Protein AF-0000000066530377 (afdb_homodimer)

Structure (mmCIF, N/CA/C/O backbone):
data_AF-0000000066530377-model_v1
#
loop_
_entity.id
_entity.type
_entity.pdbx_description
1 polymer 'Glycerate kinase'
#
loop_
_atom_site.group_PDB
_atom_site.id
_atom_site.type_symbol
_atom_site.label_atom_id
_atom_site.label_alt_id
_atom_site.label_comp_id
_atom_site.label_asym_id
_atom_site.label_entity_id
_atom_site.label_seq_id
_atom_site.pdbx_PDB_ins_code
_atom_site.Cartn_x
_atom_site.Cartn_y
_atom_site.Cartn_z
_atom_site.occupancy
_atom_site.B_iso_or_equiv
_atom_site.auth_seq_id
_atom_site.auth_comp_id
_atom_site.auth_asym_id
_atom_site.auth_atom_id
_atom_site.pdbx_PDB_model_num
ATOM 1 N N . MET A 1 1 ? -16.094 -10.953 27.141 1 42.94 1 MET A N 1
ATOM 2 C CA . MET A 1 1 ? -17.281 -10.195 26.75 1 42.94 1 MET A CA 1
ATOM 3 C C . MET A 1 1 ? -17.359 -10.039 25.234 1 42.94 1 MET A C 1
ATOM 5 O O . MET A 1 1 ? -16.344 -9.852 24.578 1 42.94 1 MET A O 1
ATOM 9 N N . SER A 1 2 ? -18.328 -10.656 24.594 1 62.53 2 SER A N 1
ATOM 10 C CA . SER A 1 2 ? -18.531 -10.719 23.156 1 62.53 2 SER A CA 1
ATOM 11 C C . SER A 1 2 ? -18.547 -9.328 22.531 1 62.53 2 SER A C 1
ATOM 13 O O . SER A 1 2 ? -19.406 -8.5 22.844 1 62.53 2 SER A O 1
ATOM 15 N N . THR A 1 3 ? -17.406 -8.703 22.156 1 82.75 3 THR A N 1
ATOM 16 C CA . THR A 1 3 ? -17.25 -7.363 21.609 1 82.75 3 THR A CA 1
ATOM 17 C C . THR A 1 3 ? -17.969 -7.246 20.266 1 82.75 3 THR A C 1
ATOM 19 O O . THR A 1 3 ? -17.75 -8.062 19.375 1 82.75 3 THR A O 1
ATOM 22 N N . ASP A 1 4 ? -19.172 -6.508 20.328 1 95.12 4 ASP A N 1
ATOM 23 C CA . ASP A 1 4 ? -19.766 -6.156 19.047 1 95.12 4 ASP A CA 1
ATOM 24 C C . ASP A 1 4 ? -18.766 -5.449 18.141 1 95.12 4 ASP A C 1
ATOM 26 O O . ASP A 1 4 ? -18.312 -4.344 18.453 1 95.12 4 ASP A O 1
ATOM 30 N N . PRO A 1 5 ? -18.406 -6.16 17.094 1 97.5 5 PRO A N 1
ATOM 31 C CA . PRO A 1 5 ? -17.312 -5.625 16.266 1 97.5 5 PRO A CA 1
ATOM 32 C C . PRO A 1 5 ? -17.609 -4.223 15.742 1 97.5 5 PRO A C 1
ATOM 34 O O . PRO A 1 5 ? -16.734 -3.365 15.727 1 97.5 5 PRO A O 1
ATOM 37 N N . ARG A 1 6 ? -18.859 -3.982 15.328 1 97.44 6 ARG A N 1
ATOM 38 C CA . ARG A 1 6 ? -19.234 -2.674 14.805 1 97.44 6 ARG A CA 1
ATOM 39 C C . ARG A 1 6 ? -19.094 -1.594 15.867 1 97.44 6 ARG A C 1
ATOM 41 O O . ARG A 1 6 ? -18.5 -0.542 15.625 1 97.44 6 ARG A O 1
ATOM 48 N N . ALA A 1 7 ? -19.625 -1.841 17 1 97.94 7 ALA A N 1
ATOM 49 C CA . ALA A 1 7 ? -19.562 -0.894 18.109 1 97.94 7 ALA A CA 1
ATOM 50 C C . ALA A 1 7 ? -18.125 -0.662 18.531 1 97.94 7 ALA A C 1
ATOM 52 O O . ALA A 1 7 ? -17.734 0.464 18.859 1 97.94 7 ALA A O 1
ATOM 53 N N . PHE A 1 8 ? -17.406 -1.721 18.578 1 98.5 8 PHE A N 1
ATOM 54 C CA . PHE A 1 8 ? -16.031 -1.638 19.016 1 98.5 8 PHE A CA 1
ATOM 55 C C . PHE A 1 8 ? -15.203 -0.773 18.062 1 98.5 8 PHE A C 1
ATOM 57 O O . PHE A 1 8 ? -14.445 0.093 18.5 1 98.5 8 PHE A O 1
ATOM 64 N N . LEU A 1 9 ? -15.344 -0.966 16.75 1 98.75 9 LEU A N 1
ATOM 65 C CA . LEU A 1 9 ? -14.617 -0.189 15.758 1 98.75 9 LEU A CA 1
ATOM 66 C C . LEU A 1 9 ? -15.008 1.282 15.82 1 98.75 9 LEU A C 1
ATOM 68 O O . LEU A 1 9 ? -14.164 2.164 15.68 1 98.75 9 LEU A O 1
ATOM 72 N N . THR A 1 10 ? -16.281 1.531 15.984 1 98.62 10 THR A N 1
ATOM 73 C CA . THR A 1 10 ? -16.75 2.904 16.141 1 98.62 10 THR A CA 1
ATOM 74 C C . THR A 1 10 ? -16.156 3.547 17.391 1 98.62 10 THR A C 1
ATOM 76 O O . THR A 1 10 ? -15.766 4.719 17.359 1 98.62 10 THR A O 1
ATOM 79 N N . GLU A 1 11 ? -16.062 2.764 18.422 1 98.44 11 GLU A N 1
ATOM 80 C CA . GLU A 1 11 ? -15.445 3.25 19.641 1 98.44 11 GLU A CA 1
ATOM 81 C C . GLU A 1 11 ? -13.969 3.578 19.422 1 98.44 11 GLU A C 1
ATOM 83 O O . GLU A 1 11 ? -13.453 4.547 19.984 1 98.44 11 GLU A O 1
ATOM 88 N N . LEU A 1 12 ? -13.281 2.742 18.703 1 98.88 12 LEU A N 1
ATOM 89 C CA . LEU A 1 12 ? -11.883 3.02 18.391 1 98.88 12 LEU A CA 1
ATOM 90 C C . LEU A 1 12 ? -11.742 4.336 17.641 1 98.88 12 LEU A C 1
ATOM 92 O O . LEU A 1 12 ? -10.836 5.125 17.922 1 98.88 12 LEU A O 1
ATOM 96 N N . PHE A 1 13 ? -12.664 4.594 16.656 1 98.81 13 PHE A N 1
ATOM 97 C CA . PHE A 1 13 ? -12.641 5.848 15.906 1 98.81 13 PHE A CA 1
ATOM 98 C C . PHE A 1 13 ? -12.867 7.031 16.828 1 98.81 13 PHE A C 1
ATOM 100 O O . PHE A 1 13 ? -12.133 8.023 16.766 1 98.81 13 PHE A O 1
ATOM 107 N N . ASN A 1 14 ? -13.82 6.871 17.672 1 98.62 14 ASN A N 1
ATOM 108 C CA . ASN A 1 14 ? -14.117 7.945 18.609 1 98.62 14 ASN A CA 1
ATOM 109 C C . ASN A 1 14 ? -12.945 8.211 19.547 1 98.62 14 ASN A C 1
ATOM 111 O O . ASN A 1 14 ? -12.68 9.359 19.922 1 98.62 14 ASN A O 1
ATOM 115 N N . THR A 1 15 ? -12.32 7.168 19.969 1 98.69 15 THR A N 1
ATOM 116 C CA . THR A 1 15 ? -11.141 7.281 20.828 1 98.69 15 THR A CA 1
ATOM 117 C C . THR A 1 15 ? -10.023 8.039 20.109 1 98.69 15 THR A C 1
ATOM 119 O O . THR A 1 15 ? -9.352 8.883 20.719 1 98.69 15 THR A O 1
ATOM 122 N N . ALA A 1 16 ? -9.805 7.734 18.859 1 98.5 16 ALA A N 1
ATOM 123 C CA . ALA A 1 16 ? -8.797 8.422 18.047 1 98.5 16 ALA A CA 1
ATOM 124 C C . ALA A 1 16 ? -9.117 9.906 17.922 1 98.5 16 ALA A C 1
ATOM 126 O O . ALA A 1 16 ? -8.234 10.75 18.078 1 98.5 16 ALA A O 1
ATOM 127 N N . VAL A 1 17 ? -10.367 10.234 17.641 1 98.38 17 VAL A N 1
ATOM 128 C CA . VAL A 1 17 ? -10.82 11.617 17.516 1 98.38 17 VAL A CA 1
ATOM 129 C C . VAL A 1 17 ? -10.602 12.344 18.844 1 98.38 17 VAL A C 1
ATOM 131 O O . VAL A 1 17 ? -10.062 13.453 18.875 1 98.38 17 VAL A O 1
ATOM 134 N N . ALA A 1 18 ? -10.953 11.695 19.906 1 98.12 18 ALA A N 1
ATOM 135 C CA . ALA A 1 18 ? -10.844 12.297 21.234 1 98.12 18 ALA A CA 1
ATOM 136 C C . ALA A 1 18 ? -9.391 12.578 21.594 1 98.12 18 ALA A C 1
ATOM 138 O O . ALA A 1 18 ? -9.094 13.57 22.266 1 98.12 18 ALA A O 1
ATOM 139 N N . ALA A 1 19 ? -8.508 11.75 21.156 1 97.38 19 ALA A N 1
ATOM 140 C CA . ALA A 1 19 ? -7.086 11.867 21.469 1 97.38 19 ALA A CA 1
ATOM 141 C C . ALA A 1 19 ? -6.496 13.141 20.859 1 97.38 19 ALA A C 1
ATOM 143 O O . ALA A 1 19 ? -5.5 13.672 21.359 1 97.38 19 ALA A O 1
ATOM 144 N N . GLY A 1 20 ? -7.141 13.641 19.797 1 96.38 20 GLY A N 1
ATOM 145 C CA . GLY A 1 20 ? -6.664 14.844 19.141 1 96.38 20 GLY A CA 1
ATOM 146 C C . GLY A 1 20 ? -7.566 16.047 19.359 1 96.38 20 GLY A C 1
ATOM 147 O O . GLY A 1 20 ? -7.348 17.109 18.781 1 96.38 20 GLY A O 1
ATOM 148 N N . HIS A 1 21 ? -8.578 15.922 20.219 1 97.62 21 HIS A N 1
ATOM 149 C CA . HIS A 1 21 ? -9.555 17 20.391 1 97.62 21 HIS A CA 1
ATOM 150 C C . HIS A 1 21 ? -9.055 18.047 21.375 1 97.62 21 HIS A C 1
ATOM 152 O O . HIS A 1 21 ? -8.578 17.703 22.469 1 97.62 21 HIS A O 1
ATOM 158 N N . PRO A 1 22 ? -9.219 19.312 21.047 1 97.56 22 PRO A N 1
ATOM 159 C CA . PRO A 1 22 ? -8.734 20.391 21.906 1 97.56 22 PRO A CA 1
ATOM 160 C C . PRO A 1 22 ? -9.266 20.297 23.344 1 97.56 22 PRO A C 1
ATOM 162 O O . PRO A 1 22 ? -8.547 20.578 24.297 1 97.56 22 PRO A O 1
ATOM 165 N N . TYR A 1 23 ? -10.477 19.828 23.469 1 96.56 23 TYR A N 1
ATOM 166 C CA . TYR A 1 23 ? -11.109 19.75 24.781 1 96.56 23 TYR A CA 1
ATOM 167 C C . TYR A 1 23 ? -10.359 18.781 25.703 1 96.56 23 TYR A C 1
ATOM 169 O O . TYR A 1 23 ? -10.438 18.891 26.922 1 96.56 23 TYR A O 1
ATOM 177 N N . GLN A 1 24 ? -9.648 17.906 25.094 1 96.19 24 GLN A N 1
ATOM 178 C CA . GLN A 1 24 ? -8.969 16.875 25.875 1 96.19 24 GLN A CA 1
ATOM 179 C C . GLN A 1 24 ? -7.492 17.203 26.047 1 96.19 24 GLN A C 1
ATOM 181 O O . GLN A 1 24 ? -6.875 16.812 27.047 1 96.19 24 GLN A O 1
ATOM 186 N N . VAL A 1 25 ? -6.922 17.984 25.141 1 97 25 VAL A N 1
ATOM 187 C CA . VAL A 1 25 ? -5.461 17.953 25.109 1 97 25 VAL A CA 1
ATOM 188 C C . VAL A 1 25 ? -4.914 19.359 25.375 1 97 25 VAL A C 1
ATOM 190 O O . VAL A 1 25 ? -3.812 19.5 25.922 1 97 25 VAL A O 1
ATOM 193 N N . LEU A 1 26 ? -5.617 20.469 25.078 1 98.12 26 LEU A N 1
ATOM 194 C CA . LEU A 1 26 ? -5.023 21.797 24.969 1 98.12 26 LEU A CA 1
ATOM 195 C C . LEU A 1 26 ? -4.766 22.391 26.359 1 98.12 26 LEU A C 1
ATOM 197 O O . LEU A 1 26 ? -3.717 22.984 26.594 1 98.12 26 LEU A O 1
ATOM 201 N N . ALA A 1 27 ? -5.66 22.219 27.297 1 97.19 27 ALA A N 1
ATOM 202 C CA . ALA A 1 27 ? -5.594 22.891 28.609 1 97.19 27 ALA A CA 1
ATOM 203 C C . ALA A 1 27 ? -4.273 22.578 29.312 1 97.19 27 ALA A C 1
ATOM 205 O O . ALA A 1 27 ? -3.68 23.469 29.922 1 97.19 27 ALA A O 1
ATOM 206 N N . ASP A 1 28 ? -3.805 21.359 29.156 1 95.56 28 ASP A N 1
ATOM 207 C CA . ASP A 1 28 ? -2.605 20.906 29.859 1 95.56 28 ASP A CA 1
ATOM 208 C C . ASP A 1 28 ? -1.354 21.578 29.281 1 95.56 28 ASP A C 1
ATOM 210 O O . ASP A 1 28 ? -0.299 21.562 29.922 1 95.56 28 ASP A O 1
ATOM 214 N N . HIS A 1 29 ? -1.427 22.109 28.141 1 96.06 29 HIS A N 1
ATOM 215 C CA . HIS A 1 29 ? -0.259 22.688 27.484 1 96.06 29 HIS A CA 1
ATOM 216 C C . HIS A 1 29 ? -0.205 24.203 27.688 1 96.06 29 HIS A C 1
ATOM 218 O O . HIS A 1 29 ? 0.822 24.828 27.422 1 96.06 29 HIS A O 1
ATOM 224 N N . LEU A 1 30 ? -1.292 24.812 28.109 1 96.19 30 LEU A N 1
ATOM 225 C CA . LEU A 1 30 ? -1.324 26.25 28.297 1 96.19 30 LEU A CA 1
ATOM 226 C C . LEU A 1 30 ? -0.322 26.688 29.359 1 96.19 30 LEU A C 1
ATOM 228 O O . LEU A 1 30 ? -0.002 25.906 30.266 1 96.19 30 LEU A O 1
ATOM 232 N N . PRO A 1 31 ? 0.16 27.875 29.25 1 93.12 31 PRO A N 1
ATOM 233 C CA . PRO A 1 31 ? 1.124 28.328 30.25 1 93.12 31 PRO A CA 1
ATOM 234 C C . PRO A 1 31 ? 0.548 28.344 31.672 1 93.12 31 PRO A C 1
ATOM 236 O O . PRO A 1 31 ? -0.664 28.5 31.844 1 93.12 31 PRO A O 1
ATOM 239 N N . GLU A 1 32 ? 1.447 28.25 32.594 1 91.88 32 GLU A N 1
ATOM 240 C CA . GLU A 1 32 ? 1.028 28.281 33.969 1 91.88 32 GLU A CA 1
ATOM 241 C C . GLU A 1 32 ? 0.434 29.625 34.375 1 91.88 32 GLU A C 1
ATOM 243 O O . GLU A 1 32 ? -0.6 29.688 35.031 1 91.88 32 GLU A O 1
ATOM 248 N N . ASP A 1 33 ? 1.19 30.672 33.969 1 92.31 33 ASP A N 1
ATOM 249 C CA . ASP A 1 33 ? 0.68 32.031 34.188 1 92.31 33 ASP A CA 1
ATOM 250 C C . ASP A 1 33 ? -0.341 32.406 33.125 1 92.31 33 ASP A C 1
ATOM 252 O O . ASP A 1 33 ? 0.029 32.75 32 1 92.31 33 ASP A O 1
ATOM 256 N N . ARG A 1 34 ? -1.64 32.406 33.531 1 94.19 34 ARG A N 1
ATOM 257 C CA . ARG A 1 34 ? -2.732 32.688 32.594 1 94.19 34 ARG A CA 1
ATOM 258 C C . ARG A 1 34 ? -3.428 34 32.969 1 94.19 34 ARG A C 1
ATOM 260 O O . ARG A 1 34 ? -4.594 34.219 32.625 1 94.19 34 ARG A O 1
ATOM 267 N N . SER A 1 35 ? -2.705 34.844 33.719 1 93 35 SER A N 1
ATOM 268 C CA . SER A 1 35 ? -3.33 36.031 34.281 1 93 35 SER A CA 1
ATOM 269 C C . SER A 1 35 ? -3.125 37.25 33.375 1 93 35 SER A C 1
ATOM 271 O O . SER A 1 35 ? -3.848 38.219 33.5 1 93 35 SER A O 1
ATOM 273 N N . GLY A 1 36 ? -2.176 37.25 32.594 1 91.38 36 GLY A N 1
ATOM 274 C CA . GLY A 1 36 ? -1.903 38.375 31.734 1 91.38 36 GLY A CA 1
ATOM 275 C C . GLY A 1 36 ? -2.84 38.469 30.547 1 91.38 36 GLY A C 1
ATOM 276 O O . GLY A 1 36 ? -3.551 37.531 30.234 1 91.38 36 GLY A O 1
ATOM 277 N N . ARG A 1 37 ? -2.807 39.688 29.938 1 94.31 37 ARG A N 1
ATOM 278 C CA . ARG A 1 37 ? -3.574 39.906 28.703 1 94.31 37 ARG A CA 1
ATOM 279 C C . ARG A 1 37 ? -3.043 39.031 27.578 1 94.31 37 ARG A C 1
ATOM 281 O O . ARG A 1 37 ? -1.83 38.875 27.422 1 94.31 37 ARG A O 1
ATOM 288 N N . ALA A 1 38 ? -4.027 38.375 26.875 1 96.56 38 ALA A N 1
ATOM 289 C CA . ALA A 1 38 ? -3.635 37.562 25.734 1 96.56 38 ALA A CA 1
ATOM 290 C C . ALA A 1 38 ? -4.469 37.875 24.5 1 96.56 38 ALA A C 1
ATOM 292 O O . ALA A 1 38 ? -5.66 38.188 24.609 1 96.56 38 ALA A O 1
ATOM 293 N N . ILE A 1 39 ? -3.844 37.906 23.375 1 98.19 39 ILE A N 1
ATOM 294 C CA . ILE A 1 39 ? -4.488 38 22.078 1 98.19 39 ILE A CA 1
ATOM 295 C C . ILE A 1 39 ? -4.488 36.625 21.422 1 98.19 39 ILE A C 1
ATOM 297 O O . ILE A 1 39 ? -3.428 36.062 21.125 1 98.19 39 ILE A O 1
ATOM 301 N N . VAL A 1 40 ? -5.711 36.062 21.203 1 98.44 40 VAL A N 1
ATOM 302 C CA . VAL A 1 40 ? -5.84 34.719 20.672 1 98.44 40 VAL A CA 1
ATOM 303 C C . VAL A 1 40 ? -6.164 34.781 19.172 1 98.44 40 VAL A C 1
ATOM 305 O O . VAL A 1 40 ? -7.145 35.406 18.781 1 98.44 40 VAL A O 1
ATOM 308 N N . ILE A 1 41 ? -5.312 34.188 18.359 1 98.44 41 ILE A N 1
ATOM 309 C CA . ILE A 1 41 ? -5.551 34.062 16.938 1 98.44 41 ILE A CA 1
ATOM 310 C C . ILE A 1 41 ? -5.477 32.594 16.547 1 98.44 41 ILE A C 1
ATOM 312 O O . ILE A 1 41 ? -4.984 31.75 17.312 1 98.44 41 ILE A O 1
ATOM 316 N N . GLY A 1 42 ? -6.051 32.281 15.445 1 97.31 42 GLY A N 1
ATOM 317 C CA . GLY A 1 42 ? -5.988 30.875 15.062 1 97.31 42 GLY A CA 1
ATOM 318 C C . GLY A 1 42 ? -6.66 30.578 13.734 1 97.31 42 GLY A C 1
ATOM 319 O O . GLY A 1 42 ? -7.418 31.406 13.227 1 97.31 42 GLY A O 1
ATOM 320 N N . ALA A 1 43 ? -6.34 29.438 13.203 1 96.62 43 ALA A N 1
ATOM 321 C CA . ALA A 1 43 ? -6.906 29 11.93 1 96.62 43 ALA A CA 1
ATOM 322 C C . ALA A 1 43 ? -6.871 27.469 11.812 1 96.62 43 ALA A C 1
ATOM 324 O O . ALA A 1 43 ? -5.871 26.844 12.164 1 96.62 43 ALA A O 1
ATOM 325 N N . GLY A 1 44 ? -7.965 26.953 11.312 1 96.38 44 GLY A N 1
ATOM 326 C CA . GLY A 1 44 ? -8 25.531 11.031 1 96.38 44 GLY A CA 1
ATOM 327 C C . GLY A 1 44 ? -9.25 24.844 11.555 1 96.38 44 GLY A C 1
ATOM 328 O O . GLY A 1 44 ? -10.078 25.484 12.219 1 96.38 44 GLY A O 1
ATOM 329 N N . LYS A 1 45 ? -9.297 23.609 11.305 1 96.5 45 LYS A N 1
ATOM 330 C CA . LYS A 1 45 ? -10.477 22.797 11.594 1 96.5 45 LYS A CA 1
ATOM 331 C C . LYS A 1 45 ? -10.719 22.703 13.094 1 96.5 45 LYS A C 1
ATOM 333 O O . LYS A 1 45 ? -11.859 22.531 13.539 1 96.5 45 LYS A O 1
ATOM 338 N N . ALA A 1 46 ? -9.688 22.859 13.891 1 97.62 46 ALA A N 1
ATOM 339 C CA . ALA A 1 46 ? -9.82 22.734 15.344 1 97.62 46 ALA A CA 1
ATOM 340 C C . ALA A 1 46 ? -9.727 24.094 16.016 1 97.62 46 ALA A C 1
ATOM 342 O O . ALA A 1 46 ? -9.82 24.188 17.25 1 97.62 46 ALA A O 1
ATOM 343 N N . ALA A 1 47 ? -9.555 25.156 15.266 1 97.38 47 ALA A N 1
ATOM 344 C CA . ALA A 1 47 ? -9.25 26.469 15.82 1 97.38 47 ALA A CA 1
ATOM 345 C C . ALA A 1 47 ? -10.375 26.953 16.734 1 97.38 47 ALA A C 1
ATOM 347 O O . ALA A 1 47 ? -10.117 27.516 17.797 1 97.38 47 ALA A O 1
ATOM 348 N N . GLY A 1 48 ? -11.609 26.766 16.281 1 97.12 48 GLY A N 1
ATOM 349 C CA . GLY A 1 48 ? -12.734 27.156 17.109 1 97.12 48 GLY A CA 1
ATOM 350 C C . GLY A 1 48 ? -12.773 26.453 18.453 1 97.12 48 GLY A C 1
ATOM 351 O O . GLY A 1 48 ? -12.883 27.094 19.5 1 97.12 48 GLY A O 1
ATOM 352 N N . ALA A 1 49 ? -12.664 25.141 18.406 1 97.75 49 ALA A N 1
ATOM 353 C CA . ALA A 1 49 ? -12.672 24.359 19.641 1 97.75 49 ALA A CA 1
ATOM 354 C C . ALA A 1 49 ? -11.492 24.734 20.531 1 97.75 49 ALA A C 1
ATOM 356 O O . ALA A 1 49 ? -11.625 24.766 21.75 1 97.75 49 ALA A O 1
ATOM 357 N N . MET A 1 50 ? -10.375 24.984 19.953 1 98.38 50 MET A N 1
ATOM 358 C CA . MET A 1 50 ? -9.203 25.391 20.734 1 98.38 50 MET A CA 1
ATOM 359 C C . MET A 1 50 ? -9.445 26.734 21.406 1 98.38 50 MET A C 1
ATOM 361 O O . MET A 1 50 ? -9.078 26.938 22.562 1 98.38 50 MET A O 1
ATOM 365 N N . ALA A 1 51 ? -10.07 27.625 20.656 1 98.12 51 ALA A N 1
ATOM 366 C CA . ALA A 1 51 ? -10.383 28.953 21.203 1 98.12 51 ALA A CA 1
ATOM 367 C C . ALA A 1 51 ? -11.297 28.828 22.422 1 98.12 51 ALA A C 1
ATOM 369 O O . ALA A 1 51 ? -11.117 29.547 23.406 1 98.12 51 ALA A O 1
ATOM 370 N N . GLU A 1 52 ? -12.234 27.938 22.312 1 97.81 52 GLU A N 1
ATOM 371 C CA . GLU A 1 52 ? -13.148 27.719 23.438 1 97.81 52 GLU A CA 1
ATOM 372 C C . GLU A 1 52 ? -12.383 27.281 24.688 1 97.81 52 GLU A C 1
ATOM 374 O O . GLU A 1 52 ? -12.672 27.734 25.797 1 97.81 52 GLU A O 1
ATOM 379 N N . VAL A 1 53 ? -11.477 26.375 24.484 1 97.81 53 VAL A N 1
ATOM 380 C CA . VAL A 1 53 ? -10.695 25.859 25.594 1 97.81 53 VAL A CA 1
ATOM 381 C C . VAL A 1 53 ? -9.859 26.984 26.219 1 97.81 53 VAL A C 1
ATOM 383 O O . VAL A 1 53 ? -9.805 27.125 27.438 1 97.81 53 VAL A O 1
ATOM 386 N N . VAL A 1 54 ? -9.227 27.812 25.375 1 98 54 VAL A N 1
ATOM 387 C CA . VAL A 1 54 ? -8.422 28.922 25.875 1 98 54 VAL A CA 1
ATOM 388 C C . VAL A 1 54 ? -9.297 29.891 26.656 1 98 54 VAL A C 1
ATOM 390 O O . VAL A 1 54 ? -8.93 30.328 27.75 1 98 54 VAL A O 1
ATOM 393 N N . GLU A 1 55 ? -10.383 30.234 26.047 1 97.38 55 GLU A N 1
ATOM 394 C CA . GLU A 1 55 ? -11.289 31.188 26.703 1 97.38 55 GLU A CA 1
ATOM 395 C C . GLU A 1 55 ? -11.734 30.672 28.062 1 97.38 55 GLU A C 1
ATOM 397 O O . GLU A 1 55 ? -11.828 31.453 29.016 1 97.38 55 GLU A O 1
ATOM 402 N N . LYS A 1 56 ? -11.992 29.391 28.172 1 96.25 56 LYS A N 1
ATOM 403 C CA . LYS A 1 56 ? -12.469 28.781 29.406 1 96.25 56 LYS A CA 1
ATOM 404 C C . LYS A 1 56 ? -11.375 28.766 30.469 1 96.25 56 LYS A C 1
ATOM 406 O O . LYS A 1 56 ? -11.664 28.891 31.672 1 96.25 56 LYS A O 1
ATOM 411 N N . HIS A 1 57 ? -10.172 28.656 30.094 1 96.88 57 HIS A N 1
ATOM 412 C CA . HIS A 1 57 ? -9.109 28.375 31.062 1 96.88 57 HIS A CA 1
ATOM 413 C C . HIS A 1 57 ? -8.266 29.625 31.312 1 96.88 57 HIS A C 1
ATOM 415 O O . HIS A 1 57 ? -7.465 29.656 32.25 1 96.88 57 HIS A O 1
ATOM 421 N N . TRP A 1 58 ? -8.406 30.641 30.422 1 96.44 58 TRP A N 1
ATOM 422 C CA . TRP A 1 58 ? -7.613 31.844 30.594 1 96.44 58 TRP A CA 1
ATOM 423 C C . TRP A 1 58 ? -8.203 32.719 31.688 1 96.44 58 TRP A C 1
ATOM 425 O O . TRP A 1 58 ? -9.43 32.906 31.766 1 96.44 58 TRP A O 1
ATOM 435 N N . GLN A 1 59 ? -7.367 33.312 32.594 1 95.81 59 GLN A N 1
ATOM 436 C CA . GLN A 1 59 ? -7.812 34.094 33.75 1 95.81 59 GLN A CA 1
ATOM 437 C C . GLN A 1 59 ? -7.781 35.594 33.438 1 95.81 59 GLN A C 1
ATOM 439 O O . GLN A 1 59 ? -8.625 36.344 33.906 1 95.81 59 GLN A O 1
ATOM 444 N N . GLY A 1 60 ? -6.84 36 32.719 1 95.12 60 GLY A N 1
ATOM 445 C CA . GLY A 1 60 ? -6.688 37.406 32.375 1 95.12 60 GLY A CA 1
ATOM 446 C C . GLY A 1 60 ? -7.582 37.844 31.219 1 95.12 60 GLY A C 1
ATOM 447 O O . GLY A 1 60 ? -8.461 37.094 30.797 1 95.12 60 GLY A O 1
ATOM 448 N N . GLU A 1 61 ? -7.375 39.094 30.781 1 95.94 61 GLU A N 1
ATOM 449 C CA . GLU A 1 61 ? -8.102 39.625 29.641 1 95.94 61 GLU A CA 1
ATOM 450 C C . GLU A 1 61 ? -7.734 38.875 28.359 1 95.94 61 GLU A C 1
ATOM 452 O O . GLU A 1 61 ? -6.566 38.562 28.141 1 95.94 61 GLU A O 1
ATOM 457 N N . ILE A 1 62 ? -8.805 38.562 27.656 1 96.31 62 ILE A N 1
ATOM 458 C CA . ILE A 1 62 ? -8.555 37.844 26.422 1 96.31 62 ILE A CA 1
ATOM 459 C C . ILE A 1 62 ? -9.375 38.469 25.281 1 96.31 62 ILE A C 1
ATOM 461 O O . ILE A 1 62 ? -10.492 38.906 25.5 1 96.31 62 ILE A O 1
ATOM 465 N N . GLN A 1 63 ? -8.82 38.656 24.172 1 96.69 63 GLN A N 1
ATOM 466 C CA . GLN A 1 63 ? -9.461 39 22.906 1 96.69 63 GLN A CA 1
ATOM 467 C C . GLN A 1 63 ? -8.859 38.188 21.75 1 96.69 63 GLN A C 1
ATOM 469 O O . GLN A 1 63 ? -7.785 37.594 21.891 1 96.69 63 GLN A O 1
ATOM 474 N N . GLY A 1 64 ? -9.648 38.094 20.734 1 97.44 64 GLY A N 1
ATOM 475 C CA . GLY A 1 64 ? -9.008 37.344 19.656 1 97.44 64 GLY A CA 1
ATOM 476 C C . GLY A 1 64 ? -9.922 37.125 18.469 1 97.44 64 GLY A C 1
ATOM 477 O O . GLY A 1 64 ? -11.07 37.562 18.469 1 97.44 64 GLY A O 1
ATOM 478 N N . LEU A 1 65 ? -9.352 36.531 17.484 1 97.81 65 LEU A N 1
ATOM 479 C CA . LEU A 1 65 ? -9.984 36.188 16.219 1 97.81 65 LEU A CA 1
ATOM 480 C C . LEU A 1 65 ? -9.445 34.875 15.688 1 97.81 65 LEU A C 1
ATOM 482 O O . LEU A 1 65 ? -8.242 34.719 15.477 1 97.81 65 LEU A O 1
ATOM 486 N N . VAL A 1 66 ? -10.344 33.906 15.586 1 97 66 VAL A N 1
ATOM 487 C CA . VAL A 1 66 ? -9.945 32.625 15 1 97 66 VAL A CA 1
ATOM 488 C C . VAL A 1 66 ? -10.844 32.312 13.797 1 97 66 VAL A C 1
ATOM 490 O O . VAL A 1 66 ? -11.984 32.781 13.734 1 97 66 VAL A O 1
ATOM 493 N N . VAL A 1 67 ? -10.266 31.625 12.836 1 95.94 67 VAL A N 1
ATOM 494 C CA . VAL A 1 67 ? -11.016 31.281 11.633 1 95.94 67 VAL A CA 1
ATOM 495 C C . VAL A 1 67 ? -11.07 29.766 11.477 1 95.94 67 VAL A C 1
ATOM 497 O O . VAL A 1 67 ? -10.055 29.078 11.656 1 95.94 67 VAL A O 1
ATOM 500 N N . ALA A 1 68 ? -12.219 29.219 11.258 1 95.12 68 ALA A N 1
ATOM 501 C CA . ALA A 1 68 ? -12.469 27.797 11.023 1 95.12 68 ALA A CA 1
ATOM 502 C C . ALA A 1 68 ? -13.297 27.594 9.758 1 95.12 68 ALA A C 1
ATOM 504 O O . ALA A 1 68 ? -13.945 28.531 9.273 1 95.12 68 ALA A O 1
ATOM 505 N N . PRO A 1 69 ? -13.227 26.375 9.156 1 93.06 69 PRO A N 1
ATOM 506 C CA . PRO A 1 69 ? -14.133 26.094 8.039 1 93.06 69 PRO A CA 1
ATOM 507 C C . PRO A 1 69 ? -15.602 26.203 8.438 1 93.06 69 PRO A C 1
ATOM 509 O O . PRO A 1 69 ? -15.938 26.125 9.617 1 93.06 69 PRO A O 1
ATOM 512 N N . TYR A 1 70 ? -16.422 26.344 7.391 1 89.38 70 TYR A N 1
ATOM 513 C CA . TYR A 1 70 ? -17.859 26.344 7.648 1 89.38 70 TYR A CA 1
ATOM 514 C C . TYR A 1 70 ? -18.281 25.094 8.422 1 89.38 70 TYR A C 1
ATOM 516 O O . TYR A 1 70 ? -17.828 24 8.117 1 89.38 70 TYR A O 1
ATOM 524 N N . ARG A 1 71 ? -19.016 25.281 9.539 1 89.12 71 ARG A N 1
ATOM 525 C CA . ARG A 1 71 ? -19.609 24.25 10.391 1 89.12 71 ARG A CA 1
ATOM 526 C C . ARG A 1 71 ? -18.641 23.797 11.469 1 89.12 71 ARG A C 1
ATOM 528 O O . ARG A 1 71 ? -18.984 22.984 12.328 1 89.12 71 ARG A O 1
ATOM 535 N N . TYR A 1 72 ? -17.422 24.344 11.414 1 92.38 72 TYR A N 1
ATOM 536 C CA . TYR A 1 72 ? -16.438 23.969 12.422 1 92.38 72 TYR A CA 1
ATOM 537 C C . TYR A 1 72 ? -16.281 25.078 13.461 1 92.38 72 TYR A C 1
ATOM 539 O O . TYR A 1 72 ? -15.328 25.078 14.242 1 92.38 72 TYR A O 1
ATOM 547 N N . GLY A 1 73 ? -17.109 25.984 13.469 1 89.38 73 GLY A N 1
ATOM 548 C CA . GLY A 1 73 ? -17.016 27.109 14.391 1 89.38 73 GLY A CA 1
ATOM 549 C C . GLY A 1 73 ? -17.234 26.719 15.836 1 89.38 73 GLY A C 1
ATOM 550 O O . GLY A 1 73 ? -17.125 25.547 16.188 1 89.38 73 GLY A O 1
ATOM 551 N N . ALA A 1 74 ? -17.156 27.594 16.719 1 90.69 74 ALA A N 1
ATOM 552 C CA . ALA A 1 74 ? -17.375 27.422 18.156 1 90.69 74 ALA A CA 1
ATOM 553 C C . ALA A 1 74 ? -18.016 28.656 18.766 1 90.69 74 ALA A C 1
ATOM 555 O O . ALA A 1 74 ? -18.109 29.703 18.125 1 90.69 74 ALA A O 1
ATOM 556 N N . GLN A 1 75 ? -18.5 28.391 19.969 1 88.75 75 GLN A N 1
ATOM 557 C CA . GLN A 1 75 ? -19.141 29.5 20.672 1 88.75 75 GLN A CA 1
ATOM 558 C C . GLN A 1 75 ? -18.219 30.094 21.719 1 88.75 75 GLN A C 1
ATOM 560 O O . GLN A 1 75 ? -18.031 29.516 22.797 1 88.75 75 GLN A O 1
ATOM 565 N N . CYS A 1 76 ? -17.625 31.188 21.359 1 94.94 76 CYS A N 1
ATOM 566 C CA . CYS A 1 76 ? -16.812 31.969 22.281 1 94.94 76 CYS A CA 1
ATOM 567 C C . CYS A 1 76 ? -17.484 33.281 22.625 1 94.94 76 CYS A C 1
ATOM 569 O O . CYS A 1 76 ? -18.281 33.812 21.844 1 94.94 76 CYS A O 1
ATOM 571 N N . SER A 1 77 ? -17.266 33.75 23.781 1 95 77 SER A N 1
ATOM 572 C CA . SER A 1 77 ? -17.844 35 24.219 1 95 77 SER A CA 1
ATOM 573 C C . SER A 1 77 ? -16.906 36.188 23.969 1 95 77 SER A C 1
ATOM 575 O O . SER A 1 77 ? -17.344 37.281 23.703 1 95 77 SER A O 1
ATOM 577 N N . ARG A 1 78 ? -15.609 36.031 24.047 1 96.81 78 ARG A N 1
ATOM 578 C CA . ARG A 1 78 ? -14.625 37.094 23.969 1 96.81 78 ARG A CA 1
ATOM 579 C C . ARG A 1 78 ? -13.781 37 22.703 1 96.81 78 ARG A C 1
ATOM 581 O O . ARG A 1 78 ? -13.297 38 22.172 1 96.81 78 ARG A O 1
ATOM 588 N N . ILE A 1 79 ? -13.539 35.75 22.234 1 97.44 79 ILE A N 1
ATOM 589 C CA . ILE A 1 79 ? -12.789 35.5 21.016 1 97.44 79 ILE A CA 1
ATOM 590 C C . ILE A 1 79 ? -13.742 35.406 19.828 1 97.44 79 ILE A C 1
ATOM 592 O O . ILE A 1 79 ? -14.703 34.625 19.859 1 97.44 79 ILE A O 1
ATOM 596 N N . GLU A 1 80 ? -13.578 36.188 18.828 1 97.25 80 GLU A N 1
ATOM 597 C CA . GLU A 1 80 ? -14.398 36.094 17.625 1 97.25 80 GLU A CA 1
ATOM 598 C C . GLU A 1 80 ? -14.039 34.875 16.797 1 97.25 80 GLU A C 1
ATOM 600 O O . GLU A 1 80 ? -12.867 34.625 16.516 1 97.25 80 GLU A O 1
ATOM 605 N N . VAL A 1 81 ? -15.039 34.094 16.5 1 95.94 81 VAL A N 1
ATOM 606 C CA . VAL A 1 81 ? -14.859 32.938 15.641 1 95.94 81 VAL A CA 1
ATOM 607 C C . VAL A 1 81 ? -15.539 33.188 14.289 1 95.94 81 VAL A C 1
ATOM 609 O O . VAL A 1 81 ? -16.75 33.375 14.227 1 95.94 81 VAL A O 1
ATOM 612 N N . VAL A 1 82 ? -14.758 33.188 13.266 1 94.5 82 VAL A N 1
ATOM 613 C CA . VAL A 1 82 ? -15.273 33.406 11.914 1 94.5 82 VAL A CA 1
ATOM 614 C C . VAL A 1 82 ? -15.18 32.094 11.117 1 94.5 82 VAL A C 1
ATOM 616 O O . VAL A 1 82 ? -14.281 31.281 11.344 1 94.5 82 VAL A O 1
ATOM 619 N N . GLU A 1 83 ? -16.109 31.844 10.289 1 92.75 83 GLU A N 1
ATOM 620 C CA . GLU A 1 83 ? -16.078 30.688 9.398 1 92.75 83 GLU A CA 1
ATOM 621 C C . GLU A 1 83 ? -15.781 31.125 7.961 1 92.75 83 GLU A C 1
ATOM 623 O O . GLU A 1 83 ? -16.219 32.188 7.52 1 92.75 83 GLU A O 1
ATOM 628 N N . ALA A 1 84 ? -14.93 30.375 7.328 1 89.5 84 ALA A N 1
ATOM 629 C CA . ALA A 1 84 ? -14.547 30.641 5.941 1 89.5 84 ALA A CA 1
ATOM 630 C C . ALA A 1 84 ? -14.469 29.359 5.133 1 89.5 84 ALA A C 1
ATOM 632 O O . ALA A 1 84 ? -14.586 28.266 5.684 1 89.5 84 ALA A O 1
ATOM 633 N N . SER A 1 85 ? -14.281 29.578 3.799 1 83.19 85 SER A N 1
ATOM 634 C CA . SER A 1 85 ? -14.289 28.438 2.881 1 83.19 85 SER A CA 1
ATOM 635 C C . SER A 1 85 ? -13.008 27.625 3.006 1 83.19 85 SER A C 1
ATOM 637 O O . SER A 1 85 ? -11.93 28.188 3.219 1 83.19 85 SER A O 1
ATOM 639 N N . HIS A 1 86 ? -13.078 26.438 2.875 1 80.12 86 HIS A N 1
ATOM 640 C CA . HIS A 1 86 ? -12.039 25.406 2.826 1 80.12 86 HIS A CA 1
ATOM 641 C C . HIS A 1 86 ? -12.445 24.266 1.899 1 80.12 86 HIS A C 1
ATOM 643 O O . HIS A 1 86 ? -13.609 23.844 1.891 1 80.12 86 HIS A O 1
ATOM 649 N N . PRO A 1 87 ? -11.492 23.812 1.059 1 72.19 87 PRO A N 1
ATOM 650 C CA . PRO A 1 87 ? -10.031 23.938 1.067 1 72.19 87 PRO A CA 1
ATOM 651 C C . PRO A 1 87 ? -9.539 25.078 0.163 1 72.19 87 PRO A C 1
ATOM 653 O O . PRO A 1 87 ? -8.359 25.422 0.202 1 72.19 87 PRO A O 1
ATOM 656 N N . VAL A 1 88 ? -10.375 25.656 -0.649 1 73.12 88 VAL A N 1
ATOM 657 C CA . VAL A 1 88 ? -9.945 26.703 -1.573 1 73.12 88 VAL A CA 1
ATOM 658 C C . VAL A 1 88 ? -10.086 28.062 -0.909 1 73.12 88 VAL A C 1
ATOM 660 O O . VAL A 1 88 ? -11.172 28.438 -0.466 1 73.12 88 VAL A O 1
ATOM 663 N N . PRO A 1 89 ? -8.867 28.703 -0.858 1 76.19 89 PRO A N 1
ATOM 664 C CA . PRO A 1 89 ? -8.945 30.047 -0.268 1 76.19 89 PRO A CA 1
ATOM 665 C C . PRO A 1 89 ? -9.938 30.953 -0.991 1 76.19 89 PRO A C 1
ATOM 667 O O . PRO A 1 89 ? -10.055 30.891 -2.219 1 76.19 89 PRO A O 1
ATOM 670 N N . ASP A 1 90 ? -10.688 31.703 -0.232 1 80.81 90 ASP A N 1
ATOM 671 C CA . ASP A 1 90 ? -11.609 32.688 -0.821 1 80.81 90 ASP A CA 1
ATOM 672 C C . ASP A 1 90 ? -11.406 34.062 -0.217 1 80.81 90 ASP A C 1
ATOM 674 O O . ASP A 1 90 ? -10.461 34.281 0.542 1 80.81 90 ASP A O 1
ATOM 678 N N . ASP A 1 91 ? -12.18 34.969 -0.637 1 82.94 91 ASP A N 1
ATOM 679 C CA . ASP A 1 91 ? -12.07 36.344 -0.218 1 82.94 91 ASP A CA 1
ATOM 680 C C . ASP A 1 91 ? -12.281 36.5 1.288 1 82.94 91 ASP A C 1
ATOM 682 O O . ASP A 1 91 ? -11.648 37.312 1.933 1 82.94 91 ASP A O 1
ATOM 686 N N . ALA A 1 92 ? -13.078 35.688 1.774 1 81.94 92 ALA A N 1
ATOM 687 C CA . ALA A 1 92 ? -13.336 35.719 3.211 1 81.94 92 ALA A CA 1
ATOM 688 C C . ALA A 1 92 ? -12.094 35.344 4.004 1 81.94 92 ALA A C 1
ATOM 690 O O . ALA A 1 92 ? -11.773 35.969 5.016 1 81.94 92 ALA A O 1
ATOM 691 N N . GLY A 1 93 ? -11.445 34.344 3.506 1 84.94 93 GLY A N 1
ATOM 692 C CA . GLY A 1 93 ? -10.211 33.906 4.152 1 84.94 93 GLY A CA 1
ATOM 693 C C . GLY A 1 93 ? -9.133 34.969 4.141 1 84.94 93 GLY A C 1
ATOM 694 O O . GLY A 1 93 ? -8.422 35.156 5.129 1 84.94 93 GLY A O 1
ATOM 695 N N . GLU A 1 94 ? -9.07 35.656 3.043 1 90.62 94 GLU A N 1
ATOM 696 C CA . GLU A 1 94 ? -8.086 36.75 2.922 1 90.62 94 GLU A CA 1
ATOM 697 C C . GLU A 1 94 ? -8.406 37.906 3.863 1 90.62 94 GLU A C 1
ATOM 699 O O . GLU A 1 94 ? -7.512 38.469 4.496 1 90.62 94 GLU A O 1
ATOM 704 N N . ARG A 1 95 ? -9.625 38.219 3.926 1 91.75 95 ARG A N 1
ATOM 705 C CA . ARG A 1 95 ? -10.055 39.312 4.805 1 91.75 95 ARG A CA 1
ATOM 706 C C . ARG A 1 95 ? -9.758 38.969 6.262 1 91.75 95 ARG A C 1
ATOM 708 O O . ARG A 1 95 ? -9.273 39.812 7.012 1 91.75 95 ARG A O 1
ATOM 715 N N . VAL A 1 96 ? -10.055 37.781 6.57 1 92.19 96 VAL A N 1
ATOM 716 C CA . VAL A 1 96 ? -9.82 37.375 7.949 1 92.19 96 VAL A CA 1
ATOM 717 C C . VAL A 1 96 ? -8.328 37.406 8.25 1 92.19 96 VAL A C 1
ATOM 719 O O . VAL A 1 96 ? -7.906 37.812 9.328 1 92.19 96 VAL A O 1
ATOM 722 N N . ALA A 1 97 ? -7.535 36.938 7.32 1 94.31 97 ALA A N 1
ATOM 723 C CA . ALA A 1 97 ? -6.086 36.938 7.5 1 94.31 97 ALA A CA 1
ATOM 724 C C . ALA A 1 97 ? -5.555 38.344 7.707 1 94.31 97 ALA A C 1
ATOM 726 O O . ALA A 1 97 ? -4.652 38.562 8.523 1 94.31 97 ALA A O 1
ATOM 727 N N . ARG A 1 98 ? -6.102 39.281 7.012 1 95.31 98 ARG A N 1
ATOM 728 C CA . ARG A 1 98 ? -5.715 40.688 7.172 1 95.31 98 ARG A CA 1
ATOM 729 C C . ARG A 1 98 ? -6.07 41.188 8.562 1 95.31 98 ARG A C 1
ATOM 731 O O . ARG A 1 98 ? -5.285 41.906 9.188 1 95.31 98 ARG A O 1
ATOM 738 N N . ARG A 1 99 ? -7.238 40.812 8.969 1 96.62 99 ARG A N 1
ATOM 739 C CA . ARG A 1 99 ? -7.68 41.219 10.305 1 96.62 99 ARG A CA 1
ATOM 740 C C . ARG A 1 99 ? -6.789 40.625 11.383 1 96.62 99 ARG A C 1
ATOM 742 O O . ARG A 1 99 ? -6.492 41.25 12.383 1 96.62 99 ARG A O 1
ATOM 749 N N . VAL A 1 100 ? -6.422 39.406 11.188 1 96.81 100 VAL A N 1
ATOM 750 C CA . VAL A 1 100 ? -5.527 38.75 12.125 1 96.81 100 VAL A CA 1
ATOM 751 C C . VAL A 1 100 ? -4.207 39.5 12.219 1 96.81 100 VAL A C 1
ATOM 753 O O . VAL A 1 100 ? -3.721 39.781 13.312 1 96.81 100 VAL A O 1
ATOM 756 N N . LEU A 1 101 ? -3.678 39.875 11.086 1 96.12 101 LEU A N 1
ATOM 757 C CA . LEU A 1 101 ? -2.412 40.594 11.062 1 96.12 101 LEU A CA 1
ATOM 758 C C . LEU A 1 101 ? -2.547 41.938 11.766 1 96.12 101 LEU A C 1
ATOM 760 O O . LEU A 1 101 ? -1.634 42.375 12.477 1 96.12 101 LEU A O 1
ATOM 764 N N . GLU A 1 102 ? -3.613 42.562 11.5 1 95.94 102 GLU A N 1
ATOM 765 C CA . GLU A 1 102 ? -3.863 43.844 12.141 1 95.94 102 GLU A CA 1
ATOM 766 C C . GLU A 1 102 ? -3.938 43.688 13.656 1 95.94 102 GLU A C 1
ATOM 768 O O . GLU A 1 102 ? -3.416 44.531 14.391 1 95.94 102 GLU A O 1
ATOM 773 N N . LEU A 1 103 ? -4.535 42.688 14.047 1 96.88 103 LEU A N 1
ATOM 774 C CA . LEU A 1 103 ? -4.742 42.438 15.469 1 96.88 103 LEU A CA 1
ATOM 775 C C . LEU A 1 103 ? -3.416 42.188 16.172 1 96.88 103 LEU A C 1
ATOM 777 O O . LEU A 1 103 ? -3.277 42.469 17.359 1 96.88 103 LEU A O 1
ATOM 781 N N . ILE A 1 104 ? -2.465 41.688 15.469 1 97.25 104 ILE A N 1
ATOM 782 C CA . ILE A 1 104 ? -1.243 41.25 16.141 1 97.25 104 ILE A CA 1
ATOM 783 C C . ILE A 1 104 ? -0.098 42.188 15.781 1 97.25 104 ILE A C 1
ATOM 785 O O . ILE A 1 104 ? 1.07 41.906 16.031 1 97.25 104 ILE A O 1
ATOM 789 N N . SER A 1 105 ? -0.396 43.188 15.133 1 95.06 105 SER A N 1
ATOM 790 C CA . SER A 1 105 ? 0.625 44.188 14.805 1 95.06 105 SER A CA 1
ATOM 791 C C . SER A 1 105 ? 0.705 45.281 15.875 1 95.06 105 SER A C 1
ATOM 793 O O . SER A 1 105 ? -0.292 45.594 16.531 1 95.06 105 SER A O 1
ATOM 795 N N . GLY A 1 106 ? 1.905 45.844 16.047 1 94.25 106 GLY A N 1
ATOM 796 C CA . GLY A 1 106 ? 2.1 46.969 16.969 1 94.25 106 GLY A CA 1
ATOM 797 C C . GLY A 1 106 ? 2.074 46.531 18.422 1 94.25 106 GLY A C 1
ATOM 798 O O . GLY A 1 106 ? 1.716 47.344 19.297 1 94.25 106 GLY A O 1
ATOM 799 N N . LEU A 1 107 ? 2.414 45.344 18.719 1 96.25 107 LEU A N 1
ATOM 800 C CA . LEU A 1 107 ? 2.414 44.812 20.062 1 96.25 107 LEU A CA 1
ATOM 801 C C . LEU A 1 107 ? 3.734 45.094 20.766 1 96.25 107 LEU A C 1
ATOM 803 O O . LEU A 1 107 ? 4.707 45.531 20.125 1 96.25 107 LEU A O 1
ATOM 807 N N . ASN A 1 108 ? 3.719 44.969 22.031 1 95.38 108 ASN A N 1
ATOM 808 C CA . ASN A 1 108 ? 4.918 45.219 22.828 1 95.38 108 ASN A CA 1
ATOM 809 C C . ASN A 1 108 ? 5.34 43.969 23.594 1 95.38 108 ASN A C 1
ATOM 811 O O . ASN A 1 108 ? 4.68 42.938 23.5 1 95.38 108 ASN A O 1
ATOM 815 N N . GLU A 1 109 ? 6.418 44 24.312 1 95 109 GLU A N 1
ATOM 816 C CA . GLU A 1 109 ? 7.059 42.875 24.969 1 95 109 GLU A CA 1
ATOM 817 C C . GLU A 1 109 ? 6.152 42.25 26.031 1 95 109 GLU A C 1
ATOM 819 O O . GLU A 1 109 ? 6.277 41.062 26.359 1 95 109 GLU A O 1
ATOM 824 N N . SER A 1 110 ? 5.293 43 26.547 1 93.06 110 SER A N 1
ATOM 825 C CA . SER A 1 110 ? 4.426 42.531 27.625 1 93.06 110 SER A CA 1
ATOM 826 C C . SER A 1 110 ? 3.217 41.781 27.062 1 93.06 110 SER A C 1
ATOM 828 O O . SER A 1 110 ? 2.504 41.094 27.797 1 93.06 110 SER A O 1
ATOM 830 N N . ASP A 1 111 ? 3.006 41.938 25.781 1 94.44 111 ASP A N 1
ATOM 831 C CA . ASP A 1 111 ? 1.866 41.281 25.141 1 94.44 111 ASP A CA 1
ATOM 832 C C . ASP A 1 111 ? 2.145 39.812 24.891 1 94.44 111 ASP A C 1
ATOM 834 O O . ASP A 1 111 ? 3.301 39.406 24.766 1 94.44 111 ASP A O 1
ATOM 838 N N . ARG A 1 112 ? 1.056 39.062 24.953 1 96.19 112 ARG A N 1
ATOM 839 C CA . ARG A 1 112 ? 1.105 37.625 24.688 1 96.19 112 ARG A CA 1
ATOM 840 C C . ARG A 1 112 ? 0.115 37.25 23.594 1 96.19 112 ARG A C 1
ATOM 842 O O . ARG A 1 112 ? -1.067 37.594 23.672 1 96.19 112 ARG A O 1
ATOM 849 N N . VAL A 1 113 ? 0.657 36.594 22.609 1 98.06 113 VAL A N 1
ATOM 850 C CA . VAL A 1 113 ? -0.186 36.062 21.531 1 98.06 113 VAL A CA 1
ATOM 851 C C . VAL A 1 113 ? -0.281 34.562 21.625 1 98.06 113 VAL A C 1
ATOM 853 O O . VAL A 1 113 ? 0.731 33.875 21.797 1 98.06 113 VAL A O 1
ATOM 856 N N . ILE A 1 114 ? -1.477 33.969 21.656 1 98.31 114 ILE A N 1
ATOM 857 C CA . ILE A 1 114 ? -1.733 32.531 21.547 1 98.31 114 ILE A CA 1
ATOM 858 C C . ILE A 1 114 ? -2.236 32.219 20.156 1 98.31 114 ILE A C 1
ATOM 860 O O . ILE A 1 114 ? -3.285 32.688 19.719 1 98.31 114 ILE A O 1
ATOM 864 N N . PHE A 1 115 ? -1.482 31.453 19.438 1 98.5 115 PHE A N 1
ATOM 865 C CA . PHE A 1 115 ? -1.797 31.078 18.062 1 98.5 115 PHE A CA 1
ATOM 866 C C . PHE A 1 115 ? -2.254 29.625 17.984 1 98.5 115 PHE A C 1
ATOM 868 O O . PHE A 1 115 ? -1.466 28.703 18.234 1 98.5 115 PHE A O 1
ATOM 875 N N . LEU A 1 116 ? -3.512 29.406 17.656 1 98.56 116 LEU A N 1
ATOM 876 C CA . LEU A 1 116 ? -4.152 28.094 17.594 1 98.56 116 LEU A CA 1
ATOM 877 C C . LEU A 1 116 ? -4.207 27.594 16.156 1 98.56 116 LEU A C 1
ATOM 879 O O . LEU A 1 116 ? -4.977 28.094 15.344 1 98.56 116 LEU A O 1
ATOM 883 N N . LEU A 1 117 ? -3.432 26.531 15.898 1 98 117 LEU A N 1
ATOM 884 C CA . LEU A 1 117 ? -3.199 26.125 14.516 1 98 117 LEU A CA 1
ATOM 885 C C . LEU A 1 117 ? -3.555 24.656 14.312 1 98 117 LEU A C 1
ATOM 887 O O . LEU A 1 117 ? -3.162 23.797 15.102 1 98 117 LEU A O 1
ATOM 891 N N . SER A 1 118 ? -4.312 24.344 13.289 1 97.12 118 SER A N 1
ATOM 892 C CA . SER A 1 118 ? -4.621 22.953 12.938 1 97.12 118 SER A CA 1
ATOM 893 C C . SER A 1 118 ? -4.82 22.812 11.438 1 97.12 118 SER A C 1
ATOM 895 O O . SER A 1 118 ? -4.516 23.719 10.664 1 97.12 118 SER A O 1
ATOM 897 N N . GLY A 1 119 ? -5.242 21.641 11.047 1 93.38 119 GLY A N 1
ATOM 898 C CA . GLY A 1 119 ? -5.473 21.375 9.641 1 93.38 119 GLY A CA 1
ATOM 899 C C . GLY A 1 119 ? -6.402 22.375 8.984 1 93.38 119 GLY A C 1
ATOM 900 O O . GLY A 1 119 ? -7.391 22.812 9.586 1 93.38 119 GLY A O 1
ATOM 901 N N . GLY A 1 120 ? -6.082 22.719 7.699 1 91.25 120 GLY A N 1
ATOM 902 C CA . GLY A 1 120 ? -6.848 23.719 6.973 1 91.25 120 GLY A CA 1
ATOM 903 C C . GLY A 1 120 ? -6.312 25.125 7.152 1 91.25 120 GLY A C 1
ATOM 904 O O . GLY A 1 120 ? -6.703 26.047 6.426 1 91.25 120 GLY A O 1
ATOM 905 N N . GLY A 1 121 ? -5.367 25.281 7.965 1 92.62 121 GLY A N 1
ATOM 906 C CA . GLY A 1 121 ? -4.832 26.594 8.297 1 92.62 121 GLY A CA 1
ATOM 907 C C . GLY A 1 121 ? -4.254 27.328 7.098 1 92.62 121 GLY A C 1
ATOM 908 O O . GLY A 1 121 ? -4.379 28.547 6.988 1 92.62 121 GLY A O 1
ATOM 909 N N . SER A 1 122 ? -3.691 26.562 6.203 1 89.94 122 SER A N 1
ATOM 910 C CA . SER A 1 122 ? -3.045 27.156 5.043 1 89.94 122 SER A CA 1
ATOM 911 C C . SER A 1 122 ? -4.055 27.891 4.164 1 89.94 122 SER A C 1
ATOM 913 O O . SER A 1 122 ? -3.797 29 3.697 1 89.94 122 SER A O 1
ATOM 915 N N . ALA A 1 123 ? -5.203 27.312 3.971 1 87.44 123 ALA A N 1
ATOM 916 C CA . ALA A 1 123 ? -6.234 27.906 3.119 1 87.44 123 ALA A CA 1
ATOM 917 C C . ALA A 1 123 ? -6.992 29.016 3.852 1 87.44 123 ALA A C 1
ATOM 919 O O . ALA A 1 123 ? -7.406 30 3.242 1 87.44 123 ALA A O 1
ATOM 920 N N . LEU A 1 124 ? -7.074 28.875 5.141 1 92.25 124 LEU A N 1
ATOM 921 C CA . LEU A 1 124 ? -7.895 29.781 5.938 1 92.25 124 LEU A CA 1
ATOM 922 C C . LEU A 1 124 ? -7.117 31.047 6.301 1 92.25 124 LEU A C 1
ATOM 924 O O . LEU A 1 124 ? -7.711 32.094 6.504 1 92.25 124 LEU A O 1
ATOM 928 N N . LEU A 1 125 ? -5.836 30.875 6.43 1 92 125 LEU A N 1
ATOM 929 C CA . LEU A 1 125 ? -4.961 32 6.691 1 92 125 LEU A CA 1
ATOM 930 C C . LEU A 1 125 ? -4.145 32.375 5.453 1 92 125 LEU A C 1
ATOM 932 O O . LEU A 1 125 ? -2.914 32.406 5.504 1 92 125 LEU A O 1
ATOM 936 N N . SER A 1 126 ? -4.879 32.625 4.387 1 91.81 126 SER A N 1
ATOM 937 C CA . SER A 1 126 ? -4.215 32.969 3.131 1 91.81 126 SER A CA 1
ATOM 938 C C . SER A 1 126 ? -4.195 34.469 2.898 1 91.81 126 SER A C 1
ATOM 940 O O . SER A 1 126 ? -5.25 35.094 2.797 1 91.81 126 SER A O 1
ATOM 942 N N . LEU A 1 127 ? -3.057 35 2.904 1 94.81 127 LEU A N 1
ATOM 943 C CA . LEU A 1 127 ? -2.838 36.406 2.631 1 94.81 127 LEU A CA 1
ATOM 944 C C . LEU A 1 127 ? -1.673 36.594 1.664 1 94.81 127 LEU A C 1
ATOM 946 O O . LEU A 1 127 ? -0.517 36.375 2.023 1 94.81 127 LEU A O 1
ATOM 950 N N . PRO A 1 128 ? -1.997 37.062 0.438 1 95.69 128 PRO A N 1
ATOM 951 C CA . PRO A 1 128 ? -0.913 37.281 -0.522 1 95.69 128 PRO A CA 1
ATOM 952 C C . PRO A 1 128 ? 0.03 38.406 -0.107 1 95.69 128 PRO A C 1
ATOM 954 O O . PRO A 1 128 ? -0.384 39.344 0.587 1 95.69 128 PRO A O 1
ATOM 957 N N . ALA A 1 129 ? 1.221 38.25 -0.528 1 96.19 129 ALA A N 1
ATOM 958 C CA . ALA A 1 129 ? 2.199 39.312 -0.305 1 96.19 129 ALA A CA 1
ATOM 959 C C . ALA A 1 129 ? 1.813 40.594 -1.062 1 96.19 129 ALA A C 1
ATOM 961 O O . ALA A 1 129 ? 0.873 40.594 -1.859 1 96.19 129 ALA A O 1
ATOM 962 N N . GLU A 1 130 ? 2.531 41.594 -0.698 1 92.75 130 GLU A N 1
ATOM 963 C CA . GLU A 1 130 ? 2.275 42.875 -1.345 1 92.75 130 GLU A CA 1
ATOM 964 C C . GLU A 1 130 ? 2.438 42.781 -2.859 1 92.75 130 GLU A C 1
ATOM 966 O O . GLU A 1 130 ? 3.414 42.188 -3.348 1 92.75 130 GLU A O 1
ATOM 971 N N . GLY A 1 131 ? 1.408 43.25 -3.525 1 93.44 131 GLY A N 1
ATOM 972 C CA . GLY A 1 131 ? 1.493 43.281 -4.977 1 93.44 131 GLY A CA 1
ATOM 973 C C . GLY A 1 131 ? 1.094 41.969 -5.629 1 93.44 131 GLY A C 1
ATOM 974 O O . GLY A 1 131 ? 1.079 41.844 -6.855 1 93.44 131 GLY A O 1
ATOM 975 N N . ILE A 1 132 ? 0.816 41 -4.793 1 95.19 132 ILE A N 1
ATOM 976 C CA . ILE A 1 132 ? 0.4 39.688 -5.297 1 95.19 132 ILE A CA 1
ATOM 977 C C . ILE A 1 132 ? -1.093 39.5 -5.047 1 95.19 132 ILE A C 1
ATOM 979 O O . ILE A 1 132 ? -1.576 39.719 -3.934 1 95.19 132 ILE A O 1
ATOM 983 N N . GLY A 1 133 ? -1.855 39.188 -6.105 1 91.75 133 GLY A N 1
ATOM 984 C CA . GLY A 1 133 ? -3.268 38.906 -5.922 1 91.75 133 GLY A CA 1
ATOM 985 C C . GLY A 1 133 ? -3.525 37.469 -5.512 1 91.75 133 GLY A C 1
ATOM 986 O O . GLY A 1 133 ? -2.668 36.594 -5.695 1 91.75 133 GLY A O 1
ATOM 987 N N . LEU A 1 134 ? -4.707 37.281 -4.906 1 90.25 134 LEU A N 1
ATOM 988 C CA . LEU A 1 134 ? -5.113 35.938 -4.531 1 90.25 134 LEU A CA 1
ATOM 989 C C . LEU A 1 134 ? -5.156 35.031 -5.75 1 90.25 134 LEU A C 1
ATOM 991 O O . LEU A 1 134 ? -4.766 33.875 -5.672 1 90.25 134 LEU A O 1
ATOM 995 N N . ALA A 1 135 ? -5.555 35.531 -6.871 1 91.44 135 ALA A N 1
ATOM 996 C CA . ALA A 1 135 ? -5.652 34.781 -8.117 1 91.44 135 ALA A CA 1
ATOM 997 C C . ALA A 1 135 ? -4.277 34.312 -8.586 1 91.44 135 ALA A C 1
ATOM 999 O O . ALA A 1 135 ? -4.141 33.219 -9.125 1 91.44 135 ALA A O 1
ATOM 1000 N N . ASP A 1 136 ? -3.279 35.188 -8.398 1 92.94 136 ASP A N 1
ATOM 1001 C CA . ASP A 1 136 ? -1.909 34.812 -8.75 1 92.94 136 ASP A CA 1
ATOM 1002 C C . ASP A 1 136 ? -1.431 33.625 -7.934 1 92.94 136 ASP A C 1
ATOM 1004 O O . ASP A 1 136 ? -0.856 32.688 -8.484 1 92.94 136 ASP A O 1
ATOM 1008 N N . LYS A 1 137 ? -1.689 33.688 -6.668 1 92.31 137 LYS A N 1
ATOM 1009 C CA . LYS A 1 137 ? -1.274 32.625 -5.773 1 92.31 137 LYS A CA 1
ATOM 1010 C C . LYS A 1 137 ? -1.962 31.312 -6.137 1 92.31 137 LYS A C 1
ATOM 1012 O O . LYS A 1 137 ? -1.326 30.25 -6.152 1 92.31 137 LYS A O 1
ATOM 1017 N N . GLN A 1 138 ? -3.242 31.391 -6.398 1 90.88 138 GLN A N 1
ATOM 1018 C CA . GLN A 1 138 ? -4.008 30.203 -6.758 1 90.88 138 GLN A CA 1
ATOM 1019 C C . GLN A 1 138 ? -3.496 29.594 -8.055 1 90.88 138 GLN A C 1
ATOM 1021 O O . GLN A 1 138 ? -3.377 28.375 -8.164 1 90.88 138 GLN A O 1
ATOM 1026 N N . ALA A 1 139 ? -3.201 30.391 -9.016 1 92.5 139 ALA A N 1
ATOM 1027 C CA . ALA A 1 139 ? -2.707 29.938 -10.312 1 92.5 139 ALA A CA 1
ATOM 1028 C C . ALA A 1 139 ? -1.349 29.25 -10.172 1 92.5 139 ALA A C 1
ATOM 1030 O O . ALA A 1 139 ? -1.101 28.219 -10.789 1 92.5 139 ALA A O 1
ATOM 1031 N N . VAL A 1 140 ? -0.518 29.891 -9.398 1 93.56 140 VAL A N 1
ATOM 1032 C CA . VAL A 1 140 ? 0.809 29.328 -9.172 1 93.56 140 VAL A CA 1
ATOM 1033 C C . VAL A 1 140 ? 0.686 27.969 -8.477 1 93.56 140 VAL A C 1
ATOM 1035 O O . VAL A 1 140 ? 1.359 27.016 -8.859 1 93.56 140 VAL A O 1
ATOM 1038 N N . ASN A 1 141 ? -0.153 27.953 -7.477 1 89.94 141 ASN A N 1
ATOM 1039 C CA . ASN A 1 141 ? -0.353 26.703 -6.742 1 89.94 141 ASN A CA 1
ATOM 1040 C C . ASN A 1 141 ? -0.885 25.594 -7.648 1 89.94 141 ASN A C 1
ATOM 1042 O O . ASN A 1 141 ? -0.427 24.453 -7.574 1 89.94 141 ASN A O 1
ATOM 1046 N N . LYS A 1 142 ? -1.838 25.953 -8.43 1 88.88 142 LYS A N 1
ATOM 1047 C CA . LYS A 1 142 ? -2.412 24.984 -9.375 1 88.88 142 LYS A CA 1
ATOM 1048 C C . LYS A 1 142 ? -1.357 24.469 -10.344 1 88.88 142 LYS A C 1
ATOM 1050 O O . LYS A 1 142 ? -1.312 23.266 -10.641 1 88.88 142 LYS A O 1
ATOM 1055 N N . ALA A 1 143 ? -0.546 25.328 -10.852 1 91.56 143 ALA A N 1
ATOM 1056 C CA . ALA A 1 143 ? 0.51 24.953 -11.789 1 91.56 143 ALA A CA 1
ATOM 1057 C C . ALA A 1 143 ? 1.537 24.047 -11.133 1 91.56 143 ALA A C 1
ATOM 1059 O O . ALA A 1 143 ? 2.008 23.078 -11.742 1 91.56 143 ALA A O 1
ATOM 1060 N N . LEU A 1 144 ? 1.881 24.375 -9.922 1 89.94 144 LEU A N 1
ATOM 1061 C CA . LEU A 1 144 ? 2.842 23.562 -9.18 1 89.94 144 LEU A CA 1
ATOM 1062 C C . LEU A 1 144 ? 2.291 22.156 -8.93 1 89.94 144 LEU A C 1
ATOM 1064 O O . LEU A 1 144 ? 3.01 21.172 -9.078 1 89.94 144 LEU A O 1
ATOM 1068 N N . LEU A 1 145 ? 1.037 22.125 -8.547 1 81.81 145 LEU A N 1
ATOM 1069 C CA . LEU A 1 145 ? 0.382 20.844 -8.328 1 81.81 145 LEU A CA 1
ATOM 1070 C C . LEU A 1 145 ? 0.411 20 -9.602 1 81.81 145 LEU A C 1
ATOM 1072 O O . LEU A 1 145 ? 0.722 18.812 -9.555 1 81.81 145 LEU A O 1
ATOM 1076 N N . LYS A 1 146 ? 0.2 20.625 -10.742 1 80.38 146 LYS A N 1
ATOM 1077 C CA . LYS A 1 146 ? 0.163 19.953 -12.031 1 80.38 146 LYS A CA 1
ATOM 1078 C C . LYS A 1 146 ? 1.558 19.5 -12.453 1 80.38 146 LYS A C 1
ATOM 1080 O O . LYS A 1 146 ? 1.706 18.484 -13.133 1 80.38 146 LYS A O 1
ATOM 1085 N N . SER A 1 147 ? 2.531 20.25 -12.031 1 79 147 SER A N 1
ATOM 1086 C CA . SER A 1 147 ? 3.906 19.969 -12.445 1 79 147 SER A CA 1
ATOM 1087 C C . SER A 1 147 ? 4.488 18.797 -11.68 1 79 147 SER A C 1
ATOM 1089 O O . SER A 1 147 ? 5.512 18.234 -12.078 1 79 147 SER A O 1
ATOM 1091 N N . GLY A 1 148 ? 3.848 18.484 -10.562 1 70.19 148 GLY A N 1
ATOM 1092 C CA . GLY A 1 148 ? 4.359 17.391 -9.75 1 70.19 148 GLY A CA 1
ATOM 1093 C C . GLY A 1 148 ? 5.426 17.812 -8.766 1 70.19 148 GLY A C 1
ATOM 1094 O O . GLY A 1 148 ? 6.152 16.984 -8.219 1 70.19 148 GLY A O 1
ATOM 1095 N N . ALA A 1 149 ? 5.488 19.078 -8.555 1 79.81 149 ALA A N 1
ATOM 1096 C CA . ALA A 1 149 ? 6.438 19.578 -7.566 1 79.81 149 ALA A CA 1
ATOM 1097 C C . ALA A 1 149 ? 6.227 18.922 -6.211 1 79.81 149 ALA A C 1
ATOM 1099 O O . ALA A 1 149 ? 5.094 18.594 -5.844 1 79.81 149 ALA A O 1
ATOM 1100 N N . ALA A 1 150 ? 7.359 18.641 -5.492 1 75.69 150 ALA A N 1
ATOM 1101 C CA . ALA A 1 150 ? 7.27 18.078 -4.152 1 75.69 150 ALA A CA 1
ATOM 1102 C C . ALA A 1 150 ? 6.57 19.031 -3.193 1 75.69 150 ALA A C 1
ATOM 1104 O O . ALA A 1 150 ? 6.574 20.25 -3.41 1 75.69 150 ALA A O 1
ATOM 1105 N N . ILE A 1 151 ? 6.016 18.531 -2.148 1 75.5 151 ILE A N 1
ATOM 1106 C CA . ILE A 1 151 ? 5.254 19.312 -1.181 1 75.5 151 ILE A CA 1
ATOM 1107 C C . ILE A 1 151 ? 6.148 20.375 -0.562 1 75.5 151 ILE A C 1
ATOM 1109 O O . ILE A 1 151 ? 5.703 21.5 -0.307 1 75.5 151 ILE A O 1
ATOM 1113 N N . GLY A 1 152 ? 7.383 19.953 -0.328 1 85.06 152 GLY A N 1
ATOM 1114 C CA . GLY A 1 152 ? 8.32 20.922 0.221 1 85.06 152 GLY A CA 1
ATOM 1115 C C . GLY A 1 152 ? 8.594 22.094 -0.709 1 85.06 152 GLY A C 1
ATOM 1116 O O . GLY A 1 152 ? 8.719 23.234 -0.26 1 85.06 152 GLY A O 1
ATOM 1117 N N . GLU A 1 153 ? 8.648 21.781 -2.01 1 89.25 153 GLU A N 1
ATOM 1118 C CA . GLU A 1 153 ? 8.875 22.812 -3.014 1 89.25 153 GLU A CA 1
ATOM 1119 C C . GLU A 1 153 ? 7.66 23.734 -3.145 1 89.25 153 GLU A C 1
ATOM 1121 O O . GLU A 1 153 ? 7.805 24.953 -3.24 1 89.25 153 GLU A O 1
ATOM 1126 N N . MET A 1 154 ? 6.559 23.125 -3.086 1 90.44 154 MET A N 1
ATOM 1127 C CA . MET A 1 154 ? 5.332 23.922 -3.139 1 90.44 154 MET A CA 1
ATOM 1128 C C . MET A 1 154 ? 5.242 24.859 -1.941 1 90.44 154 MET A C 1
ATOM 1130 O O . MET A 1 154 ? 4.898 26.031 -2.094 1 90.44 154 MET A O 1
ATOM 1134 N N . ASN A 1 155 ? 5.59 24.281 -0.827 1 92.12 155 ASN A N 1
ATOM 1135 C CA . ASN A 1 155 ? 5.559 25.078 0.387 1 92.12 155 ASN A CA 1
ATOM 1136 C C . ASN A 1 155 ? 6.562 26.234 0.326 1 92.12 155 ASN A C 1
ATOM 1138 O O . ASN A 1 155 ? 6.293 27.328 0.819 1 92.12 155 ASN A O 1
ATOM 1142 N N . CYS A 1 156 ? 7.688 25.938 -0.244 1 96.19 156 CYS A N 1
ATOM 1143 C CA . CYS A 1 156 ? 8.695 26.984 -0.405 1 96.19 156 CYS A CA 1
ATOM 1144 C C . CYS A 1 156 ? 8.141 28.156 -1.202 1 96.19 156 CYS A C 1
ATOM 1146 O O . CYS A 1 156 ? 8.234 29.297 -0.769 1 96.19 156 CYS A O 1
ATOM 1148 N N . VAL A 1 157 ? 7.512 27.859 -2.293 1 96.94 157 VAL A N 1
ATOM 1149 C CA . VAL A 1 157 ? 6.977 28.906 -3.158 1 96.94 157 VAL A CA 1
ATOM 1150 C C . VAL A 1 157 ? 5.812 29.609 -2.461 1 96.94 157 VAL A C 1
ATOM 1152 O O . VAL A 1 157 ? 5.746 30.828 -2.432 1 96.94 157 VAL A O 1
ATOM 1155 N N . ARG A 1 158 ? 4.973 28.844 -1.865 1 95.12 158 ARG A N 1
ATOM 1156 C CA . ARG A 1 158 ? 3.789 29.375 -1.199 1 95.12 158 ARG A CA 1
ATOM 1157 C C . ARG A 1 158 ? 4.176 30.344 -0.082 1 95.12 158 ARG A C 1
ATOM 1159 O O . ARG A 1 158 ? 3.566 31.406 0.068 1 95.12 158 ARG A O 1
ATOM 1166 N N . LYS A 1 159 ? 5.148 29.953 0.67 1 97.56 159 LYS A N 1
ATOM 1167 C CA . LYS A 1 159 ? 5.602 30.781 1.78 1 97.56 159 LYS A CA 1
ATOM 1168 C C . LYS A 1 159 ? 6.109 32.125 1.283 1 97.56 159 LYS A C 1
ATOM 1170 O O . LYS A 1 159 ? 5.805 33.188 1.872 1 97.56 159 LYS A O 1
ATOM 1175 N N . HIS A 1 160 ? 6.805 32.094 0.169 1 98.25 160 HIS A N 1
ATOM 1176 C CA . HIS A 1 160 ? 7.465 33.312 -0.313 1 98.25 160 HIS A CA 1
ATOM 1177 C C . HIS A 1 160 ? 6.496 34.188 -1.082 1 98.25 160 HIS A C 1
ATOM 1179 O O . HIS A 1 160 ? 6.824 35.312 -1.419 1 98.25 160 HIS A O 1
ATOM 1185 N N . LEU A 1 161 ? 5.336 33.719 -1.285 1 97.62 161 LEU A N 1
ATOM 1186 C CA . LEU A 1 161 ? 4.297 34.5 -1.924 1 97.62 161 LEU A CA 1
ATOM 1187 C C . LEU A 1 161 ? 3.254 34.969 -0.907 1 97.62 161 LEU A C 1
ATOM 1189 O O . LEU A 1 161 ? 2.195 35.469 -1.28 1 97.62 161 LEU A O 1
ATOM 1193 N N . SER A 1 162 ? 3.535 34.75 0.331 1 97.38 162 SER A N 1
ATOM 1194 C CA . SER A 1 162 ? 2.557 35.031 1.383 1 97.38 162 SER A CA 1
ATOM 1195 C C . SER A 1 162 ? 3.018 36.156 2.299 1 97.38 162 SER A C 1
ATOM 1197 O O . SER A 1 162 ? 4.219 36.312 2.523 1 97.38 162 SER A O 1
ATOM 1199 N N . ALA A 1 163 ? 2.074 36.844 2.881 1 96.81 163 ALA A N 1
ATOM 1200 C CA . ALA A 1 163 ? 2.361 37.938 3.832 1 96.81 163 ALA A CA 1
ATOM 1201 C C . ALA A 1 163 ? 2.316 37.406 5.27 1 96.81 163 ALA A C 1
ATOM 1203 O O . ALA A 1 163 ? 2.703 38.125 6.199 1 96.81 163 ALA A O 1
ATOM 1204 N N . ILE A 1 164 ? 1.934 36.156 5.434 1 96.69 164 ILE A N 1
ATOM 1205 C CA . ILE A 1 164 ? 1.674 35.719 6.801 1 96.69 164 ILE A CA 1
ATOM 1206 C C . ILE A 1 164 ? 2.438 34.438 7.082 1 96.69 164 ILE A C 1
ATOM 1208 O O . ILE A 1 164 ? 2.777 34.156 8.234 1 96.69 164 ILE A O 1
ATOM 1212 N N . LYS A 1 165 ? 2.766 33.594 6.105 1 96.94 165 LYS A N 1
ATOM 1213 C CA . LYS A 1 165 ? 3.389 32.281 6.254 1 96.94 165 LYS A CA 1
ATOM 1214 C C . LYS A 1 165 ? 4.906 32.375 6.371 1 96.94 165 LYS A C 1
ATOM 1216 O O . LYS A 1 165 ? 5.457 33.469 6.234 1 96.94 165 LYS A O 1
ATOM 1221 N N . GLY A 1 166 ? 5.559 31.344 6.766 1 97.56 166 GLY A N 1
ATOM 1222 C CA . GLY A 1 166 ? 7.012 31.312 6.812 1 97.56 166 GLY A CA 1
ATOM 1223 C C . GLY A 1 166 ? 7.594 32.188 7.906 1 97.56 166 GLY A C 1
ATOM 1224 O O . GLY A 1 166 ? 8.555 32.938 7.668 1 97.56 166 GLY A O 1
ATOM 1225 N N . GLY A 1 167 ? 6.891 32.188 8.984 1 98.25 167 GLY A N 1
ATOM 1226 C CA . GLY A 1 167 ? 7.398 32.906 10.141 1 98.25 167 GLY A CA 1
ATOM 1227 C C . GLY A 1 167 ? 6.938 34.375 10.18 1 98.25 167 GLY A C 1
ATOM 1228 O O . GLY A 1 167 ? 7.156 35.062 11.172 1 98.25 167 GLY A O 1
ATOM 1229 N N . ARG A 1 168 ? 6.262 34.812 9.195 1 97.88 168 ARG A N 1
ATOM 1230 C CA . ARG A 1 168 ? 5.898 36.219 9.078 1 97.88 168 ARG A CA 1
ATOM 1231 C C . ARG A 1 168 ? 4.844 36.594 10.109 1 97.88 168 ARG A C 1
ATOM 1233 O O . ARG A 1 168 ? 4.789 37.75 10.547 1 97.88 168 ARG A O 1
ATOM 1240 N N . LEU A 1 169 ? 4.031 35.625 10.453 1 98.12 169 LEU A N 1
ATOM 1241 C CA . LEU A 1 169 ? 3.096 35.875 11.539 1 98.12 169 LEU A CA 1
ATOM 1242 C C . LEU A 1 169 ? 3.84 36.188 12.836 1 98.12 169 LEU A C 1
ATOM 1244 O O . LEU A 1 169 ? 3.506 37.125 13.555 1 98.12 169 LEU A O 1
ATOM 1248 N N . ALA A 1 170 ? 4.812 35.344 13.156 1 98.12 170 ALA A N 1
ATOM 1249 C CA . ALA A 1 170 ? 5.629 35.594 14.352 1 98.12 170 ALA A CA 1
ATOM 1250 C C . ALA A 1 170 ? 6.316 36.938 14.281 1 98.12 170 ALA A C 1
ATOM 1252 O O . ALA A 1 170 ? 6.398 37.656 15.289 1 98.12 170 ALA A O 1
ATOM 1253 N N . LYS A 1 171 ? 6.816 37.281 13.133 1 98 171 LYS A N 1
ATOM 1254 C CA . LYS A 1 171 ? 7.484 38.562 12.953 1 98 171 LYS A CA 1
ATOM 1255 C C . LYS A 1 171 ? 6.527 39.719 13.211 1 98 171 LYS A C 1
ATOM 1257 O O . LYS A 1 171 ? 6.91 40.719 13.828 1 98 171 LYS A O 1
ATOM 1262 N N . ALA A 1 172 ? 5.332 39.594 12.758 1 97.62 172 ALA A N 1
ATOM 1263 C CA . ALA A 1 172 ? 4.324 40.625 12.953 1 97.62 172 ALA A CA 1
ATOM 1264 C C . ALA A 1 172 ? 4.02 40.844 14.43 1 97.62 172 ALA A C 1
ATOM 1266 O O . ALA A 1 172 ? 3.662 41.938 14.852 1 97.62 172 ALA A O 1
ATOM 1267 N N . CYS A 1 173 ? 4.18 39.781 15.234 1 97.88 173 CYS A N 1
ATOM 1268 C CA . CYS A 1 173 ? 3.887 39.844 16.656 1 97.88 173 CYS A CA 1
ATOM 1269 C C . CYS A 1 173 ? 5.031 40.469 17.438 1 97.88 173 CYS A C 1
ATOM 1271 O O . CYS A 1 173 ? 4.848 40.906 18.578 1 97.88 173 CYS A O 1
ATOM 1273 N N . TRP A 1 174 ? 6.184 40.469 16.859 1 96.94 174 TRP A N 1
ATOM 1274 C CA . TRP A 1 174 ? 7.371 40.906 17.562 1 96.94 174 TRP A CA 1
ATOM 1275 C C . TRP A 1 174 ? 7.203 42.375 18.016 1 96.94 174 TRP A C 1
ATOM 1277 O O . TRP A 1 174 ? 6.742 43.219 17.25 1 96.94 174 TRP A O 1
ATOM 1287 N N . PRO A 1 175 ? 7.523 42.656 19.312 1 97.75 175 PRO A N 1
ATOM 1288 C CA . PRO A 1 175 ? 8.336 41.875 20.234 1 97.75 175 PRO A CA 1
ATOM 1289 C C . PRO A 1 175 ? 7.496 41.094 21.25 1 97.75 175 PRO A C 1
ATOM 1291 O O . PRO A 1 175 ? 8.008 40.688 22.297 1 97.75 175 PRO A O 1
ATOM 1294 N N . ALA A 1 176 ? 6.266 40.938 21 1 96.94 176 ALA A N 1
ATOM 1295 C CA . ALA A 1 176 ? 5.406 40.156 21.875 1 96.94 176 ALA A CA 1
ATOM 1296 C C . ALA A 1 176 ? 5.805 38.656 21.859 1 96.94 176 ALA A C 1
ATOM 1298 O O . ALA A 1 176 ? 6.492 38.219 20.953 1 96.94 176 ALA A O 1
ATOM 1299 N N . SER A 1 177 ? 5.457 37.938 22.953 1 96.06 177 SER A N 1
ATOM 1300 C CA . SER A 1 177 ? 5.629 36.469 22.953 1 96.06 177 SER A CA 1
ATOM 1301 C C . SER A 1 177 ? 4.516 35.781 22.172 1 96.06 177 SER A C 1
ATOM 1303 O O . SER A 1 177 ? 3.354 36.188 22.25 1 96.06 177 SER A O 1
ATOM 1305 N N . VAL A 1 178 ? 4.91 34.812 21.438 1 97.25 178 VAL A N 1
ATOM 1306 C CA . VAL A 1 178 ? 3.957 34.031 20.656 1 97.25 178 VAL A CA 1
ATOM 1307 C C . VAL A 1 178 ? 3.994 32.562 21.109 1 97.25 178 VAL A C 1
ATOM 1309 O O . VAL A 1 178 ? 5.055 31.938 21.125 1 97.25 178 VAL A O 1
ATOM 1312 N N . TYR A 1 179 ? 2.875 32.031 21.562 1 97.62 179 TYR A N 1
ATOM 1313 C CA . TYR A 1 179 ? 2.719 30.609 21.891 1 97.62 179 TYR A CA 1
ATOM 1314 C C . TYR A 1 179 ? 1.812 29.922 20.891 1 97.62 179 TYR A C 1
ATOM 1316 O O . TYR A 1 179 ? 0.59 30.078 20.938 1 97.62 179 TYR A O 1
ATOM 1324 N N . THR A 1 180 ? 2.438 29.172 20.016 1 98.38 180 THR A N 1
ATOM 1325 C CA . THR A 1 180 ? 1.678 28.406 19.031 1 98.38 180 THR A CA 1
ATOM 1326 C C . THR A 1 180 ? 1.356 27.016 19.547 1 98.38 180 THR A C 1
ATOM 1328 O O . THR A 1 180 ? 2.26 26.25 19.922 1 98.38 180 THR A O 1
ATOM 1331 N N . TYR A 1 181 ? 0.121 26.688 19.656 1 98.5 181 TYR A N 1
ATOM 1332 C CA . TYR A 1 181 ? -0.362 25.344 19.922 1 98.5 181 TYR A CA 1
ATOM 1333 C C . TYR A 1 181 ? -0.948 24.719 18.656 1 98.5 181 TYR A C 1
ATOM 1335 O O . TYR A 1 181 ? -1.941 25.219 18.109 1 98.5 181 TYR A O 1
ATOM 1343 N N . ALA A 1 182 ? -0.311 23.625 18.188 1 98.44 182 AL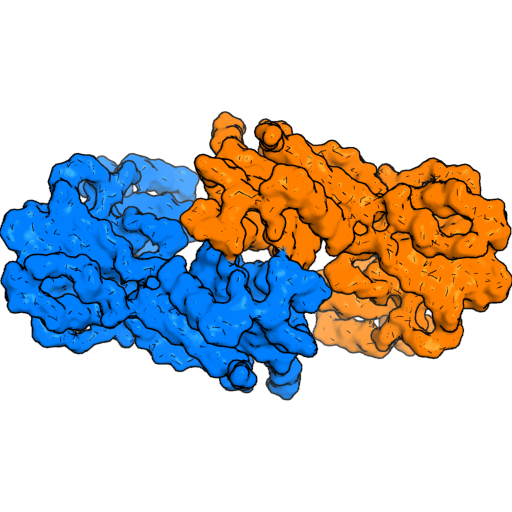A A N 1
ATOM 1344 C CA . ALA A 1 182 ? -0.666 23.094 16.875 1 98.44 182 ALA A CA 1
ATOM 1345 C C . ALA A 1 182 ? -1.163 21.656 16.969 1 98.44 182 ALA A C 1
ATOM 1347 O O . ALA A 1 182 ? -0.634 20.859 17.766 1 98.44 182 ALA A O 1
ATOM 1348 N N . ILE A 1 183 ? -2.193 21.328 16.266 1 97.94 183 ILE A N 1
ATOM 1349 C CA . ILE A 1 183 ? -2.629 19.969 15.969 1 97.94 183 ILE A CA 1
ATOM 1350 C C . ILE A 1 183 ? -2.191 19.578 14.562 1 97.94 183 ILE A C 1
ATOM 1352 O O . ILE A 1 183 ? -2.6 20.219 13.586 1 97.94 183 ILE A O 1
ATOM 1356 N N . SER A 1 184 ? -1.365 18.578 14.5 1 96.38 184 SER A N 1
ATOM 1357 C CA . SER A 1 184 ? -0.76 18.234 13.219 1 96.38 184 SER A CA 1
ATOM 1358 C C . SER A 1 184 ? -1.706 17.375 12.375 1 96.38 184 SER A C 1
ATOM 1360 O O . SER A 1 184 ? -2.33 16.453 12.883 1 96.38 184 SER A O 1
ATOM 1362 N N . ASP A 1 185 ? -1.779 17.734 11.141 1 90.81 185 ASP A N 1
ATOM 1363 C CA . ASP A 1 185 ? -2.482 16.906 10.164 1 90.81 185 ASP A CA 1
ATOM 1364 C C . ASP A 1 185 ? -1.585 16.578 8.977 1 90.81 185 ASP A C 1
ATOM 1366 O O . ASP A 1 185 ? -2.068 16.406 7.852 1 90.81 185 ASP A O 1
ATOM 1370 N N . VAL A 1 186 ? -0.254 16.672 9.148 1 86.12 186 VAL A N 1
ATOM 1371 C CA . VAL A 1 186 ? 0.666 16.453 8.039 1 86.12 186 VAL A CA 1
ATOM 1372 C C . VAL A 1 186 ? 1.608 15.297 8.383 1 86.12 186 VAL A C 1
ATOM 1374 O O . VAL A 1 186 ? 1.956 15.094 9.547 1 86.12 186 VAL A O 1
ATOM 1377 N N . PRO A 1 187 ? 2.008 14.594 7.301 1 75.38 187 PRO A N 1
ATOM 1378 C CA . PRO A 1 187 ? 3.002 13.547 7.551 1 75.38 187 PRO A CA 1
ATOM 1379 C C . PRO A 1 187 ? 4.297 14.094 8.148 1 75.38 187 PRO A C 1
ATOM 1381 O O . PRO A 1 187 ? 4.797 15.125 7.703 1 75.38 187 PRO A O 1
ATOM 1384 N N . GLY A 1 188 ? 4.812 13.547 9.211 1 81.31 188 GLY A N 1
ATOM 1385 C CA . GLY A 1 188 ? 6.082 13.938 9.805 1 81.31 188 GLY A CA 1
ATOM 1386 C C . GLY A 1 188 ? 5.938 15.008 10.867 1 81.31 188 GLY A C 1
ATOM 1387 O O . GLY A 1 188 ? 6.867 15.25 11.641 1 81.31 188 GLY A O 1
ATOM 1388 N N . ASP A 1 189 ? 4.852 15.68 10.891 1 91.38 189 ASP A N 1
ATOM 1389 C CA . ASP A 1 189 ? 4.52 16.656 11.93 1 91.38 189 ASP A CA 1
ATOM 1390 C C . ASP A 1 189 ? 5.535 17.797 11.953 1 91.38 189 ASP A C 1
ATOM 1392 O O . ASP A 1 189 ? 5.926 18.266 13.023 1 91.38 189 ASP A O 1
ATOM 1396 N N . GLU A 1 190 ? 5.969 18.234 10.789 1 91.19 190 GLU A N 1
ATOM 1397 C CA . GLU A 1 190 ? 6.945 19.312 10.727 1 91.19 190 GLU A CA 1
ATOM 1398 C C . GLU A 1 190 ? 6.273 20.672 10.883 1 91.19 190 GLU A C 1
ATOM 1400 O O . GLU A 1 190 ? 5.371 21.016 10.109 1 91.19 190 GLU A O 1
ATOM 1405 N N . ALA A 1 191 ? 6.785 21.422 11.789 1 95 191 ALA A N 1
ATOM 1406 C CA . ALA A 1 191 ? 6.203 22.719 12.117 1 95 191 ALA A CA 1
ATOM 1407 C C . ALA A 1 191 ? 6.184 23.641 10.898 1 95 191 ALA A C 1
ATOM 1409 O O . ALA A 1 191 ? 5.23 24.406 10.703 1 95 191 ALA A O 1
ATOM 1410 N N . THR A 1 192 ? 7.227 23.516 10.047 1 94.38 192 THR A N 1
ATOM 1411 C CA . THR A 1 192 ? 7.359 24.406 8.891 1 94.38 192 THR A CA 1
ATOM 1412 C C . THR A 1 192 ? 6.328 24.047 7.82 1 94.38 192 THR A C 1
ATOM 1414 O O . THR A 1 192 ? 6.078 24.844 6.91 1 94.38 192 THR A O 1
ATOM 1417 N N . VAL A 1 193 ? 5.73 22.875 7.961 1 92.12 193 VAL A N 1
ATOM 1418 C CA . VAL A 1 193 ? 4.805 22.391 6.941 1 92.12 193 VAL A CA 1
ATOM 1419 C C . VAL A 1 193 ? 3.369 22.656 7.375 1 92.12 193 VAL A C 1
ATOM 1421 O O . VAL A 1 193 ? 2.504 22.953 6.543 1 92.12 193 VAL A O 1
ATOM 1424 N N . ILE A 1 194 ? 3.09 22.609 8.664 1 93.75 194 ILE A N 1
ATOM 1425 C CA . ILE A 1 194 ? 1.746 22.859 9.18 1 93.75 194 ILE A CA 1
ATOM 1426 C C . ILE A 1 194 ? 1.324 24.297 8.859 1 93.75 194 ILE A C 1
ATOM 1428 O O . ILE A 1 194 ? 1.913 25.25 9.367 1 93.75 194 ILE A O 1
ATOM 1432 N N . ALA A 1 195 ? 0.365 24.422 7.977 1 93.25 195 ALA A N 1
ATOM 1433 C CA . ALA A 1 195 ? -0.136 25.703 7.477 1 93.25 195 ALA A CA 1
ATOM 1434 C C . ALA A 1 195 ? 1.001 26.562 6.93 1 93.25 195 ALA A C 1
ATOM 1436 O O . ALA A 1 195 ? 0.963 27.781 7.031 1 93.25 195 ALA A O 1
ATOM 1437 N N . SER A 1 196 ? 2.066 25.938 6.527 1 94.06 196 SER A N 1
ATOM 1438 C CA . SER A 1 196 ? 3.246 26.562 5.945 1 94.06 196 SER A CA 1
ATOM 1439 C C . SER A 1 196 ? 4.004 27.375 6.98 1 94.06 196 SER A C 1
ATOM 1441 O O . SER A 1 196 ? 4.605 28.406 6.648 1 94.06 196 SER A O 1
ATOM 1443 N N . GLY A 1 197 ? 3.887 27.109 8.211 1 96.31 197 GLY A N 1
ATOM 1444 C CA . GLY A 1 197 ? 4.723 27.547 9.312 1 96.31 197 GLY A CA 1
ATOM 1445 C C . GLY A 1 197 ? 4.629 29.031 9.578 1 96.31 197 GLY A C 1
ATOM 1446 O O . GLY A 1 197 ? 5.648 29.734 9.586 1 96.31 197 GLY A O 1
ATOM 1447 N N . PRO A 1 198 ? 3.494 29.531 9.852 1 97.69 198 PRO A N 1
ATOM 1448 C CA . PRO A 1 198 ? 3.35 30.984 10.047 1 97.69 198 PRO A CA 1
ATOM 1449 C C . PRO A 1 198 ? 4.145 31.5 11.242 1 97.69 198 PRO A C 1
ATOM 1451 O O . PRO A 1 198 ? 4.535 32.656 11.273 1 97.69 198 PRO A O 1
ATOM 1454 N N . SER A 1 199 ? 4.438 30.656 12.219 1 98.12 199 SER A N 1
ATOM 1455 C CA . SER A 1 199 ? 5.031 31.156 13.453 1 98.12 199 SER A CA 1
ATOM 1456 C C . SER A 1 199 ? 6.43 30.594 13.664 1 98.12 199 SER A C 1
ATOM 1458 O O . SER A 1 199 ? 6.965 30.641 14.773 1 98.12 199 SER A O 1
ATOM 1460 N N . VAL A 1 200 ? 6.992 29.922 12.672 1 98.12 200 VAL A N 1
ATOM 1461 C CA . VAL A 1 200 ? 8.312 29.312 12.805 1 98.12 200 VAL A CA 1
ATOM 1462 C C . VAL A 1 200 ? 9.203 29.766 11.641 1 98.12 200 VAL A C 1
ATOM 1464 O O . VAL A 1 200 ? 8.711 30.234 10.617 1 98.12 200 VAL A O 1
ATOM 1467 N N . GLY A 1 201 ? 10.492 29.656 11.883 1 98.12 201 GLY A N 1
ATOM 1468 C CA . GLY A 1 201 ? 11.445 30.031 10.852 1 98.12 201 GLY A CA 1
ATOM 1469 C C . GLY A 1 201 ? 11.398 29.125 9.633 1 98.12 201 GLY A C 1
ATOM 1470 O O . GLY A 1 201 ? 11.102 27.938 9.75 1 98.12 201 GLY A O 1
ATOM 1471 N N . ASP A 1 202 ? 11.664 29.688 8.492 1 97.94 202 ASP A N 1
ATOM 1472 C CA . ASP A 1 202 ? 11.695 29 7.215 1 97.94 202 ASP A CA 1
ATOM 1473 C C . ASP A 1 202 ? 13.117 28.938 6.66 1 97.94 202 ASP A C 1
ATOM 1475 O O . ASP A 1 202 ? 13.711 29.969 6.348 1 97.94 202 ASP A O 1
ATOM 1479 N N . PRO A 1 203 ? 13.609 27.828 6.555 1 97 203 PRO A N 1
ATOM 1480 C CA . PRO A 1 203 ? 14.992 27.734 6.078 1 97 203 PRO A CA 1
ATOM 1481 C C . PRO A 1 203 ? 15.117 27.984 4.578 1 97 203 PRO A C 1
ATOM 1483 O O . PRO A 1 203 ? 16.219 28.219 4.078 1 97 203 PRO A O 1
ATOM 1486 N N . THR A 1 204 ? 14.023 27.953 3.812 1 97.25 204 THR A N 1
ATOM 1487 C CA . THR A 1 204 ? 14.094 28.172 2.371 1 97.25 204 THR A CA 1
ATOM 1488 C C . THR A 1 204 ? 14.188 29.656 2.043 1 97.25 204 THR A C 1
ATOM 1490 O O . THR A 1 204 ? 13.977 30.5 2.914 1 97.25 204 THR A O 1
ATOM 1493 N N . THR A 1 205 ? 14.547 29.969 0.745 1 97.69 205 THR A N 1
ATOM 1494 C CA . THR A 1 205 ? 14.766 31.359 0.349 1 97.69 205 THR A CA 1
ATOM 1495 C C . THR A 1 205 ? 13.922 31.719 -0.876 1 97.69 205 THR A C 1
ATOM 1497 O O . THR A 1 205 ? 13.398 30.828 -1.552 1 97.69 205 THR A O 1
ATOM 1500 N N . SER A 1 206 ? 13.844 33.031 -1.055 1 97.62 206 SER A N 1
ATOM 1501 C CA . SER A 1 206 ? 13.18 33.5 -2.266 1 97.62 206 SER A CA 1
ATOM 1502 C C . SER A 1 206 ? 13.906 33 -3.518 1 97.62 206 SER A C 1
ATOM 1504 O O . SER A 1 206 ? 13.281 32.75 -4.547 1 97.62 206 SER A O 1
ATOM 1506 N N . ALA A 1 207 ? 15.18 32.906 -3.375 1 96.75 207 ALA A N 1
ATOM 1507 C CA . ALA A 1 207 ? 15.969 32.375 -4.48 1 96.75 207 ALA A CA 1
ATOM 1508 C C . ALA A 1 207 ? 15.578 30.922 -4.773 1 96.75 207 ALA A C 1
ATOM 1510 O O . ALA A 1 207 ? 15.523 30.516 -5.938 1 96.75 207 ALA A O 1
ATOM 1511 N N . ASP A 1 208 ? 15.375 30.188 -3.68 1 96.75 208 ASP A N 1
ATOM 1512 C CA . ASP A 1 208 ? 14.891 28.828 -3.854 1 96.75 208 ASP A CA 1
ATOM 1513 C C . ASP A 1 208 ? 13.562 28.797 -4.602 1 96.75 208 ASP A C 1
ATOM 1515 O O . ASP A 1 208 ? 13.352 27.953 -5.477 1 96.75 208 ASP A O 1
ATOM 1519 N N . ALA A 1 209 ? 12.648 29.641 -4.234 1 97.44 209 ALA A N 1
ATOM 1520 C CA . ALA A 1 209 ? 11.328 29.719 -4.855 1 97.44 209 ALA A CA 1
ATOM 1521 C C . ALA A 1 209 ? 11.438 29.984 -6.352 1 97.44 209 ALA A C 1
ATOM 1523 O O . ALA A 1 209 ? 10.773 29.328 -7.16 1 97.44 209 ALA A O 1
ATOM 1524 N N . LEU A 1 210 ? 12.297 30.922 -6.68 1 96.5 210 LEU A N 1
ATOM 1525 C CA . LEU A 1 210 ? 12.523 31.25 -8.086 1 96.5 210 LEU A CA 1
ATOM 1526 C C . LEU A 1 210 ? 13.102 30.047 -8.836 1 96.5 210 LEU A C 1
ATOM 1528 O O . LEU A 1 210 ? 12.703 29.766 -9.969 1 96.5 210 LEU A O 1
ATOM 1532 N N . ALA A 1 211 ? 14.016 29.438 -8.203 1 95.06 211 ALA A N 1
ATOM 1533 C CA . ALA A 1 211 ? 14.648 28.266 -8.82 1 95.06 211 ALA A CA 1
ATOM 1534 C C . ALA A 1 211 ? 13.625 27.156 -9.07 1 95.06 211 ALA A C 1
ATOM 1536 O O . ALA A 1 211 ? 13.703 26.453 -10.086 1 95.06 211 ALA A O 1
ATOM 1537 N N . ILE A 1 212 ? 12.742 26.938 -8.125 1 93.56 212 ILE A N 1
ATOM 1538 C CA . ILE A 1 212 ? 11.703 25.922 -8.242 1 93.56 212 ILE A CA 1
ATOM 1539 C C . ILE A 1 212 ? 10.789 26.25 -9.422 1 93.56 212 ILE A C 1
ATOM 1541 O O . ILE A 1 212 ? 10.492 25.375 -10.242 1 93.56 212 ILE A O 1
ATOM 1545 N N . LEU A 1 213 ? 10.367 27.469 -9.531 1 95.31 213 LEU A N 1
ATOM 1546 C CA . LEU A 1 213 ? 9.492 27.891 -10.625 1 95.31 213 LEU A CA 1
ATOM 1547 C C . LEU A 1 213 ? 10.172 27.688 -11.977 1 95.31 213 LEU A C 1
ATOM 1549 O O . LEU A 1 213 ? 9.539 27.25 -12.938 1 95.31 213 LEU A O 1
ATOM 1553 N N . LYS A 1 214 ? 11.422 27.969 -12 1 92.56 214 LYS A N 1
ATOM 1554 C CA . LYS A 1 214 ? 12.195 27.781 -13.227 1 92.56 214 LYS A CA 1
ATOM 1555 C C . LYS A 1 214 ? 12.344 26.297 -13.562 1 92.56 214 LYS A C 1
ATOM 1557 O O . LYS A 1 214 ? 12.164 25.906 -14.711 1 92.56 214 LYS A O 1
ATOM 1562 N N . ARG A 1 215 ? 12.703 25.594 -12.555 1 87.88 215 ARG A N 1
ATOM 1563 C CA . ARG A 1 215 ? 12.953 24.172 -12.734 1 87.88 215 ARG A CA 1
ATOM 1564 C C . ARG A 1 215 ? 11.727 23.484 -13.328 1 87.88 215 ARG A C 1
ATOM 1566 O O . ARG A 1 215 ? 11.859 22.594 -14.18 1 87.88 215 ARG A O 1
ATOM 1573 N N . TYR A 1 216 ? 10.523 23.828 -12.875 1 88.06 216 TYR A N 1
ATOM 1574 C CA . TYR A 1 216 ? 9.297 23.172 -13.32 1 88.06 216 TYR A CA 1
ATOM 1575 C C . TYR A 1 216 ? 8.656 23.938 -14.469 1 88.06 216 TYR A C 1
ATOM 1577 O O . TYR A 1 216 ? 7.535 23.625 -14.883 1 88.06 216 TYR A O 1
ATOM 1585 N N . ALA A 1 217 ? 9.297 24.906 -14.969 1 91.12 217 ALA A N 1
ATOM 1586 C CA . ALA A 1 217 ? 8.844 25.719 -16.094 1 91.12 217 ALA A CA 1
ATOM 1587 C C . ALA A 1 217 ? 7.445 26.266 -15.836 1 91.12 217 ALA A C 1
ATOM 1589 O O . ALA A 1 217 ? 6.562 26.172 -16.688 1 91.12 217 ALA A O 1
ATOM 1590 N N . ILE A 1 218 ? 7.254 26.75 -14.617 1 92.75 218 ILE A N 1
ATOM 1591 C CA . ILE A 1 218 ? 5.973 27.344 -14.25 1 92.75 218 ILE A CA 1
ATOM 1592 C C . ILE A 1 218 ? 5.895 28.781 -14.773 1 92.75 218 ILE A C 1
ATOM 1594 O O . ILE A 1 218 ? 6.719 29.625 -14.414 1 92.75 218 ILE A O 1
ATOM 1598 N N . ASP A 1 219 ? 4.926 29.016 -15.625 1 91.25 219 ASP A N 1
ATOM 1599 C CA . ASP A 1 219 ? 4.691 30.359 -16.125 1 91.25 219 ASP A CA 1
ATOM 1600 C C . ASP A 1 219 ? 3.949 31.203 -15.094 1 91.25 219 ASP A C 1
ATOM 16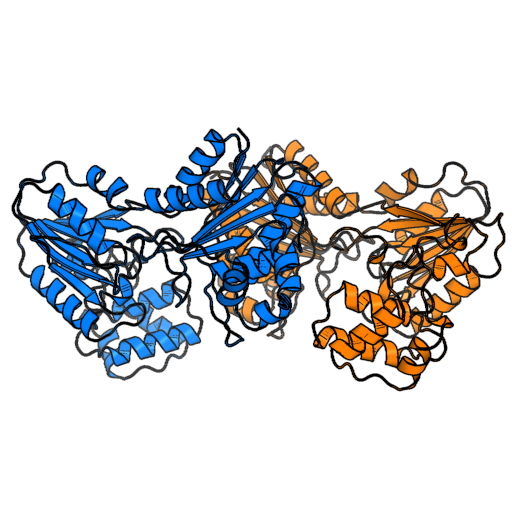02 O O . ASP A 1 219 ? 2.83 30.875 -14.703 1 91.25 219 ASP A O 1
ATOM 1606 N N . VAL A 1 220 ? 4.613 32.25 -14.609 1 94.12 220 VAL A N 1
ATOM 1607 C CA . VAL A 1 220 ? 3.996 33.125 -13.617 1 94.12 220 VAL A CA 1
ATOM 1608 C C . VAL A 1 220 ? 3.992 34.562 -14.117 1 94.12 220 VAL A C 1
ATOM 1610 O O . VAL A 1 220 ? 4.828 34.938 -14.945 1 94.12 220 VAL A O 1
ATOM 1613 N N . PRO A 1 221 ? 3.029 35.344 -13.727 1 94.12 221 PRO A N 1
ATOM 1614 C CA . PRO A 1 221 ? 3.01 36.75 -14.125 1 94.12 221 PRO A CA 1
ATOM 1615 C C . PRO A 1 221 ? 4.234 37.531 -13.633 1 94.12 221 PRO A C 1
ATOM 1617 O O . PRO A 1 221 ? 4.883 37.125 -12.664 1 94.12 221 PRO A O 1
ATOM 1620 N N . GLN A 1 222 ? 4.48 38.625 -14.258 1 95.12 222 GLN A N 1
ATOM 1621 C CA . GLN A 1 222 ? 5.672 39.438 -13.977 1 95.12 222 GLN A CA 1
ATOM 1622 C C . GLN A 1 222 ? 5.664 39.969 -12.547 1 95.12 222 GLN A C 1
ATOM 1624 O O . GLN A 1 222 ? 6.723 40.094 -11.922 1 95.12 222 GLN A O 1
ATOM 1629 N N . ASN A 1 223 ? 4.566 40.281 -12.023 1 96.31 223 ASN A N 1
ATOM 1630 C CA . ASN A 1 223 ? 4.484 40.812 -10.656 1 96.31 223 ASN A CA 1
ATOM 1631 C C . ASN A 1 223 ? 4.965 39.781 -9.641 1 96.31 223 ASN A C 1
ATOM 1633 O O . ASN A 1 223 ? 5.551 40.125 -8.617 1 96.31 223 ASN A O 1
ATOM 1637 N N . VAL A 1 224 ? 4.684 38.5 -9.914 1 97 224 VAL A N 1
ATOM 1638 C CA . VAL A 1 224 ? 5.145 37.438 -9.047 1 97 224 VAL A CA 1
ATOM 1639 C C . VAL A 1 224 ? 6.672 37.344 -9.086 1 97 224 VAL A C 1
ATOM 1641 O O . VAL A 1 224 ? 7.324 37.219 -8.047 1 97 224 VAL A O 1
ATOM 1644 N N . LEU A 1 225 ? 7.215 37.469 -10.289 1 96.38 225 LEU A N 1
ATOM 1645 C CA . LEU A 1 225 ? 8.664 37.438 -10.453 1 96.38 225 LEU A CA 1
ATOM 1646 C C . LEU A 1 225 ? 9.312 38.625 -9.781 1 96.38 225 LEU A C 1
ATOM 1648 O O . LEU A 1 225 ? 10.336 38.5 -9.109 1 96.38 225 LEU A O 1
ATOM 1652 N N . ASP A 1 226 ? 8.703 39.75 -10.016 1 96.81 226 ASP A N 1
ATOM 1653 C CA . ASP A 1 226 ? 9.219 40.969 -9.406 1 96.81 226 ASP A CA 1
ATOM 1654 C C . ASP A 1 226 ? 9.219 40.875 -7.883 1 96.81 226 ASP A C 1
ATOM 1656 O O . ASP A 1 226 ? 10.172 41.281 -7.227 1 96.81 226 ASP A O 1
ATOM 1660 N N . TRP A 1 227 ? 8.188 40.344 -7.391 1 97.5 227 TRP A N 1
ATOM 1661 C CA . TRP A 1 227 ? 8.094 40.188 -5.941 1 97.5 227 TRP A CA 1
ATOM 1662 C C . TRP A 1 227 ? 9.164 39.25 -5.422 1 97.5 227 TRP A C 1
ATOM 1664 O O . TRP A 1 227 ? 9.867 39.562 -4.457 1 97.5 227 TRP A O 1
ATOM 1674 N N . LEU A 1 228 ? 9.32 38.125 -6.047 1 97.62 228 LEU A N 1
ATOM 1675 C CA . LEU A 1 228 ? 10.258 37.094 -5.566 1 97.62 228 LEU A CA 1
ATOM 1676 C C . LEU A 1 228 ? 11.695 37.594 -5.68 1 97.62 228 LEU A C 1
ATOM 1678 O O . LEU A 1 228 ? 12.586 37.062 -5.004 1 97.62 228 LEU A O 1
ATOM 1682 N N . ALA A 1 229 ? 11.875 38.594 -6.531 1 96.06 229 ALA A N 1
ATOM 1683 C CA . ALA A 1 229 ? 13.203 39.188 -6.68 1 96.06 229 ALA A CA 1
ATOM 1684 C C . ALA A 1 229 ? 13.438 40.281 -5.637 1 96.06 229 ALA A C 1
ATOM 1686 O O . ALA A 1 229 ? 14.578 40.688 -5.41 1 96.06 229 ALA A O 1
ATOM 1687 N N . ASP A 1 230 ? 12.352 40.75 -5.07 1 96.81 230 ASP A N 1
ATOM 1688 C CA . ASP A 1 230 ? 12.43 41.781 -4.043 1 96.81 230 ASP A CA 1
ATOM 1689 C C . ASP A 1 230 ? 12.875 41.219 -2.705 1 96.81 230 ASP A C 1
ATOM 1691 O O . ASP A 1 230 ? 12.383 40.156 -2.289 1 96.81 230 ASP A O 1
ATOM 1695 N N . PRO A 1 231 ? 13.797 41.812 -2 1 96.44 231 PRO A N 1
ATOM 1696 C CA . PRO A 1 231 ? 14.258 41.344 -0.699 1 96.44 231 PRO A CA 1
ATOM 1697 C C . PRO A 1 231 ? 13.125 41.188 0.315 1 96.44 231 PRO A C 1
ATOM 1699 O O . PRO A 1 231 ? 13.211 40.375 1.231 1 96.44 231 PRO A O 1
ATOM 1702 N N . ARG A 1 232 ? 12.055 41.875 0.127 1 95.62 232 ARG A N 1
ATOM 1703 C CA . ARG A 1 232 ? 10.914 41.812 1.039 1 95.62 232 ARG A CA 1
ATOM 1704 C C . ARG A 1 232 ? 10.227 40.469 0.958 1 95.62 232 ARG A C 1
ATOM 1706 O O . ARG A 1 232 ? 9.438 40.125 1.838 1 95.62 232 ARG A O 1
ATOM 1713 N N . SER A 1 233 ? 10.523 39.719 -0.087 1 97.44 233 SER A N 1
ATOM 1714 C CA . SER A 1 233 ? 9.867 38.438 -0.292 1 97.44 233 SER A CA 1
ATOM 1715 C C . SER A 1 233 ? 10.508 37.344 0.573 1 97.44 233 SER A C 1
ATOM 1717 O O . SER A 1 233 ? 9.938 36.281 0.734 1 97.44 233 SER A O 1
ATOM 1719 N N . GLU A 1 234 ? 11.641 37.656 1.183 1 98.06 234 GLU A N 1
ATOM 1720 C CA . GLU A 1 234 ? 12.312 36.656 2.008 1 98.06 234 GLU A CA 1
ATOM 1721 C C . GLU A 1 234 ? 11.523 36.344 3.277 1 98.06 234 GLU A C 1
ATOM 1723 O O . GLU A 1 234 ? 10.969 37.281 3.896 1 98.06 234 GLU A O 1
ATOM 1728 N N . THR A 1 235 ? 11.438 35.094 3.588 1 98.25 235 THR A N 1
ATOM 1729 C CA . THR A 1 235 ? 10.75 34.656 4.801 1 98.25 235 THR A CA 1
ATOM 1730 C C . THR A 1 235 ? 11.656 34.812 6.02 1 98.25 235 THR A C 1
ATOM 1732 O O . THR A 1 235 ? 12.82 35.219 5.887 1 98.25 235 THR A O 1
ATOM 1735 N N . VAL A 1 236 ? 11.07 34.656 7.172 1 98.5 236 VAL A N 1
ATOM 1736 C CA . VAL A 1 236 ? 11.836 34.781 8.406 1 98.5 236 VAL A CA 1
ATOM 1737 C C . VAL A 1 236 ? 12.719 33.531 8.586 1 98.5 236 VAL A C 1
ATOM 1739 O O . VAL A 1 236 ? 12.227 32.406 8.57 1 98.5 236 VAL A O 1
ATOM 1742 N N . LYS A 1 237 ? 13.977 33.781 8.734 1 98.31 237 LYS A N 1
ATOM 1743 C CA . LYS A 1 237 ? 14.914 32.656 8.852 1 98.31 237 LYS A CA 1
ATOM 1744 C C . LYS A 1 237 ? 14.961 32.125 10.281 1 98.31 237 LYS A C 1
ATOM 1746 O O . LYS A 1 237 ? 14.641 32.844 11.227 1 98.31 237 LYS A O 1
ATOM 1751 N N . PRO A 1 238 ? 15.328 30.812 10.5 1 97.44 238 PRO A N 1
ATOM 1752 C CA . PRO A 1 238 ? 15.258 30.156 11.805 1 97.44 238 PRO A CA 1
ATOM 1753 C C . PRO A 1 238 ? 16.078 30.875 12.875 1 97.44 238 PRO A C 1
ATOM 1755 O O . PRO A 1 238 ? 15.711 30.844 14.055 1 97.44 238 PRO A O 1
ATOM 1758 N N . ASP A 1 239 ? 17.109 31.609 12.531 1 96.75 239 ASP A N 1
ATOM 1759 C CA . ASP A 1 239 ? 17.969 32.25 13.516 1 96.75 239 ASP A CA 1
ATOM 1760 C C . ASP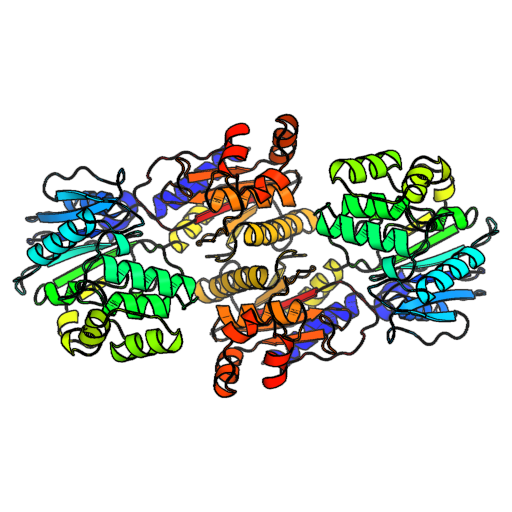 A 1 239 ? 17.609 33.719 13.688 1 96.75 239 ASP A C 1
ATOM 1762 O O . ASP A 1 239 ? 18.328 34.469 14.367 1 96.75 239 ASP A O 1
ATOM 1766 N N . ASP A 1 240 ? 16.562 34.156 13.117 1 97.81 240 ASP A N 1
ATOM 1767 C CA . ASP A 1 240 ? 16.156 35.531 13.211 1 97.81 240 ASP A CA 1
ATOM 1768 C C . ASP A 1 240 ? 15.812 35.906 14.656 1 97.81 240 ASP A C 1
ATOM 1770 O O . ASP A 1 240 ? 15.086 35.188 15.328 1 97.81 240 ASP A O 1
ATOM 1774 N N . PRO A 1 241 ? 16.219 37.031 15.125 1 97.12 241 PRO A N 1
ATOM 1775 C CA . PRO A 1 241 ? 15.984 37.438 16.516 1 97.12 241 PRO A CA 1
ATOM 1776 C C . PRO A 1 241 ? 14.5 37.625 16.828 1 97.12 241 PRO A C 1
ATOM 1778 O O . PRO A 1 241 ? 14.086 37.469 17.984 1 97.12 241 PRO A O 1
ATOM 1781 N N . CYS A 1 242 ? 13.734 37.906 15.859 1 96.62 242 CYS A N 1
ATOM 1782 C CA . CYS A 1 242 ? 12.312 38.125 16.109 1 96.62 242 CYS A CA 1
ATOM 1783 C C . CYS A 1 242 ? 11.617 36.844 16.516 1 96.62 242 CYS A C 1
ATOM 1785 O O . CYS A 1 242 ? 10.492 36.875 17.016 1 96.62 242 CYS A O 1
ATOM 1787 N N . LEU A 1 243 ? 12.266 35.688 16.344 1 98 243 LEU A N 1
ATOM 1788 C CA . LEU A 1 243 ? 11.688 34.406 16.703 1 98 243 LEU A CA 1
ATOM 1789 C C . LEU A 1 243 ? 12.078 34 18.125 1 98 243 LEU A C 1
ATOM 1791 O O . LEU A 1 243 ? 11.656 32.969 18.625 1 98 243 LEU A O 1
ATOM 1795 N N . ALA A 1 244 ? 12.875 34.844 18.766 1 97.12 244 ALA A N 1
ATOM 1796 C CA . ALA A 1 244 ? 13.422 34.5 20.078 1 97.12 244 ALA A CA 1
ATOM 1797 C C . ALA A 1 244 ? 12.305 34.25 21.078 1 97.12 244 ALA A C 1
ATOM 1799 O O . ALA A 1 244 ? 12.492 33.531 22.062 1 97.12 244 ALA A O 1
ATOM 1800 N N . ARG A 1 245 ? 11.133 34.875 20.875 1 96.38 245 ARG A N 1
ATOM 1801 C CA . ARG A 1 245 ? 10.023 34.75 21.812 1 96.38 245 ARG A CA 1
ATOM 1802 C C . ARG A 1 245 ? 8.859 34 21.156 1 96.38 245 ARG A C 1
ATOM 1804 O O . ARG A 1 245 ? 7.711 34.156 21.594 1 96.38 245 ARG A O 1
ATOM 1811 N N . SER A 1 246 ? 9.102 33.281 20.062 1 96.94 246 SER A N 1
ATOM 1812 C CA . SER A 1 246 ? 8.109 32.438 19.406 1 96.94 246 SER A CA 1
ATOM 1813 C C . SER A 1 246 ? 8.25 30.984 19.844 1 96.94 246 SER A C 1
ATOM 1815 O O . SER A 1 246 ? 9.266 30.344 19.578 1 96.94 246 SER A O 1
ATOM 1817 N N . HIS A 1 247 ? 7.234 30.5 20.531 1 96.38 247 HIS A N 1
ATOM 1818 C CA . HIS A 1 247 ? 7.23 29.125 21.016 1 96.38 247 HIS A CA 1
ATOM 1819 C C . HIS A 1 247 ? 6.219 28.266 20.266 1 96.38 247 HIS A C 1
ATOM 1821 O O . HIS A 1 247 ? 5.078 28.688 20.062 1 96.38 247 HIS A O 1
ATOM 1827 N N . PHE A 1 248 ? 6.688 27.141 19.797 1 97.69 248 PHE A N 1
ATOM 1828 C CA . PHE A 1 248 ? 5.844 26.219 19.047 1 97.69 248 PHE A CA 1
ATOM 1829 C C . PHE A 1 248 ? 5.711 24.891 19.781 1 97.69 248 PHE A C 1
ATOM 1831 O O . PHE A 1 248 ? 6.715 24.281 20.188 1 97.69 248 PHE A O 1
ATOM 1838 N N . GLN A 1 249 ? 4.465 24.484 19.953 1 97.31 249 GLN A N 1
ATOM 1839 C CA . GLN A 1 249 ? 4.219 23.219 20.609 1 97.31 249 GLN A CA 1
ATOM 1840 C C . GLN A 1 249 ? 3.166 22.391 19.875 1 97.31 249 GLN A C 1
ATOM 1842 O O . GLN A 1 249 ? 2.088 22.906 19.562 1 97.31 249 GLN A O 1
ATOM 1847 N N . LEU A 1 250 ? 3.549 21.125 19.5 1 97.12 250 LEU A N 1
ATOM 1848 C CA . LEU A 1 250 ? 2.559 20.172 19.016 1 97.12 250 LEU A CA 1
ATOM 1849 C C . LEU A 1 250 ? 1.752 19.594 20.172 1 97.12 250 LEU A C 1
ATOM 1851 O O . LEU A 1 250 ? 2.32 19.016 21.109 1 97.12 250 LEU A O 1
ATOM 1855 N N . ILE A 1 251 ? 0.452 19.75 20.094 1 97.75 251 ILE A N 1
ATOM 1856 C CA . ILE A 1 251 ? -0.329 19.312 21.25 1 97.75 251 ILE A CA 1
ATOM 1857 C C . ILE A 1 251 ? -1.099 18.047 20.906 1 97.75 251 ILE A C 1
ATOM 1859 O O . ILE A 1 251 ? -1.602 17.359 21.797 1 97.75 251 ILE A O 1
ATOM 1863 N N . ALA A 1 252 ? -1.25 17.734 19.656 1 97.44 252 ALA A N 1
ATOM 1864 C CA . ALA A 1 252 ? -1.862 16.5 19.172 1 97.44 252 ALA A CA 1
ATOM 1865 C C . ALA A 1 252 ? -1.304 16.109 17.812 1 97.44 252 ALA A C 1
ATOM 1867 O O . ALA A 1 252 ? -1.055 16.969 16.969 1 97.44 252 ALA A O 1
ATOM 1868 N N . THR A 1 253 ? -1.075 14.867 17.625 1 96.75 253 THR A N 1
ATOM 1869 C CA . THR A 1 253 ? -0.544 14.297 16.391 1 96.75 253 THR A CA 1
ATOM 1870 C C . THR A 1 253 ? -1.305 13.031 16 1 96.75 253 THR A C 1
ATOM 1872 O O . THR A 1 253 ? -2.035 12.469 16.828 1 96.75 253 THR A O 1
ATOM 1875 N N . PRO A 1 254 ? -1.174 12.578 14.766 1 96.38 254 PRO A N 1
ATOM 1876 C CA . PRO A 1 254 ? -1.748 11.289 14.367 1 96.38 254 PRO A CA 1
ATOM 1877 C C . PRO A 1 254 ? -1.271 10.133 15.242 1 96.38 254 PRO A C 1
ATOM 1879 O O . PRO A 1 254 ? -2.041 9.211 15.523 1 96.38 254 PRO A O 1
ATOM 1882 N N . GLN A 1 255 ? -0.049 10.188 15.688 1 97.19 255 GLN A N 1
ATOM 1883 C CA . GLN A 1 255 ? 0.497 9.125 16.531 1 97.19 255 GLN A CA 1
ATOM 1884 C C . GLN A 1 255 ? -0.262 9.023 17.844 1 97.19 255 GLN A C 1
ATOM 1886 O O . GLN A 1 255 ? -0.494 7.922 18.344 1 97.19 255 GLN A O 1
ATOM 1891 N N . ASN A 1 256 ? -0.628 10.164 18.438 1 97 256 ASN A N 1
ATOM 1892 C CA . ASN A 1 256 ? -1.429 10.148 19.672 1 97 256 ASN A CA 1
ATOM 1893 C C . ASN A 1 256 ? -2.732 9.383 19.469 1 97 256 ASN A C 1
ATOM 1895 O O . ASN A 1 256 ? -3.17 8.656 20.375 1 97 256 ASN A O 1
ATOM 1899 N N . ALA A 1 257 ? -3.342 9.594 18.328 1 97.5 257 ALA A N 1
ATOM 1900 C CA . ALA A 1 257 ? -4.602 8.922 18.016 1 97.5 257 ALA A CA 1
ATOM 1901 C C . ALA A 1 257 ? -4.41 7.41 17.922 1 97.5 257 ALA A C 1
ATOM 1903 O O . ALA A 1 257 ? -5.199 6.641 18.484 1 97.5 257 ALA A O 1
ATOM 1904 N N . LEU A 1 258 ? -3.369 6.941 17.25 1 98.25 258 LEU A N 1
ATOM 1905 C CA . LEU A 1 258 ? -3.08 5.52 17.094 1 98.25 258 LEU A CA 1
ATOM 1906 C C . LEU A 1 258 ? -2.775 4.883 18.453 1 98.25 258 LEU A C 1
ATOM 1908 O O . LEU A 1 258 ? -3.252 3.783 18.75 1 98.25 258 LEU A O 1
ATOM 1912 N N . ASP A 1 259 ? -1.998 5.602 19.266 1 98.31 259 ASP A N 1
ATOM 1913 C CA . ASP A 1 259 ? -1.642 5.094 20.594 1 98.31 259 ASP A CA 1
ATOM 1914 C C . ASP A 1 259 ? -2.877 4.945 21.469 1 98.31 259 ASP A C 1
ATOM 1916 O O . ASP A 1 259 ? -3.023 3.947 22.188 1 98.31 259 ASP A O 1
ATOM 1920 N N . ALA A 1 260 ? -3.705 5.965 21.406 1 98.62 260 ALA A N 1
ATOM 1921 C CA . ALA A 1 260 ? -4.922 5.91 22.203 1 98.62 260 ALA A CA 1
ATOM 1922 C C . ALA A 1 260 ? -5.801 4.734 21.797 1 98.62 260 ALA A C 1
ATOM 1924 O O . ALA A 1 260 ? -6.348 4.031 22.656 1 98.62 260 ALA A O 1
ATOM 1925 N N . ALA A 1 261 ? -5.965 4.531 20.5 1 98.75 261 ALA A N 1
ATOM 1926 C CA . ALA A 1 261 ? -6.746 3.406 20 1 98.75 261 ALA A CA 1
ATOM 1927 C C . ALA A 1 261 ? -6.117 2.076 20.406 1 98.75 261 ALA A C 1
ATOM 1929 O O . ALA A 1 261 ? -6.828 1.128 20.734 1 98.75 261 ALA A O 1
ATOM 1930 N N . ALA A 1 262 ? -4.805 1.987 20.344 1 98.75 262 ALA A N 1
ATOM 1931 C CA . ALA A 1 262 ? -4.102 0.764 20.719 1 98.75 262 ALA A CA 1
ATOM 1932 C C . ALA A 1 262 ? -4.359 0.411 22.188 1 98.75 262 ALA A C 1
ATOM 1934 O O . ALA A 1 262 ? -4.531 -0.762 22.531 1 98.75 262 ALA A O 1
ATOM 1935 N N . VAL A 1 263 ? -4.34 1.416 23.062 1 98.56 263 VAL A N 1
ATOM 1936 C CA . VAL A 1 263 ? -4.613 1.202 24.484 1 98.56 263 VAL A CA 1
ATOM 1937 C C . VAL A 1 263 ? -6.02 0.626 24.656 1 98.56 263 VAL A C 1
ATOM 1939 O O . VAL A 1 263 ? -6.219 -0.318 25.422 1 98.56 263 VAL A O 1
ATOM 1942 N N . LYS A 1 264 ? -6.957 1.224 23.922 1 98.25 264 LYS A N 1
ATOM 1943 C CA . LYS A 1 264 ? -8.328 0.736 23.969 1 98.25 264 LYS A CA 1
ATOM 1944 C C . LYS A 1 264 ? -8.422 -0.708 23.484 1 98.25 264 LYS A C 1
ATOM 1946 O O . LYS A 1 264 ? -9.164 -1.514 24.047 1 98.25 264 LYS A O 1
ATOM 1951 N N . CYS A 1 265 ? -7.711 -1.071 22.422 1 98.44 265 CYS A N 1
ATOM 1952 C CA . CYS A 1 265 ? -7.68 -2.432 21.891 1 98.44 265 CYS A CA 1
ATOM 1953 C C . CYS A 1 265 ? -7.16 -3.41 22.938 1 98.44 265 CYS A C 1
ATOM 1955 O O . CYS A 1 265 ? -7.777 -4.445 23.188 1 98.44 265 CYS A O 1
ATOM 1957 N N . ARG A 1 266 ? -6.062 -3.072 23.547 1 97.56 266 ARG A N 1
ATOM 1958 C CA . ARG A 1 266 ? -5.449 -3.947 24.547 1 97.56 266 ARG A CA 1
ATOM 1959 C C . ARG A 1 266 ? -6.371 -4.145 25.75 1 97.56 266 ARG A C 1
ATOM 1961 O O . ARG A 1 266 ? -6.477 -5.254 26.281 1 97.56 266 ARG A O 1
ATOM 1968 N N . ALA A 1 267 ? -7 -3.086 26.109 1 97.56 267 ALA A N 1
ATOM 1969 C CA . ALA A 1 267 ? -7.945 -3.168 27.219 1 97.56 267 ALA A CA 1
ATOM 1970 C C . ALA A 1 267 ? -9.094 -4.125 26.891 1 97.56 267 ALA A C 1
ATOM 1972 O O . ALA A 1 267 ? -9.648 -4.762 27.797 1 97.56 267 ALA A O 1
ATOM 1973 N N . ALA A 1 268 ? -9.391 -4.242 25.656 1 97.19 268 ALA A N 1
ATOM 1974 C CA . ALA A 1 268 ? -10.477 -5.109 25.219 1 97.19 268 ALA A CA 1
ATOM 1975 C C . ALA A 1 268 ? -9.977 -6.52 24.922 1 97.19 268 ALA A C 1
ATOM 1977 O O . ALA A 1 268 ? -10.75 -7.395 24.531 1 97.19 268 ALA A O 1
ATOM 1978 N N . GLY A 1 269 ? -8.656 -6.723 25.047 1 96.12 269 GLY A N 1
ATOM 1979 C CA . GLY A 1 269 ? -8.094 -8.055 24.891 1 96.12 269 GLY A CA 1
ATOM 1980 C C . GLY A 1 269 ? -7.547 -8.32 23.5 1 96.12 269 GLY A C 1
ATOM 1981 O O . GLY A 1 269 ? -7.258 -9.469 23.156 1 96.12 269 GLY A O 1
ATOM 1982 N N . PHE A 1 270 ? -7.426 -7.305 22.703 1 97.69 270 PHE A N 1
ATOM 1983 C CA . PHE A 1 270 ? -6.914 -7.473 21.344 1 97.69 270 PHE A CA 1
ATOM 1984 C C . PHE A 1 270 ? -5.445 -7.066 21.266 1 97.69 270 PHE A C 1
ATOM 1986 O O . PHE A 1 270 ? -5.039 -6.07 21.859 1 97.69 270 PHE A O 1
ATOM 1993 N N . SER A 1 271 ? -4.66 -7.926 20.578 1 97.31 271 SER A N 1
ATOM 1994 C CA . SER A 1 271 ? -3.338 -7.461 20.172 1 97.31 271 SER A CA 1
ATOM 1995 C C . SER A 1 271 ? -3.436 -6.426 19.047 1 97.31 271 SER A C 1
ATOM 1997 O O . SER A 1 271 ? -4.438 -6.371 18.344 1 97.31 271 SER A O 1
ATOM 1999 N N . THR A 1 272 ? -2.428 -5.555 18.984 1 98.19 272 THR A N 1
ATOM 2000 C CA . THR A 1 272 ? -2.508 -4.492 17.984 1 98.19 272 THR A CA 1
ATOM 2001 C C . THR A 1 272 ? -1.283 -4.508 17.078 1 98.19 272 THR A C 1
ATOM 2003 O O . THR A 1 272 ? -0.173 -4.797 17.531 1 98.19 272 THR A O 1
ATOM 2006 N N . LEU A 1 273 ? -1.489 -4.324 15.859 1 98.56 273 LEU A N 1
ATOM 2007 C CA . LEU A 1 273 ? -0.47 -4.09 14.844 1 98.56 273 LEU A CA 1
ATOM 2008 C C . LEU A 1 273 ? -0.557 -2.666 14.305 1 98.56 273 LEU A C 1
ATOM 2010 O O . LEU A 1 273 ? -1.354 -2.383 13.414 1 98.56 273 LEU A O 1
ATOM 2014 N N . ILE A 1 274 ? 0.277 -1.75 14.773 1 98.69 274 ILE A N 1
ATOM 2015 C CA . ILE A 1 274 ? 0.275 -0.362 14.32 1 98.69 274 ILE A CA 1
ATOM 2016 C C . ILE A 1 274 ? 1.188 -0.212 13.109 1 98.69 274 ILE A C 1
ATOM 2018 O O . ILE A 1 274 ? 2.412 -0.292 13.227 1 98.69 274 ILE A O 1
ATOM 2022 N N . LEU A 1 275 ? 0.632 0.006 11.961 1 98.31 275 LEU A N 1
ATOM 2023 C CA . LEU A 1 275 ? 1.407 0.11 10.727 1 98.31 275 LEU A CA 1
ATOM 2024 C C . LEU A 1 275 ? 1.952 1.523 10.547 1 98.31 275 LEU A C 1
ATOM 2026 O O . LEU A 1 275 ? 2.92 1.73 9.812 1 98.31 275 LEU A O 1
ATOM 2030 N N . GLY A 1 276 ? 1.287 2.57 11.195 1 96.56 276 GLY A N 1
ATOM 2031 C CA . GLY A 1 276 ? 1.818 3.924 11.188 1 96.56 276 GLY A CA 1
ATOM 2032 C C . GLY A 1 276 ? 1.081 4.852 10.242 1 96.56 276 GLY A C 1
ATOM 2033 O O . GLY A 1 276 ? -0.068 4.59 9.875 1 96.56 276 GLY A O 1
ATOM 2034 N N . ASP A 1 277 ? 1.668 6.027 9.961 1 95.06 277 ASP A N 1
ATOM 2035 C CA . ASP A 1 277 ? 1.128 7.035 9.055 1 95.06 277 ASP A CA 1
ATOM 2036 C C . ASP A 1 277 ? 1.454 6.695 7.602 1 95.06 277 ASP A C 1
ATOM 2038 O O . ASP A 1 277 ? 2.596 6.855 7.16 1 95.06 277 ASP A O 1
ATOM 2042 N N . LEU A 1 278 ? 0.423 6.281 6.926 1 96.31 278 LEU A N 1
ATOM 2043 C CA . LEU A 1 278 ? 0.632 5.75 5.582 1 96.31 278 LEU A CA 1
ATOM 2044 C C . LEU A 1 278 ? 0.12 6.723 4.527 1 96.31 278 LEU A C 1
ATOM 2046 O O . LEU A 1 278 ? -0.911 7.367 4.719 1 96.31 278 LEU A O 1
ATOM 2050 N N . GLU A 1 279 ? 0.87 6.859 3.438 1 93.88 279 GLU A N 1
ATOM 2051 C CA . GLU A 1 279 ? 0.493 7.648 2.27 1 93.88 279 GLU A CA 1
ATOM 2052 C C . GLU A 1 279 ? 0.388 6.773 1.023 1 93.88 279 GLU A C 1
ATOM 2054 O O . GLU A 1 279 ? 0.77 5.602 1.046 1 93.88 279 GLU A O 1
ATOM 2059 N N . GLY A 1 280 ? -0.182 7.289 -0.022 1 94.25 280 GLY A N 1
ATOM 2060 C CA . GLY A 1 280 ? -0.345 6.566 -1.275 1 94.25 280 GLY A CA 1
ATOM 2061 C C . GLY A 1 280 ? -1.771 6.586 -1.792 1 94.25 280 GLY A C 1
ATOM 2062 O O . GLY A 1 280 ? -2.633 7.262 -1.227 1 94.25 280 GLY A O 1
ATOM 2063 N N . GLU A 1 281 ? -2.008 5.902 -2.932 1 95.62 281 GLU A N 1
ATOM 2064 C CA . GLU A 1 281 ? -3.348 5.766 -3.498 1 95.62 281 GLU A CA 1
ATOM 2065 C C . GLU A 1 281 ? -4.238 4.906 -2.604 1 95.62 281 GLU A C 1
ATOM 2067 O O . GLU A 1 281 ? -3.898 3.764 -2.293 1 95.62 281 GLU A O 1
ATOM 2072 N N . ALA A 1 282 ? -5.375 5.422 -2.219 1 97.62 282 ALA A N 1
ATOM 2073 C CA . ALA A 1 282 ? -6.242 4.805 -1.219 1 97.62 282 ALA A CA 1
ATOM 2074 C C . ALA A 1 282 ? -6.547 3.354 -1.576 1 97.62 282 ALA A C 1
ATOM 2076 O O . ALA A 1 282 ? -6.445 2.465 -0.728 1 97.62 282 ALA A O 1
ATOM 2077 N N . ARG A 1 283 ? -6.887 3.086 -2.84 1 97.38 283 ARG A N 1
ATOM 2078 C CA . ARG A 1 283 ? -7.266 1.738 -3.252 1 97.38 283 ARG A CA 1
ATOM 2079 C C . ARG A 1 283 ? -6.086 0.779 -3.145 1 97.38 283 ARG A C 1
ATOM 2081 O O . ARG A 1 283 ? -6.262 -0.391 -2.797 1 97.38 283 ARG A O 1
ATOM 2088 N N . GLU A 1 284 ? -4.887 1.277 -3.438 1 97.12 284 GLU A N 1
ATOM 2089 C CA . GLU A 1 284 ? -3.693 0.438 -3.383 1 97.12 284 GLU A CA 1
ATOM 2090 C C . GLU A 1 284 ? -3.275 0.169 -1.939 1 97.12 284 GLU A C 1
ATOM 2092 O O . GLU A 1 284 ? -2.844 -0.938 -1.608 1 97.12 284 GLU A O 1
ATOM 2097 N N . VAL A 1 285 ? -3.348 1.205 -1.105 1 98.44 285 VAL A N 1
ATOM 2098 C CA . VAL A 1 285 ? -3.068 1.021 0.315 1 98.44 285 VAL A CA 1
ATOM 2099 C C . VAL A 1 285 ? -4 -0.044 0.891 1 98.44 285 VAL A C 1
ATOM 2101 O O . VAL A 1 285 ? -3.58 -0.866 1.709 1 98.44 285 VAL A O 1
ATOM 2104 N N . ALA A 1 286 ? -5.234 -0.058 0.438 1 98.75 286 ALA A N 1
ATOM 2105 C CA . ALA A 1 286 ? -6.223 -1.037 0.884 1 98.75 286 ALA A CA 1
ATOM 2106 C C . ALA A 1 286 ? -5.812 -2.451 0.486 1 98.75 286 ALA A C 1
ATOM 2108 O O . ALA A 1 286 ? -6.008 -3.4 1.25 1 98.75 286 ALA A O 1
ATOM 2109 N N . LYS A 1 287 ? -5.277 -2.605 -0.722 1 97.62 287 LYS A N 1
ATOM 2110 C CA . LYS A 1 287 ? -4.84 -3.92 -1.181 1 97.62 287 LYS A CA 1
ATOM 2111 C C . LYS A 1 287 ? -3.752 -4.484 -0.272 1 97.62 287 LYS A C 1
ATOM 2113 O O . LYS A 1 287 ? -3.754 -5.676 0.043 1 97.62 287 LYS A O 1
ATOM 2118 N N . VAL A 1 288 ? -2.828 -3.648 0.12 1 98.44 288 VAL A N 1
ATOM 2119 C CA . VAL A 1 288 ? -1.76 -4.074 1.019 1 98.44 288 VAL A CA 1
ATOM 2120 C C . VAL A 1 288 ? -2.354 -4.516 2.355 1 98.44 288 VAL A C 1
ATOM 2122 O O . VAL A 1 288 ? -1.981 -5.562 2.891 1 98.44 288 VAL A O 1
ATOM 2125 N N . HIS A 1 289 ? -3.299 -3.709 2.889 1 98.75 289 HIS A N 1
ATOM 2126 C CA . HIS A 1 289 ? -3.951 -4.066 4.145 1 98.75 289 HIS A CA 1
ATOM 2127 C C . HIS A 1 289 ? -4.688 -5.398 4.023 1 98.75 289 HIS A C 1
ATOM 2129 O O . HIS A 1 289 ? -4.684 -6.199 4.957 1 98.75 289 HIS A O 1
ATOM 2135 N N . ALA A 1 290 ? -5.332 -5.602 2.873 1 98 290 ALA A N 1
ATOM 2136 C CA . ALA A 1 290 ? -6.031 -6.867 2.646 1 98 290 ALA A CA 1
ATOM 2137 C C . ALA A 1 290 ? -5.062 -8.047 2.693 1 98 290 ALA A C 1
ATOM 2139 O O . ALA A 1 290 ? -5.375 -9.086 3.275 1 98 290 ALA A O 1
ATOM 2140 N N . GLY A 1 291 ? -3.924 -7.863 2.045 1 96.88 291 GLY A N 1
ATOM 2141 C CA . GLY A 1 291 ? -2.906 -8.898 2.082 1 96.88 291 GLY A CA 1
ATOM 2142 C C . GLY A 1 291 ? -2.432 -9.219 3.488 1 96.88 291 GLY A C 1
ATOM 2143 O O . GLY A 1 291 ? -2.281 -10.383 3.848 1 96.88 291 GLY A O 1
ATOM 2144 N N . ILE A 1 292 ? -2.227 -8.188 4.305 1 98.31 292 ILE A N 1
ATOM 2145 C CA . ILE A 1 292 ? -1.775 -8.375 5.68 1 98.31 292 ILE A CA 1
ATOM 2146 C C . ILE A 1 292 ? -2.861 -9.07 6.492 1 98.31 292 ILE A C 1
ATOM 2148 O O . ILE A 1 292 ? -2.57 -9.977 7.277 1 98.31 292 ILE A O 1
ATOM 2152 N N . ALA A 1 293 ? -4.082 -8.656 6.297 1 98.06 293 ALA A N 1
ATOM 2153 C CA . ALA A 1 293 ? -5.191 -9.289 7.004 1 98.06 293 ALA A CA 1
ATOM 2154 C C . ALA A 1 293 ? -5.281 -10.773 6.68 1 98.06 293 ALA A C 1
ATOM 2156 O O . ALA A 1 293 ? -5.508 -11.602 7.566 1 98.06 293 ALA A O 1
ATOM 2157 N N . ARG A 1 294 ? -5.086 -11.117 5.406 1 96.06 294 ARG A N 1
ATOM 2158 C CA . ARG A 1 294 ? -5.117 -12.523 5 1 96.06 294 ARG A CA 1
ATOM 2159 C C . ARG A 1 294 ? -3.963 -13.297 5.625 1 96.06 294 ARG A C 1
ATOM 2161 O O . ARG A 1 294 ? -4.125 -14.461 6.008 1 96.06 294 ARG A O 1
ATOM 2168 N N . GLN A 1 295 ? -2.807 -12.656 5.668 1 96.81 295 GLN A N 1
ATOM 2169 C CA . GLN A 1 295 ? -1.646 -13.273 6.301 1 96.81 295 GLN A CA 1
ATOM 2170 C C . GLN A 1 295 ? -1.937 -13.625 7.758 1 96.81 295 GLN A C 1
ATOM 2172 O O . GLN A 1 295 ? -1.568 -14.711 8.227 1 96.81 295 GLN A O 1
ATOM 2177 N N . ILE A 1 296 ? -2.543 -12.695 8.438 1 97.38 296 ILE A N 1
ATOM 2178 C CA . ILE A 1 296 ? -2.904 -12.906 9.836 1 97.38 296 ILE A CA 1
ATOM 2179 C C . ILE A 1 296 ? -3.896 -14.062 9.945 1 97.38 296 ILE A C 1
ATOM 2181 O O . ILE A 1 296 ? -3.715 -14.969 10.758 1 97.38 296 ILE A O 1
ATOM 2185 N N . ARG A 1 297 ? -4.891 -14.047 9.133 1 95 297 ARG A N 1
ATOM 2186 C CA . ARG A 1 297 ? -5.945 -15.055 9.195 1 95 297 ARG A CA 1
ATOM 2187 C C . ARG A 1 297 ? -5.41 -16.438 8.844 1 95 297 ARG A C 1
ATOM 2189 O O . ARG A 1 297 ? -5.734 -17.422 9.516 1 95 297 ARG A O 1
ATOM 2196 N N . LYS A 1 298 ? -4.625 -16.5 7.836 1 93.62 298 LYS A N 1
ATOM 2197 C CA . LYS A 1 298 ? -4.195 -17.781 7.289 1 93.62 298 LYS A CA 1
ATOM 2198 C C . LYS A 1 298 ? -3.02 -18.359 8.078 1 93.62 298 LYS A C 1
ATOM 2200 O O . LYS A 1 298 ? -2.918 -19.562 8.266 1 93.62 298 LYS A O 1
ATOM 2205 N N . HIS A 1 299 ? -2.102 -17.469 8.578 1 95.75 299 HIS A N 1
ATOM 2206 C CA . HIS A 1 299 ? -0.837 -17.984 9.086 1 95.75 299 HIS A CA 1
ATOM 2207 C C . HIS A 1 299 ? -0.582 -17.516 10.516 1 95.75 299 HIS A C 1
ATOM 2209 O O . HIS A 1 299 ? 0.404 -17.906 11.141 1 95.75 299 HIS A O 1
ATOM 2215 N N . GLY A 1 300 ? -1.438 -16.625 11.055 1 96.94 300 GLY A N 1
ATOM 2216 C CA . GLY A 1 300 ? -1.209 -16.062 12.375 1 96.94 300 GLY A CA 1
ATOM 2217 C C . GLY A 1 300 ? 0.013 -15.164 12.445 1 96.94 300 GLY A C 1
ATOM 2218 O O . GLY A 1 300 ? 0.674 -15.078 13.477 1 96.94 300 GLY A O 1
ATOM 2219 N N . GLN A 1 301 ? 0.396 -14.648 11.297 1 96.62 301 GLN A N 1
ATOM 2220 C CA . GLN A 1 301 ? 1.544 -13.758 11.172 1 96.62 301 GLN A CA 1
ATOM 2221 C C . GLN A 1 301 ? 1.127 -12.398 10.617 1 96.62 301 GLN A C 1
ATOM 2223 O O . GLN A 1 301 ? 0.2 -12.312 9.805 1 96.62 301 GLN A O 1
ATOM 2228 N N . PRO A 1 302 ? 1.76 -11.281 10.992 1 95.44 302 PRO A N 1
ATOM 2229 C CA . PRO A 1 302 ? 2.811 -11.234 12.008 1 95.44 302 PRO A CA 1
ATOM 2230 C C . PRO A 1 302 ? 2.264 -11.367 13.43 1 95.44 302 PRO A C 1
ATOM 2232 O O . PRO A 1 302 ? 3.035 -11.477 14.383 1 95.44 302 PRO A O 1
ATOM 2235 N N . LEU A 1 303 ? 0.937 -11.328 13.562 1 94.69 303 LEU A N 1
ATOM 2236 C CA . LEU A 1 303 ? 0.238 -11.531 14.828 1 94.69 303 LEU A CA 1
ATOM 2237 C C . LEU A 1 303 ? -0.94 -12.484 14.648 1 94.69 303 LEU A C 1
ATOM 2239 O O . LEU A 1 303 ? -1.578 -12.5 13.594 1 94.69 303 LEU A O 1
ATOM 2243 N N . ALA A 1 304 ? -1.221 -13.156 15.734 1 96.5 304 ALA A N 1
ATOM 2244 C CA . ALA A 1 304 ? -2.363 -14.07 15.656 1 96.5 304 ALA A CA 1
ATOM 2245 C C . ALA A 1 304 ? -3.666 -13.336 15.969 1 96.5 304 ALA A C 1
ATOM 2247 O O . ALA A 1 304 ? -3.68 -12.383 16.75 1 96.5 304 ALA A O 1
ATOM 2248 N N . ALA A 1 305 ? -4.73 -13.742 15.336 1 96.5 305 ALA A N 1
ATOM 2249 C CA . ALA A 1 305 ? -6.059 -13.281 15.742 1 96.5 305 ALA A CA 1
ATOM 2250 C C . ALA A 1 305 ? -6.418 -13.781 17.141 1 96.5 305 ALA A C 1
ATOM 2252 O O . ALA A 1 305 ? -5.953 -14.844 17.547 1 96.5 305 ALA A O 1
ATOM 2253 N N . PRO A 1 306 ? -7.23 -13.125 17.953 1 97.5 306 PRO A N 1
ATOM 2254 C CA . PRO A 1 306 ? -7.871 -11.867 17.562 1 97.5 306 PRO A CA 1
ATOM 2255 C C . PRO A 1 306 ? -6.93 -10.672 17.672 1 97.5 306 PRO A C 1
ATOM 2257 O O . PRO A 1 306 ? -6.113 -10.602 18.594 1 97.5 306 PRO A O 1
ATOM 2260 N N . CYS A 1 307 ? -6.973 -9.805 16.75 1 98.38 307 CYS A N 1
ATOM 2261 C CA . CYS A 1 307 ? -6.09 -8.641 16.781 1 98.38 307 CYS A CA 1
ATOM 2262 C C . CYS A 1 307 ? -6.688 -7.488 15.977 1 98.38 307 CYS A C 1
ATOM 2264 O O . CYS A 1 307 ? -7.746 -7.633 15.359 1 98.38 307 CYS A O 1
ATOM 2266 N N . VAL A 1 308 ? -6.102 -6.277 16.047 1 98.75 308 VAL A N 1
ATOM 2267 C CA . VAL A 1 308 ? -6.52 -5.09 15.312 1 98.75 308 VAL A CA 1
ATOM 2268 C C . VAL A 1 308 ? -5.324 -4.488 14.578 1 98.75 308 VAL A C 1
ATOM 2270 O O . VAL A 1 308 ? -4.262 -4.277 15.172 1 98.75 308 VAL A O 1
ATOM 2273 N N . ILE A 1 309 ? -5.465 -4.359 13.297 1 98.88 309 ILE A N 1
ATOM 2274 C CA . ILE A 1 309 ? -4.508 -3.578 12.523 1 98.88 309 ILE A CA 1
ATOM 2275 C C . ILE A 1 309 ? -4.891 -2.102 12.57 1 98.88 309 ILE A C 1
ATOM 2277 O O . ILE A 1 309 ? -6.023 -1.736 12.25 1 98.88 309 ILE A O 1
ATOM 2281 N N . LEU A 1 310 ? -3.963 -1.227 13 1 98.88 310 LEU A N 1
ATOM 2282 C CA . LEU A 1 310 ? -4.191 0.212 13.086 1 98.88 310 LEU A CA 1
ATOM 2283 C C . LEU A 1 310 ? -3.271 0.964 12.125 1 98.88 310 LEU A C 1
ATOM 2285 O O . LEU A 1 310 ? -2.096 0.621 11.992 1 98.88 310 LEU A O 1
ATOM 2289 N N . SER A 1 311 ? -3.801 1.92 11.422 1 98.5 311 SER A N 1
ATOM 2290 C CA . SER A 1 311 ? -2.99 2.814 10.602 1 98.5 311 SER A CA 1
ATOM 2291 C C . SER A 1 311 ? -3.645 4.188 10.461 1 98.5 311 SER A C 1
ATOM 2293 O O . SER A 1 311 ? -4.852 4.328 10.672 1 98.5 311 SER A O 1
ATOM 2295 N N . GLY A 1 312 ? -2.867 5.168 10.266 1 97.19 312 GLY A N 1
ATOM 2296 C CA . GLY A 1 312 ? -3.309 6.527 9.984 1 97.19 312 GLY A CA 1
ATOM 2297 C C . GLY A 1 312 ? -2.77 7.07 8.68 1 97.19 312 GLY A C 1
ATOM 2298 O O . GLY A 1 312 ? -2.697 6.352 7.684 1 97.19 312 GLY A O 1
ATOM 2299 N N . GLY A 1 313 ? -2.502 8.352 8.68 1 94.38 313 GLY A N 1
ATOM 2300 C CA . GLY A 1 313 ? -1.959 9.016 7.508 1 94.38 313 GLY A CA 1
ATOM 2301 C C . GLY A 1 313 ? -3.029 9.602 6.605 1 94.38 313 GLY A C 1
ATOM 2302 O O . GLY A 1 313 ? -4.16 9.82 7.039 1 94.38 313 GLY A O 1
ATOM 2303 N N . GLU A 1 314 ? -2.672 9.977 5.445 1 92.94 314 GLU A N 1
ATOM 2304 C CA . GLU A 1 314 ? -3.553 10.586 4.453 1 92.94 314 GLU A CA 1
ATOM 2305 C C . GLU A 1 314 ? -3.285 10.023 3.059 1 92.94 314 GLU A C 1
ATOM 2307 O O . GLU A 1 314 ? -2.285 10.375 2.428 1 92.94 314 GLU A O 1
ATOM 2312 N N . THR A 1 315 ? -4.211 9.203 2.631 1 95.06 315 THR A N 1
ATOM 2313 C CA . THR A 1 315 ? -4.102 8.648 1.283 1 95.06 315 THR A CA 1
ATOM 2314 C C . THR A 1 315 ? -4.68 9.625 0.255 1 95.06 315 THR A C 1
ATOM 2316 O O . THR A 1 315 ? -5.16 10.703 0.612 1 95.06 315 THR A O 1
ATOM 2319 N N . THR A 1 316 ? -4.512 9.344 -1.015 1 92.25 316 THR A N 1
ATOM 2320 C CA . THR A 1 316 ? -5.051 10.148 -2.107 1 92.25 316 THR A CA 1
ATOM 2321 C C . THR A 1 316 ? -5.941 9.305 -3.012 1 92.25 316 THR A C 1
ATOM 2323 O O . THR A 1 316 ? -5.91 8.07 -2.949 1 92.25 316 THR A O 1
ATOM 2326 N N . VAL A 1 317 ? -6.848 9.938 -3.732 1 94 317 VAL A N 1
ATOM 2327 C CA . VAL A 1 317 ? -7.711 9.273 -4.703 1 94 317 VAL A CA 1
ATOM 2328 C C . VAL A 1 317 ? -7.527 9.914 -6.078 1 94 317 VAL A C 1
ATOM 2330 O O . VAL A 1 317 ? -7.66 11.125 -6.227 1 94 317 VAL A O 1
ATOM 2333 N N . THR A 1 318 ? -7.105 9.094 -7.039 1 90.56 318 THR A N 1
ATOM 2334 C CA . THR A 1 318 ? -7.234 9.531 -8.422 1 90.56 318 THR A CA 1
ATOM 2335 C C . THR A 1 318 ? -8.672 9.375 -8.906 1 90.56 318 THR A C 1
ATOM 2337 O O . THR A 1 318 ? -9.148 8.258 -9.102 1 90.56 318 THR A O 1
ATOM 2340 N N . VAL A 1 319 ? -9.336 10.469 -9.086 1 89.44 319 VAL A N 1
ATOM 2341 C CA . VAL A 1 319 ? -10.75 10.438 -9.469 1 89.44 319 VAL A CA 1
ATOM 2342 C C . VAL A 1 319 ? -10.875 10.094 -10.953 1 89.44 319 VAL A C 1
ATOM 2344 O O . VAL A 1 319 ? -10.328 10.797 -11.812 1 89.44 319 VAL A O 1
ATOM 2347 N N . ARG A 1 320 ? -11.438 9.031 -11.281 1 86.81 320 ARG A N 1
ATOM 2348 C CA . ARG A 1 320 ? -11.633 8.578 -12.648 1 86.81 320 ARG A CA 1
ATOM 2349 C C . ARG A 1 320 ? -13.117 8.547 -13.016 1 86.81 320 ARG A C 1
ATOM 2351 O O . ARG A 1 320 ? -13.477 8.609 -14.195 1 86.81 320 ARG A O 1
ATOM 2358 N N . GLY A 1 321 ? -13.977 8.461 -12 1 91.88 321 GLY A N 1
ATOM 2359 C CA . GLY A 1 321 ? -15.414 8.336 -12.211 1 91.88 321 GLY A CA 1
ATOM 2360 C C . GLY A 1 321 ? -16.203 9.523 -11.68 1 91.88 321 GLY A C 1
ATOM 2361 O O . GLY A 1 321 ? -15.641 10.609 -11.508 1 91.88 321 GLY A O 1
ATOM 2362 N N . ASN A 1 322 ? -17.484 9.344 -11.633 1 94.06 322 ASN A N 1
ATOM 2363 C CA . ASN A 1 322 ? -18.391 10.398 -11.195 1 94.06 322 ASN A CA 1
ATOM 2364 C C . ASN A 1 322 ? -19.078 10.039 -9.875 1 94.06 322 ASN A C 1
ATOM 2366 O O . ASN A 1 322 ? -20.047 10.688 -9.477 1 94.06 322 ASN A O 1
ATOM 2370 N N . GLY A 1 323 ? -18.547 9.023 -9.305 1 95.44 323 GLY A N 1
ATOM 2371 C CA . GLY A 1 323 ? -19.156 8.57 -8.062 1 95.44 323 GLY A CA 1
ATOM 2372 C C . GLY A 1 323 ? -18.891 9.5 -6.895 1 95.44 323 GLY A C 1
ATOM 2373 O O . GLY A 1 323 ? -18.281 10.555 -7.059 1 95.44 323 GLY A O 1
ATOM 2374 N N . ARG A 1 324 ? -19.5 9.188 -5.77 1 96.56 324 ARG A N 1
ATOM 2375 C CA . ARG A 1 324 ? -19.391 9.992 -4.559 1 96.56 324 ARG A CA 1
ATOM 2376 C C . ARG A 1 324 ? -18.516 9.297 -3.516 1 96.56 324 ARG A C 1
ATOM 2378 O O . ARG A 1 324 ? -18.562 8.07 -3.383 1 96.56 324 ARG A O 1
ATOM 2385 N N . GLY A 1 325 ? -17.766 10.094 -2.783 1 95.25 325 GLY A N 1
ATOM 2386 C CA . GLY A 1 325 ? -17 9.547 -1.666 1 95.25 325 GLY A CA 1
ATOM 2387 C C . GLY A 1 325 ? -15.641 10.188 -1.501 1 95.25 325 GLY A C 1
ATOM 2388 O O . GLY A 1 325 ? -15.25 11.047 -2.295 1 95.25 325 GLY A O 1
ATOM 2389 N N . GLY A 1 326 ? -14.953 9.852 -0.428 1 96.75 326 GLY A N 1
ATOM 2390 C CA . GLY A 1 326 ? -13.602 10.289 -0.13 1 96.75 326 GLY A CA 1
ATOM 2391 C C . GLY A 1 326 ? -12.609 9.148 -0.031 1 96.75 326 GLY A C 1
ATOM 2392 O O . GLY A 1 326 ? -12.914 8.023 -0.426 1 96.75 326 GLY A O 1
ATOM 2393 N N . ARG A 1 327 ? -11.453 9.438 0.399 1 97.38 327 ARG A N 1
ATOM 2394 C CA . ARG A 1 327 ? -10.344 8.5 0.37 1 97.38 327 ARG A CA 1
ATOM 2395 C C . ARG A 1 327 ? -10.578 7.336 1.331 1 97.38 327 ARG A C 1
ATOM 2397 O O . ARG A 1 327 ? -10.141 6.215 1.077 1 97.38 327 ARG A O 1
ATOM 2404 N N . ASN A 1 328 ? -11.336 7.535 2.457 1 98.69 328 ASN A N 1
ATOM 2405 C CA . ASN A 1 328 ? -11.578 6.453 3.404 1 98.69 328 ASN A CA 1
ATOM 2406 C C . ASN A 1 328 ? -12.617 5.469 2.877 1 98.69 328 ASN A C 1
ATOM 2408 O O . ASN A 1 328 ? -12.461 4.254 3.012 1 98.69 328 ASN A O 1
ATOM 2412 N N . ALA A 1 329 ? -13.672 6.047 2.262 1 98.62 329 ALA A N 1
ATOM 2413 C CA . ALA A 1 329 ? -14.648 5.168 1.619 1 98.62 329 ALA A CA 1
ATOM 2414 C C . ALA A 1 329 ? -14.016 4.41 0.455 1 98.62 329 ALA A C 1
ATOM 2416 O O . ALA A 1 329 ? -14.344 3.244 0.218 1 98.62 329 ALA A O 1
ATOM 2417 N N . GLU A 1 330 ? -13.172 5.094 -0.305 1 98.44 330 GLU A N 1
ATOM 2418 C CA . GLU A 1 330 ? -12.461 4.453 -1.405 1 98.44 330 GLU A CA 1
ATOM 2419 C C . GLU A 1 330 ? -11.578 3.312 -0.901 1 98.44 330 GLU A C 1
ATOM 2421 O O . GLU A 1 330 ? -11.539 2.238 -1.504 1 98.44 330 GLU A O 1
ATOM 2426 N N . PHE A 1 331 ? -10.875 3.555 0.173 1 98.62 331 PHE A N 1
ATOM 2427 C CA . PHE A 1 331 ? -10.047 2.541 0.822 1 98.62 331 PHE A CA 1
ATOM 2428 C C . PHE A 1 331 ? -10.883 1.321 1.194 1 98.62 331 PHE A C 1
ATOM 2430 O O . PHE A 1 331 ? -10.523 0.19 0.866 1 98.62 331 PHE A O 1
ATOM 2437 N N . LEU A 1 332 ? -11.969 1.518 1.881 1 98.88 332 LEU A N 1
ATOM 2438 C CA . LEU A 1 332 ? -12.805 0.417 2.348 1 98.88 332 LEU A CA 1
ATOM 2439 C C . LEU A 1 332 ? -13.453 -0.311 1.173 1 98.88 332 LEU A C 1
ATOM 2441 O O . LEU A 1 332 ? -13.656 -1.526 1.226 1 98.88 332 LEU A O 1
ATOM 2445 N N . LEU A 1 333 ? -13.852 0.504 0.156 1 98.5 333 LEU A N 1
ATOM 2446 C CA . LEU A 1 333 ? -14.406 -0.111 -1.044 1 98.5 333 LEU A CA 1
ATOM 2447 C C . LEU A 1 333 ? -13.414 -1.082 -1.67 1 98.5 333 LEU A C 1
ATOM 2449 O O . LEU A 1 333 ? -13.773 -2.205 -2.029 1 98.5 333 LEU A O 1
ATOM 2453 N N . SER A 1 334 ? -12.227 -0.658 -1.792 1 98.25 334 SER A N 1
ATOM 2454 C CA . SER A 1 334 ? -11.164 -1.515 -2.318 1 98.25 334 SER A CA 1
ATOM 2455 C C . SER A 1 334 ? -10.898 -2.699 -1.395 1 98.25 334 SER A C 1
ATOM 2457 O O . SER A 1 334 ? -10.703 -3.824 -1.859 1 98.25 334 SER A O 1
ATOM 2459 N N . LEU A 1 335 ? -10.836 -2.459 -0.077 1 98.56 335 LEU A N 1
ATOM 2460 C CA . LEU A 1 335 ? -10.656 -3.529 0.898 1 98.56 335 LEU A CA 1
ATOM 2461 C C . LEU A 1 335 ? -11.75 -4.586 0.753 1 98.56 335 LEU A C 1
ATOM 2463 O O . LEU A 1 335 ? -11.469 -5.785 0.803 1 98.56 335 LEU A O 1
ATOM 2467 N N . THR A 1 336 ? -12.977 -4.125 0.577 1 98.38 336 THR A N 1
ATOM 2468 C CA . THR A 1 336 ? -14.117 -5.023 0.392 1 98.38 336 THR A CA 1
ATOM 2469 C C . THR A 1 336 ? -13.945 -5.859 -0.871 1 98.38 336 THR A C 1
ATOM 2471 O O . THR A 1 336 ? -14.195 -7.066 -0.861 1 98.38 336 THR A O 1
ATOM 2474 N N . ALA A 1 337 ? -13.539 -5.199 -1.939 1 95.5 337 ALA A N 1
ATOM 2475 C CA . ALA A 1 337 ? -13.336 -5.883 -3.215 1 95.5 337 ALA A CA 1
ATOM 2476 C C . ALA A 1 337 ? -12.266 -6.965 -3.094 1 95.5 337 ALA A C 1
ATOM 2478 O O . ALA A 1 337 ? -12.398 -8.039 -3.68 1 95.5 337 ALA A O 1
ATOM 2479 N N . GLU A 1 338 ? -11.219 -6.652 -2.379 1 94.5 338 GLU A N 1
ATOM 2480 C CA . GLU A 1 338 ? -10.078 -7.555 -2.264 1 94.5 338 GLU A CA 1
ATOM 2481 C C . GLU A 1 338 ? -10.398 -8.734 -1.353 1 94.5 338 GLU A C 1
ATOM 2483 O O . GLU A 1 338 ? -9.992 -9.867 -1.628 1 94.5 338 GLU A O 1
ATOM 2488 N N . LEU A 1 339 ? -11.078 -8.531 -0.245 1 95.81 339 LEU A N 1
ATOM 2489 C CA . LEU A 1 339 ? -11.336 -9.57 0.744 1 95.81 339 LEU A CA 1
ATOM 2490 C C . LEU A 1 339 ? -12.531 -10.422 0.34 1 95.81 339 LEU A C 1
ATOM 2492 O O . LEU A 1 339 ? -12.664 -11.562 0.777 1 95.81 339 LEU A O 1
ATOM 2496 N N . LYS A 1 340 ? -13.445 -9.875 -0.421 1 91.25 340 LYS A N 1
ATOM 2497 C CA . LYS A 1 340 ? -14.594 -10.562 -1.007 1 91.25 340 LYS A CA 1
ATOM 2498 C C . LYS A 1 340 ? -15.305 -11.422 0.032 1 91.25 340 LYS A C 1
ATOM 2500 O O . LYS A 1 340 ? -15.57 -12.602 -0.208 1 91.25 340 LYS A O 1
ATOM 2505 N N . GLY A 1 341 ? -15.422 -10.93 1.209 1 92.44 341 GLY A N 1
ATOM 2506 C CA . GLY A 1 341 ? -16.219 -11.602 2.229 1 92.44 341 GLY A CA 1
ATOM 2507 C C . GLY A 1 341 ? -15.398 -12.555 3.078 1 92.44 341 GLY A C 1
ATOM 2508 O O . GLY A 1 341 ? -15.953 -13.453 3.717 1 92.44 341 GLY A O 1
ATOM 2509 N N . GLU A 1 342 ? -14.07 -12.453 3.084 1 92.88 342 GLU A N 1
ATOM 2510 C CA . GLU A 1 342 ? -13.281 -13.227 4.039 1 92.88 342 GLU A CA 1
ATOM 2511 C C . GLU A 1 342 ? -13.891 -13.156 5.438 1 92.88 342 GLU A C 1
ATOM 2513 O O . GLU A 1 342 ? -14.148 -12.07 5.957 1 92.88 342 GLU A O 1
ATOM 2518 N N . PRO A 1 343 ? -14.094 -14.289 6.039 1 94.75 343 PRO A N 1
ATOM 2519 C CA . PRO A 1 343 ? -14.82 -14.281 7.312 1 94.75 343 PRO A CA 1
ATOM 2520 C C . PRO A 1 343 ? -14.031 -13.633 8.445 1 94.75 343 PRO A C 1
ATOM 2522 O O . PRO A 1 343 ? -12.797 -13.641 8.422 1 94.75 343 PRO A O 1
ATOM 2525 N N . ASN A 1 344 ? -14.688 -13.031 9.367 1 95.75 344 ASN A N 1
ATOM 2526 C CA . ASN A 1 344 ? -14.195 -12.578 10.664 1 95.75 344 ASN A CA 1
ATOM 2527 C C . ASN A 1 344 ? -13.266 -11.375 10.516 1 95.75 344 ASN A C 1
ATOM 2529 O O . ASN A 1 344 ? -12.43 -11.117 11.383 1 95.75 344 ASN A O 1
ATOM 2533 N N . ILE A 1 345 ? -13.398 -10.688 9.406 1 98.19 345 ILE A N 1
ATOM 2534 C CA . ILE A 1 345 ? -12.633 -9.453 9.227 1 98.19 345 ILE A CA 1
ATOM 2535 C C . ILE A 1 345 ? -13.586 -8.266 9.133 1 98.19 345 ILE A C 1
ATOM 2537 O O . ILE A 1 345 ? -14.453 -8.227 8.258 1 98.19 345 ILE A O 1
ATOM 2541 N N . TRP A 1 346 ? -13.469 -7.328 10.055 1 98.62 346 TRP A N 1
ATOM 2542 C CA . TRP A 1 346 ? -14.203 -6.066 10.094 1 98.62 346 TRP A CA 1
ATOM 2543 C C . TRP A 1 346 ? -13.258 -4.879 9.945 1 98.62 346 TRP A C 1
ATOM 2545 O O . TRP A 1 346 ? -12.07 -4.98 10.266 1 98.62 346 TRP A O 1
ATOM 2555 N N . ALA A 1 347 ? -13.797 -3.816 9.453 1 98.94 347 ALA A N 1
ATOM 2556 C CA . ALA A 1 347 ? -12.906 -2.672 9.297 1 98.94 347 ALA A CA 1
ATOM 2557 C C . ALA A 1 347 ? -13.672 -1.358 9.391 1 98.94 347 ALA A C 1
ATOM 2559 O O . ALA A 1 347 ? -14.875 -1.312 9.094 1 98.94 347 ALA A O 1
ATOM 2560 N N . LEU A 1 348 ? -13.031 -0.36 9.828 1 98.94 348 LEU A N 1
ATOM 2561 C CA . LEU A 1 348 ? -13.516 1.018 9.828 1 98.94 348 LEU A CA 1
ATOM 2562 C C . LEU A 1 348 ? -12.422 1.975 9.359 1 98.94 348 LEU A C 1
ATOM 2564 O O . LEU A 1 348 ? -11.258 1.833 9.734 1 98.94 348 LEU A O 1
ATOM 2568 N N . ALA A 1 349 ? -12.727 2.822 8.5 1 98.94 349 ALA A N 1
ATOM 2569 C CA . ALA A 1 349 ? -11.852 3.918 8.086 1 98.94 349 ALA A CA 1
ATOM 2570 C C . ALA A 1 349 ? -12.609 5.242 8.07 1 98.94 349 ALA A C 1
ATOM 2572 O O . ALA A 1 349 ? -13.75 5.309 7.609 1 98.94 349 ALA A O 1
ATOM 2573 N N . GLY A 1 350 ? -12.023 6.215 8.609 1 98.69 350 GLY A N 1
ATOM 2574 C CA . GLY A 1 350 ? -12.641 7.531 8.648 1 98.69 350 GLY A CA 1
ATOM 2575 C C . GLY A 1 350 ? -11.641 8.656 8.828 1 98.69 350 GLY A C 1
ATOM 2576 O O . GLY A 1 350 ? -10.516 8.43 9.266 1 98.69 350 GLY A O 1
ATOM 2577 N N . ASP A 1 351 ? -12.016 9.789 8.391 1 97.75 351 ASP A N 1
ATOM 2578 C CA . ASP A 1 351 ? -11.258 11.016 8.648 1 97.75 351 ASP A CA 1
ATOM 2579 C C . ASP A 1 351 ? -11.594 11.586 10.023 1 97.75 351 ASP A C 1
ATOM 2581 O O . ASP A 1 351 ? -12.773 11.773 10.352 1 97.75 351 ASP A O 1
ATOM 2585 N N . THR A 1 352 ? -10.617 11.922 10.758 1 97.38 352 THR A N 1
ATOM 2586 C CA . THR A 1 352 ? -10.828 12.359 12.133 1 97.38 352 THR A CA 1
ATOM 2587 C C . THR A 1 352 ? -11.484 13.734 12.172 1 97.38 352 THR A C 1
ATOM 2589 O O . THR A 1 352 ? -11.945 14.18 13.219 1 97.38 352 THR A O 1
ATOM 2592 N N . ASP A 1 353 ? -11.594 14.422 11.016 1 95.75 353 ASP A N 1
ATOM 2593 C CA . ASP A 1 353 ? -12.266 15.719 11 1 95.75 353 ASP A CA 1
ATOM 2594 C C . ASP A 1 353 ? -13.758 15.555 10.734 1 95.75 353 ASP A C 1
ATOM 2596 O O . ASP A 1 353 ? -14.516 16.531 10.789 1 95.75 353 ASP A O 1
ATOM 2600 N N . GLY A 1 354 ? -14.18 14.32 10.422 1 96.75 354 GLY A N 1
ATOM 2601 C CA . GLY A 1 354 ? -15.602 14.016 10.305 1 96.75 354 GLY A CA 1
ATOM 2602 C C . GLY A 1 354 ? -16.125 14.117 8.891 1 96.75 354 GLY A C 1
ATOM 2603 O O . GLY A 1 354 ? -17.312 13.898 8.641 1 96.75 354 GLY A O 1
ATOM 2604 N N . ILE A 1 355 ? -15.211 14.414 7.961 1 94.88 355 ILE A N 1
ATOM 2605 C CA . ILE A 1 355 ? -15.648 14.578 6.578 1 94.88 355 ILE A CA 1
ATOM 2606 C C . ILE A 1 355 ? -14.727 13.797 5.648 1 94.88 355 ILE A C 1
ATOM 2608 O O . ILE A 1 355 ? -13.531 14.078 5.562 1 94.88 355 ILE A O 1
ATOM 2612 N N . ASP A 1 356 ? -15.266 12.875 4.953 1 95.62 356 ASP A N 1
ATOM 2613 C CA . ASP A 1 356 ? -14.555 12.094 3.947 1 95.62 356 ASP A CA 1
ATOM 2614 C C . ASP A 1 356 ? -14.867 12.594 2.537 1 95.62 356 ASP A C 1
ATOM 2616 O O . ASP A 1 356 ? -15.828 12.141 1.913 1 95.62 356 ASP A O 1
ATOM 2620 N N . GLY A 1 357 ? -13.961 13.328 2.021 1 90.81 357 GLY A N 1
ATOM 2621 C CA . GLY A 1 357 ? -14.234 13.922 0.724 1 90.81 357 GLY A CA 1
ATOM 2622 C C . GLY A 1 357 ? -15.18 15.109 0.799 1 90.81 357 GLY A C 1
ATOM 2623 O O . GLY A 1 357 ? -14.961 16.031 1.58 1 90.81 357 GLY A O 1
ATOM 2624 N N . SER A 1 358 ? -16.203 15.164 -0.043 1 87.88 358 SER A N 1
ATOM 2625 C CA . SER A 1 358 ? -17.141 16.297 -0.105 1 87.88 358 SER A CA 1
ATOM 2626 C C . SER A 1 358 ? -18.516 15.914 0.426 1 87.88 358 SER A C 1
ATOM 2628 O O . SER A 1 358 ? -19.469 16.688 0.309 1 87.88 358 SER A O 1
ATOM 2630 N N . GLU A 1 359 ? -18.578 14.766 0.963 1 93.38 359 GLU A N 1
ATOM 2631 C CA . GLU A 1 359 ? -19.875 14.273 1.437 1 93.38 359 GLU A CA 1
ATOM 2632 C C . GLU A 1 359 ? -20.062 14.555 2.924 1 93.38 359 GLU A C 1
ATOM 2634 O O . GLU A 1 359 ? -19.406 15.445 3.477 1 93.38 359 GLU A O 1
ATOM 2639 N N . ASP A 1 360 ? -21.016 13.891 3.562 1 94.75 360 ASP A N 1
ATOM 2640 C CA . ASP A 1 360 ? -21.312 14.242 4.949 1 94.75 360 ASP A CA 1
ATOM 2641 C C . ASP A 1 360 ? -20.891 13.125 5.902 1 94.75 360 ASP A C 1
ATOM 2643 O O . ASP A 1 360 ? -21.203 13.172 7.094 1 94.75 360 ASP A O 1
ATOM 2647 N N . ASN A 1 361 ? -20.266 12.133 5.367 1 97.75 361 ASN A N 1
ATOM 2648 C CA . ASN A 1 361 ? -19.75 11.055 6.207 1 97.75 361 ASN A CA 1
ATOM 2649 C C . ASN A 1 361 ? -18.297 11.297 6.613 1 97.75 361 ASN A C 1
ATOM 2651 O O . ASN A 1 361 ? -17.562 12.008 5.922 1 97.75 361 ASN A O 1
ATOM 2655 N N . ALA A 1 362 ? -17.906 10.75 7.754 1 98.19 362 ALA A N 1
ATOM 2656 C CA . ALA A 1 362 ? -16.5 10.703 8.148 1 98.19 362 ALA A CA 1
ATOM 2657 C C . ALA A 1 362 ? -15.781 9.547 7.461 1 98.19 362 ALA A C 1
ATOM 2659 O O . ALA A 1 362 ? -14.562 9.602 7.27 1 98.19 362 ALA A O 1
ATOM 2660 N N . GLY A 1 363 ? -16.5 8.5 7.152 1 98.5 363 GLY A N 1
ATOM 2661 C CA . GLY A 1 363 ? -16.016 7.262 6.566 1 98.5 363 GLY A CA 1
ATOM 2662 C C . GLY A 1 363 ? -17.078 6.176 6.492 1 98.5 363 GLY A C 1
ATOM 2663 O O . GLY A 1 363 ? -18.234 6.453 6.156 1 98.5 363 GLY A O 1
ATOM 2664 N N . ALA A 1 364 ? -16.672 4.992 6.719 1 98.88 364 ALA A N 1
ATOM 2665 C CA . ALA A 1 364 ? -17.594 3.867 6.637 1 98.88 364 ALA A CA 1
ATOM 2666 C C . ALA A 1 364 ? -17.062 2.666 7.418 1 98.88 364 ALA A C 1
ATOM 2668 O O . ALA A 1 364 ? -16.031 2.75 8.07 1 98.88 364 ALA A O 1
ATOM 2669 N N . LEU A 1 365 ? -17.906 1.664 7.492 1 98.69 365 LEU A N 1
ATOM 2670 C CA . LEU A 1 365 ? -17.594 0.388 8.125 1 98.69 365 LEU A CA 1
ATOM 2671 C C . LEU A 1 365 ? -17.766 -0.763 7.137 1 98.69 365 LEU A C 1
ATOM 2673 O O . LEU A 1 365 ? -18.734 -0.797 6.375 1 98.69 365 LEU A O 1
ATOM 2677 N N . MET A 1 366 ? -16.828 -1.637 7.082 1 98.75 366 MET A N 1
ATOM 2678 C CA . MET A 1 366 ? -16.891 -2.869 6.301 1 98.75 366 MET A CA 1
ATOM 2679 C C . MET A 1 366 ? -17.125 -4.074 7.203 1 98.75 366 MET A C 1
ATOM 2681 O O . MET A 1 366 ? -16.531 -4.18 8.273 1 98.75 366 MET A O 1
ATOM 2685 N N . THR A 1 367 ? -18 -4.926 6.902 1 98.06 367 THR A N 1
ATOM 2686 C CA . THR A 1 367 ? -18.266 -6.176 7.609 1 98.06 367 THR A CA 1
ATOM 2687 C C . THR A 1 367 ? -17.922 -7.375 6.734 1 98.06 367 THR A C 1
ATOM 2689 O O . THR A 1 367 ? -17.75 -7.234 5.52 1 98.06 367 THR A O 1
ATOM 2692 N N . PRO A 1 368 ? -17.859 -8.57 7.363 1 97.06 368 PRO A N 1
ATOM 2693 C CA . PRO A 1 368 ? -17.594 -9.766 6.562 1 97.06 368 PRO A CA 1
ATOM 2694 C C . PRO A 1 368 ? -18.672 -10.016 5.5 1 97.06 368 PRO A C 1
ATOM 2696 O O . PRO A 1 368 ? -18.422 -10.727 4.523 1 97.06 368 PRO A O 1
ATOM 2699 N N . CYS A 1 369 ? -19.828 -9.336 5.586 1 97.56 369 CYS A N 1
ATOM 2700 C CA . CYS A 1 369 ? -20.938 -9.602 4.672 1 97.56 369 CYS A CA 1
ATOM 2701 C C . CYS A 1 369 ? -21.141 -8.438 3.713 1 97.56 369 CYS A C 1
ATOM 2703 O O . CYS A 1 369 ? -22.062 -8.453 2.896 1 97.56 369 CYS A O 1
ATOM 2705 N N . SER A 1 370 ? -20.297 -7.426 3.779 1 98.25 370 SER A N 1
ATOM 2706 C CA . SER A 1 370 ? -20.484 -6.223 2.979 1 98.25 370 SER A CA 1
ATOM 2707 C C . SER A 1 370 ? -20.531 -6.547 1.488 1 98.25 370 SER A C 1
ATOM 2709 O O . SER A 1 370 ? -21.359 -6.02 0.751 1 98.25 370 SER A O 1
ATOM 2711 N N . HIS A 1 371 ? -19.625 -7.395 1.041 1 97.5 371 HIS A N 1
ATOM 2712 C CA . HIS A 1 371 ? -19.578 -7.746 -0.374 1 97.5 371 HIS A CA 1
ATOM 2713 C C . HIS A 1 371 ? -20.859 -8.422 -0.823 1 97.5 371 HIS A C 1
ATOM 2715 O O . HIS A 1 371 ? -21.453 -8.031 -1.834 1 97.5 371 HIS A O 1
ATOM 2721 N N . ALA A 1 372 ? -21.297 -9.438 -0.064 1 97.12 372 ALA A N 1
ATOM 2722 C CA . ALA A 1 372 ? -22.516 -10.172 -0.388 1 97.12 372 ALA A CA 1
ATOM 2723 C C . ALA A 1 372 ? -23.734 -9.258 -0.343 1 97.12 372 ALA A C 1
ATOM 2725 O O . ALA A 1 372 ? -24.625 -9.359 -1.185 1 97.12 372 ALA A O 1
ATOM 2726 N N . ARG A 1 373 ? -23.828 -8.43 0.67 1 97.88 373 ARG A N 1
ATOM 2727 C CA . ARG A 1 373 ? -24.938 -7.48 0.781 1 97.88 373 ARG A CA 1
ATOM 2728 C C . ARG A 1 373 ? -24.953 -6.531 -0.413 1 97.88 373 ARG A C 1
ATOM 2730 O O . ARG A 1 373 ? -26.031 -6.164 -0.894 1 97.88 373 ARG A O 1
ATOM 2737 N N . GLY A 1 374 ? -23.734 -6.078 -0.882 1 97.38 374 GLY A N 1
ATOM 2738 C CA . GLY A 1 374 ? -23.672 -5.262 -2.082 1 97.38 374 GLY A CA 1
ATOM 2739 C C . GLY A 1 374 ? -24.219 -5.953 -3.312 1 97.38 374 GLY A C 1
ATOM 2740 O O . GLY A 1 374 ? -25 -5.371 -4.059 1 97.38 374 GLY A O 1
ATOM 2741 N N . GLU A 1 375 ? -23.859 -7.18 -3.428 1 94.44 375 GLU A N 1
ATOM 2742 C CA . GLU A 1 375 ? -24.375 -7.957 -4.555 1 94.44 375 GLU A CA 1
ATOM 2743 C C . GLU A 1 375 ? -25.891 -8.094 -4.496 1 94.44 375 GLU A C 1
ATOM 2745 O O . GLU A 1 375 ? -26.562 -7.945 -5.516 1 94.44 375 GLU A O 1
ATOM 2750 N N . LYS A 1 376 ? -26.375 -8.398 -3.365 1 96.31 376 LYS A N 1
ATOM 2751 C CA . LYS A 1 376 ? -27.812 -8.531 -3.168 1 96.31 376 LYS A CA 1
ATOM 2752 C C . LYS A 1 376 ? -28.531 -7.223 -3.494 1 96.31 376 LYS A C 1
ATOM 2754 O O . LYS A 1 376 ? -29.656 -7.238 -3.986 1 96.31 376 LYS A O 1
ATOM 2759 N N . ALA A 1 377 ? -27.844 -6.141 -3.238 1 96.94 377 ALA A N 1
ATOM 2760 C CA . ALA A 1 377 ? -28.422 -4.824 -3.508 1 96.94 377 ALA A CA 1
ATOM 2761 C C . ALA A 1 377 ? -28.234 -4.438 -4.973 1 96.94 377 ALA A C 1
ATOM 2763 O O . ALA A 1 377 ? -28.594 -3.332 -5.379 1 96.94 377 ALA A O 1
ATOM 2764 N N . GLY A 1 378 ? -27.609 -5.285 -5.758 1 94.94 378 GLY A N 1
ATOM 2765 C CA . GLY A 1 378 ? -27.438 -5.047 -7.18 1 94.94 378 GLY A CA 1
ATOM 2766 C C . GLY A 1 378 ? -26.203 -4.211 -7.5 1 94.94 378 GLY A C 1
ATOM 2767 O O . GLY A 1 378 ? -26.109 -3.646 -8.586 1 94.94 378 GLY A O 1
ATOM 2768 N N . LEU A 1 379 ? -25.344 -4.07 -6.551 1 95.31 379 LEU A N 1
ATOM 2769 C CA . LEU A 1 379 ? -24.125 -3.279 -6.75 1 95.31 379 LEU A CA 1
ATOM 2770 C C . LEU A 1 379 ? -22.953 -4.172 -7.125 1 95.31 379 LEU A C 1
ATOM 2772 O O . LEU A 1 379 ? -22.703 -5.184 -6.465 1 95.31 379 LEU A O 1
ATOM 2776 N N . LYS A 1 380 ? -22.297 -3.818 -8.172 1 91.06 380 LYS A N 1
ATOM 2777 C CA . LYS A 1 380 ? -21.047 -4.48 -8.539 1 91.06 380 LYS A CA 1
ATOM 2778 C C . LYS A 1 380 ? -19.844 -3.725 -7.996 1 91.06 380 LYS A C 1
ATOM 2780 O O . LYS A 1 380 ? -19.531 -2.623 -8.453 1 91.06 380 LYS A O 1
ATOM 2785 N N . ILE A 1 381 ? -19.172 -4.305 -7.129 1 92.75 381 ILE A N 1
ATOM 2786 C CA . ILE A 1 381 ? -18.156 -3.621 -6.348 1 92.75 381 ILE A CA 1
ATOM 2787 C C . ILE A 1 381 ? -17.078 -3.061 -7.277 1 92.75 381 ILE A C 1
ATOM 2789 O O . ILE A 1 381 ? -16.531 -1.984 -7.027 1 92.75 381 ILE A O 1
ATOM 2793 N N . ARG A 1 382 ? -16.688 -3.754 -8.297 1 87.88 382 ARG A N 1
ATOM 2794 C CA . ARG A 1 382 ? -15.664 -3.285 -9.227 1 87.88 382 ARG A CA 1
ATOM 2795 C C . ARG A 1 382 ? -16.141 -2.045 -9.977 1 87.88 382 ARG A C 1
ATOM 2797 O O . ARG A 1 382 ? -15.344 -1.149 -10.273 1 87.88 382 ARG A O 1
ATOM 2804 N N . ASP A 1 383 ? -17.422 -2.078 -10.391 1 90.81 383 ASP A N 1
ATOM 2805 C CA . ASP A 1 383 ? -18 -0.903 -11.039 1 90.81 383 ASP A CA 1
ATOM 2806 C C . ASP A 1 383 ? -17.984 0.301 -10.102 1 90.81 383 ASP A C 1
ATOM 2808 O O . ASP A 1 383 ? -17.703 1.423 -10.523 1 90.81 383 ASP A O 1
ATOM 2812 N N . GLU A 1 384 ? -18.375 0.026 -8.875 1 95.81 384 GLU A N 1
ATOM 2813 C CA . GLU A 1 384 ? -18.375 1.091 -7.879 1 95.81 384 GLU A CA 1
ATOM 2814 C C . GLU A 1 384 ? -16.969 1.649 -7.672 1 95.81 384 GLU A C 1
ATOM 2816 O O . GLU A 1 384 ? -16.797 2.859 -7.512 1 95.81 384 GLU A O 1
ATOM 2821 N N . LEU A 1 385 ? -15.984 0.789 -7.648 1 94.94 385 LEU A N 1
ATOM 2822 C CA . LEU A 1 385 ? -14.594 1.202 -7.5 1 94.94 385 LEU A CA 1
ATOM 2823 C C . LEU A 1 385 ? -14.141 2.023 -8.703 1 94.94 385 LEU A C 1
ATOM 2825 O O . LEU A 1 385 ? -13.453 3.037 -8.547 1 94.94 385 LEU A O 1
ATOM 2829 N N . TYR A 1 386 ? -14.516 1.575 -9.875 1 90.56 386 TYR A N 1
ATOM 2830 C CA . TYR A 1 386 ? -14.156 2.283 -11.102 1 90.56 386 TYR A CA 1
ATOM 2831 C C . TYR A 1 386 ? -14.758 3.682 -11.117 1 90.56 386 TYR A C 1
ATOM 2833 O O . TYR A 1 386 ? -14.148 4.625 -11.625 1 90.56 386 TYR A O 1
ATOM 2841 N N . ASP A 1 387 ? -15.906 3.818 -10.555 1 95.12 387 ASP A N 1
ATOM 2842 C CA . ASP A 1 387 ? -16.641 5.078 -10.562 1 95.12 387 ASP A CA 1
ATOM 2843 C C . ASP A 1 387 ? -16.297 5.926 -9.344 1 95.12 387 ASP A C 1
ATOM 2845 O O . ASP A 1 387 ? -16.891 6.977 -9.117 1 95.12 387 ASP A O 1
ATOM 2849 N N . ASN A 1 388 ? -15.352 5.453 -8.508 1 96.44 388 ASN A N 1
ATOM 2850 C CA . ASN A 1 388 ? -15.008 6.117 -7.254 1 96.44 388 ASN A CA 1
ATOM 2851 C C . ASN A 1 388 ? -16.25 6.379 -6.398 1 96.44 388 ASN A C 1
ATOM 2853 O O . ASN A 1 388 ? -16.422 7.48 -5.883 1 96.44 388 ASN A O 1
ATOM 2857 N N . ASN A 1 389 ? -17.125 5.395 -6.27 1 97.75 389 ASN A N 1
ATOM 2858 C CA . ASN A 1 389 ? -18.391 5.586 -5.586 1 97.75 389 ASN A CA 1
ATOM 2859 C C . ASN A 1 389 ? -18.438 4.844 -4.25 1 97.75 389 ASN A C 1
ATOM 2861 O O . ASN A 1 389 ? -19.359 4.078 -3.988 1 97.75 389 ASN A O 1
ATOM 2865 N N . GLY A 1 390 ? -17.422 5.121 -3.41 1 98.06 390 GLY A N 1
ATOM 2866 C CA . GLY A 1 390 ? -17.391 4.492 -2.1 1 98.06 390 GLY A CA 1
ATOM 2867 C C . GLY A 1 390 ? -18.547 4.918 -1.202 1 98.06 390 GLY A C 1
ATOM 2868 O O . GLY A 1 390 ? -19.141 4.094 -0.506 1 98.06 390 GLY A O 1
ATOM 2869 N N . TYR A 1 391 ? -18.859 6.242 -1.219 1 98.31 391 TYR A N 1
ATOM 2870 C CA . TYR A 1 391 ? -19.969 6.754 -0.422 1 98.31 391 TYR A CA 1
ATOM 2871 C C . TYR A 1 391 ? -21.281 6.066 -0.799 1 98.31 391 TYR A C 1
ATOM 2873 O O . TYR A 1 391 ? -22 5.574 0.07 1 98.31 391 TYR A O 1
ATOM 2881 N N . GLY A 1 392 ? -21.594 6.031 -2.115 1 98.19 392 GLY A N 1
ATOM 2882 C CA . GLY A 1 392 ? -22.844 5.418 -2.568 1 98.19 392 GLY A CA 1
ATOM 2883 C C . GLY A 1 392 ? -22.953 3.951 -2.193 1 98.19 392 GLY A C 1
ATOM 2884 O O . GLY A 1 392 ? -24.016 3.488 -1.79 1 98.19 392 GLY A O 1
ATOM 2885 N N . TYR A 1 393 ? -21.875 3.203 -2.311 1 98.44 393 TYR A N 1
ATOM 2886 C CA . TYR A 1 393 ? -21.859 1.781 -1.987 1 98.44 393 TYR A CA 1
ATOM 2887 C C . TYR A 1 393 ? -22.219 1.55 -0.523 1 98.44 393 TYR A C 1
ATOM 2889 O O . TYR A 1 393 ? -23.125 0.779 -0.213 1 98.44 393 TYR A O 1
ATOM 2897 N N . PHE A 1 394 ? -21.531 2.25 0.407 1 98.69 394 PHE A N 1
ATOM 2898 C CA . PHE A 1 394 ? -21.734 2 1.829 1 98.69 394 PHE A CA 1
ATOM 2899 C C . PHE A 1 394 ? -23.016 2.658 2.314 1 98.69 394 PHE A C 1
ATOM 2901 O O . PHE A 1 394 ? -23.594 2.242 3.324 1 98.69 394 PHE A O 1
ATOM 2908 N N . GLN A 1 395 ? -23.422 3.744 1.637 1 98.69 395 GLN A N 1
ATOM 2909 C CA . GLN A 1 395 ? -24.75 4.297 1.921 1 98.69 395 GLN A CA 1
ATOM 2910 C C . GLN A 1 395 ? -25.844 3.268 1.66 1 98.69 395 GLN A C 1
ATOM 2912 O O . GLN A 1 395 ? -26.75 3.1 2.475 1 98.69 395 GLN A O 1
ATOM 2917 N N . ALA A 1 396 ? -25.766 2.58 0.518 1 98.38 396 ALA A N 1
ATOM 2918 C CA . ALA A 1 396 ? -26.75 1.56 0.152 1 98.38 396 ALA A CA 1
ATOM 2919 C C . ALA A 1 396 ? -26.781 0.432 1.181 1 98.38 396 ALA A C 1
ATOM 2921 O O . ALA A 1 396 ? -27.828 -0.18 1.412 1 98.38 396 ALA A O 1
ATOM 2922 N N . LEU A 1 397 ? -25.672 0.196 1.85 1 98.44 397 LEU A N 1
ATOM 2923 C CA . LEU A 1 397 ? -25.562 -0.895 2.812 1 98.44 397 LEU A CA 1
ATOM 2924 C C . LEU A 1 397 ? -25.922 -0.417 4.215 1 98.44 397 LEU A C 1
ATOM 2926 O O . LEU A 1 397 ? -26.062 -1.228 5.133 1 98.44 397 LEU A O 1
ATOM 2930 N N . GLY A 1 398 ? -26.031 0.887 4.422 1 98.31 398 GLY A N 1
ATOM 2931 C CA . GLY A 1 398 ? -26.297 1.436 5.742 1 98.31 398 GLY A CA 1
ATOM 2932 C C . GLY A 1 398 ? -25.078 1.413 6.648 1 98.31 398 GLY A C 1
ATOM 2933 O O . GLY A 1 398 ? -25.219 1.275 7.867 1 98.31 398 GLY A O 1
ATOM 2934 N N . ASP A 1 399 ? -23.906 1.538 6.008 1 98.62 399 ASP A N 1
ATOM 2935 C CA . ASP A 1 399 ? -22.688 1.326 6.781 1 98.62 399 ASP A CA 1
ATOM 2936 C C . ASP A 1 399 ? -21.812 2.576 6.777 1 98.62 399 ASP A C 1
ATOM 2938 O O . ASP A 1 399 ? -20.594 2.492 7.008 1 98.62 399 ASP A O 1
ATOM 2942 N N . LEU A 1 400 ? -22.344 3.768 6.461 1 98.75 400 LEU A N 1
ATOM 2943 C CA . LEU A 1 400 ? -21.594 5.016 6.559 1 98.75 400 LEU A CA 1
ATOM 2944 C C . LEU A 1 400 ? -21.344 5.383 8.016 1 98.75 400 LEU A C 1
ATOM 2946 O O . LEU A 1 400 ? -22.156 5.09 8.891 1 98.75 400 LEU A O 1
ATOM 2950 N N . LEU A 1 401 ? -20.25 5.898 8.305 1 98.69 401 LEU A N 1
ATOM 2951 C CA . LEU A 1 401 ? -19.922 6.523 9.586 1 98.69 401 LEU A CA 1
ATOM 2952 C C . LEU A 1 401 ? -20.188 8.023 9.539 1 98.69 401 LEU A C 1
ATOM 2954 O O . LEU A 1 401 ? -19.453 8.766 8.867 1 98.69 401 LEU A O 1
ATOM 2958 N N . VAL A 1 402 ? -21.203 8.492 10.164 1 98 402 VAL A N 1
ATOM 2959 C CA . VAL A 1 402 ? -21.578 9.898 10.148 1 98 402 VAL A CA 1
ATOM 2960 C C . VAL A 1 402 ? -21.359 10.508 11.531 1 98 402 VAL A C 1
ATOM 2962 O O . VAL A 1 402 ? -21.938 10.055 12.516 1 98 402 VAL A O 1
ATOM 2965 N N . THR A 1 403 ? -20.484 11.438 11.633 1 96.44 403 THR A N 1
ATOM 2966 C CA . THR A 1 403 ? -20.156 12.039 12.922 1 96.44 403 THR A CA 1
ATOM 2967 C C . THR A 1 403 ? -20.484 13.531 12.922 1 96.44 403 THR A C 1
ATOM 2969 O O . THR A 1 403 ? -20.641 14.141 13.984 1 96.44 403 THR A O 1
ATOM 2972 N N . GLY A 1 404 ? -20.625 14.156 11.68 1 94.25 404 GLY A N 1
ATOM 2973 C CA . GLY A 1 404 ? -20.531 15.602 11.594 1 94.25 404 GLY A CA 1
ATOM 2974 C C . GLY A 1 404 ? -19.141 16.141 11.852 1 94.25 404 GLY A C 1
ATOM 2975 O O . GLY A 1 404 ? -18.219 15.367 12.156 1 94.25 404 GLY A O 1
ATOM 2976 N N . PRO A 1 405 ? -18.922 17.469 11.711 1 93.69 405 PRO A N 1
ATOM 2977 C CA . PRO A 1 405 ? -17.609 18.031 12.008 1 93.69 405 PRO A CA 1
ATOM 2978 C C . PRO A 1 405 ? -17.156 17.75 13.445 1 93.69 405 PRO A C 1
ATOM 2980 O O . PRO A 1 405 ? -17.875 18.062 14.391 1 93.69 405 PRO A O 1
ATOM 2983 N N . THR A 1 406 ? -15.969 17.156 13.586 1 95.81 406 THR A N 1
ATOM 2984 C CA . THR A 1 406 ? -15.484 16.734 14.906 1 95.81 406 THR A CA 1
ATOM 2985 C C . THR A 1 406 ? -14.734 17.875 15.586 1 95.81 406 THR A C 1
ATOM 2987 O O . THR A 1 406 ? -14.461 17.828 16.781 1 95.81 406 THR A O 1
ATOM 2990 N N . ARG A 1 407 ? -14.367 18.922 14.797 1 95.56 407 ARG A N 1
ATOM 2991 C CA . ARG A 1 407 ? -13.633 20.094 15.266 1 95.56 407 ARG A CA 1
ATOM 2992 C C . ARG A 1 407 ? -12.234 19.719 15.742 1 95.56 407 ARG A C 1
ATOM 2994 O O . ARG A 1 407 ? -11.742 20.25 16.734 1 95.56 407 ARG A O 1
ATOM 3001 N N . THR A 1 408 ? -11.656 18.734 15.156 1 96.19 408 THR A N 1
ATOM 3002 C CA . THR A 1 408 ? -10.258 18.328 15.203 1 96.19 408 THR A CA 1
ATOM 3003 C C . THR A 1 408 ? -9.836 17.688 13.883 1 96.19 408 THR A C 1
ATOM 3005 O O . THR A 1 408 ? -10.648 17.562 12.961 1 96.19 408 THR A O 1
ATOM 3008 N N . ASN A 1 409 ? -8.555 17.5 13.734 1 95.06 409 ASN A N 1
ATOM 3009 C CA . ASN A 1 409 ? -8.055 16.828 12.539 1 95.06 409 ASN A CA 1
ATOM 3010 C C . ASN A 1 409 ? -6.668 16.234 12.766 1 95.06 409 ASN A C 1
ATOM 3012 O O . ASN A 1 409 ? -5.684 16.969 12.844 1 95.06 409 ASN A O 1
ATOM 3016 N N . VAL A 1 410 ? -6.641 14.969 12.906 1 96.06 410 VAL A N 1
ATOM 3017 C CA . VAL A 1 410 ? -5.355 14.273 12.977 1 96.06 410 VAL A CA 1
ATOM 3018 C C . VAL A 1 410 ? -5.281 13.219 11.875 1 96.06 410 VAL A C 1
ATOM 3020 O O . VAL A 1 410 ? -4.781 12.117 12.102 1 96.06 410 VAL A O 1
ATOM 3023 N N . ASN A 1 411 ? -5.844 13.5 10.742 1 94.75 411 ASN A N 1
ATOM 3024 C CA . ASN A 1 411 ? -5.789 12.719 9.508 1 94.75 411 ASN A CA 1
ATOM 3025 C C . ASN A 1 411 ? -6.684 11.484 9.594 1 94.75 411 ASN A C 1
ATOM 3027 O O . ASN A 1 411 ? -7.691 11.484 10.297 1 94.75 411 ASN A O 1
ATOM 3031 N N . ASP A 1 412 ? -6.418 10.484 8.719 1 96.94 412 ASP A N 1
ATOM 3032 C CA . ASP A 1 412 ? -7.238 9.281 8.625 1 96.94 412 ASP A CA 1
ATOM 3033 C C . ASP A 1 412 ? -6.98 8.344 9.797 1 96.94 412 ASP A C 1
ATOM 3035 O O . ASP A 1 412 ? -5.887 8.344 10.375 1 96.94 412 ASP A O 1
ATOM 3039 N N . PHE A 1 413 ? -7.941 7.684 10.219 1 98.31 413 PHE A N 1
ATOM 3040 C CA . PHE A 1 413 ? -7.859 6.566 11.148 1 98.31 413 PHE A CA 1
ATOM 3041 C C . PHE A 1 413 ? -8.438 5.301 10.531 1 98.31 413 PHE A C 1
ATOM 3043 O O . PHE A 1 413 ? -9.578 5.301 10.055 1 98.31 413 PHE A O 1
ATOM 3050 N N . ARG A 1 414 ? -7.684 4.258 10.5 1 98.88 414 ARG A N 1
ATOM 3051 C CA . ARG A 1 414 ? -8.125 2.973 9.969 1 98.88 414 ARG A CA 1
ATOM 3052 C C . ARG A 1 414 ? -7.914 1.858 10.992 1 98.88 414 ARG A C 1
ATOM 3054 O O . ARG A 1 414 ? -6.859 1.779 11.625 1 98.88 414 ARG A O 1
ATOM 3061 N N . ALA A 1 415 ? -8.891 1.048 11.18 1 98.94 415 ALA A N 1
ATOM 3062 C CA . ALA A 1 415 ? -8.836 -0.116 12.062 1 98.94 415 ALA A CA 1
ATOM 3063 C C . ALA A 1 415 ? -9.43 -1.347 11.383 1 98.94 415 ALA A C 1
ATOM 3065 O O . ALA A 1 415 ? -10.555 -1.305 10.883 1 98.94 415 ALA A O 1
ATOM 3066 N N . ILE A 1 416 ? -8.68 -2.395 11.266 1 98.88 416 ILE A N 1
ATOM 3067 C CA . ILE A 1 416 ? -9.148 -3.684 10.773 1 98.88 416 ILE A CA 1
ATOM 3068 C C . ILE A 1 416 ? -9.141 -4.711 11.898 1 98.88 416 ILE A C 1
ATOM 3070 O O . ILE A 1 416 ? -8.078 -5.023 12.453 1 98.88 416 ILE A O 1
ATOM 3074 N N . LEU A 1 417 ? -10.273 -5.141 12.305 1 98.69 417 LEU A N 1
ATOM 3075 C CA . LEU A 1 417 ? -10.469 -6.117 13.367 1 98.69 417 LEU A CA 1
ATOM 3076 C C . LEU A 1 417 ? -10.547 -7.531 12.805 1 98.69 417 LEU A C 1
ATOM 3078 O O . LEU A 1 417 ? -11.398 -7.816 11.953 1 98.69 417 LEU A O 1
ATOM 3082 N N . ILE A 1 418 ? -9.648 -8.367 13.148 1 98.31 418 ILE A N 1
ATOM 3083 C CA . ILE A 1 418 ? -9.633 -9.773 12.734 1 98.31 418 ILE A CA 1
ATOM 3084 C C . ILE A 1 418 ? -9.953 -10.664 13.93 1 98.31 418 ILE A C 1
ATOM 3086 O O . ILE A 1 418 ? -9.203 -10.703 14.906 1 98.31 418 ILE A O 1
ATOM 3090 N N . LEU A 1 419 ? -11.023 -11.344 13.891 1 96.94 419 LEU A N 1
ATOM 3091 C CA . LEU A 1 419 ? -11.461 -12.219 14.969 1 96.94 419 LEU A CA 1
ATOM 3092 C C . LEU A 1 419 ? -11.047 -13.664 14.703 1 96.94 419 LEU A C 1
ATOM 3094 O O . LEU A 1 419 ? -10.719 -14.016 13.562 1 96.94 419 LEU A O 1
ATOM 3098 N N . GLU A 1 420 ? -10.992 -14.469 15.688 1 91.25 420 GLU A N 1
ATOM 3099 C CA . GLU A 1 420 ? -10.656 -15.883 15.57 1 91.25 420 GLU A CA 1
ATOM 3100 C C . GLU A 1 420 ? -11.758 -16.641 14.828 1 91.25 420 GLU A C 1
ATOM 3102 O O . GLU A 1 420 ? -12.922 -16.234 14.844 1 91.25 420 GLU A O 1
ATOM 3107 N N . SER A 1 421 ? -11.383 -17.656 13.953 1 78 421 SER A N 1
ATOM 3108 C CA . SER A 1 421 ? -12.359 -18.516 13.289 1 78 421 SER A CA 1
ATOM 3109 C C . SER A 1 421 ? -13.102 -19.391 14.297 1 78 421 SER A C 1
ATOM 3111 O O . SER A 1 421 ? -12.539 -19.766 15.328 1 78 421 SER A O 1
ATOM 3113 N N . MET B 1 1 ? 27.891 -9.898 16.188 1 43.31 1 MET B N 1
ATOM 3114 C CA . MET B 1 1 ? 28.656 -9.891 14.945 1 43.31 1 MET B CA 1
ATOM 3115 C C . MET B 1 1 ? 28.062 -8.906 13.945 1 43.31 1 MET B C 1
ATOM 3117 O O . MET B 1 1 ? 26.828 -8.773 13.852 1 43.31 1 MET B O 1
ATOM 3121 N N . SER B 1 2 ? 28.766 -7.84 13.641 1 62.53 2 SER B N 1
ATOM 3122 C CA . SER B 1 2 ? 28.359 -6.719 12.805 1 62.53 2 SER B CA 1
ATOM 3123 C C . SER B 1 2 ? 27.859 -7.207 11.445 1 62.53 2 SER B C 1
ATOM 3125 O O . SER B 1 2 ? 28.609 -7.805 10.68 1 62.53 2 SER B O 1
ATOM 3127 N N . THR B 1 3 ? 26.578 -7.574 11.242 1 82.81 3 THR B N 1
ATOM 3128 C CA . THR B 1 3 ? 25.969 -8.102 10.023 1 82.81 3 THR B CA 1
ATOM 3129 C C . THR B 1 3 ? 26.047 -7.078 8.898 1 82.81 3 THR B C 1
ATOM 3131 O O . THR B 1 3 ? 25.641 -5.926 9.062 1 82.81 3 THR B O 1
ATOM 3134 N N . ASP B 1 4 ? 27 -7.395 7.906 1 95.06 4 ASP B N 1
ATOM 3135 C CA . ASP B 1 4 ? 26.953 -6.59 6.688 1 95.06 4 ASP B CA 1
ATOM 3136 C C . ASP B 1 4 ? 25.547 -6.594 6.086 1 95.06 4 ASP B C 1
ATOM 3138 O O . ASP B 1 4 ? 25.062 -7.637 5.637 1 95.06 4 ASP B O 1
ATOM 3142 N N . PRO B 1 5 ? 24.953 -5.43 6.156 1 97.44 5 PRO B N 1
ATOM 3143 C CA . PRO B 1 5 ? 23.547 -5.391 5.75 1 97.44 5 PRO B CA 1
ATOM 3144 C C . PRO B 1 5 ? 23.328 -5.887 4.32 1 97.44 5 PRO B C 1
ATOM 3146 O O . PRO B 1 5 ? 22.359 -6.613 4.055 1 97.44 5 PRO B O 1
ATOM 3149 N N . ARG B 1 6 ? 24.234 -5.504 3.412 1 97.44 6 ARG B N 1
ATOM 3150 C CA . ARG B 1 6 ? 24.109 -5.922 2.02 1 97.44 6 ARG B CA 1
ATOM 3151 C C . ARG B 1 6 ? 24.203 -7.441 1.893 1 97.44 6 ARG B C 1
ATOM 3153 O O . ARG B 1 6 ? 23.375 -8.07 1.231 1 97.44 6 ARG B O 1
ATOM 3160 N N . ALA B 1 7 ? 25.188 -7.988 2.477 1 97.94 7 ALA B N 1
ATOM 3161 C CA . ALA B 1 7 ? 25.391 -9.438 2.436 1 97.94 7 ALA B CA 1
ATOM 3162 C C . ALA B 1 7 ? 24.234 -10.172 3.1 1 97.94 7 ALA B C 1
ATOM 3164 O O . ALA B 1 7 ? 23.812 -11.227 2.623 1 97.94 7 ALA B O 1
ATOM 3165 N N . PHE B 1 8 ? 23.812 -9.641 4.172 1 98.5 8 PHE B N 1
ATOM 3166 C CA . PHE B 1 8 ? 22.734 -10.273 4.922 1 98.5 8 PHE B CA 1
ATOM 3167 C C . PHE B 1 8 ? 21.453 -10.305 4.098 1 98.5 8 PHE B C 1
ATOM 3169 O O . PHE B 1 8 ? 20.797 -11.344 4.023 1 98.5 8 PHE B O 1
ATOM 3176 N N . LEU B 1 9 ? 21.078 -9.203 3.461 1 98.75 9 LEU B N 1
ATOM 3177 C CA . LEU B 1 9 ? 19.875 -9.133 2.637 1 98.75 9 LEU B CA 1
ATOM 3178 C C . LEU B 1 9 ? 19.984 -10.07 1.443 1 98.75 9 LEU B C 1
ATOM 3180 O O . LEU B 1 9 ? 19 -10.719 1.073 1 98.75 9 LEU B O 1
ATOM 3184 N N . THR B 1 10 ? 21.141 -10.125 0.84 1 98.62 10 THR B N 1
ATOM 3185 C CA . THR B 1 10 ? 21.359 -11.055 -0.261 1 98.62 10 THR B CA 1
ATOM 3186 C C . THR B 1 10 ? 21.203 -12.5 0.211 1 98.62 10 THR B C 1
ATOM 3188 O O . THR B 1 10 ? 20.625 -13.328 -0.495 1 98.62 10 THR B O 1
ATOM 3191 N N . GLU B 1 11 ? 21.688 -12.742 1.39 1 98.44 11 GLU B N 1
ATOM 3192 C CA . GLU B 1 11 ? 21.547 -14.07 1.974 1 98.44 11 GLU B CA 1
ATOM 3193 C C . GLU B 1 11 ? 20.078 -14.414 2.213 1 98.44 11 GLU B C 1
ATOM 3195 O O . GLU B 1 11 ? 19.656 -15.555 2.035 1 98.44 11 GLU B O 1
ATOM 3200 N N . LEU B 1 12 ? 19.328 -13.461 2.688 1 98.88 12 LEU B N 1
ATOM 3201 C CA . LEU B 1 12 ? 17.891 -13.68 2.881 1 98.88 12 LEU B CA 1
ATOM 3202 C C . LEU B 1 12 ? 17.219 -14.039 1.563 1 98.88 12 LEU B C 1
ATOM 3204 O O . LEU B 1 12 ? 16.375 -14.938 1.517 1 98.88 12 LEU B O 1
ATOM 3208 N N . PHE B 1 13 ? 17.594 -13.32 0.451 1 98.81 13 PHE B N 1
ATOM 3209 C CA . PHE B 1 13 ? 17.031 -13.617 -0.863 1 98.81 13 PHE B CA 1
ATOM 3210 C C . PHE B 1 13 ? 17.391 -15.039 -1.295 1 98.81 13 PHE B C 1
ATOM 3212 O O . PHE B 1 13 ? 16.516 -15.789 -1.752 1 98.81 13 PHE B O 1
ATOM 3219 N N . ASN B 1 14 ? 18.609 -15.352 -1.092 1 98.62 14 ASN B N 1
ATOM 3220 C CA . ASN B 1 14 ? 19.062 -16.688 -1.465 1 98.62 14 ASN B CA 1
ATOM 3221 C C . ASN B 1 14 ? 18.344 -17.766 -0.657 1 98.62 14 ASN B C 1
ATOM 3223 O O . ASN B 1 14 ? 18.031 -18.844 -1.181 1 98.62 14 ASN B O 1
ATOM 3227 N N . THR B 1 15 ? 18.141 -17.5 0.581 1 98.69 15 THR B N 1
ATOM 3228 C CA . THR B 1 15 ? 17.422 -18.406 1.452 1 98.69 15 THR B CA 1
ATOM 3229 C C . THR B 1 15 ? 15.992 -18.609 0.962 1 98.69 15 THR B C 1
ATOM 3231 O O . THR B 1 15 ? 15.477 -19.734 0.961 1 98.69 15 THR B O 1
ATOM 3234 N N . ALA B 1 16 ? 15.336 -17.531 0.571 1 98.56 16 ALA B N 1
ATOM 3235 C CA . ALA B 1 16 ? 13.977 -17.594 0.033 1 98.56 16 ALA B CA 1
ATOM 3236 C C . ALA B 1 16 ? 13.93 -18.438 -1.243 1 98.56 16 ALA B C 1
ATOM 3238 O O . ALA B 1 16 ? 13.039 -19.266 -1.413 1 98.56 16 ALA B O 1
ATOM 3239 N N . VAL B 1 17 ? 14.875 -18.203 -2.145 1 98.44 17 VAL B N 1
ATOM 3240 C CA . VAL B 1 17 ? 14.969 -18.953 -3.395 1 98.44 17 VAL B CA 1
ATOM 3241 C C . VAL B 1 17 ? 15.172 -20.438 -3.092 1 98.44 17 VAL B C 1
ATOM 3243 O O . VAL B 1 17 ? 14.492 -21.297 -3.66 1 98.44 17 VAL B O 1
ATOM 3246 N N . ALA B 1 18 ? 16.047 -20.719 -2.17 1 98.19 18 ALA B N 1
ATOM 3247 C CA . ALA B 1 18 ? 16.375 -22.094 -1.82 1 98.19 18 ALA B CA 1
ATOM 3248 C C . ALA B 1 18 ? 15.164 -22.812 -1.234 1 98.19 18 ALA B C 1
ATOM 3250 O O . ALA B 1 18 ? 14.977 -24.016 -1.457 1 98.19 18 ALA B O 1
ATOM 3251 N N . ALA B 1 19 ? 14.352 -22.125 -0.525 1 97.44 19 ALA B N 1
ATOM 3252 C CA . ALA B 1 19 ? 13.18 -22.688 0.137 1 97.44 19 ALA B CA 1
ATOM 3253 C C . ALA B 1 19 ? 12.172 -23.203 -0.883 1 97.44 19 ALA B C 1
ATOM 3255 O O . ALA B 1 19 ? 11.383 -24.109 -0.583 1 97.44 19 ALA B O 1
ATOM 3256 N N . GLY B 1 20 ? 12.219 -22.656 -2.104 1 96.44 20 GLY B N 1
ATOM 3257 C CA . GLY B 1 20 ? 11.297 -23.078 -3.146 1 96.44 20 GLY B CA 1
ATOM 3258 C C . GLY B 1 20 ? 11.969 -23.859 -4.254 1 96.44 20 GLY B C 1
ATOM 3259 O O . GLY B 1 20 ? 11.336 -24.203 -5.258 1 96.44 20 GLY B O 1
ATOM 3260 N N . HIS B 1 21 ? 13.25 -24.203 -4.094 1 97.69 21 HIS B N 1
ATOM 3261 C CA . HIS B 1 21 ? 13.984 -24.844 -5.172 1 97.69 21 HIS B CA 1
ATOM 3262 C C . HIS B 1 21 ? 13.75 -26.359 -5.172 1 97.69 21 HIS B C 1
ATOM 3264 O O . HIS B 1 21 ? 13.836 -27 -4.125 1 97.69 21 HIS B O 1
ATOM 3270 N N . PRO B 1 22 ? 13.516 -26.938 -6.348 1 97.62 22 PRO B N 1
ATOM 3271 C CA . PRO B 1 22 ? 13.227 -28.375 -6.441 1 97.62 22 PRO B CA 1
ATOM 3272 C C . PRO B 1 22 ? 14.305 -29.234 -5.789 1 97.62 22 PRO B C 1
ATOM 3274 O O . PRO B 1 22 ? 13.992 -30.25 -5.168 1 97.62 22 PRO B O 1
ATOM 3277 N N . TYR B 1 23 ? 15.531 -28.797 -5.859 1 96.56 23 TYR B N 1
ATOM 3278 C CA . TYR B 1 23 ? 16.641 -29.578 -5.328 1 96.56 23 TYR B CA 1
ATOM 3279 C C . TYR B 1 23 ? 16.516 -29.734 -3.816 1 96.56 23 TYR B C 1
ATOM 3281 O O . TYR B 1 23 ? 17.062 -30.672 -3.24 1 96.56 23 TYR B O 1
ATOM 3289 N N . GLN B 1 24 ? 15.812 -28.844 -3.229 1 96.19 24 GLN B N 1
ATOM 3290 C CA . GLN B 1 24 ? 15.711 -28.859 -1.773 1 96.19 24 GLN B CA 1
ATOM 3291 C C . GLN B 1 24 ? 14.391 -29.469 -1.317 1 96.19 24 GLN B C 1
ATOM 3293 O O . GLN B 1 24 ? 14.32 -30.047 -0.229 1 96.19 24 GLN B O 1
ATOM 3298 N N . VAL B 1 25 ? 13.367 -29.438 -2.158 1 97.06 25 VAL B N 1
ATOM 3299 C CA . VAL B 1 25 ? 12.055 -29.672 -1.562 1 97.06 25 VAL B CA 1
ATOM 3300 C C . VAL B 1 25 ? 11.406 -30.906 -2.201 1 97.06 25 VAL B C 1
ATOM 3302 O O . VAL B 1 25 ? 10.609 -31.594 -1.562 1 97.06 25 VAL B O 1
ATOM 3305 N N . LEU B 1 26 ? 11.695 -31.297 -3.453 1 98.12 26 LEU B N 1
ATOM 3306 C CA . LEU B 1 26 ? 10.867 -32.219 -4.23 1 98.12 26 LEU B CA 1
ATOM 3307 C C . LEU B 1 26 ? 11.086 -33.656 -3.785 1 98.12 26 LEU B C 1
ATOM 3309 O O . LEU B 1 26 ? 10.133 -34.438 -3.656 1 98.12 26 LEU B O 1
ATOM 3313 N N . ALA B 1 27 ? 12.305 -34.062 -3.498 1 97.19 27 ALA B N 1
ATOM 3314 C CA . ALA B 1 27 ? 12.641 -35.469 -3.227 1 97.19 27 ALA B CA 1
ATOM 3315 C C . ALA B 1 27 ? 11.805 -36.031 -2.08 1 97.19 27 ALA B C 1
ATOM 3317 O O . ALA B 1 27 ? 11.352 -37.156 -2.131 1 97.19 27 ALA B O 1
ATOM 3318 N N . ASP B 1 28 ? 11.555 -35.188 -1.08 1 95.56 28 ASP B N 1
ATOM 3319 C CA . ASP B 1 28 ? 10.852 -35.625 0.128 1 95.56 28 ASP B CA 1
ATOM 3320 C C . ASP B 1 28 ? 9.375 -35.875 -0.162 1 95.56 28 ASP B C 1
ATOM 3322 O O . ASP B 1 28 ? 8.688 -36.531 0.625 1 95.56 28 ASP B O 1
ATOM 3326 N N . HIS B 1 29 ? 8.867 -35.406 -1.232 1 96.12 29 HIS B N 1
ATOM 3327 C CA . HIS B 1 29 ? 7.445 -35.531 -1.541 1 96.12 29 HIS B CA 1
ATOM 3328 C C . HIS B 1 29 ? 7.191 -36.688 -2.496 1 96.12 29 HIS B C 1
ATOM 3330 O O . HIS B 1 29 ? 6.047 -37.094 -2.682 1 96.12 29 HIS B O 1
ATOM 3336 N N . LEU B 1 30 ? 8.219 -37.188 -3.152 1 96.19 30 LEU B N 1
ATOM 3337 C CA . LEU B 1 30 ? 8.047 -38.281 -4.102 1 96.19 30 LEU B CA 1
ATOM 3338 C C . LEU B 1 30 ? 7.5 -39.531 -3.408 1 96.19 30 LEU B C 1
ATOM 3340 O O . LEU B 1 30 ? 7.727 -39.719 -2.213 1 96.19 30 LEU B O 1
ATOM 3344 N N . PRO B 1 31 ? 6.801 -40.312 -4.121 1 92.94 31 PRO B N 1
ATOM 3345 C CA . PRO B 1 31 ? 6.25 -41.531 -3.508 1 92.94 31 PRO B CA 1
ATOM 3346 C C . PRO B 1 31 ? 7.336 -42.469 -2.957 1 92.94 31 PRO B C 1
ATOM 3348 O O . PRO B 1 31 ? 8.461 -42.469 -3.461 1 92.94 31 PRO B O 1
ATOM 3351 N N . GLU B 1 32 ? 6.914 -43.219 -2.023 1 91.75 32 GLU B N 1
ATOM 3352 C CA . GLU B 1 32 ? 7.848 -44.188 -1.427 1 91.75 32 GLU B CA 1
ATOM 3353 C C . GLU B 1 32 ? 8.273 -45.25 -2.436 1 91.75 32 GLU B C 1
ATOM 3355 O O . GLU B 1 32 ? 9.453 -45.594 -2.525 1 91.75 32 GLU B O 1
ATOM 3360 N N . ASP B 1 33 ? 7.234 -45.781 -3.131 1 92.31 33 ASP B N 1
ATOM 3361 C CA . ASP B 1 33 ? 7.535 -46.75 -4.18 1 92.31 33 ASP B CA 1
ATOM 3362 C C . ASP B 1 33 ? 7.945 -46.062 -5.473 1 92.31 33 ASP B C 1
ATOM 3364 O O . ASP B 1 33 ? 7.098 -45.531 -6.203 1 92.31 33 ASP B O 1
ATOM 3368 N N . ARG B 1 34 ? 9.266 -46.094 -5.766 1 94.06 34 ARG B N 1
ATOM 3369 C CA . ARG B 1 34 ? 9.82 -45.406 -6.934 1 94.06 34 ARG B CA 1
ATOM 3370 C C . ARG B 1 34 ? 10.352 -46.438 -7.949 1 94.06 34 ARG B C 1
ATOM 3372 O O . ARG B 1 34 ? 11.219 -46.094 -8.758 1 94.06 34 ARG B O 1
ATOM 3379 N N . SER B 1 35 ? 9.836 -47.656 -7.852 1 92.81 35 SER B N 1
ATOM 3380 C CA . SER B 1 35 ? 10.406 -48.719 -8.648 1 92.81 35 SER B CA 1
ATOM 3381 C C . SER B 1 35 ? 9.633 -48.906 -9.945 1 92.81 35 SER B C 1
ATOM 3383 O O . SER B 1 35 ? 10.148 -49.531 -10.898 1 92.81 35 SER B O 1
ATOM 3385 N N . GLY B 1 36 ? 8.461 -48.531 -10.023 1 91.12 36 GLY B N 1
ATOM 3386 C CA . GLY B 1 36 ? 7.66 -48.719 -11.219 1 91.12 36 GLY B CA 1
ATOM 3387 C C . GLY B 1 36 ? 8 -47.75 -12.328 1 91.12 36 GLY B C 1
ATOM 3388 O O . GLY B 1 36 ? 8.703 -46.75 -12.102 1 91.12 36 GLY B O 1
ATOM 3389 N N . ARG B 1 37 ? 7.5 -48.125 -13.547 1 94.19 37 ARG B N 1
ATOM 3390 C CA . ARG B 1 37 ? 7.652 -47.219 -14.68 1 94.19 37 ARG B CA 1
ATOM 3391 C C . ARG B 1 37 ? 6.887 -45.938 -14.461 1 94.19 37 ARG B C 1
ATOM 3393 O O . ARG B 1 37 ? 5.766 -45.938 -13.945 1 94.19 37 ARG B O 1
ATOM 3400 N N . ALA B 1 38 ? 7.605 -44.812 -14.781 1 96.56 38 ALA B N 1
ATOM 3401 C CA . ALA B 1 38 ? 6.949 -43.5 -14.656 1 96.56 38 ALA B CA 1
ATOM 3402 C C . ALA B 1 38 ? 7.133 -42.688 -15.922 1 96.56 38 ALA B C 1
ATOM 3404 O O . ALA B 1 38 ? 8.188 -42.719 -16.562 1 96.56 38 ALA B O 1
ATOM 3405 N N . ILE B 1 39 ? 6.113 -42 -16.328 1 98.19 39 ILE B N 1
ATOM 3406 C CA . ILE B 1 39 ? 6.145 -40.969 -17.375 1 98.19 39 ILE B CA 1
ATOM 3407 C C . ILE B 1 39 ? 6.137 -39.594 -16.75 1 98.19 39 ILE B C 1
ATOM 3409 O O . ILE B 1 39 ? 5.176 -39.219 -16.078 1 98.19 39 ILE B O 1
ATOM 3413 N N . VAL B 1 40 ? 7.25 -38.844 -16.969 1 98.5 40 VAL B N 1
ATOM 3414 C CA . VAL B 1 40 ? 7.402 -37.531 -16.328 1 98.5 40 VAL B CA 1
ATOM 3415 C C . VAL B 1 40 ? 7.078 -36.438 -17.344 1 98.5 40 VAL B C 1
ATOM 3417 O O . VAL B 1 40 ? 7.676 -36.375 -18.422 1 98.5 40 VAL B O 1
ATOM 3420 N N . ILE B 1 41 ? 6.102 -35.625 -17.031 1 98.44 41 ILE B N 1
ATOM 3421 C CA . ILE B 1 41 ? 5.758 -34.438 -17.828 1 98.44 41 ILE B CA 1
ATOM 3422 C C . ILE B 1 41 ? 5.809 -33.188 -16.953 1 98.44 41 ILE B C 1
ATOM 3424 O O . ILE B 1 41 ? 5.832 -33.281 -15.719 1 98.44 41 ILE B O 1
ATOM 3428 N N . GLY B 1 42 ? 5.934 -32.094 -17.562 1 97.38 42 GLY B N 1
ATOM 3429 C CA . GLY B 1 42 ? 5.988 -30.891 -16.734 1 97.38 42 GLY B CA 1
ATOM 3430 C C . GLY B 1 42 ? 6.113 -29.609 -17.531 1 97.38 42 GLY B C 1
ATOM 3431 O O . GLY B 1 42 ? 6.434 -29.641 -18.734 1 97.38 42 GLY B O 1
ATOM 3432 N N . ALA B 1 43 ? 5.828 -28.516 -16.875 1 96.69 43 ALA B N 1
ATOM 3433 C CA . ALA B 1 43 ? 5.91 -27.188 -17.5 1 96.69 43 ALA B CA 1
ATOM 3434 C C . ALA B 1 43 ? 6.117 -26.109 -16.438 1 96.69 43 ALA B C 1
ATOM 3436 O O . ALA B 1 43 ? 5.488 -26.125 -15.383 1 96.69 43 ALA B O 1
ATOM 3437 N N . GLY B 1 44 ? 7 -25.188 -16.797 1 96.44 44 GLY B N 1
ATOM 3438 C CA . GLY B 1 44 ? 7.191 -24.047 -15.938 1 96.44 44 GLY B CA 1
ATOM 3439 C C . GLY B 1 44 ? 8.648 -23.734 -15.664 1 96.44 44 GLY B C 1
ATOM 3440 O O . GLY B 1 44 ? 9.539 -24.484 -16.078 1 96.44 44 GLY B O 1
ATOM 3441 N N . LYS B 1 45 ? 8.828 -22.719 -14.922 1 96.56 45 LYS B N 1
ATOM 3442 C CA . LYS B 1 45 ? 10.156 -22.172 -14.656 1 96.56 45 LYS B CA 1
ATOM 3443 C C . LYS B 1 45 ? 11 -23.156 -13.844 1 96.56 45 LYS B C 1
ATOM 3445 O O . LYS B 1 45 ? 12.227 -23.141 -13.93 1 96.56 45 LYS B O 1
ATOM 3450 N N . ALA B 1 46 ? 10.375 -24.016 -13.078 1 97.69 46 ALA B N 1
ATOM 3451 C CA . ALA B 1 46 ? 11.102 -24.969 -12.234 1 97.69 46 ALA B CA 1
ATOM 3452 C C . ALA B 1 46 ? 11.039 -26.375 -12.805 1 97.69 46 ALA B C 1
ATOM 3454 O O . ALA B 1 46 ? 11.609 -27.312 -12.242 1 97.69 46 ALA B O 1
ATOM 3455 N N . ALA B 1 47 ? 10.359 -26.562 -13.914 1 97.38 47 ALA B N 1
ATOM 3456 C CA . ALA B 1 47 ? 10.062 -27.891 -14.43 1 97.38 47 ALA B CA 1
ATOM 3457 C C . ALA B 1 47 ? 11.344 -28.672 -14.734 1 97.38 47 ALA B C 1
ATOM 3459 O O . ALA B 1 47 ? 11.445 -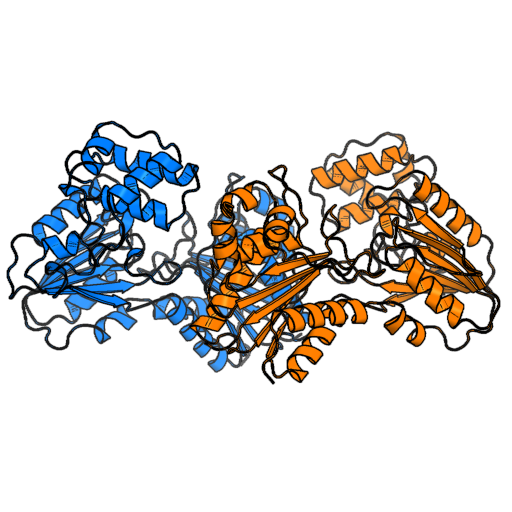29.859 -14.453 1 97.38 47 ALA B O 1
ATOM 3460 N N . GLY B 1 48 ? 12.305 -27.984 -15.359 1 97.12 48 GLY B N 1
ATOM 3461 C CA . GLY B 1 48 ? 13.578 -28.641 -15.648 1 97.12 48 GLY B CA 1
ATOM 3462 C C . GLY B 1 48 ? 14.281 -29.141 -14.398 1 97.12 48 GLY B C 1
ATOM 3463 O O . GLY B 1 48 ? 14.68 -30.297 -14.328 1 97.12 48 GLY B O 1
ATOM 3464 N N . ALA B 1 49 ? 14.422 -28.25 -13.43 1 97.81 49 ALA B N 1
ATOM 3465 C CA . ALA B 1 49 ? 15.07 -28.625 -12.172 1 97.81 49 ALA B CA 1
ATOM 3466 C C . ALA B 1 49 ? 14.305 -29.734 -11.461 1 97.81 49 ALA B C 1
ATOM 3468 O O . ALA B 1 49 ? 14.914 -30.625 -10.859 1 97.81 49 ALA B O 1
ATOM 3469 N N . MET B 1 50 ? 13.023 -29.703 -11.508 1 98.44 50 MET B N 1
ATOM 3470 C CA . MET B 1 50 ? 12.211 -30.75 -10.906 1 98.44 50 MET B CA 1
ATOM 3471 C C . MET B 1 50 ? 12.445 -32.094 -11.602 1 98.44 50 MET B C 1
ATOM 3473 O O . MET B 1 50 ? 12.547 -33.125 -10.938 1 98.44 50 MET B O 1
ATOM 3477 N N . ALA B 1 51 ? 12.523 -32.031 -12.922 1 98.19 51 ALA B N 1
ATOM 3478 C CA . ALA B 1 51 ? 12.781 -33.25 -13.688 1 98.19 51 ALA B CA 1
ATOM 3479 C C . ALA B 1 51 ? 14.109 -33.875 -13.297 1 98.19 51 ALA B C 1
ATOM 3481 O O . ALA B 1 51 ? 14.219 -35.094 -13.188 1 98.19 51 ALA B O 1
ATOM 3482 N N . GLU B 1 52 ? 15.078 -33.031 -13.102 1 97.81 52 GLU B N 1
ATOM 3483 C CA . GLU B 1 52 ? 16.391 -33.531 -12.68 1 97.81 52 GLU B CA 1
ATOM 3484 C C . GLU B 1 52 ? 16.297 -34.281 -11.352 1 97.81 52 GLU B C 1
ATOM 3486 O O . GLU B 1 52 ? 16.906 -35.312 -11.188 1 97.81 52 GLU B O 1
ATOM 3491 N N . VAL B 1 53 ? 15.578 -33.688 -10.445 1 97.81 53 VAL B N 1
ATOM 3492 C CA . VAL B 1 53 ? 15.422 -34.312 -9.125 1 97.81 53 VAL B CA 1
ATOM 3493 C C . VAL B 1 53 ? 14.719 -35.656 -9.266 1 97.81 53 VAL B C 1
ATOM 3495 O O . VAL B 1 53 ? 15.133 -36.656 -8.656 1 97.81 53 VAL B O 1
ATOM 3498 N N . VAL B 1 54 ? 13.648 -35.719 -10.078 1 98 54 VAL B N 1
ATOM 3499 C CA . VAL B 1 54 ? 12.914 -36.969 -10.266 1 98 54 VAL B CA 1
ATOM 3500 C C . VAL B 1 54 ? 13.836 -38.031 -10.891 1 98 54 VAL B C 1
ATOM 3502 O O . VAL B 1 54 ? 13.867 -39.156 -10.445 1 98 54 VAL B O 1
ATOM 3505 N N . GLU B 1 55 ? 14.484 -37.594 -11.922 1 97.38 55 GLU B N 1
ATOM 3506 C CA . GLU B 1 55 ? 15.375 -38.531 -12.609 1 97.38 55 GLU B CA 1
ATOM 3507 C C . GLU B 1 55 ? 16.422 -39.094 -11.664 1 97.38 55 GLU B C 1
ATOM 3509 O O . GLU B 1 55 ? 16.75 -40.281 -11.727 1 97.38 55 GLU B O 1
ATOM 3514 N N . LYS B 1 56 ? 16.969 -38.281 -10.781 1 96.25 56 LYS B N 1
ATOM 3515 C CA . LYS B 1 56 ? 18.016 -38.688 -9.836 1 96.25 56 LYS B CA 1
ATOM 3516 C C . LYS B 1 56 ? 17.469 -39.656 -8.789 1 96.25 56 LYS B C 1
ATOM 3518 O O . LYS B 1 56 ? 18.188 -40.531 -8.328 1 96.25 56 LYS B O 1
ATOM 3523 N N . HIS B 1 57 ? 16.25 -39.531 -8.43 1 96.81 57 HIS B N 1
ATOM 3524 C CA . HIS B 1 57 ? 15.734 -40.25 -7.266 1 96.81 57 HIS B CA 1
ATOM 3525 C C . HIS B 1 57 ? 14.844 -41.406 -7.68 1 96.81 57 HIS B C 1
ATOM 3527 O O . HIS B 1 57 ? 14.5 -42.25 -6.852 1 96.81 57 HIS B O 1
ATOM 3533 N N . TRP B 1 58 ? 14.422 -41.406 -8.977 1 96.44 58 TRP B N 1
ATOM 3534 C CA . TRP B 1 58 ? 13.555 -42.5 -9.43 1 96.44 58 TRP B CA 1
ATOM 3535 C C . TRP B 1 58 ? 14.352 -43.75 -9.695 1 96.44 58 TRP B C 1
ATOM 3537 O O . TRP B 1 58 ? 15.445 -43.688 -10.266 1 96.44 58 TRP B O 1
ATOM 3547 N N . GLN B 1 59 ? 13.852 -44.938 -9.266 1 95.81 59 GLN B N 1
ATOM 3548 C CA . GLN B 1 59 ? 14.562 -46.219 -9.375 1 95.81 59 GLN B CA 1
ATOM 3549 C C . GLN B 1 59 ? 14.125 -47 -10.617 1 95.81 59 GLN B C 1
ATOM 3551 O O . GLN B 1 59 ? 14.93 -47.688 -11.227 1 95.81 59 GLN B O 1
ATOM 3556 N N . GLY B 1 60 ? 12.914 -46.906 -10.938 1 95.06 60 GLY B N 1
ATOM 3557 C CA . GLY B 1 60 ? 12.375 -47.625 -12.086 1 95.06 60 GLY B CA 1
ATOM 3558 C C . GLY B 1 60 ? 12.625 -46.906 -13.398 1 95.06 60 GLY B C 1
ATOM 3559 O O . GLY B 1 60 ? 13.383 -45.938 -13.453 1 95.06 60 GLY B O 1
ATOM 3560 N N . GLU B 1 61 ? 12.031 -47.469 -14.477 1 95.88 61 GLU B N 1
ATOM 3561 C CA . GLU B 1 61 ? 12.117 -46.875 -15.797 1 95.88 61 GLU B CA 1
ATOM 3562 C C . GLU B 1 61 ? 11.422 -45.5 -15.812 1 95.88 61 GLU B C 1
ATOM 3564 O O . GLU B 1 61 ? 10.344 -45.344 -15.242 1 95.88 61 GLU B O 1
ATOM 3569 N N . ILE B 1 62 ? 12.141 -44.594 -16.422 1 96.31 62 ILE B N 1
ATOM 3570 C CA . ILE B 1 62 ? 11.562 -43.25 -16.484 1 96.31 62 ILE B CA 1
ATOM 3571 C C . ILE B 1 62 ? 11.719 -42.688 -17.891 1 96.31 62 ILE B C 1
ATOM 3573 O O . ILE B 1 62 ? 12.719 -42.938 -18.562 1 96.31 62 ILE B O 1
ATOM 3577 N N . GLN B 1 63 ? 10.742 -42.125 -18.438 1 96.75 63 GLN B N 1
ATOM 3578 C CA . GLN B 1 63 ? 10.734 -41.312 -19.656 1 96.75 63 GLN B CA 1
ATOM 3579 C C . GLN B 1 63 ? 9.883 -40.062 -19.469 1 96.75 63 GLN B C 1
ATOM 3581 O O . GLN B 1 63 ? 9.094 -39.969 -18.516 1 96.75 63 GLN B O 1
ATOM 3586 N N . GLY B 1 64 ? 10.203 -39.094 -20.281 1 97.5 64 GLY B N 1
ATOM 3587 C CA . GLY B 1 64 ? 9.336 -37.969 -20.078 1 97.5 64 GLY B CA 1
ATOM 3588 C C . GLY B 1 64 ? 9.703 -36.781 -20.953 1 97.5 64 GLY B C 1
ATOM 3589 O O . GLY B 1 64 ? 10.648 -36.844 -21.734 1 97.5 64 GLY B O 1
ATOM 3590 N N . LEU B 1 65 ? 8.906 -35.781 -20.844 1 97.81 65 LEU B N 1
ATOM 3591 C CA . LEU B 1 65 ? 9.031 -34.5 -21.562 1 97.81 65 LEU B CA 1
ATOM 3592 C C . LEU B 1 65 ? 8.578 -33.344 -20.688 1 97.81 65 LEU B C 1
ATOM 3594 O O . LEU B 1 65 ? 7.445 -33.312 -20.203 1 97.81 65 LEU B O 1
ATOM 3598 N N . VAL B 1 66 ? 9.523 -32.469 -20.406 1 97.06 66 VAL B N 1
ATOM 3599 C CA . VAL B 1 66 ? 9.18 -31.281 -19.656 1 97.06 66 VAL B CA 1
ATOM 3600 C C . VAL B 1 66 ? 9.547 -30.031 -20.453 1 97.06 66 VAL B C 1
ATOM 3602 O O . VAL B 1 66 ? 10.469 -30.062 -21.281 1 97.06 66 VAL B O 1
ATOM 3605 N N . VAL B 1 67 ? 8.781 -28.969 -20.266 1 96 67 VAL B N 1
ATOM 3606 C CA . VAL B 1 67 ? 9.031 -27.734 -20.984 1 96 67 VAL B CA 1
ATOM 3607 C C . VAL B 1 67 ? 9.305 -26.609 -20 1 96 67 VAL B C 1
ATOM 3609 O O . VAL B 1 67 ? 8.602 -26.469 -18.984 1 96 67 VAL B O 1
ATOM 3612 N N . ALA B 1 68 ? 10.344 -25.859 -20.188 1 95.25 68 ALA B N 1
ATOM 3613 C CA . ALA B 1 68 ? 10.742 -24.703 -19.391 1 95.25 68 ALA B CA 1
ATOM 3614 C C . ALA B 1 68 ? 11.016 -23.5 -20.281 1 95.25 68 ALA B C 1
ATOM 3616 O O . ALA B 1 68 ? 11.219 -23.641 -21.5 1 95.25 68 ALA B O 1
ATOM 3617 N N . PRO B 1 69 ? 10.945 -22.25 -19.719 1 93.12 69 PRO B N 1
ATOM 3618 C CA . PRO B 1 69 ? 11.359 -21.094 -20.516 1 93.12 69 PRO B CA 1
ATOM 3619 C C . PRO B 1 69 ? 12.82 -21.172 -20.953 1 93.12 69 PRO B C 1
ATOM 3621 O O . PRO B 1 69 ? 13.609 -21.906 -20.359 1 93.12 69 PRO B O 1
ATOM 3624 N N . TYR B 1 70 ? 13.109 -20.359 -21.984 1 89.56 70 TYR B N 1
ATOM 3625 C CA . TYR B 1 70 ? 14.5 -20.266 -22.422 1 89.56 70 TYR B CA 1
ATOM 3626 C C . TYR B 1 70 ? 15.422 -19.922 -21.25 1 89.56 70 TYR B C 1
ATOM 3628 O O . TYR B 1 70 ? 15.102 -19.047 -20.453 1 89.56 70 TYR B O 1
ATOM 3636 N N . ARG B 1 71 ? 16.516 -20.703 -21.062 1 89.5 71 ARG B N 1
ATOM 3637 C CA . ARG B 1 71 ? 17.578 -20.516 -20.078 1 89.5 71 ARG B CA 1
ATOM 3638 C C . ARG B 1 71 ? 17.234 -21.188 -18.75 1 89.5 71 ARG B C 1
ATOM 3640 O O . ARG B 1 71 ? 18.031 -21.188 -17.828 1 89.5 71 ARG B O 1
ATOM 3647 N N . TYR B 1 72 ? 16.016 -21.75 -18.672 1 92.56 72 TYR B N 1
ATOM 3648 C CA . TYR B 1 72 ? 15.609 -22.422 -17.453 1 92.56 72 TYR B CA 1
ATOM 3649 C C . TYR B 1 72 ? 15.672 -23.938 -17.609 1 92.56 72 TYR B C 1
ATOM 3651 O O . TYR B 1 72 ? 15.133 -24.672 -16.797 1 92.56 72 TYR B O 1
ATOM 3659 N N . GLY B 1 73 ? 16.234 -24.406 -18.625 1 89.38 73 GLY B N 1
ATOM 3660 C CA . GLY B 1 73 ? 16.312 -25.828 -18.875 1 89.38 73 GLY B CA 1
ATOM 3661 C C . GLY B 1 73 ? 17.172 -26.578 -17.875 1 89.38 73 GLY B C 1
ATOM 3662 O O . GLY B 1 73 ? 17.438 -26.062 -16.781 1 89.38 73 GLY B O 1
ATOM 3663 N N . ALA B 1 74 ? 17.297 -27.812 -17.969 1 90.5 74 ALA B N 1
ATOM 3664 C CA . ALA B 1 74 ? 18.094 -28.688 -17.125 1 90.5 74 ALA B CA 1
ATOM 3665 C C . ALA B 1 74 ? 18.688 -29.844 -17.922 1 90.5 74 ALA B C 1
ATOM 3667 O O . ALA B 1 74 ? 18.312 -30.062 -19.078 1 90.5 74 ALA B O 1
ATOM 3668 N N . GLN B 1 75 ? 19.656 -30.422 -17.266 1 88.75 75 GLN B N 1
ATOM 3669 C CA . GLN B 1 75 ? 20.312 -31.547 -17.938 1 88.75 75 GLN B CA 1
ATOM 3670 C C . GLN B 1 75 ? 19.781 -32.875 -17.406 1 88.75 75 GLN B C 1
ATOM 3672 O O . GLN B 1 75 ? 20.156 -33.312 -16.312 1 88.75 75 GLN B O 1
ATOM 3677 N N . CYS B 1 76 ? 18.906 -33.469 -18.172 1 94.94 76 CYS B N 1
ATOM 3678 C CA . CYS B 1 76 ? 18.406 -34.812 -17.875 1 94.94 76 CYS B CA 1
ATOM 3679 C C . CYS B 1 76 ? 18.891 -35.812 -18.922 1 94.94 76 CYS B C 1
ATOM 3681 O O . CYS B 1 76 ? 19.203 -35.438 -20.047 1 94.94 76 CYS B O 1
ATOM 3683 N N . SER B 1 77 ? 19.078 -37 -18.516 1 95 77 SER B N 1
ATOM 3684 C CA . SER B 1 77 ? 19.547 -38.031 -19.422 1 95 77 SER B CA 1
ATOM 3685 C C . SER B 1 77 ? 18.375 -38.812 -20.031 1 95 77 SER B C 1
ATOM 3687 O O . SER B 1 77 ? 18.453 -39.281 -21.172 1 95 77 SER B O 1
ATOM 3689 N N . ARG B 1 78 ? 17.266 -39.031 -19.359 1 96.81 78 ARG B N 1
ATOM 3690 C CA . ARG B 1 78 ? 16.156 -39.844 -19.781 1 96.81 78 ARG B CA 1
ATOM 3691 C C . ARG B 1 78 ? 14.914 -39.031 -20.062 1 96.81 78 ARG B C 1
ATOM 3693 O O . ARG B 1 78 ? 14.086 -39.406 -20.891 1 96.81 78 ARG B O 1
ATOM 3700 N N . ILE B 1 79 ? 14.742 -37.906 -19.312 1 97.44 79 ILE B N 1
ATOM 3701 C CA . ILE B 1 79 ? 13.617 -37 -19.516 1 97.44 79 ILE B CA 1
ATOM 3702 C C . ILE B 1 79 ? 14.016 -35.875 -20.5 1 97.44 79 ILE B C 1
ATOM 3704 O O . ILE B 1 79 ? 15.031 -35.219 -20.297 1 97.44 79 ILE B O 1
ATOM 3708 N N . GLU B 1 80 ? 13.312 -35.719 -21.562 1 97.31 80 GLU B N 1
ATOM 3709 C CA . GLU B 1 80 ? 13.57 -34.656 -22.516 1 97.31 80 GLU B CA 1
ATOM 3710 C C . GLU B 1 80 ? 13.148 -33.281 -21.938 1 97.31 80 GLU B C 1
ATOM 3712 O O . GLU B 1 80 ? 12.031 -33.156 -21.453 1 97.31 80 GLU B O 1
ATOM 3717 N N . VAL B 1 81 ? 14.062 -32.375 -21.953 1 96.06 81 VAL B N 1
ATOM 3718 C CA . VAL B 1 81 ? 13.781 -31.016 -21.5 1 96.06 81 VAL B CA 1
ATOM 3719 C C . VAL B 1 81 ? 13.797 -30.078 -22.703 1 96.06 81 VAL B C 1
ATOM 3721 O O . VAL B 1 81 ? 14.828 -29.922 -23.375 1 96.06 81 VAL B O 1
ATOM 3724 N N . VAL B 1 82 ? 12.68 -29.484 -22.969 1 94.56 82 VAL B N 1
ATOM 3725 C CA . VAL B 1 82 ? 12.562 -28.547 -24.078 1 94.56 82 VAL B CA 1
ATOM 3726 C C . VAL B 1 82 ? 12.398 -27.125 -23.547 1 94.56 82 VAL B C 1
ATOM 3728 O O . VAL B 1 82 ? 11.844 -26.922 -22.469 1 94.56 82 VAL B O 1
ATOM 3731 N N . GLU B 1 83 ? 12.945 -26.188 -24.219 1 92.88 83 GLU B N 1
ATOM 3732 C CA . GLU B 1 83 ? 12.766 -24.781 -23.859 1 92.88 83 GLU B CA 1
ATOM 3733 C C . GLU B 1 83 ? 11.836 -24.078 -24.844 1 92.88 83 GLU B C 1
ATOM 3735 O O . GLU B 1 83 ? 11.844 -24.375 -26.047 1 92.88 83 GLU B O 1
ATOM 3740 N N . ALA B 1 84 ? 10.961 -23.281 -24.312 1 89.88 84 ALA B N 1
ATOM 3741 C CA . ALA B 1 84 ? 10.016 -22.531 -25.141 1 89.88 84 ALA B CA 1
ATOM 3742 C C . ALA B 1 84 ? 9.852 -21.094 -24.625 1 89.88 84 ALA B C 1
ATOM 3744 O O . ALA B 1 84 ? 10.391 -20.75 -23.562 1 89.88 84 ALA B O 1
ATOM 3745 N N . SER B 1 85 ? 9.102 -20.328 -25.453 1 83.62 85 SER B N 1
ATOM 3746 C CA . SER B 1 85 ? 8.945 -18.906 -25.156 1 83.62 85 SER B CA 1
ATOM 3747 C C . SER B 1 85 ? 8.008 -18.703 -23.969 1 83.62 85 SER B C 1
ATOM 3749 O O . SER B 1 85 ? 7.023 -19.422 -23.812 1 83.62 85 SER B O 1
ATOM 3751 N N . HIS B 1 86 ? 8.25 -17.781 -23.203 1 80.06 86 HIS B N 1
ATOM 3752 C CA . HIS B 1 86 ? 7.5 -17.25 -22.062 1 80.06 86 HIS B CA 1
ATOM 3753 C C . HIS B 1 86 ? 7.711 -15.75 -21.906 1 80.06 86 HIS B C 1
ATOM 3755 O O . HIS B 1 86 ? 8.828 -15.258 -22.094 1 80.06 86 HIS B O 1
ATOM 3761 N N . PRO B 1 87 ? 6.605 -15.023 -21.656 1 71.94 87 PRO B N 1
ATOM 3762 C CA . PRO B 1 87 ? 5.273 -15.383 -21.172 1 71.94 87 PRO B CA 1
ATOM 3763 C C . PRO B 1 87 ? 4.262 -15.57 -22.297 1 71.94 87 PRO B C 1
ATOM 3765 O O . PRO B 1 87 ? 3.148 -16.047 -22.062 1 71.94 87 PRO B O 1
ATOM 3768 N N . VAL B 1 88 ? 4.566 -15.211 -23.5 1 73.19 88 VAL B N 1
ATOM 3769 C CA . VAL B 1 88 ? 3.615 -15.312 -24.609 1 73.19 88 VAL B CA 1
ATOM 3770 C C . VAL B 1 88 ? 3.754 -16.672 -25.281 1 73.19 88 VAL B C 1
ATOM 3772 O O . VAL B 1 88 ? 4.84 -17.047 -25.734 1 73.19 88 VAL B O 1
ATOM 3775 N N . PRO B 1 89 ? 2.576 -17.359 -25.234 1 76.25 89 PRO B N 1
ATOM 3776 C CA . PRO B 1 89 ? 2.637 -18.672 -25.891 1 76.25 89 PRO B CA 1
ATOM 3777 C C . PRO B 1 89 ? 3.062 -18.562 -27.359 1 76.25 89 PRO B C 1
ATOM 3779 O O . PRO B 1 89 ? 2.678 -17.625 -28.047 1 76.25 89 PRO B O 1
ATOM 3782 N N . ASP B 1 90 ? 3.898 -19.484 -27.781 1 80.69 90 ASP B N 1
ATOM 3783 C CA . ASP B 1 90 ? 4.305 -19.531 -29.188 1 80.69 90 ASP B CA 1
ATOM 3784 C C . ASP B 1 90 ? 4.105 -20.938 -29.766 1 80.69 90 ASP B C 1
ATOM 3786 O O . ASP B 1 90 ? 3.525 -21.797 -29.125 1 80.69 90 ASP B O 1
ATOM 3790 N N . ASP B 1 91 ? 4.449 -21.078 -30.969 1 82.94 91 ASP B N 1
ATOM 3791 C CA . ASP B 1 91 ? 4.254 -22.328 -31.688 1 82.94 91 ASP B CA 1
ATOM 3792 C C . ASP B 1 91 ? 5.016 -23.469 -31.031 1 82.94 91 ASP B C 1
ATOM 3794 O O . ASP B 1 91 ? 4.551 -24.609 -31.016 1 82.94 91 ASP B O 1
ATOM 3798 N N . ALA B 1 92 ? 6.09 -23.141 -30.5 1 82.12 92 ALA B N 1
ATOM 3799 C CA . ALA B 1 92 ? 6.887 -24.172 -29.844 1 82.12 92 ALA B CA 1
ATOM 3800 C C . ALA B 1 92 ? 6.164 -24.719 -28.609 1 82.12 92 ALA B C 1
ATOM 3802 O O . ALA B 1 92 ? 6.156 -25.922 -28.375 1 82.12 92 ALA B O 1
ATOM 3803 N N . GLY B 1 93 ? 5.566 -23.797 -27.891 1 85.06 93 GLY B N 1
ATOM 3804 C CA . GLY B 1 93 ? 4.805 -24.219 -26.734 1 85.06 93 GLY B CA 1
ATOM 3805 C C . GLY B 1 93 ? 3.629 -25.109 -27.078 1 85.06 93 GLY B C 1
ATOM 3806 O O . GLY B 1 93 ? 3.354 -26.078 -26.359 1 85.06 93 GLY B O 1
ATOM 3807 N N . GLU B 1 94 ? 3 -24.781 -28.156 1 90.62 94 GLU B N 1
ATOM 3808 C CA . GLU B 1 94 ? 1.865 -25.594 -28.594 1 90.62 94 GLU B CA 1
ATOM 3809 C C . GLU B 1 94 ? 2.312 -26.984 -29.047 1 90.62 94 GLU B C 1
ATOM 3811 O O . GLU B 1 94 ? 1.659 -27.984 -28.734 1 90.62 94 GLU B O 1
ATOM 3816 N N . ARG B 1 95 ? 3.363 -27.016 -29.734 1 91.75 95 ARG B N 1
ATOM 3817 C CA . ARG B 1 95 ? 3.898 -28.297 -30.203 1 91.75 95 ARG B CA 1
ATOM 3818 C C . ARG B 1 95 ? 4.277 -29.188 -29.031 1 91.75 95 ARG B C 1
ATOM 3820 O O . ARG B 1 95 ? 3.988 -30.391 -29.047 1 91.75 95 ARG B O 1
ATOM 3827 N N . VAL B 1 96 ? 4.887 -28.578 -28.125 1 92.31 96 VAL B N 1
ATOM 3828 C CA . VAL B 1 96 ? 5.312 -29.344 -26.969 1 92.31 96 VAL B CA 1
ATOM 3829 C C . VAL B 1 96 ? 4.094 -29.859 -26.203 1 92.31 96 VAL B C 1
ATOM 3831 O O . VAL B 1 96 ? 4.066 -31 -25.75 1 92.31 96 VAL B O 1
ATOM 3834 N N . ALA B 1 97 ? 3.1 -29.016 -26.062 1 94.31 97 ALA B N 1
ATOM 3835 C CA . ALA B 1 97 ? 1.876 -29.422 -25.375 1 94.31 97 ALA B CA 1
ATOM 3836 C C . ALA B 1 97 ? 1.215 -30.609 -26.078 1 94.31 97 ALA B C 1
ATOM 3838 O O . ALA B 1 97 ? 0.696 -31.516 -25.406 1 94.31 97 ALA B O 1
ATOM 3839 N N . ARG B 1 98 ? 1.25 -30.625 -27.359 1 95.25 98 ARG B N 1
ATOM 3840 C CA . ARG B 1 98 ? 0.703 -31.734 -28.125 1 95.25 98 ARG B CA 1
ATOM 3841 C C . ARG B 1 98 ? 1.487 -33 -27.859 1 95.25 98 ARG B C 1
ATOM 3843 O O . ARG B 1 98 ? 0.901 -34.094 -27.703 1 95.25 98 ARG B O 1
ATOM 3850 N N . ARG B 1 99 ? 2.764 -32.844 -27.844 1 96.62 99 ARG B N 1
ATOM 3851 C CA . ARG B 1 99 ? 3.621 -34 -27.578 1 96.62 99 ARG B CA 1
ATOM 3852 C C . ARG B 1 99 ? 3.371 -34.562 -26.172 1 96.62 99 ARG B C 1
ATOM 3854 O O . ARG B 1 99 ? 3.391 -35.75 -25.953 1 96.62 99 ARG B O 1
ATOM 3861 N N . VAL B 1 100 ? 3.189 -33.688 -25.25 1 96.81 100 VAL B N 1
ATOM 3862 C CA . VAL B 1 100 ? 2.895 -34.094 -23.891 1 96.81 100 VAL B CA 1
ATOM 3863 C C . VAL B 1 100 ? 1.604 -34.906 -23.844 1 96.81 100 VAL B C 1
ATOM 3865 O O . VAL B 1 100 ? 1.558 -35.969 -23.25 1 96.81 100 VAL B O 1
ATOM 3868 N N . LEU B 1 101 ? 0.6 -34.406 -24.531 1 96.06 101 LEU B N 1
ATOM 3869 C CA . LEU B 1 101 ? -0.678 -35.125 -24.562 1 96.06 101 LEU B CA 1
ATOM 3870 C C . LEU B 1 101 ? -0.524 -36.5 -25.188 1 96.06 101 LEU B C 1
ATOM 3872 O O . LEU B 1 101 ? -1.134 -37.469 -24.734 1 96.06 101 LEU B O 1
ATOM 3876 N N . GLU B 1 102 ? 0.218 -36.5 -26.219 1 95.88 102 GLU B N 1
ATOM 3877 C CA . GLU B 1 102 ? 0.459 -37.781 -26.891 1 95.88 102 GLU B CA 1
ATOM 3878 C C . GLU B 1 102 ? 1.165 -38.781 -25.969 1 95.88 102 GLU B C 1
ATOM 3880 O O . GLU B 1 102 ? 0.836 -39.969 -25.969 1 95.88 102 GLU B O 1
ATOM 3885 N N . LEU B 1 103 ? 2.047 -38.25 -25.25 1 96.94 103 LEU B N 1
ATOM 3886 C CA . LEU B 1 103 ? 2.855 -39.094 -24.359 1 96.94 103 LEU B CA 1
ATOM 3887 C C . LEU B 1 103 ? 2 -39.688 -23.25 1 96.94 103 LEU B C 1
ATOM 3889 O O . LEU B 1 103 ? 2.297 -40.781 -22.75 1 96.94 103 LEU B O 1
ATOM 3893 N N . ILE B 1 104 ? 0.959 -39 -22.906 1 97.25 104 ILE B N 1
ATOM 3894 C CA . ILE B 1 104 ? 0.22 -39.438 -21.719 1 97.25 104 ILE B CA 1
ATOM 3895 C C . ILE B 1 104 ? -1.129 -40.031 -22.141 1 97.25 104 ILE B C 1
ATOM 3897 O O . ILE B 1 104 ? -2.018 -40.219 -21.312 1 97.25 104 ILE B O 1
ATOM 3901 N N . SER B 1 105 ? -1.32 -40.156 -23.344 1 95.06 105 SER B N 1
ATOM 39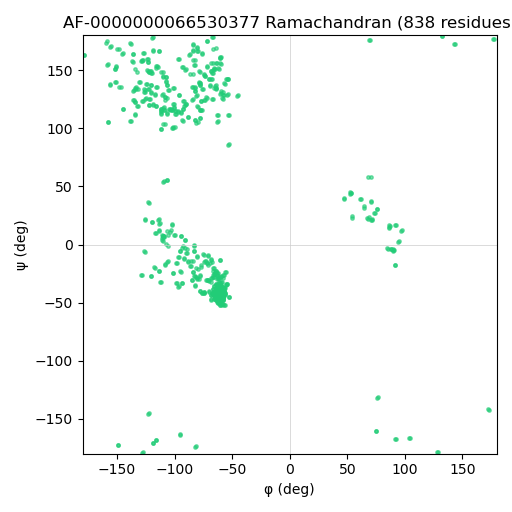02 C CA . SER B 1 105 ? -2.553 -40.781 -23.828 1 95.06 105 SER B CA 1
ATOM 3903 C C . SER B 1 105 ? -2.396 -42.281 -23.984 1 95.06 105 SER B C 1
ATOM 3905 O O . SER B 1 105 ? -1.295 -42.781 -24.25 1 95.06 105 SER B O 1
ATOM 3907 N N . GLY B 1 106 ? -3.514 -43.031 -23.828 1 94.25 106 GLY B N 1
ATOM 3908 C CA . GLY B 1 106 ? -3.525 -44.469 -24.031 1 94.25 106 GLY B CA 1
ATOM 3909 C C . GLY B 1 106 ? -2.836 -45.25 -22.922 1 94.25 106 GLY B C 1
ATOM 3910 O O . GLY B 1 106 ? -2.316 -46.344 -23.156 1 94.25 106 GLY B O 1
ATOM 3911 N N . LEU B 1 107 ? -2.803 -44.719 -21.766 1 96.25 107 LEU B N 1
ATOM 3912 C CA . LEU B 1 107 ? -2.154 -45.344 -20.625 1 96.25 107 LEU B CA 1
ATOM 3913 C C . LEU B 1 107 ? -3.107 -46.312 -19.906 1 96.25 107 LEU B C 1
ATOM 3915 O O . LEU B 1 107 ? -4.312 -46.281 -20.156 1 96.25 107 LEU B O 1
ATOM 3919 N N . ASN B 1 108 ? -2.561 -47.125 -19.125 1 95.31 108 ASN B N 1
ATOM 3920 C CA . ASN B 1 108 ? -3.355 -48.094 -18.359 1 95.31 108 ASN B CA 1
ATOM 3921 C C . ASN B 1 108 ? -3.188 -47.875 -16.859 1 95.31 108 ASN B C 1
ATOM 3923 O O . ASN B 1 108 ? -2.438 -47 -16.422 1 95.31 108 ASN B O 1
ATOM 3927 N N . GLU B 1 109 ? -3.865 -48.656 -16.031 1 95 109 GLU B N 1
ATOM 3928 C CA . GLU B 1 109 ? -3.961 -48.469 -14.594 1 95 109 GLU B CA 1
ATOM 3929 C C . GLU B 1 109 ? -2.604 -48.688 -13.922 1 95 109 GLU B C 1
ATOM 3931 O O . GLU B 1 109 ? -2.361 -48.156 -12.828 1 95 109 GLU B O 1
ATOM 3936 N N . SER B 1 110 ? -1.76 -49.375 -14.523 1 93.06 110 SER B N 1
ATOM 3937 C CA . SER B 1 110 ? -0.461 -49.688 -13.93 1 93.06 110 SER B CA 1
ATOM 3938 C C . SER B 1 110 ? 0.538 -48.562 -14.203 1 93.06 110 SER B C 1
ATOM 3940 O O . SER B 1 110 ? 1.602 -48.5 -13.578 1 93.06 110 SER B O 1
ATOM 3942 N N . ASP B 1 111 ? 0.183 -47.688 -15.117 1 94.38 111 ASP B N 1
ATOM 3943 C CA . ASP B 1 111 ? 1.066 -46.594 -15.461 1 94.38 111 ASP B CA 1
ATOM 3944 C C . ASP B 1 111 ? 1.001 -45.469 -14.406 1 94.38 111 ASP B C 1
ATOM 3946 O O . ASP B 1 111 ? -0.009 -45.344 -13.719 1 94.38 111 ASP B O 1
ATOM 3950 N N . ARG B 1 112 ? 2.148 -44.812 -14.289 1 96.19 112 ARG B N 1
ATOM 3951 C CA . ARG B 1 112 ? 2.268 -43.688 -13.375 1 96.19 112 ARG B CA 1
ATOM 3952 C C . ARG B 1 112 ? 2.785 -42.438 -14.102 1 96.19 112 ARG B C 1
ATOM 3954 O O . ARG B 1 112 ? 3.811 -42.5 -14.781 1 96.19 112 ARG B O 1
ATOM 3961 N N . VAL B 1 113 ? 2.023 -41.406 -13.961 1 98.06 113 VAL B N 1
ATOM 3962 C CA . VAL B 1 113 ? 2.436 -40.125 -14.539 1 98.06 113 VAL B CA 1
ATOM 3963 C C . VAL B 1 113 ? 2.846 -39.156 -13.422 1 98.06 113 VAL B C 1
ATOM 3965 O O . VAL B 1 113 ? 2.139 -39.031 -12.422 1 98.06 113 VAL B O 1
ATOM 3968 N N . ILE B 1 114 ? 4.031 -38.562 -13.477 1 98.31 114 ILE B N 1
ATOM 3969 C CA . ILE B 1 114 ? 4.492 -37.5 -12.602 1 98.31 114 ILE B CA 1
ATOM 3970 C C . ILE B 1 114 ? 4.438 -36.156 -13.344 1 98.31 114 ILE B C 1
ATOM 3972 O O . ILE B 1 114 ? 5.105 -36 -14.367 1 98.31 114 ILE B O 1
ATOM 3976 N N . PHE B 1 115 ? 3.625 -35.281 -12.883 1 98.56 115 PHE B N 1
ATOM 3977 C CA . PHE B 1 115 ? 3.42 -33.969 -13.508 1 98.56 115 PHE B CA 1
ATOM 3978 C C . PHE B 1 115 ? 4.07 -32.875 -12.68 1 98.56 115 PHE B C 1
ATOM 3980 O O . PHE B 1 115 ? 3.641 -32.594 -11.555 1 98.56 115 PHE B O 1
ATOM 3987 N N . LEU B 1 116 ? 5.109 -32.25 -13.227 1 98.56 116 LEU B N 1
ATOM 3988 C CA . LEU B 1 116 ? 5.902 -31.219 -12.57 1 98.56 116 LEU B CA 1
ATOM 3989 C C . LEU B 1 116 ? 5.469 -29.844 -13.023 1 98.56 116 LEU B C 1
ATOM 3991 O O . LEU B 1 116 ? 5.723 -29.438 -14.164 1 98.56 116 LEU B O 1
ATOM 3995 N N . LEU B 1 117 ? 4.875 -29.078 -12.086 1 98 117 LEU B N 1
ATOM 3996 C CA . LEU B 1 117 ? 4.188 -27.859 -12.469 1 98 117 LEU B CA 1
ATOM 3997 C C . LEU B 1 117 ? 4.703 -26.656 -11.664 1 98 117 LEU B C 1
ATOM 3999 O O . LEU B 1 117 ? 4.832 -26.75 -10.445 1 98 117 LEU B O 1
ATOM 4003 N N . SER B 1 118 ? 5.031 -25.562 -12.312 1 97.19 118 SER B N 1
ATOM 4004 C CA . SER B 1 118 ? 5.426 -24.328 -11.633 1 97.19 118 SER B CA 1
ATOM 4005 C C . SER B 1 118 ? 5.031 -23.109 -12.445 1 97.19 118 SER B C 1
ATOM 4007 O O . SER B 1 118 ? 4.273 -23.219 -13.414 1 97.19 118 SER B O 1
ATOM 4009 N N . GLY B 1 119 ? 5.465 -21.984 -12 1 93.44 119 GLY B N 1
ATOM 4010 C CA . GLY B 1 119 ? 5.152 -20.734 -12.68 1 93.44 119 GLY B CA 1
ATOM 4011 C C . GLY B 1 119 ? 5.527 -20.75 -14.156 1 93.44 119 GLY B C 1
ATOM 4012 O O . GLY B 1 119 ? 6.574 -21.281 -14.523 1 93.44 119 GLY B O 1
ATOM 4013 N N . GLY B 1 120 ? 4.652 -20.109 -14.984 1 91.38 120 GLY B N 1
ATOM 4014 C CA . GLY B 1 120 ? 4.852 -20.094 -16.422 1 91.38 120 GLY B CA 1
ATOM 4015 C C . GLY B 1 120 ? 4.18 -21.266 -17.125 1 91.38 120 GLY B C 1
ATOM 4016 O O . GLY B 1 120 ? 4.059 -21.266 -18.344 1 91.38 120 GLY B O 1
ATOM 4017 N N . GLY B 1 121 ? 3.633 -22.141 -16.406 1 92.75 121 GLY B N 1
ATOM 4018 C CA . GLY B 1 121 ? 3.033 -23.344 -16.953 1 92.75 121 GLY B CA 1
ATOM 4019 C C . GLY B 1 121 ? 1.895 -23.062 -17.906 1 92.75 121 GLY B C 1
ATOM 4020 O O . GLY B 1 121 ? 1.729 -23.781 -18.906 1 92.75 121 GLY B O 1
ATOM 4021 N N . SER B 1 122 ? 1.176 -22.016 -17.625 1 89.94 122 SER B N 1
ATOM 4022 C CA . SER B 1 122 ? 0.013 -21.703 -18.453 1 89.94 122 SER B CA 1
ATOM 4023 C C . SER B 1 122 ? 0.424 -21.359 -19.891 1 89.94 122 SER B C 1
ATOM 4025 O O . SER B 1 122 ? -0.208 -21.812 -20.844 1 89.94 122 SER B O 1
ATOM 4027 N N . ALA B 1 123 ? 1.483 -20.641 -20.047 1 87.56 123 ALA B N 1
ATOM 4028 C CA . ALA B 1 123 ? 1.949 -20.219 -21.375 1 87.56 123 ALA B CA 1
ATOM 4029 C C . ALA B 1 123 ? 2.713 -21.344 -22.062 1 87.56 123 ALA B C 1
ATOM 4031 O O . ALA B 1 123 ? 2.648 -21.484 -23.281 1 87.56 123 ALA B O 1
ATOM 4032 N N . LEU B 1 124 ? 3.338 -22.172 -21.266 1 92.38 124 LEU B N 1
ATOM 4033 C CA . LEU B 1 124 ? 4.223 -23.203 -21.812 1 92.38 124 LEU B CA 1
ATOM 4034 C C . LEU B 1 124 ? 3.436 -24.438 -22.203 1 92.38 124 LEU B C 1
ATOM 4036 O O . LEU B 1 124 ? 3.848 -25.188 -23.094 1 92.38 124 LEU B O 1
ATOM 4040 N N . LEU B 1 125 ? 2.365 -24.672 -21.5 1 92.06 125 LEU B N 1
ATOM 4041 C CA . LEU B 1 125 ? 1.47 -25.766 -21.812 1 92.06 125 LEU B CA 1
ATOM 4042 C C . LEU B 1 125 ? 0.174 -25.266 -22.438 1 92.06 125 LEU B C 1
ATOM 4044 O O . LEU B 1 125 ? -0.916 -25.562 -21.938 1 92.06 125 LEU B O 1
ATOM 4048 N N . SER B 1 126 ? 0.343 -24.531 -23.516 1 91.75 126 SER B N 1
ATOM 4049 C CA . SER B 1 126 ? -0.822 -23.969 -24.188 1 91.75 126 SER B CA 1
ATOM 4050 C C . SER B 1 126 ? -1.22 -24.797 -25.391 1 91.75 126 SER B C 1
ATOM 4052 O O . SER B 1 126 ? -0.435 -24.953 -26.328 1 91.75 126 SER B O 1
ATOM 4054 N N . LEU B 1 127 ? -2.334 -25.359 -25.312 1 94.81 127 LEU B N 1
ATOM 4055 C CA . LEU B 1 127 ? -2.91 -26.141 -26.406 1 94.81 127 LEU B CA 1
ATOM 4056 C C . LEU B 1 127 ? -4.379 -25.781 -26.609 1 94.81 127 LEU B C 1
ATOM 4058 O O . LEU B 1 127 ? -5.223 -26.094 -25.781 1 94.81 127 LEU B O 1
ATOM 4062 N N . PRO B 1 128 ? -4.668 -25.125 -27.75 1 95.62 128 PRO B N 1
ATOM 4063 C CA . PRO B 1 128 ? -6.07 -24.781 -28 1 95.62 128 PRO B CA 1
ATOM 4064 C C . PRO B 1 128 ? -6.961 -26 -28.203 1 95.62 128 PRO B C 1
ATOM 4066 O O . PRO B 1 128 ? -6.484 -27.047 -28.672 1 95.62 128 PRO B O 1
ATOM 4069 N N . ALA B 1 129 ? -8.164 -25.828 -27.875 1 96.19 129 ALA B N 1
ATOM 4070 C CA . ALA B 1 129 ? -9.148 -26.875 -28.109 1 96.19 129 ALA B CA 1
ATOM 4071 C C . ALA B 1 129 ? -9.352 -27.094 -29.609 1 96.19 129 ALA B C 1
ATOM 4073 O O . ALA B 1 129 ? -8.836 -26.344 -30.438 1 96.19 129 ALA B O 1
ATOM 4074 N N . GLU B 1 130 ? -10.023 -28.156 -29.844 1 92.69 130 GLU B N 1
ATOM 4075 C CA . GLU B 1 130 ? -10.297 -28.5 -31.234 1 92.69 130 GLU B CA 1
ATOM 4076 C C . GLU B 1 130 ? -11.039 -27.359 -31.938 1 92.69 130 GLU B C 1
ATOM 4078 O O . GLU B 1 130 ? -12.008 -26.812 -31.406 1 92.69 130 GLU B O 1
ATOM 4083 N N . GLY B 1 131 ? -10.484 -27 -33.062 1 93.44 131 GLY B N 1
ATOM 4084 C CA . GLY B 1 131 ? -11.164 -25.984 -33.875 1 93.44 131 GLY B CA 1
ATOM 4085 C C . GLY B 1 131 ? -10.82 -24.562 -33.438 1 93.44 131 GLY B C 1
ATOM 4086 O O . GLY B 1 131 ? -11.281 -23.609 -34.062 1 93.44 131 GLY B O 1
ATOM 4087 N N . ILE B 1 132 ? -10.047 -24.469 -32.406 1 95.12 132 ILE B N 1
ATOM 4088 C CA . ILE B 1 132 ? -9.633 -23.172 -31.906 1 95.12 132 ILE B CA 1
ATOM 4089 C C . ILE B 1 132 ? -8.164 -22.938 -32.219 1 95.12 132 ILE B C 1
ATOM 4091 O O . ILE B 1 132 ? -7.316 -23.797 -31.938 1 95.12 132 ILE B O 1
ATOM 4095 N N . GLY B 1 133 ? -7.848 -21.828 -32.906 1 91.62 133 GLY B N 1
ATOM 4096 C CA . GLY B 1 133 ? -6.453 -21.5 -33.156 1 91.62 133 GLY B CA 1
ATOM 4097 C C . GLY B 1 133 ? -5.785 -20.797 -32 1 91.62 133 GLY B C 1
ATOM 4098 O O . GLY B 1 133 ? -6.465 -20.25 -31.125 1 91.62 133 GLY B O 1
ATOM 4099 N N . LEU B 1 134 ? -4.449 -20.906 -32.031 1 90.06 134 LEU B N 1
ATOM 4100 C CA . LEU B 1 134 ? -3.68 -20.203 -31 1 90.06 134 LEU B CA 1
ATOM 4101 C C . LEU B 1 134 ? -3.961 -18.703 -31.031 1 90.06 134 LEU B C 1
ATOM 4103 O O . LEU B 1 134 ? -4.055 -18.062 -29.984 1 90.06 134 LEU B O 1
ATOM 4107 N N . ALA B 1 135 ? -4.148 -18.156 -32.188 1 91.38 135 ALA B N 1
ATOM 4108 C CA . ALA B 1 135 ? -4.422 -16.734 -32.375 1 91.38 135 ALA B CA 1
ATOM 4109 C C . ALA B 1 135 ? -5.754 -16.344 -31.734 1 91.38 135 ALA B C 1
ATOM 4111 O O . ALA B 1 135 ? -5.891 -15.25 -31.188 1 91.38 135 ALA B O 1
ATOM 4112 N N . ASP B 1 136 ? -6.738 -17.234 -31.844 1 92.88 136 ASP B N 1
ATOM 4113 C CA . ASP B 1 136 ? -8.039 -17 -31.234 1 92.88 136 ASP B CA 1
ATOM 4114 C C . ASP B 1 136 ? -7.914 -16.875 -29.719 1 92.88 136 ASP B C 1
ATOM 4116 O O . ASP B 1 136 ? -8.469 -15.969 -29.109 1 92.88 136 ASP B O 1
ATOM 4120 N N . LYS B 1 137 ? -7.184 -17.812 -29.172 1 92.31 137 LYS B N 1
ATOM 4121 C CA . LYS B 1 137 ? -6.992 -17.812 -27.719 1 92.31 137 LYS B CA 1
ATOM 4122 C C . LYS B 1 137 ? -6.277 -16.547 -27.25 1 92.31 137 LYS B C 1
ATOM 4124 O O . LYS B 1 137 ? -6.66 -15.953 -26.25 1 92.31 137 LYS B O 1
ATOM 4129 N N . GLN B 1 138 ? -5.258 -16.172 -27.984 1 90.88 138 GLN B N 1
ATOM 4130 C CA . GLN B 1 138 ? -4.492 -14.984 -27.625 1 90.88 138 GLN B CA 1
ATOM 4131 C C . GLN B 1 138 ? -5.359 -13.734 -27.703 1 90.88 138 GLN B C 1
ATOM 4133 O O . GLN B 1 138 ? -5.277 -12.859 -26.844 1 90.88 138 GLN B O 1
ATOM 4138 N N . ALA B 1 139 ? -6.164 -13.633 -28.703 1 92.5 139 ALA B N 1
ATOM 4139 C CA . ALA B 1 139 ? -7.047 -12.484 -28.906 1 92.5 139 ALA B CA 1
ATOM 4140 C C . ALA B 1 139 ? -8.078 -12.391 -27.781 1 92.5 139 ALA B C 1
ATOM 4142 O O . ALA B 1 139 ? -8.352 -11.297 -27.266 1 92.5 139 ALA B O 1
ATOM 4143 N N . VAL B 1 140 ? -8.625 -13.523 -27.469 1 93.62 140 VAL B N 1
ATOM 4144 C CA . VAL B 1 140 ? -9.617 -13.562 -26.391 1 93.62 140 VAL B CA 1
ATOM 4145 C C . VAL B 1 140 ? -8.969 -13.141 -25.078 1 93.62 140 VAL B C 1
ATOM 4147 O O . VAL B 1 140 ? -9.547 -12.352 -24.328 1 93.62 140 VAL B O 1
ATOM 4150 N N . ASN B 1 141 ? -7.805 -13.695 -24.844 1 90.06 141 ASN B N 1
ATOM 4151 C CA . ASN B 1 141 ? -7.094 -13.359 -23.609 1 90.06 141 ASN B CA 1
ATOM 4152 C C . ASN B 1 141 ? -6.773 -11.867 -23.531 1 90.06 141 ASN B C 1
ATOM 4154 O O . ASN B 1 141 ? -6.938 -11.25 -22.484 1 90.06 141 ASN B O 1
ATOM 4158 N N . LYS B 1 142 ? -6.305 -11.352 -24.625 1 89 142 LYS B N 1
ATOM 4159 C CA . LYS B 1 142 ? -5.992 -9.922 -24.688 1 89 142 LYS B CA 1
ATOM 4160 C C . LYS B 1 142 ? -7.234 -9.078 -24.422 1 89 142 LYS B C 1
ATOM 4162 O O . LYS B 1 142 ? -7.168 -8.078 -23.719 1 89 142 LYS B O 1
ATOM 4167 N N . ALA B 1 143 ? -8.328 -9.445 -25 1 91.69 143 ALA B N 1
ATOM 4168 C CA . ALA B 1 143 ? -9.586 -8.719 -24.828 1 91.69 143 ALA B CA 1
ATOM 4169 C C . ALA B 1 143 ? -10.062 -8.781 -23.375 1 91.69 143 ALA B C 1
ATOM 4171 O O . ALA B 1 143 ? -10.555 -7.785 -22.844 1 91.69 143 ALA B O 1
ATOM 4172 N N . LEU B 1 144 ? -9.945 -9.945 -22.797 1 90.12 144 LEU B N 1
ATOM 4173 C CA . LEU B 1 144 ? -10.352 -10.117 -21.406 1 90.12 144 LEU B CA 1
ATOM 4174 C C . LEU B 1 144 ? -9.492 -9.258 -20.484 1 90.12 144 LEU B C 1
ATOM 4176 O O . LEU B 1 144 ? -10.008 -8.625 -19.562 1 90.12 144 LEU B O 1
ATOM 4180 N N . LEU B 1 145 ? -8.203 -9.273 -20.766 1 82.19 145 LEU B N 1
ATOM 4181 C CA . LEU B 1 145 ? -7.285 -8.453 -19.984 1 82.19 145 LEU B CA 1
ATOM 4182 C C . LEU B 1 145 ? -7.668 -6.977 -20.078 1 82.19 145 LEU B C 1
ATOM 4184 O O . LEU B 1 145 ? -7.699 -6.273 -19.062 1 82.19 145 LEU B O 1
ATOM 4188 N N . LYS B 1 146 ? -8.07 -6.531 -21.25 1 80.56 146 LYS B N 1
ATOM 4189 C CA . LYS B 1 146 ? -8.43 -5.141 -21.5 1 80.56 146 LYS B CA 1
ATOM 4190 C C . LYS B 1 146 ? -9.766 -4.793 -20.844 1 80.56 146 LYS B C 1
ATOM 4192 O O . LYS B 1 146 ? -9.977 -3.656 -20.422 1 80.56 146 LYS B O 1
ATOM 4197 N N . SER B 1 147 ? -10.602 -5.789 -20.75 1 79 147 SER B N 1
ATOM 4198 C CA . SER B 1 147 ? -11.945 -5.57 -20.219 1 79 147 SER B CA 1
ATOM 4199 C C . SER B 1 147 ? -11.938 -5.441 -18.703 1 79 147 SER B C 1
ATOM 4201 O O . SER B 1 147 ? -12.906 -4.969 -18.109 1 79 147 SER B O 1
ATOM 4203 N N . GLY B 1 148 ? -10.852 -5.93 -18.109 1 70.38 148 GLY B N 1
ATOM 4204 C CA . GLY B 1 148 ? -10.781 -5.883 -16.656 1 70.38 148 GLY B CA 1
ATOM 4205 C C . GLY B 1 148 ? -11.422 -7.082 -15.992 1 70.38 148 GLY B C 1
ATOM 4206 O O . GLY B 1 148 ? -11.703 -7.055 -14.789 1 70.38 148 GLY B O 1
ATOM 4207 N N . ALA B 1 149 ? -11.633 -8.062 -16.75 1 79.88 149 ALA B N 1
ATOM 4208 C CA . ALA B 1 149 ? -12.18 -9.297 -16.188 1 79.88 149 ALA B CA 1
ATOM 4209 C C . ALA B 1 149 ? -11.32 -9.797 -15.023 1 79.88 149 ALA B C 1
ATOM 4211 O O . ALA B 1 149 ? -10.094 -9.625 -15.031 1 79.88 149 ALA B O 1
ATOM 4212 N N . ALA B 1 150 ? -11.984 -10.352 -13.977 1 76.31 150 ALA B N 1
ATOM 4213 C CA . ALA B 1 150 ? -11.258 -10.93 -12.852 1 76.31 150 ALA B CA 1
ATOM 4214 C C . ALA B 1 150 ? -10.422 -12.133 -13.289 1 76.31 150 ALA B C 1
ATOM 4216 O O . ALA B 1 150 ? -10.742 -12.789 -14.289 1 76.31 150 ALA B O 1
ATOM 4217 N N . ILE B 1 151 ? -9.414 -12.438 -12.562 1 75.75 151 ILE B N 1
ATOM 4218 C CA . ILE B 1 151 ? -8.484 -13.508 -12.898 1 75.75 151 ILE B CA 1
ATOM 4219 C C . ILE B 1 151 ? -9.234 -14.836 -12.961 1 75.75 151 ILE B C 1
ATOM 4221 O O . ILE B 1 151 ? -8.945 -15.68 -13.805 1 75.75 151 ILE B O 1
ATOM 4225 N N . GLY B 1 152 ? -10.172 -14.953 -12.023 1 85.12 152 GLY B N 1
ATOM 4226 C CA . GLY B 1 152 ? -10.969 -16.172 -12.031 1 85.12 152 GLY B CA 1
ATOM 4227 C C . GLY B 1 152 ? -11.805 -16.328 -13.281 1 85.12 152 GLY B C 1
ATOM 4228 O O . GLY B 1 152 ? -11.945 -17.438 -13.805 1 85.12 152 GLY B O 1
ATOM 4229 N N . GLU B 1 153 ? -12.32 -15.195 -13.758 1 89.38 153 GLU B N 1
ATOM 4230 C CA . GLU B 1 153 ? -13.125 -15.203 -14.977 1 89.38 153 GLU B CA 1
ATOM 4231 C C . GLU B 1 153 ? -12.266 -15.492 -16.203 1 89.38 153 GLU B C 1
ATOM 4233 O O . GLU B 1 153 ? -12.656 -16.266 -17.078 1 89.38 153 GLU B O 1
ATOM 4238 N N . MET B 1 154 ? -11.141 -14.914 -16.188 1 90.62 154 MET B N 1
ATOM 4239 C CA . MET B 1 154 ? -10.211 -15.18 -17.281 1 90.62 154 MET B CA 1
ATOM 4240 C C . MET B 1 154 ? -9.82 -16.656 -17.328 1 90.62 154 MET B C 1
ATOM 4242 O O . MET B 1 154 ? -9.789 -17.25 -18.406 1 90.62 154 MET B O 1
ATOM 4246 N N . ASN B 1 155 ? -9.57 -17.141 -16.156 1 92.25 155 ASN B N 1
ATOM 4247 C CA . ASN B 1 155 ? -9.195 -18.547 -16.062 1 92.25 155 ASN B CA 1
ATOM 4248 C C . ASN B 1 155 ? -10.336 -19.453 -16.531 1 92.25 155 ASN B C 1
ATOM 4250 O O . ASN B 1 155 ? -10.094 -20.484 -17.156 1 92.25 155 ASN B O 1
ATOM 4254 N N . CYS B 1 156 ? -11.516 -19.047 -16.172 1 96.19 156 CYS B N 1
ATOM 4255 C CA . CYS B 1 156 ? -12.68 -19.828 -16.609 1 96.19 156 CYS B CA 1
ATOM 4256 C C . CYS B 1 156 ? -12.727 -19.922 -18.125 1 96.19 156 CYS B C 1
ATOM 4258 O O . CYS B 1 156 ? -12.844 -21.016 -18.672 1 96.19 156 CYS B O 1
ATOM 4260 N N . VAL B 1 157 ? -12.555 -18.812 -18.781 1 97 157 VAL B N 1
ATOM 4261 C CA . VAL B 1 157 ? -12.625 -18.781 -20.234 1 97 157 VAL B CA 1
ATOM 4262 C C . VAL B 1 157 ? -11.43 -19.531 -20.828 1 97 157 VAL B C 1
ATOM 4264 O O . VAL B 1 157 ? -11.594 -20.359 -21.734 1 97 157 VAL B O 1
ATOM 4267 N N . ARG B 1 158 ? -10.297 -19.297 -20.281 1 95.12 158 ARG B N 1
ATOM 4268 C CA . ARG B 1 158 ? -9.062 -19.922 -20.781 1 95.12 158 ARG B CA 1
ATOM 4269 C C . ARG B 1 158 ? -9.133 -21.438 -20.688 1 95.12 158 ARG B C 1
ATOM 4271 O O . ARG B 1 158 ? -8.727 -22.141 -21.609 1 95.12 158 ARG B O 1
ATOM 4278 N N . LYS B 1 159 ? -9.633 -21.906 -19.594 1 97.56 159 LYS B N 1
ATOM 4279 C CA . LYS B 1 159 ? -9.742 -23.344 -19.391 1 97.56 159 LYS B CA 1
ATOM 4280 C C . LYS B 1 159 ? -10.656 -23.984 -20.438 1 97.56 159 LYS B C 1
ATOM 4282 O O . LYS B 1 159 ? -10.344 -25.047 -20.984 1 97.56 159 LYS B O 1
ATOM 4287 N N . HIS B 1 160 ? -11.711 -23.281 -20.75 1 98.25 160 HIS B N 1
ATOM 4288 C CA . HIS B 1 160 ? -12.719 -23.859 -21.625 1 98.25 160 HIS B CA 1
ATOM 4289 C C . HIS B 1 160 ? -12.336 -23.703 -23.094 1 98.25 160 HIS B C 1
ATOM 4291 O O . HIS B 1 160 ? -12.984 -24.281 -23.969 1 98.25 160 HIS B O 1
ATOM 4297 N N . LEU B 1 161 ? -11.297 -23.031 -23.328 1 97.62 161 LEU B N 1
ATOM 4298 C CA . LEU B 1 161 ? -10.773 -22.906 -24.688 1 97.62 161 LEU B CA 1
ATOM 4299 C C . LEU B 1 161 ? -9.508 -23.734 -24.859 1 97.62 161 LEU B C 1
ATOM 4301 O O . LEU B 1 161 ? -8.805 -23.594 -25.859 1 97.62 161 LEU B O 1
ATOM 4305 N N . SER B 1 162 ? -9.219 -24.562 -23.922 1 97.38 162 SER B N 1
ATOM 4306 C CA . SER B 1 162 ? -7.973 -25.312 -23.922 1 97.38 162 SER B CA 1
ATOM 4307 C C . SER B 1 162 ? -8.227 -26.812 -24.031 1 97.38 162 SER B C 1
ATOM 4309 O O . SER B 1 162 ? -9.242 -27.312 -23.547 1 97.38 162 SER B O 1
ATOM 4311 N N . ALA B 1 163 ? -7.285 -27.531 -24.594 1 96.81 163 ALA B N 1
ATOM 4312 C CA . ALA B 1 163 ? -7.363 -28.984 -24.734 1 96.81 163 ALA B CA 1
ATOM 4313 C C . ALA B 1 163 ? -6.645 -29.672 -23.578 1 96.81 163 ALA B C 1
ATOM 4315 O O . ALA B 1 163 ? -6.754 -30.891 -23.406 1 96.81 163 ALA B O 1
ATOM 4316 N N . ILE B 1 164 ? -6.004 -28.891 -22.734 1 96.75 164 ILE B N 1
ATOM 4317 C CA . ILE B 1 164 ? -5.137 -29.547 -21.75 1 96.75 164 ILE B CA 1
ATOM 4318 C C . ILE B 1 164 ? -5.465 -29.031 -20.359 1 96.75 164 ILE B C 1
ATOM 4320 O O . ILE B 1 164 ? -5.254 -29.734 -19.359 1 96.75 164 ILE B O 1
ATOM 4324 N N . LYS B 1 165 ? -5.988 -27.828 -20.156 1 97 165 LYS B N 1
ATOM 4325 C CA . LYS B 1 165 ? -6.234 -27.188 -18.859 1 97 165 LYS B CA 1
ATOM 4326 C C . LYS B 1 165 ? -7.566 -27.641 -18.266 1 97 165 LYS B C 1
ATOM 4328 O O . LYS B 1 165 ? -8.32 -28.375 -18.906 1 97 165 LYS B O 1
ATOM 4333 N N . GLY B 1 166 ? -7.793 -27.359 -17.031 1 97.62 166 GLY B N 1
ATOM 4334 C CA . GLY B 1 166 ? -9.07 -27.641 -16.391 1 97.62 166 GLY B CA 1
ATOM 4335 C C . GLY B 1 166 ? -9.312 -29.125 -16.172 1 97.62 166 GLY B C 1
ATOM 4336 O O . GLY B 1 166 ? -10.406 -29.625 -16.453 1 97.62 166 GLY B O 1
ATOM 4337 N N . GLY B 1 167 ? -8.242 -29.766 -15.859 1 98.25 167 GLY B N 1
ATOM 4338 C CA . GLY B 1 167 ? -8.367 -31.188 -15.539 1 98.25 167 GLY B CA 1
ATOM 4339 C C . GLY B 1 167 ? -8.211 -32.094 -16.75 1 98.25 167 GLY B C 1
ATOM 4340 O O . GLY B 1 167 ? -8.141 -33.312 -16.609 1 98.25 167 GLY B O 1
ATOM 4341 N N . ARG B 1 168 ? -8.086 -31.531 -17.891 1 97.88 168 ARG B N 1
ATOM 4342 C CA . ARG B 1 168 ? -8.078 -32.312 -19.125 1 97.88 168 ARG B CA 1
ATOM 4343 C C . ARG B 1 168 ? -6.789 -33.125 -19.25 1 97.88 168 ARG B C 1
ATOM 4345 O O . ARG B 1 168 ? -6.777 -34.188 -19.844 1 97.88 168 ARG B O 1
ATOM 4352 N N . LEU B 1 169 ? -5.734 -32.562 -18.688 1 98.12 169 LEU B N 1
ATOM 4353 C CA . LEU B 1 169 ? -4.508 -33.375 -18.656 1 98.12 169 LEU B CA 1
ATOM 4354 C C . LEU B 1 169 ? -4.699 -34.625 -17.828 1 98.12 169 LEU B C 1
ATOM 4356 O O . LEU B 1 169 ? -4.289 -35.719 -18.25 1 98.12 169 LEU B O 1
ATOM 4360 N N . ALA B 1 170 ? -5.289 -34.5 -16.672 1 98.12 170 ALA B N 1
ATOM 4361 C CA . ALA B 1 170 ? -5.582 -35.656 -15.836 1 98.12 170 ALA B CA 1
ATOM 4362 C C . ALA B 1 170 ? -6.48 -36.656 -16.578 1 98.12 170 ALA B C 1
ATOM 4364 O O . ALA B 1 170 ? -6.281 -37.875 -16.5 1 98.12 170 ALA B O 1
ATOM 4365 N N . LYS B 1 171 ? -7.457 -36.125 -17.234 1 98 171 LYS B N 1
ATOM 4366 C CA . LYS B 1 171 ? -8.375 -36.969 -18 1 98 171 LYS B CA 1
ATOM 4367 C C . LYS B 1 171 ? -7.629 -37.75 -19.078 1 98 171 LYS B C 1
ATOM 4369 O O . LYS B 1 171 ? -7.914 -38.938 -19.312 1 98 171 LYS B O 1
ATOM 4374 N N . ALA B 1 172 ? -6.719 -37.125 -19.734 1 97.69 172 ALA B N 1
ATOM 4375 C CA . ALA B 1 172 ? -5.934 -37.75 -20.797 1 97.69 172 ALA B CA 1
ATOM 4376 C C . ALA B 1 172 ? -5.102 -38.906 -20.234 1 97.69 172 ALA B C 1
ATOM 4378 O O . ALA B 1 172 ? -4.816 -39.875 -20.938 1 97.69 172 ALA B O 1
ATOM 4379 N N . CYS B 1 173 ? -4.715 -38.812 -18.969 1 97.88 173 CYS B N 1
ATOM 4380 C CA . CYS B 1 173 ? -3.885 -39.844 -18.312 1 97.88 173 CYS B CA 1
ATOM 4381 C C . CYS B 1 173 ? -4.719 -41.031 -17.875 1 97.88 173 CYS B C 1
ATOM 4383 O O . CYS B 1 173 ? -4.176 -42.125 -17.625 1 97.88 173 CYS B O 1
ATOM 4385 N N . TRP B 1 174 ? -5.988 -40.812 -17.734 1 96.88 174 TRP B N 1
ATOM 4386 C CA . TRP B 1 174 ? -6.855 -41.844 -17.203 1 96.88 174 TRP B CA 1
ATOM 4387 C C . TRP B 1 174 ? -6.797 -43.125 -18.062 1 96.88 174 TRP B C 1
ATOM 4389 O O . TRP B 1 174 ? -6.855 -43.031 -19.281 1 96.88 174 TRP B O 1
ATOM 4399 N N . PRO B 1 175 ? -6.613 -44.312 -17.422 1 97.75 175 PRO B N 1
ATOM 4400 C CA . PRO B 1 175 ? -6.82 -44.625 -16 1 97.75 175 PRO B CA 1
ATOM 4401 C C . PRO B 1 175 ? -5.512 -44.688 -15.219 1 97.75 175 PRO B C 1
ATOM 4403 O O . PRO B 1 175 ? -5.469 -45.281 -14.125 1 97.75 175 PRO B O 1
ATOM 4406 N N . ALA B 1 176 ? -4.473 -44.156 -15.727 1 96.94 176 ALA B N 1
ATOM 4407 C CA . ALA B 1 176 ? -3.199 -44.125 -15.008 1 96.94 176 ALA B CA 1
ATOM 4408 C C . ALA B 1 176 ? -3.285 -43.188 -13.789 1 96.94 176 ALA B C 1
ATOM 4410 O O . ALA B 1 176 ? -4.184 -42.375 -13.703 1 96.94 176 ALA B O 1
ATOM 4411 N N . SER B 1 177 ? -2.395 -43.438 -12.789 1 96.06 177 SER B N 1
ATOM 4412 C CA . SER B 1 177 ? -2.271 -42.5 -11.672 1 96.06 177 SER B CA 1
ATOM 4413 C C . SER B 1 177 ? -1.461 -41.281 -12.062 1 96.06 177 SER B C 1
ATOM 4415 O O . SER B 1 177 ? -0.471 -41.375 -12.789 1 96.06 177 SER B O 1
ATOM 4417 N N . VAL B 1 178 ? -1.926 -40.156 -11.617 1 97.25 178 VAL B N 1
ATOM 4418 C CA . VAL B 1 178 ? -1.236 -38.906 -11.867 1 97.25 178 VAL B CA 1
ATOM 4419 C C . VAL B 1 178 ? -0.811 -38.25 -10.539 1 97.25 178 VAL B C 1
ATOM 4421 O O . VAL B 1 178 ? -1.64 -38.062 -9.656 1 97.25 178 VAL B O 1
ATOM 4424 N N . TYR B 1 179 ? 0.479 -38.031 -10.344 1 97.62 179 TYR B N 1
ATOM 4425 C CA . TYR B 1 179 ? 1.019 -37.312 -9.203 1 97.62 179 TYR B CA 1
ATOM 4426 C C . TYR B 1 179 ? 1.557 -35.938 -9.625 1 97.62 179 TYR B C 1
ATOM 4428 O O . TYR B 1 179 ? 2.639 -35.844 -10.203 1 97.62 179 TYR B O 1
ATOM 4436 N N . THR B 1 180 ? 0.79 -34.906 -9.312 1 98.38 180 THR B N 1
ATOM 4437 C CA . THR B 1 180 ? 1.215 -33.562 -9.625 1 98.38 180 THR B CA 1
ATOM 4438 C C . THR B 1 180 ? 1.978 -32.938 -8.453 1 98.38 180 THR B C 1
ATOM 4440 O O . THR B 1 180 ? 1.463 -32.906 -7.332 1 98.38 180 THR B O 1
ATOM 4443 N N . TYR B 1 181 ? 3.186 -32.594 -8.656 1 98.56 181 TYR B N 1
ATOM 4444 C CA . TYR B 1 181 ? 3.977 -31.781 -7.73 1 98.56 181 TYR B CA 1
ATOM 4445 C C . TYR B 1 181 ? 4.105 -30.344 -8.227 1 98.56 181 TYR B C 1
ATOM 4447 O O . TYR B 1 181 ? 4.688 -30.094 -9.289 1 98.56 181 TYR B O 1
ATOM 4455 N N . ALA B 1 182 ? 3.553 -29.391 -7.438 1 98.44 182 ALA B N 1
ATOM 4456 C CA . ALA B 1 182 ? 3.439 -28.016 -7.934 1 98.44 182 ALA B CA 1
ATOM 4457 C C . ALA B 1 182 ? 4.195 -27.047 -7.035 1 98.44 182 ALA B C 1
ATOM 4459 O O . ALA B 1 182 ? 4.188 -27.188 -5.812 1 98.44 182 ALA B O 1
ATOM 4460 N N . ILE B 1 183 ? 4.902 -26.125 -7.609 1 98 183 ILE B N 1
ATOM 4461 C CA . ILE B 1 183 ? 5.426 -24.922 -6.969 1 98 183 ILE B CA 1
ATOM 4462 C C . ILE B 1 183 ? 4.535 -23.734 -7.305 1 98 183 ILE B C 1
ATOM 4464 O O . ILE B 1 183 ? 4.387 -23.375 -8.469 1 98 183 ILE B O 1
ATOM 4468 N N . SER B 1 184 ? 3.965 -23.172 -6.273 1 96.56 184 SER B N 1
ATOM 4469 C CA . SER B 1 184 ? 2.969 -22.141 -6.488 1 96.56 184 SER B CA 1
ATOM 4470 C C . SER B 1 184 ? 3.631 -20.781 -6.73 1 96.56 184 SER B C 1
ATOM 4472 O O . SER B 1 184 ? 4.574 -20.406 -6.027 1 96.56 184 SER B O 1
ATOM 4474 N N . ASP B 1 185 ? 3.125 -20.109 -7.715 1 91.06 185 ASP B N 1
ATOM 4475 C CA . ASP B 1 185 ? 3.52 -18.719 -7.953 1 91.06 185 ASP B CA 1
ATOM 4476 C C . ASP B 1 185 ? 2.299 -17.812 -8.008 1 91.06 185 ASP B C 1
ATOM 4478 O O . ASP B 1 185 ? 2.309 -16.797 -8.711 1 91.06 185 ASP B O 1
ATOM 4482 N N . VAL B 1 186 ? 1.161 -18.234 -7.426 1 86.5 186 VAL B N 1
ATOM 4483 C CA . VAL B 1 186 ? -0.067 -17.453 -7.504 1 86.5 186 VAL B CA 1
ATOM 4484 C C . VAL B 1 186 ? -0.554 -17.109 -6.102 1 86.5 186 VAL B C 1
ATOM 4486 O O . VAL B 1 186 ? -0.354 -17.891 -5.16 1 86.5 186 VAL B O 1
ATOM 4489 N N . PRO B 1 187 ? -1.216 -15.945 -6.035 1 75.75 187 PRO B N 1
ATOM 4490 C CA . PRO B 1 187 ? -1.803 -15.609 -4.734 1 75.75 187 PRO B CA 1
ATOM 4491 C C . PRO B 1 187 ? -2.826 -16.641 -4.27 1 75.75 187 PRO B C 1
ATOM 4493 O O . PRO B 1 187 ? -3.654 -17.109 -5.062 1 75.75 187 PRO B O 1
ATOM 4496 N N . GLY B 1 188 ? -2.76 -17.156 -3.08 1 81.75 188 GLY B N 1
ATOM 4497 C CA . GLY B 1 188 ? -3.73 -18.078 -2.516 1 81.75 188 GLY B CA 1
ATOM 4498 C C . GLY B 1 188 ? -3.377 -19.531 -2.752 1 81.75 188 GLY B C 1
ATOM 4499 O O . GLY B 1 188 ? -3.939 -20.422 -2.113 1 81.75 188 GLY B O 1
ATOM 4500 N N . ASP B 1 189 ? -2.514 -19.797 -3.676 1 91.94 189 ASP B N 1
ATOM 4501 C CA . ASP B 1 189 ? -1.98 -21.125 -3.934 1 91.94 189 ASP B CA 1
ATOM 4502 C C . ASP B 1 189 ? -3.092 -22.094 -4.336 1 91.94 189 ASP B C 1
ATOM 4504 O O . ASP B 1 189 ? -3.094 -23.25 -3.922 1 91.94 189 ASP B O 1
ATOM 4508 N N . GLU B 1 190 ? -4.043 -21.625 -5.121 1 91.44 190 GLU B N 1
ATOM 4509 C CA . GLU B 1 190 ? -5.145 -22.484 -5.539 1 91.44 190 GLU B CA 1
ATOM 4510 C C . GLU B 1 190 ? -4.738 -23.375 -6.711 1 91.44 190 GLU B C 1
ATOM 4512 O O . GLU B 1 190 ? -4.309 -22.875 -7.754 1 91.44 190 GLU B O 1
ATOM 4517 N N . ALA B 1 191 ? -4.973 -24.625 -6.547 1 95.19 191 ALA B N 1
ATOM 4518 C CA . ALA B 1 191 ? -4.566 -25.625 -7.539 1 95.19 191 ALA B CA 1
ATOM 4519 C C . ALA B 1 191 ? -5.215 -25.344 -8.891 1 95.19 191 ALA B C 1
ATOM 4521 O O . ALA B 1 191 ? -4.582 -25.516 -9.938 1 95.19 191 ALA B O 1
ATOM 4522 N N . THR B 1 192 ? -6.469 -24.844 -8.852 1 94.5 192 THR B N 1
ATOM 4523 C CA . THR B 1 192 ? -7.227 -24.609 -10.078 1 94.5 192 THR B CA 1
ATOM 4524 C C . THR B 1 192 ? -6.668 -23.406 -10.844 1 94.5 192 THR B C 1
ATOM 4526 O O . THR B 1 192 ? -6.961 -23.234 -12.023 1 94.5 192 THR B O 1
ATOM 4529 N N . VAL B 1 193 ? -5.863 -22.609 -10.148 1 92.25 193 VAL B N 1
ATOM 4530 C CA . VAL B 1 193 ? -5.355 -21.375 -10.75 1 92.25 193 VAL B CA 1
ATOM 4531 C C . VAL B 1 193 ? -3.947 -21.609 -11.297 1 92.25 193 VAL B C 1
ATOM 4533 O O . VAL B 1 193 ? -3.572 -21.031 -12.32 1 92.25 193 VAL B O 1
ATOM 4536 N N . ILE B 1 194 ? -3.166 -22.469 -10.648 1 93.94 194 ILE B N 1
ATOM 4537 C CA . ILE B 1 194 ? -1.805 -22.75 -11.094 1 93.94 194 ILE B CA 1
ATOM 4538 C C . ILE B 1 194 ? -1.833 -23.375 -12.484 1 93.94 194 ILE B C 1
ATOM 4540 O O . ILE B 1 194 ? -2.344 -24.484 -12.648 1 93.94 194 ILE B O 1
ATOM 4544 N N . ALA B 1 195 ? -1.354 -22.656 -13.453 1 93.38 195 ALA B N 1
ATOM 4545 C CA . ALA B 1 195 ? -1.35 -23.047 -14.859 1 93.38 195 ALA B CA 1
ATOM 4546 C C . ALA B 1 195 ? -2.752 -23.422 -15.328 1 93.38 195 ALA B C 1
ATOM 4548 O O . ALA B 1 195 ? -2.912 -24.297 -16.188 1 93.38 195 ALA B O 1
ATOM 4549 N N . SER B 1 196 ? -3.768 -22.922 -14.641 1 94.19 196 SER B N 1
ATOM 4550 C CA . SER B 1 196 ? -5.184 -23.125 -14.938 1 94.19 196 SER B CA 1
ATOM 4551 C C . SER B 1 196 ? -5.613 -24.547 -14.641 1 94.19 196 SER B C 1
ATOM 4553 O O . SER B 1 196 ? -6.52 -25.078 -15.281 1 94.19 196 SER B O 1
ATOM 4555 N N . GLY B 1 197 ? -4.906 -25.266 -13.828 1 96.44 197 GLY B N 1
ATOM 4556 C CA . GLY B 1 197 ? -5.297 -26.5 -13.188 1 96.44 197 GLY B CA 1
ATOM 4557 C C . GLY B 1 197 ? -5.395 -27.672 -14.156 1 96.44 197 GLY B C 1
ATOM 4558 O O . GLY B 1 197 ? -6.438 -28.312 -14.258 1 96.44 197 GLY B O 1
ATOM 4559 N N . PRO B 1 198 ? -4.355 -27.984 -14.836 1 97.69 198 PRO B N 1
ATOM 4560 C CA . PRO B 1 198 ? -4.422 -29.062 -15.828 1 97.69 198 PRO B CA 1
ATOM 4561 C C . PRO B 1 198 ? -4.746 -30.422 -15.211 1 97.69 198 PRO B C 1
ATOM 4563 O O . PRO B 1 198 ? -5.301 -31.297 -15.883 1 97.69 198 PRO B O 1
ATOM 4566 N N . SER B 1 199 ? -4.453 -30.625 -13.938 1 98.12 199 SER B N 1
ATOM 4567 C CA . SER B 1 199 ? -4.574 -31.969 -13.367 1 98.12 199 SER B CA 1
ATOM 4568 C C . SER B 1 199 ? -5.633 -32 -12.273 1 98.12 199 SER B C 1
ATOM 4570 O O . SER B 1 199 ? -5.676 -32.969 -11.484 1 98.12 199 SER B O 1
ATOM 4572 N N . VAL B 1 200 ? -6.414 -30.953 -12.117 1 98.12 200 VAL B N 1
ATOM 4573 C CA . VAL B 1 200 ? -7.43 -30.891 -11.07 1 98.12 200 VAL B CA 1
ATOM 4574 C C . VAL B 1 200 ? -8.773 -30.516 -11.68 1 98.12 200 VAL B C 1
ATOM 4576 O O . VAL B 1 200 ? -8.836 -29.984 -12.797 1 98.12 200 VAL B O 1
ATOM 4579 N N . GLY B 1 201 ? -9.812 -30.844 -10.945 1 98.12 201 GLY B N 1
ATOM 4580 C CA . GLY B 1 201 ? -11.156 -30.531 -11.414 1 98.12 201 GLY B CA 1
ATOM 4581 C C . GLY B 1 201 ? -11.438 -29.047 -11.461 1 98.12 201 GLY B C 1
ATOM 4582 O O . GLY B 1 201 ? -10.898 -28.281 -10.656 1 98.12 201 GLY B O 1
ATOM 4583 N N . ASP B 1 202 ? -12.234 -28.641 -12.391 1 98 202 ASP B N 1
ATOM 4584 C CA . ASP B 1 202 ? -12.648 -27.266 -12.586 1 98 202 ASP B CA 1
ATOM 4585 C C . ASP B 1 202 ? -14.141 -27.078 -12.281 1 98 202 ASP B C 1
ATOM 4587 O O . ASP B 1 202 ? -14.992 -27.656 -12.969 1 98 202 ASP B O 1
ATOM 4591 N N . PRO B 1 203 ? -14.406 -26.359 -11.328 1 97 203 PRO B N 1
ATOM 4592 C CA . PRO B 1 203 ? -15.82 -26.203 -10.969 1 97 203 PRO B CA 1
ATOM 4593 C C . PRO B 1 203 ? -16.594 -25.312 -11.938 1 97 203 PRO B C 1
ATOM 4595 O O . PRO B 1 203 ? -17.828 -25.312 -11.93 1 97 203 PRO B O 1
ATOM 4598 N N . THR B 1 204 ? -15.914 -24.547 -12.797 1 97.31 204 THR B N 1
ATOM 4599 C CA . THR B 1 204 ? -16.594 -23.656 -13.727 1 97.31 204 THR B CA 1
ATOM 4600 C C . THR B 1 204 ? -17.094 -24.422 -14.945 1 97.31 204 THR B C 1
ATOM 4602 O O . THR B 1 204 ? -16.719 -25.562 -15.156 1 97.31 204 THR B O 1
ATOM 4605 N N . THR B 1 205 ? -18 -23.766 -15.766 1 97.69 205 THR B N 1
ATOM 4606 C CA . THR B 1 205 ? -18.609 -24.438 -16.906 1 97.69 205 THR B CA 1
ATOM 4607 C C . THR B 1 205 ? -18.422 -23.625 -18.172 1 97.69 205 THR B C 1
ATOM 4609 O O . THR B 1 205 ? -18.062 -22.453 -18.125 1 97.69 205 THR B O 1
ATOM 4612 N N . SER B 1 206 ? -18.672 -24.359 -19.266 1 97.62 206 SER B N 1
ATOM 4613 C CA . SER B 1 206 ? -18.672 -23.672 -20.547 1 97.62 206 SER B CA 1
ATOM 4614 C C . SER B 1 206 ? -19.734 -22.578 -20.594 1 97.62 206 SER B C 1
ATOM 4616 O O . SER B 1 206 ? -19.531 -21.547 -21.234 1 97.62 206 SER B O 1
ATOM 4618 N N . ALA B 1 207 ? -20.797 -22.844 -19.938 1 96.75 207 ALA B N 1
ATOM 4619 C CA . ALA B 1 207 ? -21.844 -21.828 -19.844 1 96.75 207 ALA B CA 1
ATOM 4620 C C . ALA B 1 207 ? -21.344 -20.594 -19.109 1 96.75 207 ALA B C 1
ATOM 4622 O O . ALA B 1 207 ? -21.688 -19.469 -19.484 1 96.75 207 ALA B O 1
ATOM 4623 N N . ASP B 1 208 ? -20.578 -20.859 -18.047 1 96.81 208 ASP B N 1
ATOM 4624 C CA . ASP B 1 208 ? -19.969 -19.734 -17.359 1 96.81 208 ASP B CA 1
ATOM 4625 C C . ASP B 1 208 ? -19.062 -18.922 -18.297 1 96.81 208 ASP B C 1
ATOM 4627 O O . ASP B 1 208 ? -19.078 -17.688 -18.266 1 96.81 208 ASP B O 1
ATOM 4631 N N . ALA B 1 209 ? -18.266 -19.578 -19.078 1 97.44 209 ALA B N 1
ATOM 4632 C CA . ALA B 1 209 ? -17.344 -18.938 -20 1 97.44 209 ALA B CA 1
ATOM 4633 C C . ALA B 1 209 ? -18.094 -18.047 -21 1 97.44 209 ALA B C 1
ATOM 4635 O O . ALA B 1 209 ? -17.703 -16.906 -21.25 1 97.44 209 ALA B O 1
ATOM 4636 N N . LEU B 1 210 ? -19.172 -18.594 -21.516 1 96.56 210 LEU B N 1
ATOM 4637 C CA . LEU B 1 210 ? -20 -17.828 -22.438 1 96.56 210 LEU B CA 1
ATOM 4638 C C . LEU B 1 210 ? -20.594 -16.609 -21.766 1 96.56 210 LEU B C 1
ATOM 4640 O O . LEU B 1 210 ? -20.641 -15.531 -22.359 1 96.56 210 LEU B O 1
ATOM 4644 N N . ALA B 1 211 ? -21.047 -16.812 -20.578 1 95.12 211 ALA B N 1
ATOM 4645 C CA . ALA B 1 211 ? -21.641 -15.719 -19.828 1 95.12 211 ALA B CA 1
ATOM 4646 C C . ALA B 1 211 ? -20.625 -14.609 -19.578 1 95.12 211 ALA B C 1
ATOM 4648 O O . ALA B 1 211 ? -20.984 -13.43 -19.609 1 95.12 211 ALA B O 1
ATOM 4649 N N . ILE B 1 212 ? -19.422 -14.984 -19.266 1 93.62 212 ILE B N 1
ATOM 4650 C CA . ILE B 1 212 ? -18.344 -14.031 -19 1 93.62 212 ILE B CA 1
ATOM 4651 C C . ILE B 1 212 ? -18.062 -13.219 -20.266 1 93.62 212 ILE B C 1
ATOM 4653 O O . ILE B 1 212 ? -17.953 -11.992 -20.219 1 93.62 212 ILE B O 1
ATOM 4657 N N . LEU B 1 213 ? -17.953 -13.875 -21.391 1 95.44 213 LEU B N 1
ATOM 4658 C CA . LEU B 1 213 ? -17.688 -13.188 -22.656 1 95.44 213 LEU B CA 1
ATOM 4659 C C . LEU B 1 213 ? -18.812 -12.211 -22.984 1 95.44 213 LEU B C 1
ATOM 4661 O O . LEU B 1 213 ? -18.547 -11.102 -23.469 1 95.44 213 LEU B O 1
ATOM 4665 N N . LYS B 1 214 ? -19.984 -12.609 -22.703 1 92.75 214 LYS B N 1
ATOM 4666 C CA . LYS B 1 214 ? -21.141 -11.742 -22.938 1 92.75 214 LYS B CA 1
ATOM 4667 C C . LYS B 1 214 ? -21.141 -10.547 -21.984 1 92.75 214 LYS B C 1
ATOM 4669 O O . LYS B 1 214 ? -21.375 -9.414 -22.422 1 92.75 214 LYS B O 1
ATOM 4674 N N . ARG B 1 215 ? -20.922 -10.883 -20.781 1 88.12 215 ARG B N 1
ATOM 4675 C CA . ARG B 1 215 ? -20.953 -9.852 -19.75 1 88.12 215 ARG B CA 1
ATOM 4676 C C . ARG B 1 215 ? -19.969 -8.727 -20.078 1 88.12 215 ARG B C 1
ATOM 4678 O O . ARG B 1 215 ? -20.266 -7.555 -19.859 1 88.12 215 ARG B O 1
ATOM 4685 N N . TYR B 1 216 ? -18.766 -9.062 -20.562 1 88.25 216 TYR B N 1
ATOM 4686 C CA . TYR B 1 216 ? -17.734 -8.078 -20.828 1 88.25 216 TYR B CA 1
ATOM 4687 C C . TYR B 1 216 ? -17.766 -7.629 -22.297 1 88.25 216 TYR B C 1
ATOM 4689 O O . TYR B 1 216 ? -16.875 -6.918 -22.75 1 88.25 216 TYR B O 1
ATOM 4697 N N . ALA B 1 217 ? -18.719 -8.031 -23 1 91.31 217 ALA B N 1
ATOM 4698 C CA . ALA B 1 217 ? -18.922 -7.68 -24.406 1 91.31 217 ALA B CA 1
ATOM 4699 C C . ALA B 1 217 ? -17.672 -7.969 -25.234 1 91.31 217 ALA B C 1
ATOM 4701 O O . ALA B 1 217 ? -17.219 -7.117 -25.984 1 91.31 217 ALA B O 1
ATOM 4702 N N . ILE B 1 218 ? -17.094 -9.141 -24.969 1 92.88 218 ILE B N 1
ATOM 4703 C CA . ILE B 1 218 ? -15.914 -9.562 -25.719 1 92.88 218 ILE B CA 1
ATOM 4704 C C . ILE B 1 218 ? -16.328 -10.117 -27.078 1 92.88 218 ILE B C 1
ATOM 4706 O O . ILE B 1 218 ? -17.078 -11.094 -27.156 1 92.88 218 ILE B O 1
ATOM 4710 N N . ASP B 1 219 ? -15.852 -9.461 -28.109 1 91.31 219 ASP B N 1
ATOM 4711 C CA . ASP B 1 219 ? -16.094 -9.953 -29.453 1 91.31 219 ASP B CA 1
ATOM 4712 C C . ASP B 1 219 ? -15.172 -11.117 -29.797 1 91.31 219 ASP B C 1
ATOM 4714 O O . ASP B 1 219 ? -13.945 -10.969 -29.797 1 91.31 219 ASP B O 1
ATOM 4718 N N . VAL B 1 220 ? -15.766 -12.289 -30.016 1 94.31 220 VAL B N 1
ATOM 4719 C CA . VAL B 1 220 ? -14.969 -13.469 -30.344 1 94.31 220 VAL B CA 1
ATOM 4720 C C . VAL B 1 220 ? -15.438 -14.062 -31.672 1 94.31 220 VAL B C 1
ATOM 4722 O O . VAL B 1 220 ? -16.594 -13.875 -32.062 1 94.31 220 VAL B O 1
ATOM 4725 N N . PRO B 1 221 ? -14.562 -14.68 -32.406 1 94.25 221 PRO B N 1
ATOM 4726 C CA . PRO B 1 221 ? -14.977 -15.328 -33.656 1 94.25 221 PRO B CA 1
ATOM 4727 C C . PRO B 1 221 ? -16.016 -16.422 -33.438 1 94.25 221 PRO B C 1
ATOM 4729 O O . PRO B 1 221 ? -16.125 -16.969 -32.344 1 94.25 221 PRO B O 1
ATOM 4732 N N . GLN B 1 222 ? -16.703 -16.75 -34.5 1 95.19 222 GLN B N 1
ATOM 4733 C CA . GLN B 1 222 ? -17.812 -17.703 -34.438 1 95.19 222 GLN B CA 1
ATOM 4734 C C . GLN B 1 222 ? -17.312 -19.094 -34.031 1 95.19 222 GLN B C 1
ATOM 4736 O O . GLN B 1 222 ? -18.031 -19.828 -33.344 1 95.19 222 GLN B O 1
ATOM 4741 N N . AS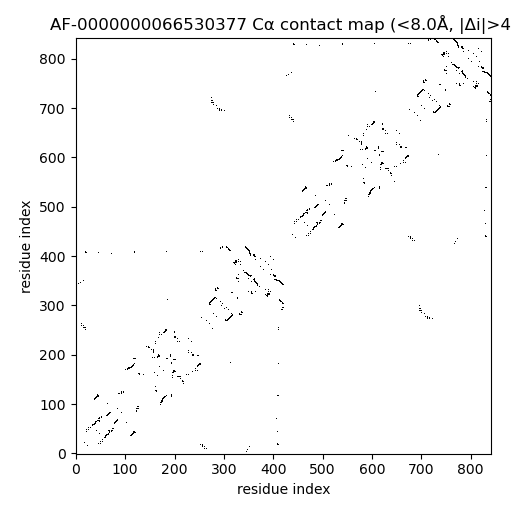N B 1 223 ? -16.188 -19.484 -34.406 1 96.31 223 ASN B N 1
ATOM 4742 C CA . ASN B 1 223 ? -15.656 -20.797 -34.062 1 96.31 223 ASN B CA 1
ATOM 4743 C C . ASN B 1 223 ? -15.484 -20.938 -32.562 1 96.31 223 ASN B C 1
ATOM 4745 O O . ASN B 1 223 ? -15.656 -22.031 -32 1 96.31 223 ASN B O 1
ATOM 4749 N N . VAL B 1 224 ? -15.094 -19.844 -31.891 1 97.06 224 VAL B N 1
ATOM 4750 C CA . VAL B 1 224 ? -14.953 -19.844 -30.438 1 97.06 224 VAL B CA 1
ATOM 4751 C C . VAL B 1 224 ? -16.328 -20.047 -29.781 1 97.06 224 VAL B C 1
ATOM 4753 O O . VAL B 1 224 ? -16.469 -20.844 -28.859 1 97.06 224 VAL B O 1
ATOM 4756 N N . LEU B 1 225 ? -17.312 -19.359 -30.312 1 96.38 225 LEU B N 1
ATOM 4757 C CA . LEU B 1 225 ? -18.672 -19.484 -29.797 1 96.38 225 LEU B CA 1
ATOM 4758 C C . LEU B 1 225 ? -19.203 -20.891 -30.031 1 96.38 225 LEU B C 1
ATOM 4760 O O . LEU B 1 225 ? -19.828 -21.484 -29.141 1 96.38 225 LEU B O 1
ATOM 4764 N N . ASP B 1 226 ? -18.969 -21.344 -31.219 1 96.81 226 ASP B N 1
ATOM 4765 C CA . ASP B 1 226 ? -19.422 -22.688 -31.562 1 96.81 226 ASP B CA 1
ATOM 4766 C C . ASP B 1 226 ? -18.781 -23.734 -30.625 1 96.81 226 ASP B C 1
ATOM 4768 O O . ASP B 1 226 ? -19.453 -24.656 -30.172 1 96.81 226 ASP B O 1
ATOM 4772 N N . TRP B 1 227 ? -17.562 -23.547 -30.391 1 97.56 227 TRP B N 1
ATOM 4773 C CA . TRP B 1 227 ? -16.859 -24.484 -29.516 1 97.56 227 TRP B CA 1
ATOM 4774 C C . TRP B 1 227 ? -17.438 -24.438 -28.094 1 97.56 227 TRP B C 1
ATOM 4776 O O . TRP B 1 227 ? -17.719 -25.469 -27.5 1 97.56 227 TRP B O 1
ATOM 4786 N N . LEU B 1 228 ? -17.609 -23.266 -27.562 1 97.69 228 LEU B N 1
ATOM 4787 C CA . LEU B 1 228 ? -18.062 -23.109 -26.188 1 97.69 228 LEU B CA 1
ATOM 4788 C C . LEU B 1 228 ? -19.484 -23.625 -26.031 1 97.69 228 LEU B C 1
ATOM 4790 O O . LEU B 1 228 ? -19.906 -23.938 -24.906 1 97.69 228 LEU B O 1
ATOM 4794 N N . ALA B 1 229 ? -20.172 -23.719 -27.141 1 96.12 229 ALA B N 1
ATOM 4795 C CA . ALA B 1 229 ? -21.531 -24.25 -27.109 1 96.12 229 ALA B CA 1
ATOM 4796 C C . ALA B 1 229 ? -21.531 -25.766 -27.219 1 96.12 229 ALA B C 1
ATOM 4798 O O . ALA B 1 229 ? -22.531 -26.422 -26.938 1 96.12 229 ALA B O 1
ATOM 4799 N N . ASP B 1 230 ? -20.422 -26.297 -27.703 1 96.88 230 ASP B N 1
ATOM 4800 C CA . ASP B 1 230 ? -20.266 -27.734 -27.859 1 96.88 230 ASP B CA 1
ATOM 4801 C C . ASP B 1 230 ? -20.016 -28.406 -26.5 1 96.88 230 ASP B C 1
ATOM 4803 O O . ASP B 1 230 ? -19.219 -27.922 -25.703 1 96.88 230 ASP B O 1
ATOM 4807 N N . PRO B 1 231 ? -20.688 -29.5 -26.172 1 96.5 231 PRO B N 1
ATOM 4808 C CA . PRO B 1 231 ? -20.469 -30.203 -24.906 1 96.5 231 PRO B CA 1
ATOM 4809 C C . PRO B 1 231 ? -19.016 -30.625 -24.703 1 96.5 231 PRO B C 1
ATOM 4811 O O . PRO B 1 231 ? -18.562 -30.75 -23.562 1 96.5 231 PRO B O 1
ATOM 4814 N N . ARG B 1 232 ? -18.266 -30.766 -25.75 1 95.44 232 ARG B N 1
ATOM 4815 C CA . ARG B 1 232 ? -16.859 -31.172 -25.656 1 95.44 232 ARG B CA 1
ATOM 4816 C C . ARG B 1 232 ? -16.016 -30.078 -25 1 95.44 232 ARG B C 1
ATOM 4818 O O . ARG B 1 232 ? -14.891 -30.328 -24.578 1 95.44 232 ARG B O 1
ATOM 4825 N N . SER B 1 233 ? -16.578 -28.875 -24.922 1 97.5 233 SER B N 1
ATOM 4826 C CA . SER B 1 233 ? -15.828 -27.75 -24.375 1 97.5 233 SER B CA 1
ATOM 4827 C C . SER B 1 233 ? -15.844 -27.781 -22.844 1 97.5 233 SER B C 1
ATOM 4829 O O . SER B 1 233 ? -15.07 -27.062 -22.203 1 97.5 233 SER B O 1
ATOM 4831 N N . GLU B 1 234 ? -16.672 -28.625 -22.25 1 98.12 234 GLU B N 1
ATOM 4832 C CA . GLU B 1 234 ? -16.766 -28.672 -20.797 1 98.12 234 GLU B CA 1
ATOM 4833 C C . GLU B 1 234 ? -15.484 -29.25 -20.188 1 98.12 234 GLU B C 1
ATOM 4835 O O . GLU B 1 234 ? -14.922 -30.219 -20.719 1 98.12 234 GLU B O 1
ATOM 4840 N N . THR B 1 235 ? -15.047 -28.625 -19.141 1 98.25 235 THR B N 1
ATOM 4841 C CA . THR B 1 235 ? -13.859 -29.094 -18.422 1 98.25 235 THR B CA 1
ATOM 4842 C C . THR B 1 235 ? -14.211 -30.25 -17.484 1 98.25 235 THR B C 1
ATOM 4844 O O . THR B 1 235 ? -15.383 -30.625 -17.359 1 98.25 235 THR B O 1
ATOM 4847 N N . VAL B 1 236 ? -13.188 -30.859 -16.969 1 98.5 236 VAL B N 1
ATOM 4848 C CA . VAL B 1 236 ? -13.391 -31.969 -16.047 1 98.5 236 VAL B CA 1
ATOM 4849 C C . VAL B 1 236 ? -13.875 -31.453 -14.695 1 98.5 236 VAL B C 1
ATOM 4851 O O . VAL B 1 236 ? -13.234 -30.594 -14.086 1 98.5 236 VAL B O 1
ATOM 4854 N N . LYS B 1 237 ? -14.984 -31.953 -14.266 1 98.31 237 LYS B N 1
ATOM 4855 C CA . LYS B 1 237 ? -15.562 -31.469 -13.016 1 98.31 237 LYS B CA 1
ATOM 4856 C C . LYS B 1 237 ? -14.93 -32.156 -11.812 1 98.31 237 LYS B C 1
ATOM 4858 O O . LYS B 1 237 ? -14.391 -33.25 -11.938 1 98.31 237 LYS B O 1
ATOM 4863 N N . PRO B 1 238 ? -14.922 -31.531 -10.602 1 97.5 238 PRO B N 1
ATOM 4864 C CA . PRO B 1 238 ? -14.211 -32.031 -9.422 1 97.5 238 PRO B CA 1
ATOM 4865 C C . PRO B 1 238 ? -14.641 -33.438 -9.016 1 97.5 238 PRO B C 1
ATOM 4867 O O . PRO B 1 238 ? -13.836 -34.188 -8.477 1 97.5 238 PRO B O 1
ATOM 4870 N N . ASP B 1 239 ? -15.828 -33.875 -9.32 1 96.75 239 ASP B N 1
ATOM 4871 C CA . ASP B 1 239 ? -16.328 -35.156 -8.883 1 96.75 239 ASP B CA 1
ATOM 4872 C C . ASP B 1 239 ? -16.219 -36.188 -10 1 96.75 239 ASP B C 1
ATOM 4874 O O . ASP B 1 239 ? -16.703 -37.312 -9.867 1 96.75 239 ASP B O 1
ATOM 4878 N N . ASP B 1 240 ? -15.594 -35.875 -11.047 1 97.88 240 ASP B N 1
ATOM 4879 C CA . ASP B 1 240 ? -15.461 -36.781 -12.172 1 97.88 240 ASP B CA 1
ATOM 4880 C C . ASP B 1 240 ? -14.641 -38 -11.789 1 97.88 240 ASP B C 1
ATOM 4882 O O . ASP B 1 240 ? -13.57 -37.875 -11.188 1 97.88 240 ASP B O 1
ATOM 4886 N N . PRO B 1 241 ? -15.016 -39.188 -12.156 1 97.19 241 PRO B N 1
ATOM 4887 C CA . PRO B 1 241 ? -14.32 -40.406 -11.781 1 97.19 241 PRO B CA 1
ATOM 4888 C C . PRO B 1 241 ? -12.898 -40.469 -12.336 1 97.19 241 PRO B C 1
ATOM 4890 O O . PRO B 1 241 ? -12.039 -41.125 -11.734 1 97.19 241 PRO B O 1
ATOM 4893 N N . CYS B 1 242 ? -12.664 -39.812 -13.383 1 96.75 242 CYS B N 1
ATOM 4894 C CA . CYS B 1 242 ? -11.344 -39.875 -13.984 1 96.75 242 CYS B CA 1
ATOM 4895 C C . CYS B 1 242 ? -10.305 -39.188 -13.109 1 96.75 242 CYS B C 1
ATOM 4897 O O . CYS B 1 242 ? -9.102 -39.344 -13.305 1 96.75 242 CYS B O 1
ATOM 4899 N N . LEU B 1 243 ? -10.734 -38.438 -12.102 1 98 243 LEU B N 1
ATOM 4900 C CA . LEU B 1 243 ? -9.828 -37.719 -11.203 1 98 243 LEU B CA 1
ATOM 4901 C C . LEU B 1 243 ? -9.523 -38.562 -9.969 1 98 243 LEU B C 1
ATOM 4903 O O . LEU B 1 243 ? -8.75 -38.156 -9.102 1 98 243 LEU B O 1
ATOM 4907 N N . ALA B 1 244 ? -10.141 -39.719 -9.883 1 97.19 244 ALA B N 1
ATOM 4908 C CA . ALA B 1 244 ? -10.031 -40.562 -8.688 1 97.19 244 ALA B CA 1
ATOM 4909 C C . ALA B 1 244 ? -8.578 -40.906 -8.398 1 97.19 244 ALA B C 1
ATOM 4911 O O . ALA B 1 244 ? -8.219 -41.156 -7.242 1 97.19 244 ALA B O 1
ATOM 4912 N N . ARG B 1 245 ? -7.734 -40.969 -9.445 1 96.44 245 ARG B N 1
ATOM 4913 C CA . ARG B 1 245 ? -6.336 -41.344 -9.266 1 96.44 245 ARG B CA 1
ATOM 4914 C C . ARG B 1 245 ? -5.414 -40.156 -9.57 1 96.44 245 ARG B C 1
ATOM 4916 O O . ARG B 1 245 ? -4.242 -40.344 -9.906 1 96.44 245 ARG B O 1
ATOM 4923 N N . SER B 1 246 ? -5.938 -38.938 -9.562 1 96.94 246 SER B N 1
ATOM 4924 C CA . SER B 1 246 ? -5.16 -37.719 -9.719 1 96.94 246 SER B CA 1
ATOM 4925 C C . SER B 1 246 ? -4.832 -37.094 -8.367 1 96.94 246 SER B C 1
ATOM 4927 O O . SER B 1 246 ? -5.734 -36.656 -7.645 1 96.94 246 SER B O 1
ATOM 4929 N N . HIS B 1 247 ? -3.555 -37.062 -8.055 1 96.44 247 HIS B N 1
ATOM 4930 C CA . HIS B 1 247 ? -3.09 -36.531 -6.781 1 96.44 247 HIS B CA 1
ATOM 4931 C C . HIS B 1 247 ? -2.326 -35.219 -6.988 1 96.44 247 HIS B C 1
ATOM 4933 O O . HIS B 1 247 ? -1.469 -35.125 -7.871 1 96.44 247 HIS B O 1
ATOM 4939 N N . PHE B 1 248 ? -2.729 -34.219 -6.242 1 97.75 248 PHE B N 1
ATOM 4940 C CA . PHE B 1 248 ? -2.1 -32.906 -6.332 1 97.75 248 PHE B CA 1
ATOM 4941 C C . PHE B 1 248 ? -1.434 -32.531 -5.012 1 97.75 248 PHE B C 1
ATOM 4943 O O . PHE B 1 248 ? -2.053 -32.625 -3.951 1 97.75 248 PHE B O 1
ATOM 4950 N N . GLN B 1 249 ? -0.169 -32.125 -5.137 1 97.38 249 GLN B N 1
ATOM 4951 C CA . GLN B 1 249 ? 0.559 -31.734 -3.939 1 97.38 249 GLN B CA 1
ATOM 4952 C C . GLN B 1 249 ? 1.355 -30.453 -4.191 1 97.38 249 GLN B C 1
ATOM 4954 O O . GLN B 1 249 ? 2.096 -30.359 -5.172 1 97.38 249 GLN B O 1
ATOM 4959 N N . LEU B 1 250 ? 1.103 -29.406 -3.326 1 97.19 250 LEU B N 1
ATOM 4960 C CA . LEU B 1 250 ? 1.975 -28.25 -3.305 1 97.19 250 LEU B CA 1
ATOM 4961 C C . LEU B 1 250 ? 3.273 -28.547 -2.566 1 97.19 250 LEU B C 1
ATOM 4963 O O . LEU B 1 250 ? 3.252 -28.953 -1.401 1 97.19 250 LEU B O 1
ATOM 4967 N N . ILE B 1 251 ? 4.375 -28.344 -3.246 1 97.81 251 ILE B N 1
ATOM 4968 C CA . ILE B 1 251 ? 5.621 -28.75 -2.605 1 97.81 251 ILE B CA 1
ATOM 4969 C C . ILE B 1 251 ? 6.414 -27.5 -2.191 1 97.81 251 ILE B C 1
ATOM 4971 O O . ILE B 1 251 ? 7.352 -27.594 -1.399 1 97.81 251 ILE B O 1
ATOM 4975 N N . ALA B 1 252 ? 6.102 -26.359 -2.74 1 97.5 252 ALA B N 1
ATOM 4976 C CA . ALA B 1 252 ? 6.691 -25.078 -2.361 1 97.5 252 ALA B CA 1
ATOM 4977 C C . ALA B 1 252 ? 5.711 -23.938 -2.607 1 97.5 252 ALA B C 1
ATOM 4979 O O . ALA B 1 252 ? 4.98 -23.938 -3.602 1 97.5 252 ALA B O 1
ATOM 4980 N N . THR B 1 253 ? 5.668 -23.016 -1.729 1 96.88 253 THR B N 1
ATOM 4981 C CA . THR B 1 253 ? 4.801 -21.844 -1.792 1 96.88 253 THR B CA 1
ATOM 4982 C C . THR B 1 253 ? 5.566 -20.578 -1.399 1 96.88 253 THR B C 1
ATOM 4984 O O . THR B 1 253 ? 6.656 -20.672 -0.835 1 96.88 253 THR B O 1
ATOM 4987 N N . PRO B 1 254 ? 5.035 -19.406 -1.707 1 96.44 254 PRO B N 1
ATOM 4988 C CA . PRO B 1 254 ? 5.633 -18.156 -1.233 1 96.44 254 PRO B CA 1
ATOM 4989 C C . PRO B 1 254 ? 5.781 -18.109 0.285 1 96.44 254 PRO B C 1
ATOM 4991 O O . PRO B 1 254 ? 6.762 -17.562 0.796 1 96.44 254 PRO B O 1
ATOM 4994 N N . GLN B 1 255 ? 4.859 -18.703 0.993 1 97.25 255 GLN B N 1
ATOM 4995 C CA . GLN B 1 255 ? 4.914 -18.703 2.451 1 97.25 255 GLN B CA 1
ATOM 4996 C C . GLN B 1 255 ? 6.148 -19.453 2.953 1 97.25 255 GLN B C 1
ATOM 4998 O O . GLN B 1 255 ? 6.766 -19.047 3.939 1 97.25 255 GLN B O 1
ATOM 5003 N N . ASN B 1 256 ? 6.504 -20.562 2.316 1 97.12 256 ASN B N 1
ATOM 5004 C CA . ASN B 1 256 ? 7.715 -21.297 2.68 1 97.12 256 ASN B CA 1
ATOM 5005 C C . ASN B 1 256 ? 8.953 -20.391 2.596 1 97.12 256 ASN B C 1
ATOM 5007 O O . ASN B 1 256 ? 9.844 -20.484 3.441 1 97.12 256 ASN B O 1
ATOM 5011 N N . ALA B 1 257 ? 8.992 -19.609 1.567 1 97.56 257 ALA B N 1
ATOM 5012 C CA . ALA B 1 257 ? 10.117 -18.688 1.368 1 97.56 257 ALA B CA 1
ATOM 5013 C C . ALA B 1 257 ? 10.195 -17.656 2.488 1 97.56 257 ALA B C 1
ATOM 5015 O O . ALA B 1 257 ? 11.273 -17.406 3.035 1 97.56 257 ALA B O 1
ATOM 5016 N N . LEU B 1 258 ? 9.078 -17.047 2.861 1 98.25 258 LEU B N 1
ATOM 5017 C CA . LEU B 1 258 ? 9.023 -16.047 3.926 1 98.25 258 LEU B CA 1
ATOM 5018 C C . LEU B 1 258 ? 9.422 -16.672 5.266 1 98.25 258 LEU B C 1
ATOM 5020 O O . LEU B 1 258 ? 10.18 -16.062 6.031 1 98.25 258 LEU B O 1
ATOM 5024 N N . ASP B 1 259 ? 8.93 -17.875 5.516 1 98.38 259 ASP B N 1
ATOM 5025 C CA . ASP B 1 259 ? 9.242 -18.562 6.766 1 98.38 259 ASP B CA 1
ATOM 5026 C C . ASP B 1 259 ? 10.734 -18.875 6.863 1 98.38 259 ASP B C 1
ATOM 5028 O O . ASP B 1 259 ? 11.344 -18.703 7.922 1 98.38 259 ASP B O 1
ATOM 5032 N N . ALA B 1 260 ? 11.25 -19.344 5.754 1 98.62 260 ALA B N 1
ATOM 5033 C CA . ALA B 1 260 ? 12.68 -19.672 5.746 1 98.62 260 ALA B CA 1
ATOM 5034 C C . ALA B 1 260 ? 13.523 -18.422 6.012 1 98.62 260 ALA B C 1
ATOM 5036 O O . ALA B 1 260 ? 14.492 -18.469 6.77 1 98.62 260 ALA B O 1
ATOM 5037 N N . ALA B 1 261 ? 13.172 -17.328 5.367 1 98.75 261 ALA B N 1
ATOM 5038 C CA . ALA B 1 261 ? 13.875 -16.062 5.582 1 98.75 261 ALA B CA 1
ATOM 5039 C C . ALA B 1 261 ? 13.734 -15.594 7.027 1 98.75 261 ALA B C 1
ATOM 5041 O O . ALA B 1 261 ? 14.688 -15.078 7.617 1 98.75 261 ALA B O 1
ATOM 5042 N N . ALA B 1 262 ? 12.562 -15.742 7.594 1 98.75 262 ALA B N 1
ATOM 5043 C CA . ALA B 1 262 ? 12.32 -15.336 8.977 1 98.75 262 ALA B CA 1
ATOM 5044 C C . ALA B 1 262 ? 13.211 -16.109 9.945 1 98.75 262 ALA B C 1
ATOM 5046 O O . ALA B 1 262 ? 13.727 -15.547 10.914 1 98.75 262 ALA B O 1
ATOM 5047 N N . VAL B 1 263 ? 13.352 -17.422 9.711 1 98.56 263 VAL B N 1
ATOM 5048 C CA . VAL B 1 263 ? 14.211 -18.25 10.539 1 98.56 263 VAL B CA 1
ATOM 5049 C C . VAL B 1 263 ? 15.641 -17.734 10.484 1 98.56 263 VAL B C 1
ATOM 5051 O O . VAL B 1 263 ? 16.312 -17.625 11.516 1 98.56 263 VAL B O 1
ATOM 5054 N N . LYS B 1 264 ? 16.078 -17.422 9.266 1 98.25 264 LYS B N 1
ATOM 5055 C CA . LYS B 1 264 ? 17.422 -16.875 9.086 1 98.25 264 LYS B CA 1
ATOM 5056 C C . LYS B 1 264 ? 17.578 -15.547 9.828 1 98.25 264 LYS B C 1
ATOM 5058 O O . LYS B 1 264 ? 18.625 -15.281 10.422 1 98.25 264 LYS B O 1
ATOM 5063 N N . CYS B 1 265 ? 16.578 -14.672 9.789 1 98.44 265 CYS B N 1
ATOM 5064 C CA . CYS B 1 265 ? 16.594 -13.391 10.492 1 98.44 265 CYS B CA 1
ATOM 5065 C C . CYS B 1 265 ? 16.734 -13.602 12 1 98.44 265 CYS B C 1
ATOM 5067 O O . CYS B 1 265 ? 17.578 -12.977 12.633 1 98.44 265 CYS B O 1
ATOM 5069 N N . ARG B 1 266 ? 15.945 -14.477 12.531 1 97.56 266 ARG B N 1
ATOM 5070 C CA . ARG B 1 266 ? 15.969 -14.727 13.969 1 97.56 266 ARG B CA 1
ATOM 5071 C C . ARG B 1 266 ? 17.312 -15.297 14.406 1 97.56 266 ARG B C 1
ATOM 5073 O O . ARG B 1 266 ? 17.828 -14.93 15.461 1 97.56 266 ARG B O 1
ATOM 5080 N N . ALA B 1 267 ? 17.828 -16.141 13.586 1 97.5 267 ALA B N 1
ATOM 5081 C CA . ALA B 1 267 ? 19.141 -16.703 13.875 1 97.5 267 ALA B CA 1
ATOM 5082 C C . ALA B 1 267 ? 20.203 -15.625 13.93 1 97.5 267 ALA B C 1
ATOM 5084 O O . ALA B 1 267 ? 21.188 -15.75 14.664 1 97.5 267 ALA B O 1
ATOM 5085 N N . ALA B 1 268 ? 20 -14.594 13.203 1 97.12 268 ALA B N 1
ATOM 5086 C CA . ALA B 1 268 ? 20.953 -13.492 13.148 1 97.12 268 ALA B CA 1
ATOM 5087 C C . ALA B 1 268 ? 20.656 -12.445 14.211 1 97.12 268 ALA B C 1
ATOM 5089 O O . ALA B 1 268 ? 21.344 -11.43 14.32 1 97.12 268 ALA B O 1
ATOM 5090 N N . GLY B 1 269 ? 19.562 -12.641 14.961 1 96.06 269 GLY B N 1
ATOM 5091 C CA . GLY B 1 269 ? 19.25 -11.758 16.078 1 96.06 269 GLY B CA 1
ATOM 5092 C C . GLY B 1 269 ? 18.25 -10.68 15.719 1 96.06 269 GLY B C 1
ATOM 5093 O O . GLY B 1 269 ? 18.062 -9.719 16.469 1 96.06 269 GLY B O 1
ATOM 5094 N N . PHE B 1 270 ? 17.609 -10.797 14.578 1 97.62 270 PHE B N 1
ATOM 5095 C CA . PHE B 1 270 ? 16.641 -9.797 14.148 1 97.62 270 PHE B CA 1
ATOM 5096 C C . PHE B 1 270 ? 15.211 -10.289 14.406 1 97.62 270 PHE B C 1
ATOM 5098 O O . PHE B 1 270 ? 14.906 -11.461 14.172 1 97.62 270 PHE B O 1
ATOM 5105 N N . SER B 1 271 ? 14.391 -9.375 14.961 1 97.25 271 SER B N 1
ATOM 5106 C CA . SER B 1 271 ? 12.961 -9.633 14.938 1 97.25 271 SER B CA 1
ATOM 5107 C C . SER B 1 271 ? 12.398 -9.484 13.523 1 97.25 271 SER B C 1
ATOM 5109 O O . SER B 1 271 ? 12.992 -8.812 12.68 1 97.25 271 SER B O 1
ATOM 5111 N N . THR B 1 272 ? 11.297 -10.203 13.266 1 98.12 272 THR B N 1
ATOM 5112 C CA . THR B 1 272 ? 10.766 -10.172 11.906 1 98.12 272 THR B CA 1
ATOM 5113 C C . THR B 1 272 ? 9.305 -9.734 11.906 1 98.12 272 THR B C 1
ATOM 5115 O O . THR B 1 272 ? 8.547 -10.086 12.82 1 98.12 272 THR B O 1
ATOM 5118 N N . LEU B 1 273 ? 8.961 -8.93 11.016 1 98.56 273 LEU B N 1
ATOM 5119 C CA . LEU B 1 273 ? 7.598 -8.539 10.695 1 98.56 273 LEU B CA 1
ATOM 5120 C C . LEU B 1 273 ? 7.188 -9.078 9.328 1 98.56 273 LEU B C 1
ATOM 5122 O O . LEU B 1 273 ? 7.488 -8.469 8.297 1 98.56 273 LEU B O 1
ATOM 5126 N N . ILE B 1 274 ? 6.457 -10.18 9.258 1 98.69 274 ILE B N 1
ATOM 5127 C CA . ILE B 1 274 ? 6.02 -10.773 8 1 98.69 274 ILE B CA 1
ATOM 5128 C C . ILE B 1 274 ? 4.68 -10.164 7.582 1 98.69 274 ILE B C 1
ATOM 5130 O O . ILE B 1 274 ? 3.65 -10.438 8.203 1 98.69 274 ILE B O 1
ATOM 5134 N N . LEU B 1 275 ? 4.668 -9.375 6.555 1 98.25 275 LEU B N 1
ATOM 5135 C CA . LEU B 1 275 ? 3.455 -8.695 6.105 1 98.25 275 LEU B CA 1
ATOM 5136 C C . LEU B 1 275 ? 2.631 -9.609 5.199 1 98.25 275 LEU B C 1
ATOM 5138 O O . LEU B 1 275 ? 1.429 -9.391 5.027 1 98.25 275 LEU B O 1
ATOM 5142 N N . GLY B 1 276 ? 3.289 -10.648 4.539 1 96.62 276 GLY B N 1
ATOM 5143 C CA . GLY B 1 276 ? 2.557 -11.641 3.771 1 96.62 276 GLY B CA 1
ATOM 5144 C C . GLY B 1 276 ? 2.654 -11.43 2.273 1 96.62 276 GLY B C 1
ATOM 5145 O O . GLY B 1 276 ? 3.586 -10.773 1.794 1 96.62 276 GLY B O 1
ATOM 5146 N N . ASP B 1 277 ? 1.793 -12.117 1.501 1 95.12 277 ASP B N 1
ATOM 5147 C CA . ASP B 1 277 ? 1.72 -12.023 0.046 1 95.12 277 ASP B CA 1
ATOM 5148 C C . ASP B 1 277 ? 0.903 -10.805 -0.383 1 95.12 277 ASP B C 1
ATOM 5150 O O . ASP B 1 277 ? -0.325 -10.812 -0.279 1 95.12 277 ASP B O 1
ATOM 5154 N N . LEU B 1 278 ? 1.629 -9.852 -0.875 1 96.38 278 LEU B N 1
ATOM 5155 C CA . LEU B 1 278 ? 0.998 -8.562 -1.151 1 96.38 278 LEU B CA 1
ATOM 5156 C C . LEU B 1 278 ? 0.839 -8.352 -2.652 1 96.38 278 LEU B C 1
ATOM 5158 O O . LEU B 1 278 ? 1.716 -8.727 -3.434 1 96.38 278 LEU B O 1
ATOM 5162 N N . GLU B 1 279 ? -0.292 -7.785 -3.055 1 93.94 279 GLU B N 1
ATOM 5163 C CA . GLU B 1 279 ? -0.583 -7.395 -4.43 1 93.94 279 GLU B CA 1
ATOM 5164 C C . GLU B 1 279 ? -0.828 -5.895 -4.539 1 93.94 279 GLU B C 1
ATOM 5166 O O . GLU B 1 279 ? -0.936 -5.203 -3.525 1 93.94 279 GLU B O 1
ATOM 5171 N N . GLY B 1 280 ? -0.84 -5.375 -5.73 1 94.31 280 GLY B N 1
ATOM 5172 C CA . GLY B 1 280 ? -1.065 -3.959 -5.977 1 94.31 280 GLY B CA 1
ATOM 5173 C C . GLY B 1 280 ? -0 -3.33 -6.855 1 94.31 280 GLY B C 1
ATOM 5174 O O . GLY B 1 280 ? 0.881 -4.023 -7.363 1 94.31 280 GLY B O 1
ATOM 5175 N N . GLU B 1 281 ? -0.134 -2 -7.102 1 95.69 281 GLU B N 1
ATOM 5176 C CA . GLU B 1 281 ? 0.861 -1.248 -7.859 1 95.69 281 GLU B CA 1
ATOM 5177 C C . GLU B 1 281 ? 2.182 -1.159 -7.102 1 95.69 281 GLU B C 1
ATOM 5179 O O . GLU B 1 281 ? 2.219 -0.693 -5.961 1 95.69 281 GLU B O 1
ATOM 5184 N N . ALA B 1 282 ? 3.262 -1.568 -7.719 1 97.62 282 ALA B N 1
ATOM 5185 C CA . ALA B 1 282 ? 4.559 -1.721 -7.066 1 97.62 282 ALA B CA 1
ATOM 5186 C C . ALA B 1 282 ? 4.961 -0.442 -6.336 1 97.62 282 ALA B C 1
ATOM 5188 O O . ALA B 1 282 ? 5.383 -0.487 -5.176 1 97.62 282 ALA B O 1
ATOM 5189 N N . ARG B 1 283 ? 4.801 0.716 -6.98 1 97.31 283 ARG B N 1
ATOM 5190 C CA . ARG B 1 283 ? 5.227 1.979 -6.391 1 97.31 283 ARG B CA 1
ATOM 5191 C C . ARG B 1 283 ? 4.398 2.316 -5.156 1 97.31 283 ARG B C 1
ATOM 5193 O O . ARG B 1 283 ? 4.914 2.873 -4.188 1 97.31 283 ARG B O 1
ATOM 5200 N N . GLU B 1 284 ? 3.117 1.97 -5.199 1 97.12 284 GLU B N 1
ATOM 5201 C CA . GLU B 1 284 ? 2.23 2.262 -4.074 1 97.12 284 GLU B CA 1
ATOM 5202 C C . GLU B 1 284 ? 2.49 1.314 -2.906 1 97.12 284 GLU B C 1
ATOM 5204 O O . GLU B 1 284 ? 2.443 1.727 -1.746 1 97.12 284 GLU B O 1
ATOM 5209 N N . VAL B 1 285 ? 2.697 0.04 -3.223 1 98.44 285 VAL B N 1
ATOM 5210 C CA . VAL B 1 285 ? 3.061 -0.92 -2.186 1 98.44 285 VAL B CA 1
ATOM 5211 C C . VAL B 1 285 ? 4.328 -0.456 -1.47 1 98.44 285 VAL B C 1
ATOM 5213 O O . VAL B 1 285 ? 4.438 -0.581 -0.248 1 98.44 285 VAL B O 1
ATOM 5216 N N . ALA B 1 286 ? 5.258 0.114 -2.213 1 98.75 286 ALA B N 1
ATOM 5217 C CA . ALA B 1 286 ? 6.508 0.628 -1.655 1 98.75 286 ALA B CA 1
ATOM 5218 C C . ALA B 1 286 ? 6.246 1.777 -0.687 1 98.75 286 ALA B C 1
ATOM 5220 O O . ALA B 1 286 ? 6.906 1.892 0.347 1 98.75 286 ALA B O 1
ATOM 5221 N N . LYS B 1 287 ? 5.305 2.654 -1.031 1 97.56 287 LYS B N 1
ATOM 5222 C CA . LYS B 1 287 ? 4.969 3.777 -0.159 1 97.56 287 LYS B CA 1
ATOM 5223 C C . LYS B 1 287 ? 4.473 3.289 1.198 1 97.56 287 LYS B C 1
ATOM 5225 O O . LYS B 1 287 ? 4.828 3.855 2.234 1 97.56 287 LYS B O 1
ATOM 5230 N N . VAL B 1 288 ? 3.646 2.271 1.185 1 98.44 288 VAL B N 1
ATOM 5231 C CA . VAL B 1 288 ? 3.137 1.704 2.428 1 98.44 288 VAL B CA 1
ATOM 5232 C C . VAL B 1 288 ? 4.293 1.143 3.252 1 98.44 288 VAL B C 1
ATOM 5234 O O . VAL B 1 288 ? 4.375 1.378 4.461 1 98.44 288 VAL B O 1
ATOM 5237 N N . HIS B 1 289 ? 5.203 0.398 2.582 1 98.75 289 HIS B N 1
ATOM 5238 C CA . HIS B 1 289 ? 6.363 -0.148 3.275 1 98.75 289 HIS B CA 1
ATOM 5239 C C . HIS B 1 289 ? 7.223 0.961 3.871 1 98.75 289 HIS B C 1
ATOM 5241 O O . HIS B 1 289 ? 7.75 0.819 4.977 1 98.75 289 HIS B O 1
ATOM 5247 N N . ALA B 1 290 ? 7.375 2.053 3.117 1 98 290 ALA B N 1
ATOM 5248 C CA . ALA B 1 290 ? 8.141 3.188 3.621 1 98 290 ALA B CA 1
ATOM 5249 C C . ALA B 1 290 ? 7.516 3.754 4.891 1 98 290 ALA B C 1
ATOM 5251 O O . ALA B 1 290 ? 8.227 4.09 5.844 1 98 290 ALA B O 1
ATOM 5252 N N . GLY B 1 291 ? 6.203 3.891 4.859 1 96.88 291 GLY B N 1
ATOM 5253 C CA . GLY B 1 291 ? 5.5 4.359 6.043 1 96.88 291 GLY B CA 1
ATOM 5254 C C . GLY B 1 291 ? 5.703 3.467 7.25 1 96.88 291 GLY B C 1
ATOM 5255 O O . GLY B 1 291 ? 5.938 3.957 8.359 1 96.88 291 GLY B O 1
ATOM 5256 N N . ILE B 1 292 ? 5.668 2.152 7.051 1 98.31 292 ILE B N 1
ATOM 5257 C CA . ILE B 1 292 ? 5.855 1.195 8.133 1 98.31 292 ILE B CA 1
ATOM 5258 C C . ILE B 1 292 ? 7.289 1.281 8.656 1 98.31 292 ILE B C 1
ATOM 5260 O O . ILE B 1 292 ? 7.516 1.262 9.867 1 98.31 292 ILE B O 1
ATOM 5264 N N . ALA B 1 293 ? 8.219 1.379 7.754 1 98.06 293 ALA B N 1
ATOM 5265 C CA . ALA B 1 293 ? 9.617 1.497 8.156 1 98.06 293 ALA B CA 1
ATOM 5266 C C . ALA B 1 293 ? 9.844 2.74 9.008 1 98.06 293 ALA B C 1
ATOM 5268 O O . ALA B 1 293 ? 10.562 2.691 10.008 1 98.06 293 ALA B O 1
ATOM 5269 N N . ARG B 1 294 ? 9.219 3.857 8.625 1 96 294 ARG B N 1
ATOM 5270 C CA . ARG B 1 294 ? 9.344 5.086 9.398 1 96 294 ARG B CA 1
ATOM 5271 C C . ARG B 1 294 ? 8.711 4.934 10.781 1 96 294 ARG B C 1
ATOM 5273 O O . ARG B 1 294 ? 9.227 5.461 11.766 1 96 294 ARG B O 1
ATOM 5280 N N . GLN B 1 295 ? 7.578 4.25 10.805 1 96.75 295 GLN B N 1
ATOM 5281 C CA . GLN B 1 295 ? 6.914 3.984 12.078 1 96.75 295 GLN B CA 1
ATOM 5282 C C . GLN B 1 295 ? 7.832 3.221 13.031 1 96.75 295 GLN B C 1
ATOM 5284 O O . GLN B 1 295 ? 7.895 3.531 14.219 1 96.75 295 GLN B O 1
ATOM 5289 N N . ILE B 1 296 ? 8.469 2.227 12.492 1 97.38 296 ILE B N 1
ATOM 5290 C CA . ILE B 1 296 ? 9.398 1.424 13.281 1 97.38 296 ILE B CA 1
ATOM 5291 C C . ILE B 1 296 ? 10.547 2.301 13.773 1 97.38 296 ILE B C 1
ATOM 5293 O O . ILE B 1 296 ? 10.891 2.279 14.961 1 97.38 296 ILE B O 1
ATOM 5297 N N . ARG B 1 297 ? 11.102 3.068 12.914 1 94.94 297 ARG B N 1
ATOM 5298 C CA . ARG B 1 297 ? 12.258 3.895 13.242 1 94.94 297 ARG B CA 1
ATOM 5299 C C . ARG B 1 297 ? 11.891 4.961 14.273 1 94.94 297 ARG B C 1
ATOM 5301 O O . ARG B 1 297 ? 12.641 5.195 15.227 1 94.94 297 ARG B O 1
ATOM 5308 N N . LYS B 1 298 ? 10.797 5.586 14.07 1 93.5 298 LYS B N 1
ATOM 5309 C CA . LYS B 1 298 ? 10.43 6.75 14.867 1 93.5 298 LYS B CA 1
ATOM 5310 C C . LYS B 1 298 ? 9.797 6.336 16.188 1 93.5 298 LYS B C 1
ATOM 5312 O O . LYS B 1 298 ? 10.016 6.988 17.219 1 93.5 298 LYS B O 1
ATOM 5317 N N . HIS B 1 299 ? 9.023 5.211 16.203 1 95.75 299 HIS B N 1
ATOM 5318 C CA . HIS B 1 299 ? 8.195 4.945 17.375 1 95.75 299 HIS B CA 1
ATOM 5319 C C . HIS B 1 299 ? 8.461 3.549 17.922 1 95.75 299 HIS B C 1
ATOM 5321 O O . HIS B 1 299 ? 7.906 3.174 18.969 1 95.75 299 HIS B O 1
ATOM 5327 N N . GLY B 1 300 ? 9.281 2.73 17.234 1 96.88 300 GLY B N 1
ATOM 5328 C CA . GLY B 1 300 ? 9.508 1.358 17.672 1 96.88 300 GLY B CA 1
ATOM 5329 C C . GLY B 1 300 ? 8.281 0.48 17.547 1 96.88 300 GLY B C 1
ATOM 5330 O O . GLY B 1 300 ? 8.102 -0.457 18.328 1 96.88 300 GLY B O 1
ATOM 5331 N N . GLN B 1 301 ? 7.371 0.893 16.688 1 96.62 301 GLN B N 1
ATOM 5332 C CA . GLN B 1 301 ? 6.129 0.168 16.438 1 96.62 301 GLN B CA 1
ATOM 5333 C C . GLN B 1 301 ? 6.02 -0.246 14.977 1 96.62 301 GLN B C 1
ATOM 5335 O O . GLN B 1 301 ? 6.5 0.461 14.094 1 96.62 301 GLN B O 1
ATOM 5340 N N . PRO B 1 302 ? 5.395 -1.382 14.633 1 95.62 302 PRO B N 1
ATOM 5341 C CA . PRO B 1 302 ? 4.867 -2.352 15.594 1 95.62 302 PRO B CA 1
ATOM 5342 C C . PRO B 1 302 ? 5.961 -3.184 16.25 1 95.62 302 PRO B C 1
ATOM 5344 O O . PRO B 1 302 ? 5.688 -3.949 17.188 1 95.62 302 PRO B O 1
ATOM 5347 N N . LEU B 1 303 ? 7.184 -3.066 15.75 1 94.81 303 LEU B N 1
ATOM 5348 C CA . LEU B 1 303 ? 8.367 -3.721 16.297 1 94.81 303 LEU B CA 1
ATOM 5349 C C . LEU B 1 303 ? 9.523 -2.734 16.422 1 94.81 303 LEU B C 1
ATOM 5351 O O . LEU B 1 303 ? 9.695 -1.856 15.57 1 94.81 303 LEU B O 1
ATOM 5355 N N . ALA B 1 304 ? 10.328 -2.992 17.438 1 96.5 304 ALA B N 1
ATOM 5356 C CA . ALA B 1 304 ? 11.492 -2.121 17.594 1 96.5 304 ALA B CA 1
ATOM 5357 C C . ALA B 1 304 ? 12.641 -2.584 16.703 1 96.5 304 ALA B C 1
ATOM 5359 O O . ALA B 1 304 ? 12.797 -3.781 16.453 1 96.5 304 ALA B O 1
ATOM 5360 N N . ALA B 1 305 ? 13.414 -1.663 16.219 1 96.5 305 ALA B N 1
ATOM 5361 C CA . ALA B 1 305 ? 14.68 -2.008 15.57 1 96.5 305 ALA B CA 1
ATOM 5362 C C . ALA B 1 305 ? 15.664 -2.613 16.562 1 96.5 305 ALA B C 1
ATOM 5364 O O . ALA B 1 305 ? 15.625 -2.295 17.75 1 96.5 305 ALA B O 1
ATOM 5365 N N . PRO B 1 306 ? 16.594 -3.488 16.219 1 97.44 306 PRO B N 1
ATOM 5366 C CA . PRO B 1 306 ? 16.766 -3.928 14.836 1 97.44 306 PRO B CA 1
ATOM 5367 C C . PRO B 1 306 ? 15.742 -4.977 14.414 1 97.44 306 PRO B C 1
ATOM 5369 O O . PRO B 1 306 ? 15.375 -5.84 15.211 1 97.44 306 PRO B O 1
ATOM 5372 N N . CYS B 1 307 ? 15.25 -4.898 13.258 1 98.38 307 CYS B N 1
ATOM 5373 C CA . CYS B 1 307 ? 14.258 -5.852 12.789 1 98.38 307 CYS B CA 1
ATOM 5374 C C . CYS B 1 307 ? 14.25 -5.926 11.266 1 98.38 307 CYS B C 1
ATOM 5376 O O . CYS B 1 307 ? 14.969 -5.184 10.602 1 98.38 307 CYS B O 1
ATOM 5378 N N . VAL B 1 308 ? 13.539 -6.898 10.672 1 98.75 308 VAL B N 1
ATOM 5379 C CA . VAL B 1 308 ? 13.391 -7.074 9.227 1 98.75 308 VAL B CA 1
ATOM 5380 C C . VAL B 1 308 ? 11.906 -7.164 8.867 1 98.75 308 VAL B C 1
ATOM 5382 O O . VAL B 1 308 ? 11.164 -7.934 9.477 1 98.75 308 VAL B O 1
ATOM 5385 N N . ILE B 1 309 ? 11.484 -6.293 7.996 1 98.88 309 ILE B N 1
ATOM 5386 C CA . ILE B 1 309 ? 10.172 -6.43 7.387 1 98.88 309 ILE B CA 1
ATOM 5387 C C . ILE B 1 309 ? 10.25 -7.375 6.188 1 98.88 309 ILE B C 1
ATOM 5389 O O . ILE B 1 309 ? 11.07 -7.168 5.285 1 98.88 309 ILE B O 1
ATOM 5393 N N . LEU B 1 310 ? 9.43 -8.43 6.168 1 98.88 310 LEU B N 1
ATOM 5394 C CA . LEU B 1 310 ? 9.398 -9.406 5.082 1 98.88 310 LEU B CA 1
ATOM 5395 C C . LEU B 1 310 ? 8.047 -9.383 4.375 1 98.88 310 LEU B C 1
ATOM 5397 O O . LEU B 1 310 ? 7.004 -9.273 5.023 1 98.88 310 LEU B O 1
ATOM 5401 N N . SER B 1 311 ? 8.055 -9.414 3.072 1 98.56 311 SER B N 1
ATOM 5402 C CA . SER B 1 311 ? 6.824 -9.57 2.295 1 98.56 311 SER B CA 1
ATOM 5403 C C . SER B 1 311 ? 7.098 -10.266 0.964 1 98.56 311 SER B C 1
ATOM 5405 O O . SER B 1 311 ? 8.234 -10.289 0.494 1 98.56 311 SER B O 1
ATOM 5407 N N . GLY B 1 312 ? 6.141 -10.906 0.457 1 97.25 312 GLY B N 1
ATOM 5408 C CA . GLY B 1 312 ? 6.164 -11.531 -0.859 1 97.25 312 GLY B CA 1
ATOM 5409 C C . GLY B 1 312 ? 5.047 -11.047 -1.765 1 97.25 312 GLY B C 1
ATOM 5410 O O . GLY B 1 312 ? 4.707 -9.859 -1.769 1 97.25 312 GLY B O 1
ATOM 5411 N N . GLY B 1 313 ? 4.566 -11.953 -2.586 1 94.44 313 GLY B N 1
ATOM 5412 C CA . GLY B 1 313 ? 3.482 -11.648 -3.504 1 94.44 313 GLY B CA 1
ATOM 5413 C C . GLY B 1 313 ? 3.963 -11.18 -4.863 1 94.44 313 GLY B C 1
ATOM 5414 O O . GLY B 1 313 ? 5.113 -11.422 -5.238 1 94.44 313 GLY B O 1
ATOM 5415 N N . GLU B 1 314 ? 3.1 -10.656 -5.633 1 93.06 314 GLU B N 1
ATOM 5416 C CA . GLU B 1 314 ? 3.373 -10.18 -6.988 1 93.06 314 GLU B CA 1
ATOM 5417 C C . GLU B 1 314 ? 2.67 -8.852 -7.254 1 93.06 314 GLU B C 1
ATOM 5419 O O . GLU B 1 314 ? 1.453 -8.812 -7.449 1 93.06 314 GLU B O 1
ATOM 5424 N N . THR B 1 315 ? 3.477 -7.812 -7.27 1 95.19 315 THR B N 1
ATOM 5425 C CA . THR B 1 315 ? 2.932 -6.496 -7.578 1 95.19 315 THR B CA 1
ATOM 5426 C C . THR B 1 315 ? 2.848 -6.285 -9.086 1 95.19 315 THR B C 1
ATOM 5428 O O . THR B 1 315 ? 3.217 -7.164 -9.859 1 95.19 315 THR B O 1
ATOM 5431 N N . THR B 1 316 ? 2.246 -5.207 -9.531 1 92.31 316 THR B N 1
ATOM 5432 C CA . THR B 1 316 ? 2.129 -4.848 -10.938 1 92.31 316 THR B CA 1
ATOM 5433 C C . THR B 1 316 ? 2.723 -3.467 -11.195 1 92.31 316 THR B C 1
ATOM 5435 O O . THR B 1 316 ? 2.949 -2.697 -10.266 1 92.31 316 THR B O 1
ATOM 5438 N N . VAL B 1 317 ? 3.121 -3.197 -12.422 1 94 317 VAL B N 1
ATOM 5439 C CA . VAL B 1 317 ? 3.623 -1.891 -12.836 1 94 317 VAL B CA 1
ATOM 5440 C C . VAL B 1 317 ? 2.781 -1.357 -13.992 1 94 317 VAL B C 1
ATOM 5442 O O . VAL B 1 317 ? 2.607 -2.037 -15.008 1 94 317 VAL B O 1
ATOM 5445 N N . THR B 1 318 ? 2.168 -0.197 -13.773 1 90.62 318 THR B N 1
ATOM 5446 C CA . THR B 1 318 ? 1.639 0.533 -14.914 1 90.62 318 THR B CA 1
ATOM 5447 C C . THR B 1 318 ? 2.756 1.267 -15.656 1 90.62 318 THR B C 1
ATOM 5449 O O . THR B 1 318 ? 3.301 2.248 -15.148 1 90.62 318 THR B O 1
ATOM 5452 N N . VAL B 1 319 ? 3.084 0.796 -16.828 1 89.56 319 VAL B N 1
ATOM 5453 C CA . VAL B 1 319 ? 4.195 1.362 -17.578 1 89.56 319 VAL B CA 1
ATOM 5454 C C . VAL B 1 319 ? 3.771 2.684 -18.219 1 89.56 319 VAL B C 1
ATOM 5456 O O . VAL B 1 319 ? 2.805 2.729 -18.984 1 89.56 319 VAL B O 1
ATOM 5459 N N . ARG B 1 320 ? 4.336 3.736 -17.859 1 87.06 320 ARG B N 1
ATOM 5460 C CA . ARG B 1 320 ? 4.039 5.066 -18.375 1 87.06 320 ARG B CA 1
ATOM 5461 C C . ARG B 1 320 ? 5.223 5.625 -19.156 1 87.06 320 ARG B C 1
ATOM 5463 O O . ARG B 1 320 ? 5.055 6.5 -20 1 87.06 320 ARG B O 1
ATOM 5470 N N . GLY B 1 321 ? 6.43 5.113 -18.875 1 91.81 321 GLY B N 1
ATOM 5471 C CA . GLY B 1 321 ? 7.652 5.617 -19.484 1 91.81 321 GLY B CA 1
ATOM 5472 C C . GLY B 1 321 ? 8.344 4.59 -20.359 1 91.81 321 GLY B C 1
ATOM 5473 O O . GLY B 1 321 ? 7.715 3.639 -20.828 1 91.81 321 GLY B O 1
ATOM 5474 N N . ASN B 1 322 ? 9.555 4.922 -20.719 1 94.12 322 ASN B N 1
ATOM 5475 C CA . ASN B 1 322 ? 10.344 4.07 -21.609 1 94.12 322 ASN B CA 1
ATOM 5476 C C . ASN B 1 322 ? 11.555 3.482 -20.891 1 94.12 322 ASN B C 1
ATOM 5478 O O . ASN B 1 322 ? 12.461 2.941 -21.516 1 94.12 322 ASN B O 1
ATOM 5482 N N . GLY B 1 323 ? 11.5 3.643 -19.625 1 95.44 323 GLY B N 1
ATOM 5483 C CA . GLY B 1 323 ? 12.633 3.16 -18.844 1 95.44 323 GLY B CA 1
ATOM 5484 C C . GLY B 1 323 ? 12.695 1.646 -18.766 1 95.44 323 GLY B C 1
ATOM 5485 O O . GLY B 1 323 ? 11.875 0.952 -19.375 1 95.44 323 GLY B O 1
ATOM 5486 N N . ARG B 1 324 ? 13.75 1.146 -18.156 1 96.62 324 ARG B N 1
ATOM 5487 C CA . ARG B 1 324 ? 13.984 -0.287 -18.016 1 96.62 324 ARG B CA 1
ATOM 5488 C C . ARG B 1 324 ? 13.766 -0.743 -16.578 1 96.62 324 ARG B C 1
ATOM 5490 O O . ARG B 1 324 ? 14.086 -0.018 -15.633 1 96.62 324 ARG B O 1
ATOM 5497 N N . GLY B 1 325 ? 13.227 -1.947 -16.438 1 95.25 325 GLY B N 1
ATOM 5498 C CA . GLY B 1 325 ? 13.109 -2.533 -15.109 1 95.25 325 GLY B CA 1
ATOM 5499 C C . GLY B 1 325 ? 11.836 -3.336 -14.93 1 95.25 325 GLY B C 1
ATOM 5500 O O . GLY B 1 325 ? 11.008 -3.416 -15.836 1 95.25 325 GLY B O 1
ATOM 5501 N N . GLY B 1 326 ? 11.719 -4.02 -13.812 1 96.75 326 GLY B N 1
ATOM 5502 C CA . GLY B 1 326 ? 10.547 -4.781 -13.414 1 96.75 326 GLY B CA 1
ATOM 5503 C C . GLY B 1 326 ? 9.922 -4.277 -12.125 1 96.75 326 GLY B C 1
ATOM 5504 O O . GLY B 1 326 ? 10.242 -3.186 -11.656 1 96.75 326 GLY B O 1
ATOM 5505 N N . ARG B 1 327 ? 9.008 -4.996 -11.617 1 97.44 327 ARG B N 1
ATOM 5506 C CA . ARG B 1 327 ? 8.18 -4.562 -10.508 1 97.44 327 ARG B CA 1
ATOM 5507 C C . ARG B 1 327 ? 9 -4.441 -9.227 1 97.44 327 ARG B C 1
ATOM 5509 O O . ARG B 1 327 ? 8.711 -3.596 -8.375 1 97.44 327 ARG B O 1
ATOM 5516 N N . ASN B 1 328 ? 10.094 -5.242 -9.047 1 98.69 328 ASN B N 1
ATOM 5517 C CA . ASN B 1 328 ? 10.906 -5.164 -7.836 1 98.69 328 ASN B CA 1
ATOM 5518 C C . ASN B 1 328 ? 11.805 -3.934 -7.844 1 98.69 328 ASN B C 1
ATOM 5520 O O . ASN B 1 328 ? 11.945 -3.256 -6.824 1 98.69 328 ASN B O 1
ATOM 5524 N N . ALA B 1 329 ? 12.391 -3.662 -9.023 1 98.62 329 ALA B N 1
ATOM 5525 C CA . ALA B 1 329 ? 13.172 -2.432 -9.148 1 98.62 329 ALA B CA 1
ATOM 5526 C C . ALA B 1 329 ? 12.273 -1.203 -8.992 1 98.62 329 ALA B C 1
ATOM 5528 O O . ALA B 1 329 ? 12.688 -0.197 -8.414 1 98.62 329 ALA B O 1
ATOM 5529 N N . GLU B 1 330 ? 11.078 -1.266 -9.57 1 98.44 330 GLU B N 1
ATOM 5530 C CA . GLU B 1 330 ? 10.117 -0.179 -9.438 1 98.44 330 GLU B CA 1
ATOM 5531 C C . GLU B 1 330 ? 9.742 0.05 -7.973 1 98.44 330 GLU B C 1
ATOM 5533 O O . GLU B 1 330 ? 9.672 1.193 -7.516 1 98.44 330 GLU B O 1
ATOM 5538 N N . PHE B 1 331 ? 9.508 -1.031 -7.266 1 98.62 331 PHE B N 1
ATOM 5539 C CA . PHE B 1 331 ? 9.227 -0.982 -5.836 1 98.62 331 PHE B CA 1
ATOM 5540 C C . PHE B 1 331 ? 10.359 -0.287 -5.082 1 98.62 331 PHE B C 1
ATOM 5542 O O . PHE B 1 331 ? 10.109 0.633 -4.297 1 98.62 331 PHE B O 1
ATOM 5549 N N . LEU B 1 332 ? 11.57 -0.702 -5.277 1 98.88 332 LEU B N 1
ATOM 5550 C CA . LEU B 1 332 ? 12.711 -0.152 -4.559 1 98.88 332 LEU B CA 1
ATOM 5551 C C . LEU B 1 332 ? 12.953 1.303 -4.949 1 98.88 332 LEU B C 1
ATOM 5553 O O . LEU B 1 332 ? 13.383 2.107 -4.121 1 98.88 332 LEU B O 1
ATOM 5557 N N . LEU B 1 333 ? 12.742 1.574 -6.273 1 98.5 333 LEU B N 1
ATOM 5558 C CA . LEU B 1 333 ? 12.867 2.955 -6.723 1 98.5 333 LEU B CA 1
ATOM 5559 C C . LEU B 1 333 ? 11.906 3.865 -5.965 1 98.5 333 LEU B C 1
ATOM 5561 O O . LEU B 1 333 ? 12.297 4.941 -5.504 1 98.5 333 LEU B O 1
ATOM 5565 N N . SER B 1 334 ? 10.711 3.441 -5.863 1 98.19 334 SER B N 1
ATOM 5566 C CA . SER B 1 334 ? 9.719 4.191 -5.109 1 98.19 334 SER B CA 1
ATOM 5567 C C . SER B 1 334 ? 10.078 4.262 -3.629 1 98.19 334 SER B C 1
ATOM 5569 O O . SER B 1 334 ? 9.922 5.309 -2.996 1 98.19 334 SER B O 1
ATOM 5571 N N . LEU B 1 335 ? 10.508 3.131 -3.041 1 98.56 335 LEU B N 1
ATOM 5572 C CA . LEU B 1 335 ? 10.945 3.102 -1.648 1 98.56 335 LEU B CA 1
ATOM 5573 C C . LEU B 1 335 ? 12.062 4.109 -1.408 1 98.56 335 LEU B C 1
ATOM 5575 O O . LEU B 1 335 ? 12.062 4.816 -0.397 1 98.56 335 LEU B O 1
ATOM 5579 N N . THR B 1 336 ? 13.008 4.172 -2.334 1 98.38 336 THR B N 1
ATOM 5580 C CA . THR B 1 336 ? 14.117 5.113 -2.25 1 98.38 336 THR B CA 1
ATOM 5581 C C . THR B 1 336 ? 13.609 6.555 -2.277 1 98.38 336 THR B C 1
ATOM 5583 O O . THR B 1 336 ? 14.07 7.395 -1.504 1 98.38 336 THR B O 1
ATOM 5586 N N . ALA B 1 337 ? 12.688 6.812 -3.184 1 95.5 337 ALA B N 1
ATOM 5587 C CA . ALA B 1 337 ? 12.125 8.148 -3.318 1 95.5 337 ALA B CA 1
ATOM 5588 C C . ALA B 1 337 ? 11.414 8.578 -2.035 1 95.5 337 ALA B C 1
ATOM 5590 O O . ALA B 1 337 ? 11.5 9.742 -1.636 1 95.5 337 ALA B O 1
ATOM 5591 N N . GLU B 1 338 ? 10.719 7.645 -1.439 1 94.5 338 GLU B N 1
ATOM 5592 C CA . GLU B 1 338 ? 9.914 7.945 -0.258 1 94.5 338 GLU B CA 1
ATOM 5593 C C . GLU B 1 338 ? 10.789 8.133 0.976 1 94.5 338 GLU B C 1
ATOM 5595 O O . GLU B 1 338 ? 10.531 9.008 1.806 1 94.5 338 GLU B O 1
ATOM 5600 N N . LEU B 1 339 ? 11.812 7.324 1.166 1 95.75 339 LEU B N 1
ATOM 5601 C CA . LEU B 1 339 ? 12.641 7.348 2.367 1 95.75 339 LEU B CA 1
ATOM 5602 C C . LEU B 1 339 ? 13.711 8.43 2.264 1 95.75 339 LEU B C 1
ATOM 5604 O O . LEU B 1 339 ? 14.227 8.891 3.283 1 95.75 339 LEU B O 1
ATOM 5608 N N . LYS B 1 340 ? 14.117 8.781 1.075 1 91.25 340 LYS B N 1
ATOM 5609 C CA . LYS B 1 340 ? 15.031 9.875 0.772 1 91.25 340 LYS B CA 1
ATOM 5610 C C . LYS B 1 340 ? 16.25 9.836 1.688 1 91.25 340 LYS B C 1
ATOM 5612 O O . LYS B 1 340 ? 16.609 10.852 2.291 1 91.25 340 LYS B O 1
ATOM 5617 N N . GLY B 1 341 ? 16.734 8.688 1.958 1 92.31 341 GLY B N 1
ATOM 5618 C CA . GLY B 1 341 ? 17.984 8.555 2.695 1 92.31 341 GLY B CA 1
ATOM 5619 C C . GLY B 1 341 ? 17.781 8.422 4.191 1 92.31 341 GLY B C 1
ATOM 5620 O O . GLY B 1 341 ? 18.703 8.656 4.973 1 92.31 341 GLY B O 1
ATOM 5621 N N . GLU B 1 342 ? 16.578 8.094 4.652 1 92.81 342 GLU B N 1
ATOM 5622 C CA . GLU B 1 342 ? 16.406 7.766 6.066 1 92.81 342 GLU B CA 1
ATOM 5623 C C . GLU B 1 342 ? 17.5 6.816 6.551 1 92.81 342 GLU B C 1
ATOM 5625 O O . GLU B 1 342 ? 17.734 5.77 5.945 1 92.81 342 GLU B O 1
ATOM 5630 N N . PRO B 1 343 ? 18.141 7.18 7.625 1 94.62 343 PRO B N 1
ATOM 5631 C CA . PRO B 1 343 ? 19.312 6.391 8.039 1 94.62 343 PRO B CA 1
ATOM 5632 C C . PRO B 1 343 ? 18.938 4.992 8.516 1 94.62 343 PRO B C 1
ATOM 5634 O O . PRO B 1 343 ? 17.828 4.781 9.016 1 94.62 343 PRO B O 1
ATOM 5637 N N . ASN B 1 344 ? 19.781 4.047 8.336 1 95.62 344 ASN B N 1
ATOM 5638 C CA . ASN B 1 344 ? 19.766 2.713 8.93 1 95.62 344 ASN B CA 1
ATOM 5639 C C . ASN B 1 344 ? 18.656 1.849 8.352 1 95.62 344 ASN B C 1
ATOM 5641 O O . ASN B 1 344 ? 18.203 0.894 8.992 1 95.62 344 ASN B O 1
ATOM 5645 N N . ILE B 1 345 ? 18.188 2.209 7.172 1 98.19 345 ILE B N 1
ATOM 5646 C CA . ILE B 1 345 ? 17.203 1.381 6.496 1 98.19 345 ILE B CA 1
ATOM 5647 C C . ILE B 1 345 ? 17.797 0.834 5.195 1 98.19 345 ILE B C 1
ATOM 5649 O O . ILE B 1 345 ? 18.203 1.602 4.324 1 98.19 345 ILE B O 1
ATOM 5653 N N . TRP B 1 346 ? 17.891 -0.466 5.082 1 98.56 346 TRP B N 1
ATOM 5654 C CA . TRP B 1 346 ? 18.328 -1.197 3.895 1 98.56 346 TRP B CA 1
ATOM 5655 C C . TRP B 1 346 ? 17.203 -2.053 3.336 1 98.56 346 TRP B C 1
ATOM 5657 O O . TRP B 1 346 ? 16.281 -2.441 4.07 1 98.56 346 TRP B O 1
ATOM 5667 N N . ALA B 1 347 ? 17.281 -2.305 2.072 1 98.94 347 ALA B N 1
ATOM 5668 C CA . ALA B 1 347 ? 16.203 -3.123 1.521 1 98.94 347 ALA B CA 1
ATOM 5669 C C . ALA B 1 347 ? 16.672 -3.916 0.308 1 98.94 347 ALA B C 1
ATOM 5671 O O . ALA B 1 347 ? 17.625 -3.506 -0.378 1 98.94 347 ALA B O 1
ATOM 5672 N N . LEU B 1 348 ? 16.094 -5.012 0.094 1 98.94 348 LEU B N 1
ATOM 5673 C CA . LEU B 1 348 ? 16.266 -5.836 -1.097 1 98.94 348 LEU B CA 1
ATOM 5674 C C . LEU B 1 348 ? 14.914 -6.332 -1.611 1 98.94 348 LEU B C 1
ATOM 5676 O O . LEU B 1 348 ? 14.055 -6.73 -0.824 1 98.94 348 LEU B O 1
ATOM 5680 N N . ALA B 1 349 ? 14.68 -6.234 -2.83 1 98.94 349 ALA B N 1
ATOM 5681 C CA . ALA B 1 349 ? 13.523 -6.824 -3.5 1 98.94 349 ALA B CA 1
ATOM 5682 C C . ALA B 1 349 ? 13.945 -7.551 -4.777 1 98.94 349 ALA B C 1
ATOM 5684 O O . ALA B 1 349 ? 14.766 -7.043 -5.543 1 98.94 349 ALA B O 1
ATOM 5685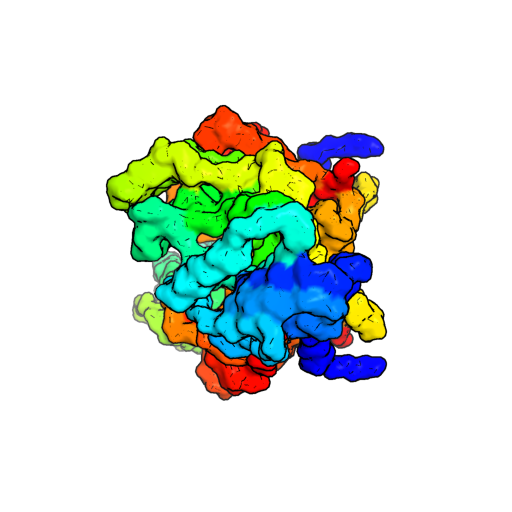 N N . GLY B 1 350 ? 13.453 -8.68 -4.938 1 98.69 350 GLY B N 1
ATOM 5686 C CA . GLY B 1 350 ? 13.781 -9.469 -6.117 1 98.69 350 GLY B CA 1
ATOM 5687 C C . GLY B 1 350 ? 12.75 -10.539 -6.426 1 98.69 350 GLY B C 1
ATOM 5688 O O . GLY B 1 350 ? 11.961 -10.914 -5.559 1 98.69 350 GLY B O 1
ATOM 5689 N N . ASP B 1 351 ? 12.68 -10.906 -7.648 1 97.75 351 ASP B N 1
ATOM 5690 C CA . ASP B 1 351 ? 11.875 -12.047 -8.078 1 97.75 351 ASP B CA 1
ATOM 5691 C C . ASP B 1 351 ? 12.633 -13.359 -7.871 1 97.75 351 ASP B C 1
ATOM 5693 O O . ASP B 1 351 ? 13.781 -13.492 -8.289 1 97.75 351 ASP B O 1
ATOM 5697 N N . THR B 1 352 ? 11.992 -14.305 -7.301 1 97.44 352 THR B N 1
ATOM 5698 C CA . THR B 1 352 ? 12.656 -15.547 -6.934 1 97.44 352 THR B CA 1
ATOM 5699 C C . THR B 1 352 ? 13 -16.359 -8.18 1 97.44 352 THR B C 1
ATOM 5701 O O . THR B 1 352 ? 13.766 -17.328 -8.102 1 97.44 352 THR B O 1
ATOM 5704 N N . ASP B 1 353 ? 12.5 -15.969 -9.367 1 95.81 353 ASP B N 1
ATOM 5705 C CA . ASP B 1 353 ? 12.852 -16.688 -10.578 1 95.81 353 ASP B CA 1
ATOM 5706 C C . ASP B 1 353 ? 14.109 -16.109 -11.219 1 95.81 353 ASP B C 1
ATOM 5708 O O . ASP B 1 353 ? 14.625 -16.641 -12.203 1 95.81 353 ASP B O 1
ATOM 5712 N N . GLY B 1 354 ? 14.594 -14.969 -10.68 1 96.75 354 GLY B N 1
ATOM 5713 C CA . GLY B 1 354 ? 15.867 -14.414 -11.102 1 96.75 354 GLY B CA 1
ATOM 5714 C C . GLY B 1 354 ? 15.734 -13.359 -12.18 1 96.75 354 GLY B C 1
ATOM 5715 O O . GLY B 1 354 ? 16.734 -12.812 -12.648 1 96.75 354 GLY B O 1
ATOM 5716 N N . ILE B 1 355 ? 14.484 -13.055 -12.539 1 94.94 355 ILE B N 1
ATOM 5717 C CA . ILE B 1 355 ? 14.273 -12.086 -13.609 1 94.94 355 ILE B CA 1
ATOM 5718 C C . ILE B 1 355 ? 13.227 -11.055 -13.18 1 94.94 355 ILE B C 1
ATOM 5720 O O . ILE B 1 355 ? 12.07 -11.406 -12.93 1 94.94 355 ILE B O 1
ATOM 5724 N N . ASP B 1 356 ? 13.602 -9.844 -13.133 1 95.69 356 ASP B N 1
ATOM 5725 C CA . ASP B 1 356 ? 12.711 -8.727 -12.828 1 95.69 356 ASP B CA 1
ATOM 5726 C C . ASP B 1 356 ? 12.328 -7.973 -14.102 1 95.69 356 ASP B C 1
ATOM 5728 O O . ASP B 1 356 ? 13.023 -7.035 -14.5 1 95.69 356 ASP B O 1
ATOM 5732 N N . GLY B 1 357 ? 11.188 -8.25 -14.562 1 90.88 357 GLY B N 1
ATOM 5733 C CA . GLY B 1 357 ? 10.797 -7.656 -15.836 1 90.88 357 GLY B CA 1
ATOM 5734 C C . GLY B 1 357 ? 11.445 -8.32 -17.031 1 90.88 357 GLY B C 1
ATOM 5735 O O . GLY B 1 357 ? 11.383 -9.547 -17.188 1 90.88 357 GLY B O 1
ATOM 5736 N N . SER B 1 358 ? 12.031 -7.566 -17.953 1 87.94 358 SER B N 1
ATOM 5737 C CA . SER B 1 358 ? 12.617 -8.102 -19.172 1 87.94 358 SER B CA 1
ATOM 5738 C C . SER B 1 358 ? 14.133 -7.98 -19.172 1 87.94 358 SER B C 1
ATOM 5740 O O . SER B 1 358 ? 14.789 -8.25 -20.172 1 87.94 358 SER B O 1
ATOM 5742 N N . GLU B 1 359 ? 14.641 -7.586 -18.062 1 93.44 359 GLU B N 1
ATOM 5743 C CA . GLU B 1 359 ? 16.078 -7.371 -17.984 1 93.44 359 GLU B CA 1
ATOM 5744 C C . GLU B 1 359 ? 16.781 -8.602 -17.422 1 93.44 359 GLU B C 1
ATOM 5746 O O . GLU B 1 359 ? 16.25 -9.703 -17.469 1 93.44 359 GLU B O 1
ATOM 5751 N N . ASP B 1 360 ? 18.047 -8.445 -16.969 1 94.75 360 ASP B N 1
ATOM 5752 C CA . ASP B 1 360 ? 18.797 -9.625 -16.562 1 94.75 360 ASP B CA 1
ATOM 5753 C C . ASP B 1 360 ? 19 -9.656 -15.055 1 94.75 360 ASP B C 1
ATOM 5755 O O . ASP B 1 360 ? 19.75 -10.492 -14.539 1 94.75 360 ASP B O 1
ATOM 5759 N N . ASN B 1 361 ? 18.391 -8.734 -14.375 1 97.75 361 ASN B N 1
ATOM 5760 C CA . ASN B 1 361 ? 18.469 -8.719 -12.922 1 97.75 361 ASN B CA 1
ATOM 5761 C C . ASN B 1 361 ? 17.297 -9.445 -12.281 1 97.75 361 ASN B C 1
ATOM 5763 O O . ASN B 1 361 ? 16.219 -9.547 -12.883 1 97.75 361 ASN B O 1
ATOM 5767 N N . ALA B 1 362 ? 17.516 -9.977 -11.086 1 98.19 362 ALA B N 1
ATOM 5768 C CA . ALA B 1 362 ? 16.422 -10.492 -10.266 1 98.19 362 ALA B CA 1
ATOM 5769 C C . ALA B 1 362 ? 15.719 -9.367 -9.516 1 98.19 362 ALA B C 1
ATOM 5771 O O . ALA B 1 362 ? 14.539 -9.484 -9.172 1 98.19 362 ALA B O 1
ATOM 5772 N N . GLY B 1 363 ? 16.438 -8.312 -9.234 1 98.56 363 GLY B N 1
ATOM 5773 C CA . GLY B 1 363 ? 15.992 -7.152 -8.477 1 98.56 363 GLY B CA 1
ATOM 5774 C C . GLY B 1 363 ? 17.109 -6.18 -8.164 1 98.56 363 GLY B C 1
ATOM 5775 O O . GLY B 1 363 ? 17.953 -5.898 -9.016 1 98.56 363 GLY B O 1
ATOM 5776 N N . ALA B 1 364 ? 17.062 -5.629 -7.004 1 98.88 364 ALA B N 1
ATOM 5777 C CA . ALA B 1 364 ? 18.078 -4.648 -6.609 1 98.88 364 ALA B CA 1
ATOM 5778 C C . ALA B 1 364 ? 18.156 -4.516 -5.094 1 98.88 364 ALA B C 1
ATOM 5780 O O . ALA B 1 364 ? 17.469 -5.238 -4.363 1 98.88 364 ALA B O 1
ATOM 5781 N N . LEU B 1 365 ? 19.109 -3.744 -4.672 1 98.69 365 LEU B N 1
ATOM 5782 C CA . LEU B 1 365 ? 19.328 -3.412 -3.268 1 98.69 365 LEU B CA 1
ATOM 5783 C C . LEU B 1 365 ? 19.297 -1.902 -3.053 1 98.69 365 LEU B C 1
ATOM 5785 O O . LEU B 1 365 ? 19.859 -1.146 -3.85 1 98.69 365 LEU B O 1
ATOM 5789 N N . MET B 1 366 ? 18.609 -1.457 -2.07 1 98.75 366 MET B N 1
ATOM 5790 C CA . MET B 1 366 ? 18.594 -0.063 -1.639 1 98.75 366 MET B CA 1
ATOM 5791 C C . MET B 1 366 ? 19.391 0.126 -0.359 1 98.75 366 MET B C 1
ATOM 5793 O O . MET B 1 366 ? 19.312 -0.692 0.559 1 98.75 366 MET B O 1
ATOM 5797 N N . THR B 1 367 ? 20.219 1.069 -0.265 1 98.06 367 THR B N 1
ATOM 5798 C CA . THR B 1 367 ? 20.984 1.434 0.926 1 98.06 367 THR B CA 1
ATOM 5799 C C . THR B 1 367 ? 20.547 2.799 1.45 1 98.06 367 THR B C 1
ATOM 5801 O O . THR B 1 367 ? 19.859 3.549 0.748 1 98.06 367 THR B O 1
ATOM 5804 N N . PRO B 1 368 ? 20.969 3.119 2.691 1 97.06 368 PRO B N 1
ATOM 5805 C CA . PRO B 1 368 ? 20.625 4.445 3.219 1 97.06 368 PRO B CA 1
ATOM 5806 C C . PRO B 1 368 ? 21.203 5.578 2.371 1 97.06 368 PRO B C 1
ATOM 5808 O O . PRO B 1 368 ? 20.719 6.715 2.449 1 97.06 368 PRO B O 1
ATOM 5811 N N . CYS B 1 369 ? 22.141 5.293 1.451 1 97.56 369 CYS B N 1
ATOM 5812 C CA . CYS B 1 369 ? 22.812 6.336 0.686 1 97.56 369 CYS B CA 1
ATOM 5813 C C . CYS B 1 369 ? 22.391 6.297 -0.778 1 97.56 369 CYS B C 1
ATOM 5815 O O . CYS B 1 369 ? 22.891 7.078 -1.593 1 97.56 369 CYS B O 1
ATOM 5817 N N . SER B 1 370 ? 21.469 5.43 -1.131 1 98.25 370 SER B N 1
ATOM 5818 C CA . SER B 1 370 ? 21.094 5.246 -2.529 1 98.25 370 SER B CA 1
ATOM 5819 C C . SER B 1 370 ? 20.578 6.547 -3.141 1 98.25 370 SER B C 1
ATOM 5821 O O . SER B 1 370 ? 20.922 6.883 -4.273 1 98.25 370 SER B O 1
ATOM 5823 N N . HIS B 1 371 ? 19.766 7.258 -2.408 1 97.44 371 HIS B N 1
ATOM 5824 C CA . HIS B 1 371 ? 19.203 8.5 -2.926 1 97.44 371 HIS B CA 1
ATOM 5825 C C . HIS B 1 371 ? 20.312 9.516 -3.209 1 97.44 371 HIS B C 1
ATOM 5827 O O . HIS B 1 371 ? 20.359 10.102 -4.293 1 97.44 371 HIS B O 1
ATOM 5833 N N . ALA B 1 372 ? 21.188 9.719 -2.219 1 97.12 372 ALA B N 1
ATOM 5834 C CA . ALA B 1 372 ? 22.297 10.672 -2.365 1 97.12 372 ALA B CA 1
ATOM 5835 C C . ALA B 1 372 ? 23.234 10.258 -3.498 1 97.12 372 ALA B C 1
ATOM 5837 O O . ALA B 1 372 ? 23.703 11.102 -4.254 1 97.12 372 ALA B O 1
ATOM 5838 N N . ARG B 1 373 ? 23.562 8.992 -3.576 1 97.88 373 ARG B N 1
ATOM 5839 C CA . ARG B 1 373 ? 24.422 8.484 -4.648 1 97.88 373 ARG B CA 1
ATOM 5840 C C . ARG B 1 373 ? 23.781 8.727 -6.012 1 97.88 373 ARG B C 1
ATOM 5842 O O . ARG B 1 373 ? 24.484 9.031 -6.984 1 97.88 373 ARG B O 1
ATOM 5849 N N . GLY B 1 374 ? 22.422 8.547 -6.105 1 97.38 374 GLY B N 1
ATOM 5850 C CA . GLY B 1 374 ? 21.703 8.859 -7.34 1 97.38 374 GLY B CA 1
ATOM 5851 C C . GLY B 1 374 ? 21.844 10.32 -7.746 1 97.38 374 GLY B C 1
ATOM 5852 O O . GLY B 1 374 ? 22.125 10.617 -8.906 1 97.38 374 GLY B O 1
ATOM 5853 N N . GLU B 1 375 ? 21.703 11.148 -6.781 1 94.44 375 GLU B N 1
ATOM 5854 C CA . GLU B 1 375 ? 21.844 12.57 -7.055 1 94.44 375 GLU B CA 1
ATOM 5855 C C . GLU B 1 375 ? 23.25 12.898 -7.543 1 94.44 375 GLU B C 1
ATOM 5857 O O . GLU B 1 375 ? 23.422 13.672 -8.492 1 94.44 375 GLU B O 1
ATOM 5862 N N . LYS B 1 376 ? 24.203 12.375 -6.887 1 96.38 376 LYS B N 1
ATOM 5863 C CA . LYS B 1 376 ? 25.594 12.586 -7.266 1 96.38 376 LYS B CA 1
ATOM 5864 C C . LYS B 1 376 ? 25.859 12.094 -8.688 1 96.38 376 LYS B C 1
ATOM 5866 O O . LYS B 1 376 ? 26.672 12.672 -9.406 1 96.38 376 LYS B O 1
ATOM 5871 N N . ALA B 1 377 ? 25.141 11.07 -9.039 1 96.94 377 ALA B N 1
ATOM 5872 C CA . ALA B 1 377 ? 25.297 10.5 -10.375 1 96.94 377 ALA B CA 1
ATOM 5873 C C . ALA B 1 377 ? 24.469 11.273 -11.398 1 96.94 377 ALA B C 1
ATOM 5875 O O . ALA B 1 377 ? 24.422 10.898 -12.578 1 96.94 377 ALA B O 1
ATOM 5876 N N . GLY B 1 378 ? 23.75 12.273 -10.977 1 94.94 378 GLY B N 1
ATOM 5877 C CA . GLY B 1 378 ? 22.969 13.109 -11.867 1 94.94 378 GLY B CA 1
ATOM 5878 C C . GLY B 1 378 ? 21.578 12.555 -12.156 1 94.94 378 GLY B C 1
ATOM 5879 O O . GLY B 1 378 ? 20.938 12.945 -13.133 1 94.94 378 GLY B O 1
ATOM 5880 N N . LEU B 1 379 ? 21.172 11.625 -11.367 1 95.25 379 LEU B N 1
ATOM 5881 C CA . LEU B 1 379 ? 19.859 11.016 -11.555 1 95.25 379 LEU B CA 1
ATOM 5882 C C . LEU B 1 379 ? 18.812 11.664 -10.648 1 95.25 379 LEU B C 1
ATOM 5884 O O . LEU B 1 379 ? 19.047 11.805 -9.445 1 95.25 379 LEU B O 1
ATOM 5888 N N . LYS B 1 380 ? 17.734 12.07 -11.234 1 91.19 380 LYS B N 1
ATOM 5889 C CA . LYS B 1 380 ? 16.594 12.547 -10.453 1 91.19 380 LYS B CA 1
ATOM 5890 C C . LYS B 1 380 ? 15.586 11.422 -10.211 1 91.19 380 LYS B C 1
ATOM 5892 O O . LYS B 1 380 ? 14.922 10.961 -11.133 1 91.19 380 LYS B O 1
ATOM 5897 N N . ILE B 1 381 ? 15.461 11.047 -9.031 1 92.69 381 ILE B N 1
ATOM 5898 C CA . ILE B 1 381 ? 14.727 9.836 -8.672 1 92.69 381 ILE B CA 1
ATOM 5899 C C . ILE B 1 381 ? 13.289 9.938 -9.164 1 92.69 381 ILE B C 1
ATOM 5901 O O . ILE B 1 381 ? 12.695 8.938 -9.586 1 92.69 381 ILE B O 1
ATOM 5905 N N . ARG B 1 382 ? 12.664 11.055 -9.07 1 87.88 382 ARG B N 1
ATOM 5906 C CA . ARG B 1 382 ? 11.281 11.227 -9.523 1 87.88 382 ARG B CA 1
ATOM 5907 C C . ARG B 1 382 ? 11.172 11.031 -11.031 1 87.88 382 ARG B C 1
ATOM 5909 O O . ARG B 1 382 ? 10.172 10.5 -11.523 1 87.88 382 ARG B O 1
ATOM 5916 N N . ASP B 1 383 ? 12.156 11.594 -11.758 1 90.88 383 ASP B N 1
ATOM 5917 C CA . ASP B 1 383 ? 12.188 11.391 -13.195 1 90.88 383 ASP B CA 1
ATOM 5918 C C . ASP B 1 383 ? 12.328 9.906 -13.539 1 90.88 383 ASP B C 1
ATOM 5920 O O . ASP B 1 383 ? 11.695 9.414 -14.469 1 90.88 383 ASP B O 1
ATOM 5924 N N . GLU B 1 384 ? 13.219 9.281 -12.812 1 95.81 384 GLU B N 1
ATOM 5925 C CA . GLU B 1 384 ? 13.414 7.848 -13.023 1 95.81 384 GLU B CA 1
ATOM 5926 C C . GLU B 1 384 ? 12.141 7.066 -12.742 1 95.81 384 GLU B C 1
ATOM 5928 O O . GLU B 1 384 ? 11.812 6.117 -13.461 1 95.81 384 GLU B O 1
ATOM 5933 N N . LEU B 1 385 ? 11.43 7.434 -11.719 1 94.94 385 LEU B N 1
ATOM 5934 C CA . LEU B 1 385 ? 10.164 6.793 -11.367 1 94.94 385 LEU B CA 1
ATOM 5935 C C . LEU B 1 385 ? 9.117 7.035 -12.453 1 94.94 385 LEU B C 1
ATOM 5937 O O . LEU B 1 385 ? 8.383 6.121 -12.82 1 94.94 385 LEU B O 1
ATOM 5941 N N . TYR B 1 386 ? 9.07 8.258 -12.938 1 90.5 386 TYR B N 1
ATOM 5942 C CA . TYR B 1 386 ? 8.117 8.609 -13.984 1 90.5 386 TYR B CA 1
ATOM 5943 C C . TYR B 1 386 ? 8.383 7.805 -15.25 1 90.5 386 TYR B C 1
ATOM 5945 O O . TYR B 1 386 ? 7.453 7.434 -15.969 1 90.5 386 TYR B O 1
ATOM 5953 N N . ASP B 1 387 ? 9.617 7.52 -15.5 1 95.06 387 ASP B N 1
ATOM 5954 C CA . ASP B 1 387 ? 10.031 6.824 -16.719 1 95.06 387 ASP B CA 1
ATOM 5955 C C . ASP B 1 387 ? 10.055 5.312 -16.5 1 95.06 387 ASP B C 1
ATOM 5957 O O . ASP B 1 387 ? 10.484 4.562 -17.375 1 95.06 387 ASP B O 1
ATOM 5961 N N . ASN B 1 388 ? 9.641 4.852 -15.305 1 96.38 388 ASN B N 1
ATOM 5962 C CA . ASN B 1 388 ? 9.711 3.438 -14.945 1 96.38 388 ASN B CA 1
ATOM 5963 C C . ASN B 1 388 ? 11.117 2.877 -15.156 1 96.38 388 ASN B C 1
ATOM 5965 O O . ASN B 1 388 ? 11.273 1.803 -15.742 1 96.38 388 ASN B O 1
ATOM 5969 N N . ASN B 1 389 ? 12.133 3.602 -14.734 1 97.75 389 ASN B N 1
ATOM 5970 C CA . ASN B 1 389 ? 13.516 3.215 -15.008 1 97.75 389 ASN B CA 1
ATOM 5971 C C . ASN B 1 389 ? 14.227 2.748 -13.742 1 97.75 389 ASN B C 1
ATOM 5973 O O . ASN B 1 389 ? 15.305 3.242 -13.414 1 97.75 389 ASN B O 1
ATOM 5977 N N . GLY B 1 390 ? 13.617 1.756 -13.062 1 98.06 390 GLY B N 1
ATOM 5978 C CA . GLY B 1 390 ? 14.242 1.218 -11.859 1 98.06 390 GLY B CA 1
ATOM 5979 C C . GLY B 1 390 ? 15.547 0.499 -12.141 1 98.06 390 GLY B C 1
ATOM 5980 O O . GLY B 1 390 ? 16.516 0.655 -11.391 1 98.06 390 GLY B O 1
ATOM 5981 N N . TYR B 1 391 ? 15.57 -0.292 -13.227 1 98.31 391 TYR B N 1
ATOM 5982 C CA . TYR B 1 391 ? 16.781 -1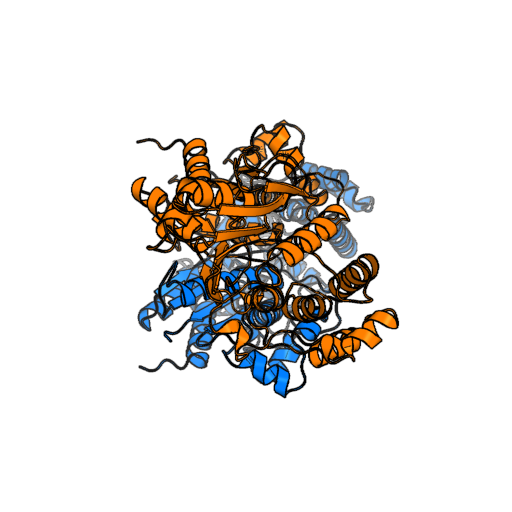.002 -13.609 1 98.31 391 TYR B CA 1
ATOM 5983 C C . TYR B 1 391 ? 17.938 -0.028 -13.852 1 98.31 391 TYR B C 1
ATOM 5985 O O . TYR B 1 391 ? 19.031 -0.198 -13.305 1 98.31 391 TYR B O 1
ATOM 5993 N N . GLY B 1 392 ? 17.703 1.003 -14.695 1 98.25 392 GLY B N 1
ATOM 5994 C CA . GLY B 1 392 ? 18.75 1.968 -15.008 1 98.25 392 GLY B CA 1
ATOM 5995 C C . GLY B 1 392 ? 19.281 2.691 -13.781 1 98.25 392 GLY B C 1
ATOM 5996 O O . GLY B 1 392 ? 20.484 2.908 -13.656 1 98.25 392 GLY B O 1
ATOM 5997 N N . TYR B 1 393 ? 18.406 3.066 -12.867 1 98.44 393 TYR B N 1
ATOM 5998 C CA . TYR B 1 393 ? 18.797 3.773 -11.648 1 98.44 393 TYR B CA 1
ATOM 5999 C C . TYR B 1 393 ? 19.75 2.936 -10.812 1 98.44 393 TYR B C 1
ATOM 6001 O O . TYR B 1 393 ? 20.828 3.395 -10.445 1 98.44 393 TYR B O 1
ATOM 6009 N N . PHE B 1 394 ? 19.375 1.672 -10.516 1 98.69 394 PHE B N 1
ATOM 6010 C CA . PHE B 1 394 ? 20.188 0.846 -9.625 1 98.69 394 PHE B CA 1
ATOM 6011 C C . PHE B 1 394 ? 21.406 0.298 -10.352 1 98.69 394 PHE B C 1
ATOM 6013 O O . PHE B 1 394 ? 22.406 -0.048 -9.719 1 98.69 394 PHE B O 1
ATOM 6020 N N . GLN B 1 395 ? 21.297 0.149 -11.68 1 98.69 395 GLN B N 1
ATOM 6021 C CA . GLN B 1 395 ? 22.484 -0.176 -12.461 1 98.69 395 GLN B CA 1
ATOM 6022 C C . GLN B 1 395 ? 23.562 0.903 -12.305 1 98.69 395 GLN B C 1
ATOM 6024 O O . GLN B 1 395 ? 24.734 0.595 -12.094 1 98.69 395 GLN B O 1
ATOM 6029 N N . ALA B 1 396 ? 23.156 2.172 -12.422 1 98.38 396 ALA B N 1
ATOM 6030 C CA . ALA B 1 396 ? 24.078 3.299 -12.281 1 98.38 396 ALA B CA 1
ATOM 6031 C C . ALA B 1 396 ? 24.734 3.309 -10.906 1 98.38 396 ALA B C 1
ATOM 6033 O O . ALA B 1 396 ? 25.875 3.744 -10.758 1 98.38 396 ALA B O 1
ATOM 6034 N N . LEU B 1 397 ? 24.062 2.779 -9.906 1 98.44 397 LEU B N 1
ATOM 6035 C CA . LEU B 1 397 ? 24.562 2.787 -8.539 1 98.44 397 LEU B CA 1
ATOM 6036 C C . LEU B 1 397 ? 25.359 1.523 -8.242 1 98.44 397 LEU B C 1
ATOM 6038 O O . LEU B 1 397 ? 26.016 1.429 -7.207 1 98.44 397 LEU B O 1
ATOM 6042 N N . GLY B 1 398 ? 25.297 0.525 -9.125 1 98.38 398 GLY B N 1
ATOM 6043 C CA . GLY B 1 398 ? 25.969 -0.745 -8.891 1 98.38 398 GLY B CA 1
ATOM 6044 C C . GLY B 1 398 ? 25.25 -1.617 -7.875 1 98.38 398 GLY B C 1
ATOM 6045 O O . GLY B 1 398 ? 25.891 -2.385 -7.148 1 98.38 398 GLY B O 1
ATOM 6046 N N . ASP B 1 399 ? 23.906 -1.467 -7.836 1 98.69 399 ASP B N 1
ATOM 6047 C CA . ASP B 1 399 ? 23.172 -2.119 -6.758 1 98.69 399 ASP B CA 1
ATOM 6048 C C . ASP B 1 399 ? 22.156 -3.109 -7.309 1 98.69 399 ASP B C 1
ATOM 6050 O O . ASP B 1 399 ? 21.188 -3.447 -6.629 1 98.69 399 ASP B O 1
ATOM 6054 N N . LEU B 1 400 ? 22.281 -3.574 -8.562 1 98.75 400 LEU B N 1
ATOM 6055 C CA . LEU B 1 400 ? 21.422 -4.613 -9.117 1 98.75 400 LEU B CA 1
ATOM 6056 C C . LEU B 1 400 ? 21.719 -5.961 -8.461 1 98.75 400 LEU B C 1
ATOM 6058 O O . LEU B 1 400 ? 22.859 -6.246 -8.102 1 98.75 400 LEU B O 1
ATOM 6062 N N . LEU B 1 401 ? 20.75 -6.723 -8.227 1 98.69 401 LEU B N 1
ATOM 6063 C CA . LEU B 1 401 ? 20.859 -8.125 -7.832 1 98.69 401 LEU B CA 1
ATOM 6064 C C . LEU B 1 401 ? 20.781 -9.039 -9.055 1 98.69 401 LEU B C 1
ATOM 6066 O O . LEU B 1 401 ? 19.719 -9.172 -9.672 1 98.69 401 LEU B O 1
ATOM 6070 N N . VAL B 1 402 ? 21.859 -9.609 -9.453 1 98 402 VAL B N 1
ATOM 6071 C CA . VAL B 1 402 ? 21.922 -10.461 -10.633 1 98 402 VAL B CA 1
ATOM 6072 C C . VAL B 1 402 ? 22.172 -11.906 -10.211 1 98 402 VAL B C 1
ATOM 6074 O O . VAL B 1 402 ? 23.172 -12.211 -9.578 1 98 402 VAL B O 1
ATOM 6077 N N . THR B 1 403 ? 21.25 -12.766 -10.477 1 96.38 403 THR B N 1
ATOM 6078 C CA . THR B 1 403 ? 21.359 -14.164 -10.062 1 96.38 403 THR B CA 1
ATOM 6079 C C . THR B 1 403 ? 21.391 -15.086 -11.281 1 96.38 403 THR B C 1
ATOM 6081 O O . THR B 1 403 ? 21.844 -16.219 -11.188 1 96.38 403 THR B O 1
ATOM 6084 N N . GLY B 1 404 ? 20.891 -14.578 -12.477 1 94.25 404 GLY B N 1
ATOM 6085 C CA . GLY B 1 404 ? 20.516 -15.492 -13.539 1 94.25 404 GLY B CA 1
ATOM 6086 C C . GLY B 1 404 ? 19.266 -16.297 -13.211 1 94.25 404 GLY B C 1
ATOM 6087 O O . GLY B 1 404 ? 18.703 -16.172 -12.117 1 94.25 404 GLY B O 1
ATOM 6088 N N . PRO B 1 405 ? 18.781 -17.125 -14.164 1 93.75 405 PRO B N 1
ATOM 6089 C CA . PRO B 1 405 ? 17.609 -17.953 -13.867 1 93.75 405 PRO B CA 1
ATOM 6090 C C . PRO B 1 405 ? 17.828 -18.891 -12.68 1 93.75 405 PRO B C 1
ATOM 6092 O O . PRO B 1 405 ? 18.797 -19.641 -12.656 1 93.75 405 PRO B O 1
ATOM 6095 N N . THR B 1 406 ? 16.938 -18.828 -11.688 1 95.88 406 THR B N 1
ATOM 6096 C CA . THR B 1 406 ? 17.125 -19.594 -10.453 1 95.88 406 THR B CA 1
ATOM 6097 C C . THR B 1 406 ? 16.5 -20.984 -10.594 1 95.88 406 THR B C 1
ATOM 6099 O O . THR B 1 406 ? 16.75 -21.859 -9.766 1 95.88 406 THR B O 1
ATOM 6102 N N . ARG B 1 407 ? 15.648 -21.188 -11.641 1 95.69 407 ARG B N 1
ATOM 6103 C CA . ARG B 1 407 ? 14.961 -22.438 -11.93 1 95.69 407 ARG B CA 1
ATOM 6104 C C . ARG B 1 407 ? 13.977 -22.781 -10.812 1 95.69 407 ARG B C 1
ATOM 6106 O O . ARG B 1 407 ? 13.836 -23.953 -10.445 1 95.69 407 ARG B O 1
ATOM 6113 N N . THR B 1 408 ? 13.398 -21.812 -10.203 1 96.25 408 THR B N 1
ATOM 6114 C CA . THR B 1 408 ? 12.25 -21.844 -9.312 1 96.25 408 THR B CA 1
ATOM 6115 C C . THR B 1 408 ? 11.461 -20.531 -9.414 1 96.25 408 THR B C 1
ATOM 6117 O O . THR B 1 408 ? 11.836 -19.641 -10.164 1 96.25 408 THR B O 1
ATOM 6120 N N . ASN B 1 409 ? 10.289 -20.547 -8.844 1 95.25 409 ASN B N 1
ATOM 6121 C CA . ASN B 1 409 ? 9.492 -19.328 -8.82 1 95.25 409 ASN B CA 1
ATOM 6122 C C . ASN B 1 409 ? 8.453 -19.359 -7.707 1 95.25 409 ASN B C 1
ATOM 6124 O O . ASN B 1 409 ? 7.461 -20.078 -7.793 1 95.25 409 ASN B O 1
ATOM 6128 N N . VAL B 1 410 ? 8.719 -18.625 -6.695 1 96.25 410 VAL B N 1
ATOM 6129 C CA . VAL B 1 410 ? 7.723 -18.453 -5.641 1 96.25 410 VAL B CA 1
ATOM 6130 C C . VAL B 1 410 ? 7.414 -16.969 -5.453 1 96.25 410 VAL B C 1
ATOM 6132 O O . VAL B 1 410 ? 7.277 -16.5 -4.324 1 96.25 410 VAL B O 1
ATOM 6135 N N . ASN B 1 411 ? 7.395 -16.234 -6.516 1 94.88 411 ASN B N 1
ATOM 6136 C CA . ASN B 1 411 ? 6.996 -14.828 -6.609 1 94.88 411 ASN B CA 1
ATOM 6137 C C . ASN B 1 411 ? 8.062 -13.898 -6.035 1 94.88 411 ASN B C 1
ATOM 6139 O O . ASN B 1 411 ? 9.25 -14.227 -6.051 1 94.88 411 ASN B O 1
ATOM 6143 N N . ASP B 1 412 ? 7.68 -12.656 -5.691 1 96.94 412 ASP B N 1
ATOM 6144 C CA . ASP B 1 412 ? 8.602 -11.633 -5.207 1 96.94 412 ASP B CA 1
ATOM 6145 C C . ASP B 1 412 ? 9.023 -11.914 -3.766 1 96.94 412 ASP B C 1
ATOM 6147 O O . ASP B 1 412 ? 8.273 -12.531 -3.004 1 96.94 412 ASP B O 1
ATOM 6151 N N . PHE B 1 413 ? 10.172 -11.586 -3.453 1 98.31 413 PHE B N 1
ATOM 6152 C CA . PHE B 1 413 ? 10.688 -11.531 -2.09 1 98.31 413 PHE B CA 1
ATOM 6153 C C . PHE B 1 413 ? 11.195 -10.141 -1.754 1 98.31 413 PHE B C 1
ATOM 6155 O O . PHE B 1 413 ? 12.023 -9.586 -2.479 1 98.31 413 PHE B O 1
ATOM 6162 N N . ARG B 1 414 ? 10.711 -9.57 -0.713 1 98.88 414 ARG B N 1
ATOM 6163 C CA . ARG B 1 414 ? 11.141 -8.25 -0.259 1 98.88 414 ARG B CA 1
ATOM 6164 C C . ARG B 1 414 ? 11.57 -8.289 1.202 1 98.88 414 ARG B C 1
ATOM 6166 O O . ARG B 1 414 ? 10.898 -8.898 2.039 1 98.88 414 ARG B O 1
ATOM 6173 N N . ALA B 1 415 ? 12.68 -7.695 1.502 1 98.94 415 ALA B N 1
ATOM 6174 C CA . ALA B 1 415 ? 13.203 -7.574 2.859 1 98.94 415 ALA B CA 1
ATOM 6175 C C . ALA B 1 415 ? 13.695 -6.156 3.133 1 98.94 415 ALA B C 1
ATOM 6177 O O . ALA B 1 415 ? 14.484 -5.605 2.365 1 98.94 415 ALA B O 1
ATOM 6178 N N . ILE B 1 416 ? 13.172 -5.527 4.125 1 98.88 416 ILE B N 1
ATOM 6179 C CA . ILE B 1 416 ? 13.633 -4.227 4.59 1 98.88 416 ILE B CA 1
ATOM 6180 C C . ILE B 1 416 ? 14.273 -4.367 5.969 1 98.88 416 ILE B C 1
ATOM 6182 O O . ILE B 1 416 ? 13.609 -4.754 6.934 1 98.88 416 ILE B O 1
ATOM 6186 N N . LEU B 1 417 ? 15.539 -4.156 6.051 1 98.69 417 LEU B N 1
ATOM 6187 C CA . LEU B 1 417 ? 16.328 -4.238 7.273 1 98.69 417 LEU B CA 1
ATOM 6188 C C . LEU B 1 417 ? 16.438 -2.873 7.945 1 98.69 417 LEU B C 1
ATOM 6190 O O . LEU B 1 417 ? 16.906 -1.912 7.332 1 98.69 417 LEU B O 1
ATOM 6194 N N . ILE B 1 418 ? 15.922 -2.732 9.102 1 98.25 418 ILE B N 1
ATOM 6195 C CA . ILE B 1 418 ? 16 -1.509 9.898 1 98.25 418 ILE B CA 1
ATOM 6196 C C . ILE B 1 418 ? 16.953 -1.72 11.078 1 98.25 418 ILE B C 1
ATOM 6198 O O . ILE B 1 418 ? 16.672 -2.539 11.961 1 98.25 418 ILE B O 1
ATOM 6202 N N . LEU B 1 419 ? 18.016 -1.031 11.117 1 96.88 419 LEU B N 1
ATOM 6203 C CA . LEU B 1 419 ? 19 -1.149 12.18 1 96.88 419 LEU B CA 1
ATOM 6204 C C . LEU B 1 419 ? 18.797 -0.075 13.242 1 96.88 419 LEU B C 1
ATOM 6206 O O . LEU B 1 419 ? 18.109 0.916 13 1 96.88 419 LEU B O 1
ATOM 6210 N N . GLU B 1 420 ? 19.297 -0.26 14.398 1 91.12 420 GLU B N 1
ATOM 6211 C CA . GLU B 1 420 ? 19.203 0.707 15.484 1 91.12 420 GLU B CA 1
ATOM 6212 C C . GLU B 1 420 ? 20.031 1.954 15.18 1 91.12 420 GLU B C 1
ATOM 6214 O O . GLU B 1 420 ? 21 1.894 14.422 1 91.12 420 GLU B O 1
ATOM 6219 N N . SER B 1 421 ? 19.531 3.172 15.562 1 77.69 421 SER B N 1
ATOM 6220 C CA . SER B 1 421 ? 20.297 4.406 15.414 1 77.69 421 SER B CA 1
ATOM 6221 C C . SER B 1 421 ? 21.516 4.402 16.312 1 77.69 421 SER B C 1
ATOM 6223 O O . SER B 1 421 ? 21.516 3.785 17.391 1 77.69 421 SER B O 1
#

Nearest PDB structures (foldseek):
  2b8n-assembly2_B  TM=9.190E-01  e=2.150E-42  Thermotoga maritima MSB8
  1x3l-assembly1_A  TM=8.259E-01  e=7.847E-40  Pyrococcus horikoshii OT3
  4cr8-assembly1_A  TM=3.121E-01  e=2.141E-02  Flavobacterium sp. 141-8
  6y1v-assembly1_B  TM=2.927E-01  e=4.319E-01  Mycobacterium tuberculosis CDC1551
  6y1u-assembly1_B  TM=2.628E-01  e=3.872E-01  Mycobacterium tuberculosis CDC1551

InterPro domains:
  IPR007835 MOFRL domain [PF05161] (307-412)
  IPR025286 MOFRL-associated domain [PF13660] (9-228)
  IPR037035 Glycerate kinase-like, C-terminal domain superfamily [G3DSA:3.40.1480.10] (253-413)
  IPR038614 Glycerate kinase, N-terminal domain superfamily [G3DSA:3.40.50.10180] (35-252)
  IPR039760 MOFRL domain-containing protein [PTHR12227] (5-418)

Secondary structure (DSSP, 8-state):
----HHHHHHHHHHHHHHHT-HHHHTGGGS-S---S-EEEEEESTTHHHHHHHHHHH--S-EEEEEEEETT-----SSEEEEEE--SS--HHHHHHHHHHHHHTSS--TT-EEEEEE-TTHHHHT--BPTT--HHHHHHHHHHHHHHT--HHHHHHHHHHTBSSTTTHHHHHHTTSEEEEEEE--SGGG-TTTGGG-TTS-----HHHHHHHHHHTT----HHHHHHHHSGGGPPPPTT-GGGTTEEEEEEE-HHHHHHHHHHHHHHTT-EEEEEEEEEEEHHHHHHHHHHHHHHHHHH--SSPSSEEEEEEEEEE----SS----HHHHHHHHHHHHHTT-TTEEEEEEETTS--TTSS-SEEEE-TTHHHHHHHTT--HHHHHHTT-HHHHHHHHT-EE-----S----EEEEEEE---/----HHHHHHHHHHHHHHHT-HHHHTGGGS-S---S-EEEEEESTTHHHHHHHHHHH--S-EEEEEEEETT-----SSEEEEEE--SS--HHHHHHHHHHHHHTSS--TT-EEEEEE-TTHHHHT--BPTT--HHHHHHHHHHHHHHT--HHHHHHHHHHTBSSTTTHHHHHHTTSEEEEEEE--SGGG-TTTGGG-TTS-----HHHHHHHHHHTT----HHHHHHHHSGGGPPPPTT-GGGTTEEEEEEE-HHHHHHHHHHHHHHTT-EEEEEEEEEEEHHHHHHHHHHHHHHHHHH--SSPSSEEEEEEEEEE----SS----HHHHHHHHHHHHHTT-TTEEEEEEETTS--TTSS-SEEEE-TTHHHHHHHTT--HHHHHHTT-HHHHHHHHT-EE-----S----EEEEEEE---

Sequence (842 aa):
MSTDPRAFLTELFNTAVAAGHPYQVLADHLPEDRSGRAIVIGAGKAAGAMAEVVEKHWQGEIQGLVVAPYRYGAQCSRIEVVEASHPVPDDAGERVARRVLELISGLNESDRVIFLLSGGGSALLSLPAEGIGLADKQAVNKALLKSGAAIGEMNCVRKHLSAIKGGRLAKACWPASVYTYAISDVPGDEATVIASGPSVGDPTTSADALAILKRYAIDVPQNVLDWLADPRSETVKPDDPCLARSHFQLIATPQNALDAAAVKCRAAGFSTLILGDLEGEAREVAKVHAGIARQIRKHGQPLAAPCVILSGGETTVTVRGNGRGGRNAEFLLSLTAELKGEPNIWALAGDTDGIDGSEDNAGALMTPCSHARGEKAGLKIRDELYDNNGYGYFQALGDLLVTGPTRTNVNDFRAILILESMSTDPRAFLTELFNTAVAAGHPYQVLADHLPEDRSGRAIVIGAGKAAGAMAEVVEKHWQGEIQGLVVAPYRYGAQCSRIEVVEASHPVPDDAGERVARRVLELISGLNESDRVIFLLSGGGSALLSLPAEGIGLADKQAVNKALLKSGAAIGEMNCVRKHLSAIKGGRLAKACWPASVYTYAISDVPGDEATVIASGPSVGDPTTSADALAILKRYAIDVPQNVLDWLADPRSETVKPDDPCLARSHFQLIATPQNALDAAAVKCRAAGFSTLILGDLEGEAREVAKVHAGIARQIRKHGQPLAAPCVILSGGETTVTVRGNGRGGRNAEFLLSLTAELKGEPNIWALAGDTDGIDGSEDNAGALMTPCSHARGEKAGLKIRDELYDNNGYGYFQALGDLLVTGPTRTNVNDFRAILILES

Organism: Pseudomonas aeruginosa (strain ATCC 15692 / DSM 22644 / CIP 104116 / JCM 14847 / LMG 12228 / 1C / PRS 101 / PAO1) (NCBI:txid208964)

Foldseek 3Di:
DPDPPLVLQVVLLVLLLLLFALVNWVLVVDDPPLAAEEEEEEEELQSQVNVQSNQVNRNHHYAYEYEYAPQSHHDDDHYHYHHDHPDAADPQLQVSLVVRLVSQAPADARYEYEYEAEHSLLRSNFHFDPLDDSVLLVLQLVLCVVLVPDLLLSLLLRQLGGCQAQQNVLLRNPPYAYEYEYAYQAPPRDCCNRSNNRRAHDQHFLVSNVVSCVVSVPDGDPSSVVSSPDPVSTGHHRPHPSSVRYHYDYRHASVSSQVSSCVSCVVVPAAEAEPEADEEELLVVLLVVLVQLVCQQPPCPPHHPQHKYKYFHAYAHDAQAQADWASQLLNVLSNCVNCVLVAQKKKWKFWSQQDGHPDQFRHWIDHSCLNVVLVVLVHDSVVCSNRVHSVVSRVSVVTTHGDGGSSGGNGMIMMMGGHHD/DPDPPLVLQVVLLVLLLLLFALVNWVLVVDDPPLAAEEEEEEEELQSQVNVQSNQVNRNHHYAYEYEYAPQSHHDDDHYHYHHDHPDAADPQLQVSLVVRLVSQAPADARYEYEYEAEHSLLRSNFHFDPLDDPVLLVLQLVLCVVLVPDLLLSLLLRQLGGCQAQQNVLLRNPPYAYEYEYAYQAPPRDCCNRSNNRRAHDQHFLVSNVVSCVVSVPDGDPSSVVSSVDPVSTGHHRPHPSSVRYHYDYRHASVSSQVSSCVSQVVVPAAEAEPEADEEELLVVLLVVLVQLVCQQPPCPPHHPQHKYKYFHAYAHDAQAQADWASQLLNVLSNCVNCVLVAQKKKWKFWSQQDGHPDQFRHWIDHSCLNVVLVVLVHDSVVCSNRVHSVVSRVSVVTTHGDGGSSGGNGMIMMMGGHHD

Radius of gyration: 30.55 Å; Cα contacts (8 Å, |Δi|>4): 2132; chains: 2; bounding box: 57×97×69 Å

Solvent-accessible surface area (backbone atoms only — not comparable to full-atom values): 40496 Å² total; per-residue (Å²): 128,89,71,53,62,69,62,50,49,52,48,38,51,50,41,24,37,48,46,39,21,35,86,71,40,46,76,81,69,53,67,87,82,36,58,58,55,35,40,37,35,30,18,6,32,22,13,20,41,37,48,39,46,48,62,71,67,46,69,29,55,61,37,36,46,24,35,10,31,74,84,20,54,48,87,51,91,58,41,47,63,42,62,27,54,70,78,59,61,43,71,60,11,30,52,50,30,50,50,50,51,59,71,38,39,88,43,43,67,85,38,33,34,39,36,31,38,18,36,61,15,45,26,38,50,34,33,50,22,86,84,45,50,67,67,55,53,51,52,51,50,54,48,39,62,73,64,61,57,52,69,68,57,50,44,42,37,51,24,35,47,29,56,33,25,14,11,33,43,34,49,42,27,36,60,19,33,34,43,32,45,29,32,32,53,52,89,87,60,46,64,56,59,55,44,33,6,27,60,37,43,27,87,63,45,27,67,53,27,52,50,50,37,57,74,64,67,55,90,69,61,66,58,58,54,53,38,43,70,35,79,83,22,48,48,36,42,68,83,40,73,59,48,76,46,43,44,80,39,80,62,25,37,45,64,49,16,54,52,45,27,45,54,55,37,44,75,73,69,28,48,72,43,43,47,30,56,29,44,38,45,18,47,40,52,19,33,39,50,39,20,30,52,47,24,18,72,75,68,39,30,70,48,50,58,44,26,33,41,34,36,36,28,60,53,40,71,86,83,77,44,84,43,42,46,18,41,34,22,34,17,50,46,33,27,40,62,71,43,62,40,47,77,50,39,34,34,33,25,25,28,35,34,13,47,19,60,86,54,68,27,10,19,29,52,47,49,35,53,46,43,58,53,34,46,75,70,70,45,53,64,68,60,35,57,57,23,43,16,21,39,56,56,31,52,76,69,70,27,54,36,70,70,43,67,58,29,17,34,34,34,31,44,35,41,37,40,34,48,62,133,129,90,70,53,64,69,61,49,48,52,47,39,51,51,40,24,36,49,47,41,20,35,86,71,39,46,75,82,68,54,67,88,81,38,58,58,55,34,42,36,36,30,18,6,31,23,13,21,41,37,48,38,48,48,63,72,67,46,69,28,56,62,39,35,45,26,33,9,32,72,85,20,55,47,85,53,92,60,40,45,64,42,63,28,54,70,77,60,61,42,70,61,10,30,51,49,32,51,50,50,51,58,71,38,41,89,41,44,65,85,38,34,33,36,36,31,38,19,36,60,16,45,26,38,49,33,35,51,20,87,85,44,49,67,67,56,54,51,50,50,50,53,50,40,62,72,65,62,57,51,70,68,56,49,44,42,37,53,23,36,47,29,56,34,26,13,12,33,42,33,47,42,26,35,61,19,35,33,43,32,45,28,33,30,55,51,89,88,60,45,65,53,60,56,44,34,5,27,61,36,43,26,89,64,44,27,66,52,29,53,48,51,36,57,74,63,66,55,88,70,60,67,57,56,56,53,37,43,69,34,78,85,23,48,47,35,42,69,82,40,72,56,47,75,46,44,44,80,41,82,64,24,38,46,64,49,16,54,52,45,27,45,54,54,36,45,74,74,69,27,48,70,44,42,47,29,55,28,44,39,44,19,47,39,51,18,34,40,52,40,20,31,52,48,23,19,73,76,67,39,29,70,49,50,58,44,27,32,41,35,35,36,28,60,52,40,71,86,83,76,44,83,43,42,47,17,42,34,22,34,18,49,46,32,27,39,60,69,45,61,40,47,77,50,39,33,34,34,26,25,28,35,35,14,46,20,59,84,54,68,27,9,19,29,52,48,48,36,53,46,44,60,53,32,46,74,71,71,44,53,63,67,59,34,58,57,24,43,16,23,40,56,54,32,51,76,70,70,27,56,35,70,70,43,67,59,30,17,36,35,34,31,43,35,40,37,40,34,49,62,131

pLDDT: mean 94.92, std 5.47, range [42.94, 98.94]